Protein AF-0000000069083290 (afdb_homodimer)

Foldseek 3Di:
DPPDPDPPPPDDDDDPPDDVVVVVVVVVVVVVPVPPDVPDDPPPDVPPVVPPVPPPPPPPCPPPPVPLPAAEEEAAPDDPLVCVLVVVDDQCRLCVVFPGGHHYYPDNVCVVVHQEYEDEQQPDAQDDDDDADPRHAYEYEYEDAPCCCCPVVNGRCLDQVNLLVCFQPHQFYEYLDPPGPAHFAQKAKDWDDPVNQPDPPPLDDLAAAEEEEDADPDFQQPVVVQVVQLCVQGPYHYEYNSHDHHFDPQADPDPVVNSCCSQVVDPGCSCVVCQVHHAEYELEDSFQFESDHHCSLAQVHLVHLHAYEYSDRYPVPVGDPPLQHHYCVVDLASVRVSVVSVVCSVDSVSSCSNNVCVSTIHMDGSSVSVSVSVSVVSVCSSVVVVRGGTHNRVSCCRAPVPPHGRIDGDDSRD/DPPDDDPDDPPPDDDPDDDVVVVVVVVVVVVVVVVPDVPDDPPPPVPPVVPDVPPPPPPPCPPCPVPLPAAEEEAAPDDPLRCVLVVVDDQCRLCVVFPGGHHYYPDNVCVVVHQEYEDEQQPDALDDDDDADPRHAYEYEYEDAPCCCCPVVNGRCLDQVNLLVCFQPHWFYEYLDPPGPAHFAQKAKDWDDPVNQPDPPPLDDLAAAEEEEDADDDFQQPVVVQVVQLCVQGPYHYEYNSHDHHQDPQADPDPVVNSCCSQVVDPGCSCVVCQVHHAEYELEDSFQFESDHHCSLAQVHLVHLHAYEYSDRYPVPVGDPPLQHHYCVVDLASVRVSVVSVVCSVDSVSSCSNNVCVSTMDMDGSSVSVSVSVSVVSVCSSVVVVRGGTHNRVSCCRAPVPPHGRIDGDDNRD

InterPro domains:
  IPR001503 Glycosyl transferase family 10 [PTHR48438] (62-400)
  IPR031481 Fucosyltransferase, N-terminal [PF17039] (69-184)
  IPR038577 GT10-like, C-terminal domain superfamily [G3DSA:3.40.50.11660] (149-368)
  IPR055270 Fucosyltransferase, C-terminal [PF00852] (207-397)

Solvent-accessible surface area (backbone atoms only — not comparable to full-atom values): 47234 Å² total; per-residue (Å²): 135,82,83,81,79,83,69,83,72,84,77,77,87,77,71,93,60,67,71,74,50,58,65,52,54,57,62,52,53,63,60,54,58,79,65,64,67,90,70,79,71,94,73,61,78,82,56,62,78,69,51,68,86,60,63,74,72,74,77,67,77,68,68,80,64,74,73,75,74,72,47,32,37,31,36,65,52,63,52,72,59,57,50,51,56,55,67,73,40,52,78,67,64,64,32,67,92,33,101,50,69,59,43,77,42,67,60,66,87,44,58,89,75,28,41,28,38,37,39,36,56,81,71,42,50,71,71,83,75,79,84,81,53,93,80,42,40,30,26,45,30,35,84,65,57,64,56,47,40,55,71,70,67,52,42,57,29,76,33,70,79,57,30,57,77,44,38,62,54,34,37,43,34,33,20,41,34,58,59,35,77,34,55,43,46,36,32,44,47,26,47,51,53,83,84,62,65,71,69,72,77,70,84,68,74,90,43,44,56,34,37,32,83,41,58,85,64,91,41,71,29,39,49,66,60,49,49,56,54,29,47,75,77,37,75,65,48,34,21,32,73,68,38,89,36,72,66,56,86,57,33,65,90,46,69,68,54,40,46,34,26,70,38,57,77,36,87,68,50,48,59,51,58,40,59,75,53,22,32,32,32,57,25,57,50,58,48,28,22,54,45,56,60,50,39,63,69,26,34,72,42,63,77,39,72,43,37,36,32,33,67,35,78,36,57,55,38,61,60,42,66,75,61,47,58,44,53,47,68,81,32,84,31,45,63,55,43,42,54,50,52,54,51,42,57,73,24,70,67,58,49,48,54,43,52,52,50,59,77,45,39,40,68,36,44,24,48,55,37,52,52,48,45,52,42,51,50,42,45,39,66,75,41,42,37,68,62,64,38,29,33,62,52,49,48,44,54,67,53,26,62,74,86,36,57,58,53,48,74,67,84,59,71,132,138,83,88,77,84,86,79,82,72,82,75,77,87,88,70,97,67,66,72,70,54,58,64,53,54,57,58,53,50,62,58,53,58,74,61,60,68,85,66,76,74,90,69,60,77,77,53,64,81,59,56,68,86,56,65,76,70,74,78,67,79,69,67,80,64,74,73,73,74,70,47,31,38,30,36,66,53,64,52,71,59,57,51,50,57,55,67,74,40,51,75,68,65,65,32,66,92,35,100,53,72,60,42,79,42,68,61,65,87,44,58,89,75,28,41,28,38,37,40,36,55,80,72,43,52,72,70,82,76,79,84,83,53,94,82,41,40,31,27,46,29,34,85,66,56,62,57,47,40,55,72,71,68,52,41,57,28,78,32,68,79,58,31,58,76,44,35,61,54,34,36,43,35,33,20,39,34,59,59,34,77,35,55,42,48,36,31,44,46,26,47,52,52,84,84,62,65,72,70,72,77,69,84,68,73,91,41,42,55,33,39,30,81,42,60,85,64,90,42,69,30,39,49,66,60,49,49,56,53,29,48,74,78,39,74,64,50,35,22,32,73,68,38,89,36,72,66,56,86,58,32,65,90,46,68,69,56,39,46,34,27,71,39,58,75,35,87,68,50,47,60,52,58,40,59,75,54,21,32,31,34,56,24,58,50,58,48,27,23,54,46,56,61,48,39,63,68,26,34,73,41,64,76,40,71,44,37,36,33,33,66,34,76,36,58,56,38,60,59,41,65,75,58,46,58,45,52,48,67,83,34,86,32,47,64,56,42,43,54,50,52,54,49,41,58,72,24,69,69,56,49,48,54,42,53,53,50,60,76,45,38,41,68,37,44,24,49,55,39,54,51,49,44,50,40,50,50,42,46,39,65,76,40,42,37,68,62,64,40,32,34,60,52,48,46,44,55,66,53,27,61,75,85,36,56,58,52,48,74,66,82,59,73,132

Sequence (828 aa):
MPWSTCTTNFEVPGKISRYVFVALVVGIFLQLILYYQDIEVTHFFIDKKKELIRLFPNVSNKSLVNRHETKTILLYNAKHWEKAIWGSFTNNTFWNNCPYTCQISTDKQLYNTSDAVIFVVDLLGGGALPKKLPNQVWIFAQYESTNYLLKETGSKFLTKNNMRKYNNKVNWTISYRRDSDFPFVHGVYKVKKKRDVEEKVKNSNFKRGIAWFVSHCSTTSKREKYVRSLQKSISVDIYGSCGKLKPPKSCPKTRDVAIRECWGLVKSRCYDILDEKYLFYLSFENAICKDYVTEKGLHHVTQHNIIPIMRGGANYSLFSPPRSYIDTKDFSSPGKLSSYLKSVENDSGLQKQFVEWKRNYVSSYAAESWRGNMCNICRRLNNREKYVRIYGDIYKWIVTPNNRPDCFPPSDLIMPWSTCTTNFEVPGKISRYVFVALVVGIFLQLILYYQDIEVTHFFIDKKKELIRLFPNVSNKSLVNRHETKTILLYNAKHWEKAIWGSFTNNTFWNNCPYTCQISTDKQLYNTSDAVIFVVDLLGGGALPKKLPNQVWIFAQYESTNYLLKETGSKFLTKNNMRKYNNKVNWTISYRRDSDFPFVHGVYKVKKKRDVEEKVKNSNFKRGIAWFVSHCSTTSKREKYVRSLQKSISVDIYGSCGKLKPPKSCPKTRDVAIRECWGLVKSRCYDILDEKYLFYLSFENAICKDYVTEKGLHHVTQHNIIPIMRGGANYSLFSPPRSYIDTKDFSSPGKLSSYLKSVENDSGLQKQFVEWKRNYVSSYAAESWRGNMCNICRRLNNREKYVRIYGDIYKWIVTPNNRPDCFPPSDLI

Nearest PDB structures (foldseek):
  8d0w-assembly1_A  TM=8.237E-01  e=1.162E-22  Homo sapiens
  7yro-assembly2_D  TM=6.628E-01  e=1.698E-12  Mangifera indica
  7yro-assembly4_G  TM=6.432E-01  e=9.141E-13  Mangifera indica
  7yro-assembly3_F  TM=6.429E-01  e=1.806E-12  Mangifera indica
  7yro-assembly4_H  TM=6.472E-01  e=7.504E-12  Mangifera indica

Radius of gyration: 34.65 Å; Cα contacts (8 Å, |Δi|>4): 1327; chains: 2; bounding box: 78×106×111 Å

Organism: Magallana gigas (NCBI:txid29159)

pLDDT: mean 79.16, std 23.8, range [17.16, 98.44]

Secondary structure (DSSP, 8-state):
-----------------STHHHHHHHHHHHHHHHHHGGG-STTSGGGTTTTGGGSS--------------EEEEETT--HHHHHHHHTS-HHHHTTT-SS-EEEE--GGGGGG-SEEEEEGGG--SSPPPPPPTTPEEEEEE-S-HHIIIIIS--SSSSHHHHGGGTTT--EEEESSTTSSEE--SEEEEEPPGGGTT-----------EEEE----S-TT-HHHHHHHHTTTS-EEEESTTSSBPPPTTS-SSHHHHHHHHTTSS---TTHHHHHH-SEEEE--SSEETT---GGGTHHHHTSS-EEEE-SSS-GGGTS-TTS-EEGGGSSSHHHHHHHHHHHHT-HHHHHHTTGGGGTEEEEEHHHHHHHHHHHHHHHHHTGGG-----S-HHHHHH-TTSS-SEE--SS--/-----------------SHHHHHHHHHHHHHHHHHHGGGSSTTSTTTGGGTGGGSS--------------EEEEETT--HHHHHHHHTS-HHHHTTT-SS-EEEE--GGGGGG-SEEEEEGGG--SSPPPPPPTTPEEEEEE-S-HHIIIIIS--SSSSHHHHGGGTTTEEEEEESSTTSSEE--SEEEEEPPGGGTT-----------EEEE----S-TT-HHHHHHHHTTTS-EEEESTTSSBPPPTTS-SSHHHHHHHHTTSS---TTHHHHHH-SEEEE--SSEETT---GGGTHHHHTSS-EEEE-SSS-GGGTS-TTS-EEGGGSSSHHHHHHHHHHHHT-HHHHHHTTGGGGTEEEEEHHHHHHHHHHHHHHHHHTGGG-----S-HHHHHH-TTSS-SEE--SS--

Structure (mmCIF, N/CA/C/O backbone):
data_AF-0000000069083290-model_v1
#
loop_
_entity.id
_entity.type
_entity.pdbx_description
1 polymer Fucosyltransferase
#
loop_
_atom_site.group_PDB
_atom_site.id
_atom_site.type_symbol
_atom_site.label_atom_id
_atom_site.label_alt_id
_atom_site.label_comp_id
_atom_site.label_asym_id
_atom_site.label_entity_id
_atom_site.label_seq_id
_atom_site.pdbx_PDB_ins_code
_atom_site.Cartn_x
_atom_site.Cartn_y
_atom_site.Cartn_z
_atom_site.occupancy
_atom_site.B_iso_or_equiv
_atom_site.auth_seq_id
_atom_site.auth_comp_id
_atom_site.auth_asym_id
_atom_site.auth_atom_id
_atom_site.pdbx_PDB_model_num
ATOM 1 N N . MET A 1 1 ? -19.875 37.469 45.125 1 19.12 1 MET A N 1
ATOM 2 C CA . MET A 1 1 ? -20.938 38.438 44.906 1 19.12 1 MET A CA 1
ATOM 3 C C . MET A 1 1 ? -21.375 38.469 43.438 1 19.12 1 MET A C 1
ATOM 5 O O . MET A 1 1 ? -20.594 38.156 42.562 1 19.12 1 MET A O 1
ATOM 9 N N . PRO A 1 2 ? -22.75 38.531 43.125 1 21.02 2 PRO A N 1
ATOM 10 C CA . PRO A 1 2 ? -23.719 38.344 42.031 1 21.02 2 PRO A CA 1
ATOM 11 C C . PRO A 1 2 ? -23.578 39.406 40.938 1 21.02 2 PRO A C 1
ATOM 13 O O . PRO A 1 2 ? -23.734 40.594 41.219 1 21.02 2 PRO A O 1
ATOM 16 N N . TRP A 1 3 ? -22.391 39.5 40.344 1 19.7 3 TRP A N 1
ATOM 17 C CA . TRP A 1 3 ? -22.266 40.75 39.594 1 19.7 3 TRP A CA 1
ATOM 18 C C . TRP A 1 3 ? -23.453 40.969 38.656 1 19.7 3 TRP A C 1
ATOM 20 O O . TRP A 1 3 ? -23.984 40 38.094 1 19.7 3 TRP A O 1
ATOM 30 N N . SER A 1 4 ? -24.172 42.031 38.719 1 19.22 4 SER A N 1
ATOM 31 C CA . SER A 1 4 ? -25.297 42.906 38.375 1 19.22 4 SER A CA 1
ATOM 32 C C . SER A 1 4 ? -25.328 43.219 36.906 1 19.22 4 SER A C 1
ATOM 34 O O . SER A 1 4 ? -24.359 43.781 36.375 1 19.22 4 SER A O 1
ATOM 36 N N . THR A 1 5 ? -25.922 42.25 36.031 1 19.33 5 THR A N 1
ATOM 37 C CA . THR A 1 5 ? -26.156 42.125 34.594 1 19.33 5 THR A CA 1
ATOM 38 C C . THR A 1 5 ? -26.828 43.375 34.031 1 19.33 5 THR A C 1
ATOM 40 O O . THR A 1 5 ? -27.781 43.906 34.625 1 19.33 5 THR A O 1
ATOM 43 N N . CYS A 1 6 ? -26.047 44.25 33.312 1 19.73 6 CYS A N 1
ATOM 44 C CA . CYS A 1 6 ? -26.172 45.594 32.75 1 19.73 6 CYS A CA 1
ATOM 45 C C . CYS A 1 6 ? -27.375 45.719 31.812 1 19.73 6 CYS A C 1
ATOM 47 O O . CYS A 1 6 ? -27.453 45 30.812 1 19.73 6 CYS A O 1
ATOM 49 N N . THR A 1 7 ? -28.594 46.062 32.219 1 18.84 7 THR A N 1
ATOM 50 C CA . THR A 1 7 ? -30 46.125 31.859 1 18.84 7 THR A CA 1
ATOM 51 C C . THR A 1 7 ? -30.219 47.156 30.766 1 18.84 7 THR A C 1
ATOM 53 O O . THR A 1 7 ? -31.359 47.438 30.359 1 18.84 7 THR A O 1
ATOM 56 N N . THR A 1 8 ? -29.109 47.656 30 1 20.36 8 THR A N 1
ATOM 57 C CA . THR A 1 8 ? -29.531 49 29.594 1 20.36 8 THR A CA 1
ATOM 58 C C . THR A 1 8 ? -30.688 48.906 28.594 1 20.36 8 THR A C 1
ATOM 60 O O . THR A 1 8 ? -30.719 48 27.75 1 20.36 8 THR A O 1
ATOM 63 N N . ASN A 1 9 ? -31.812 49.594 28.703 1 19.38 9 ASN A N 1
ATOM 64 C CA . ASN A 1 9 ? -33.219 49.781 28.344 1 19.38 9 ASN A CA 1
ATOM 65 C C . ASN A 1 9 ? -33.375 50.469 26.984 1 19.38 9 ASN A C 1
ATOM 67 O O . ASN A 1 9 ? -34.219 51.344 26.828 1 19.38 9 ASN A O 1
ATOM 71 N N . PHE A 1 10 ? -32.438 50.281 25.984 1 21.5 10 PHE A N 1
ATOM 72 C CA . PHE A 1 10 ? -32.562 51.344 25 1 21.5 10 PHE A CA 1
ATOM 73 C C . PHE A 1 10 ? -33.906 51.281 24.328 1 21.5 10 PHE A C 1
ATOM 75 O O . PHE A 1 10 ? -34.438 50.219 24.062 1 21.5 10 PHE A O 1
ATOM 82 N N . GLU A 1 11 ? -34.656 52.375 24.406 1 20.3 11 GLU A N 1
ATOM 83 C CA . GLU A 1 11 ? -36 52.812 24.078 1 20.3 11 GLU A CA 1
ATOM 84 C C . GLU A 1 11 ? -36.25 52.75 22.562 1 20.3 11 GLU A C 1
ATOM 86 O O . GLU A 1 11 ? -35.375 53.094 21.781 1 20.3 11 GLU A O 1
ATOM 91 N N . VAL A 1 12 ? -37.281 51.969 22.016 1 22.58 12 VAL A N 1
ATOM 92 C CA . VAL A 1 12 ? -37.812 51.344 20.812 1 22.58 12 VAL A CA 1
ATOM 93 C C . VAL A 1 12 ? -38.469 52.406 19.938 1 22.58 12 VAL A C 1
ATOM 95 O O . VAL A 1 12 ? -39.562 52.875 20.25 1 22.58 12 VAL A O 1
ATOM 98 N N . PRO A 1 13 ? -37.719 53.562 19.5 1 25.02 13 PRO A N 1
ATOM 99 C CA . PRO A 1 13 ? -38.688 54.562 19.062 1 25.02 13 PRO A CA 1
ATOM 100 C C . PRO A 1 13 ? -39.594 54.094 17.938 1 25.02 13 PRO A C 1
ATOM 102 O O . PRO A 1 13 ? -39.219 53.188 17.156 1 25.02 13 PRO A O 1
ATOM 105 N N . GLY A 1 14 ? -41 54.312 17.922 1 22.25 14 GLY A N 1
ATOM 106 C CA . GLY A 1 14 ? -42.25 53.812 17.391 1 22.25 14 GLY A CA 1
ATOM 107 C C . GLY A 1 14 ? -42.438 54.125 15.914 1 22.25 14 GLY A C 1
ATOM 108 O O . GLY A 1 14 ? -42.875 53.281 15.148 1 22.25 14 GLY A O 1
ATOM 109 N N . LYS A 1 15 ? -42.375 55.438 15.477 1 23.84 15 LYS A N 1
ATOM 110 C CA . LYS A 1 15 ? -43.438 56 14.656 1 23.84 15 LYS A CA 1
ATOM 111 C C . LYS A 1 15 ? -43.281 55.625 13.195 1 23.84 15 LYS A C 1
ATOM 113 O O . LYS A 1 15 ? -44.219 55.688 12.414 1 23.84 15 LYS A O 1
ATOM 118 N N . ILE A 1 16 ? -42.062 55.625 12.672 1 28.39 16 ILE A N 1
ATOM 119 C CA . ILE A 1 16 ? -42.031 56.062 11.281 1 28.39 16 ILE A CA 1
ATOM 120 C C . ILE A 1 16 ? -42.625 55 10.375 1 28.39 16 ILE A C 1
ATOM 122 O O . ILE A 1 16 ? -42 54 10.086 1 28.39 16 ILE A O 1
ATOM 126 N N . SER A 1 17 ? -43.906 54.469 10.695 1 24.31 17 SER A N 1
ATOM 127 C CA . SER A 1 17 ? -44.625 53.312 10.188 1 24.31 17 SER A CA 1
ATOM 128 C C . SER A 1 17 ? -44.938 53.438 8.703 1 24.31 17 SER A C 1
ATOM 130 O O . SER A 1 17 ? -44.688 52.5 7.93 1 24.31 17 SER A O 1
ATOM 132 N N . ARG A 1 18 ? -45.781 54.531 8.398 1 28.11 18 ARG A N 1
ATOM 133 C CA . ARG A 1 18 ? -46.875 54.312 7.453 1 28.11 18 ARG A CA 1
ATOM 134 C C . ARG A 1 18 ? -46.375 54.375 6.016 1 28.11 18 ARG A C 1
ATOM 136 O O . ARG A 1 18 ? -46.812 53.594 5.172 1 28.11 18 ARG A O 1
ATOM 143 N N . TYR A 1 19 ? -45.688 55.562 5.863 1 30.22 19 TYR A N 1
ATOM 144 C CA . TYR A 1 19 ? -45.594 56.031 4.488 1 30.22 19 TYR A CA 1
ATOM 145 C C . TYR A 1 19 ? -44.719 55.125 3.654 1 30.22 19 TYR A C 1
ATOM 147 O O . TYR A 1 19 ? -44.812 55.094 2.424 1 30.22 19 TYR A O 1
ATOM 155 N N . VAL A 1 20 ? -43.688 54.5 4.461 1 33.81 20 VAL A N 1
ATOM 156 C CA . VAL A 1 20 ? -42.719 53.75 3.658 1 33.81 20 VAL A CA 1
ATOM 157 C C . VAL A 1 20 ? -43.406 52.531 3.053 1 33.81 20 VAL A C 1
ATOM 159 O O . VAL A 1 20 ? -42.812 51.781 2.27 1 33.81 20 VAL A O 1
ATOM 162 N N . PHE A 1 21 ? -44.719 52.312 3.531 1 34 21 PHE A N 1
ATOM 163 C CA . PHE A 1 21 ? -45.5 51.156 3.057 1 34 21 PHE A CA 1
ATOM 164 C C . PHE A 1 21 ? -45.875 51.344 1.587 1 34 21 PHE A C 1
ATOM 166 O O . PHE A 1 21 ? -45.75 50.375 0.806 1 34 21 PHE A O 1
ATOM 173 N N . VAL A 1 22 ? -46.406 52.625 1.3 1 39.72 22 VAL A N 1
ATOM 174 C CA . VAL A 1 22 ? -47.062 52.812 0.014 1 39.72 22 VAL A CA 1
ATOM 175 C C . VAL A 1 22 ? -46.062 52.625 -1.119 1 39.72 22 VAL A C 1
ATOM 177 O O . VAL A 1 22 ? -46.344 51.969 -2.127 1 39.72 22 VAL A O 1
ATOM 180 N N . ALA A 1 23 ? -44.812 53.219 -0.929 1 39.59 23 ALA A N 1
ATOM 181 C CA . ALA A 1 23 ? -43.875 53.188 -2.029 1 39.59 23 ALA A CA 1
ATOM 182 C C . ALA A 1 23 ? -43.438 51.781 -2.363 1 39.59 23 ALA A C 1
ATOM 184 O O . ALA A 1 23 ? -42.969 51.5 -3.48 1 39.59 23 ALA A O 1
ATOM 185 N N . LEU A 1 24 ? -43.594 50.844 -1.326 1 36.22 24 LEU A N 1
ATOM 186 C CA . LEU A 1 24 ? -43.219 49.469 -1.553 1 36.22 24 LEU A CA 1
ATOM 187 C C . LEU A 1 24 ? -44.188 48.781 -2.494 1 36.22 24 LEU A C 1
ATOM 189 O O . LEU A 1 24 ? -43.781 47.938 -3.309 1 36.22 24 LEU A O 1
ATOM 193 N N . VAL A 1 25 ? -45.5 49.219 -2.328 1 42.19 25 VAL A N 1
ATOM 194 C CA . VAL A 1 25 ? -46.5 48.469 -3.094 1 42.19 25 VAL A CA 1
ATOM 195 C C . VAL A 1 25 ? -46.344 48.812 -4.582 1 42.19 25 VAL A C 1
ATOM 197 O O . VAL A 1 25 ? -46.438 47.906 -5.426 1 42.19 25 VAL A O 1
ATOM 200 N N . VAL A 1 26 ? -46.094 50.156 -4.871 1 44.41 26 VAL A N 1
ATOM 201 C CA . VAL A 1 26 ? -46.094 50.531 -6.277 1 44.41 26 VAL A CA 1
ATOM 202 C C . VAL A 1 26 ? -44.938 49.812 -7.008 1 44.41 26 VAL A C 1
ATOM 204 O O . VAL A 1 26 ? -45.094 49.438 -8.172 1 44.41 26 VAL A O 1
ATOM 207 N N . GLY A 1 27 ? -43.75 49.656 -6.273 1 37 27 GLY A N 1
ATOM 208 C CA . GLY A 1 27 ? -42.625 49 -6.938 1 37 27 GLY A CA 1
ATOM 209 C C . GLY A 1 27 ? -42.938 47.562 -7.312 1 37 27 GLY A C 1
ATOM 210 O O . GLY A 1 27 ? -42.188 46.969 -8.094 1 37 27 GLY A O 1
ATOM 211 N N . ILE A 1 28 ? -43.906 46.906 -6.527 1 44.47 28 ILE A N 1
ATOM 212 C CA . ILE A 1 28 ? -44.312 45.562 -6.828 1 44.47 28 ILE A CA 1
ATOM 213 C C . ILE A 1 28 ? -45 45.5 -8.195 1 44.47 28 ILE A C 1
ATOM 215 O O . ILE A 1 28 ? -44.781 44.594 -8.984 1 44.47 28 ILE A O 1
ATOM 219 N N . PHE A 1 29 ? -45.875 46.562 -8.383 1 42.97 29 PHE A N 1
ATOM 220 C CA . PHE A 1 29 ? -46.75 46.469 -9.539 1 42.97 29 PHE A CA 1
ATOM 221 C C . PHE A 1 29 ? -45.969 46.562 -10.836 1 42.97 29 PHE A C 1
ATOM 223 O O . PHE A 1 29 ? -46.25 45.875 -11.805 1 42.97 29 PHE A O 1
ATOM 230 N N . LEU A 1 30 ? -44.969 47.531 -10.859 1 40.88 30 LEU A N 1
ATOM 231 C CA . LEU A 1 30 ? -44.25 47.719 -12.117 1 40.88 30 LEU A CA 1
ATOM 232 C C . LEU A 1 30 ? -43.469 46.438 -12.477 1 40.88 30 LEU A C 1
ATOM 234 O O . LEU A 1 30 ? -43.188 46.219 -13.648 1 40.88 30 LEU A O 1
ATOM 238 N N . GLN A 1 31 ? -43.094 45.562 -11.492 1 35.66 31 GLN A N 1
ATOM 239 C CA . GLN A 1 31 ? -42.438 44.281 -11.781 1 35.66 31 GLN A CA 1
ATOM 240 C C . GLN A 1 31 ? -43.375 43.312 -12.484 1 35.66 31 GLN A C 1
ATOM 242 O O . GLN A 1 31 ? -42.938 42.406 -13.195 1 35.66 31 GLN A O 1
ATOM 247 N N . LEU A 1 32 ? -44.656 43.438 -12.219 1 37.75 32 LEU A N 1
ATOM 248 C CA . LEU A 1 32 ? -45.594 42.5 -12.812 1 37.75 32 LEU A CA 1
ATOM 249 C C . LEU A 1 32 ? -45.719 42.719 -14.312 1 37.75 32 LEU A C 1
ATOM 251 O O . LEU A 1 32 ? -45.812 41.781 -15.094 1 37.75 32 LEU A O 1
ATOM 255 N N . ILE A 1 33 ? -45.875 44 -14.742 1 38.53 33 ILE A N 1
ATOM 256 C CA . ILE A 1 33 ? -46.219 44.281 -16.125 1 38.53 33 ILE A CA 1
ATOM 257 C C . ILE A 1 33 ? -45.094 43.781 -17.047 1 38.53 33 ILE A C 1
ATOM 259 O O . ILE A 1 33 ? -45.375 43.188 -18.109 1 38.53 33 ILE A O 1
ATOM 263 N N . LEU A 1 34 ? -43.781 44.094 -16.719 1 35.12 34 LEU A N 1
ATOM 264 C CA . LEU A 1 34 ? -42.719 43.781 -17.672 1 35.12 34 LEU A CA 1
ATOM 265 C C . LEU A 1 34 ? -42.625 42.281 -17.891 1 35.12 34 LEU A C 1
ATOM 267 O O . LEU A 1 34 ? -41.938 41.812 -18.812 1 35.12 34 LEU A O 1
ATOM 271 N N . TYR A 1 35 ? -43.281 41.344 -17.078 1 33.44 35 TYR A N 1
ATOM 272 C CA . TYR A 1 35 ? -43.406 39.906 -17.266 1 33.44 35 TYR A CA 1
ATOM 273 C C . TYR A 1 35 ? -44.281 39.562 -18.484 1 33.44 35 TYR A C 1
ATOM 275 O O . TYR A 1 35 ? -43.969 38.656 -19.25 1 33.44 35 TYR A O 1
ATOM 283 N N . TYR A 1 36 ? -45.438 40.156 -18.781 1 33.72 36 TYR A N 1
ATOM 284 C CA . TYR A 1 36 ? -46.438 39.594 -19.688 1 33.72 36 TYR A CA 1
ATOM 285 C C . TYR A 1 36 ? -46.062 39.875 -21.141 1 33.72 36 TYR A C 1
ATOM 287 O O . TYR A 1 36 ? -46.688 39.312 -22.062 1 33.72 36 TYR A O 1
ATOM 295 N N . GLN A 1 37 ? -45.438 40.969 -21.547 1 28.7 37 GLN A N 1
ATOM 296 C CA . GLN A 1 37 ? -45.469 41.281 -22.969 1 28.7 37 GLN A CA 1
ATOM 297 C C . GLN A 1 37 ? -44.781 40.188 -23.797 1 28.7 37 GLN A C 1
ATOM 299 O O . GLN A 1 37 ? -45.031 40.094 -25 1 28.7 37 GLN A O 1
ATOM 304 N N . ASP A 1 38 ? -43.594 39.625 -23.562 1 28.95 38 ASP A N 1
ATOM 305 C CA . ASP A 1 38 ? -42.781 38.906 -24.547 1 28.95 38 ASP A CA 1
ATOM 306 C C . ASP A 1 38 ? -43.438 37.562 -24.875 1 28.95 38 ASP A C 1
ATOM 308 O O . ASP A 1 38 ? -42.75 36.625 -25.312 1 28.95 38 ASP A O 1
ATOM 312 N N . ILE A 1 39 ? -44.781 37.312 -24.844 1 28.69 39 ILE A N 1
ATOM 313 C CA . ILE A 1 39 ? -45.562 36.094 -25.109 1 28.69 39 ILE A CA 1
ATOM 314 C C . ILE A 1 39 ? -45.75 35.906 -26.609 1 28.69 39 ILE A C 1
ATOM 316 O O . ILE A 1 39 ? -46.156 34.844 -27.078 1 28.69 39 ILE A O 1
ATOM 320 N N . GLU A 1 40 ? -45.719 36.938 -27.562 1 23.56 40 GLU A N 1
ATOM 321 C CA . GLU A 1 40 ? -46.656 36.875 -28.703 1 23.56 40 GLU A CA 1
ATOM 322 C C . GLU A 1 40 ? -46.312 35.688 -29.609 1 23.56 40 GLU A C 1
ATOM 324 O O . GLU A 1 40 ? -47.188 34.906 -29.938 1 23.56 40 GLU A O 1
ATOM 329 N N . VAL A 1 41 ? -46.031 36 -31.062 1 26.02 41 VAL A N 1
ATOM 330 C CA . VAL A 1 41 ? -46.5 35.719 -32.406 1 26.02 41 VAL A CA 1
ATOM 331 C C . VAL A 1 41 ? -45.844 34.438 -32.938 1 26.02 41 VAL A C 1
ATOM 333 O O . VAL A 1 41 ? -46.5 33.656 -33.625 1 26.02 41 VAL A O 1
ATOM 336 N N . THR A 1 42 ? -44.5 34.344 -33 1 25.64 42 THR A N 1
ATOM 337 C CA . THR A 1 42 ? -43.719 33.5 -33.906 1 25.64 42 THR A CA 1
ATOM 338 C C . THR A 1 42 ? -43.969 32.031 -33.625 1 25.64 42 THR A C 1
ATOM 340 O O . THR A 1 42 ? -43.25 31.156 -34.125 1 25.64 42 THR A O 1
ATOM 343 N N . HIS A 1 43 ? -45.188 31.641 -33.125 1 26.56 43 HIS A N 1
ATOM 344 C CA . HIS A 1 43 ? -45.562 30.266 -32.844 1 26.56 43 HIS A CA 1
ATOM 345 C C . HIS A 1 43 ? -46 29.547 -34.094 1 26.56 43 HIS A C 1
ATOM 347 O O . HIS A 1 43 ? -46.125 28.312 -34.125 1 26.56 43 HIS A O 1
ATOM 353 N N . PHE A 1 44 ? -46.688 30.25 -35.062 1 26.72 44 PHE A N 1
ATOM 354 C CA . PHE A 1 44 ? -47.656 29.578 -35.906 1 26.72 44 PHE A CA 1
ATOM 355 C C . PHE A 1 44 ? -46.969 28.719 -36.969 1 26.72 44 PHE A C 1
ATOM 357 O O . PHE A 1 44 ? -47.406 27.594 -37.219 1 26.72 44 PHE A O 1
ATOM 364 N N . PHE A 1 45 ? -46.375 29.359 -38 1 28.03 45 PHE A N 1
ATOM 365 C CA . PHE A 1 45 ? -46.156 28.797 -39.344 1 28.03 45 PHE A CA 1
ATOM 366 C C . PHE A 1 45 ? -45.219 27.594 -39.281 1 28.03 45 PHE A C 1
ATOM 368 O O . PHE A 1 45 ? -45.062 26.875 -40.25 1 28.03 45 PHE A O 1
ATOM 375 N N . ILE A 1 46 ? -44.281 27.594 -38.375 1 25.94 46 ILE A N 1
ATOM 376 C CA . ILE A 1 46 ? -43.281 26.547 -38.406 1 25.94 46 ILE A CA 1
ATOM 377 C C . ILE A 1 46 ? -43.906 25.188 -38.094 1 25.94 46 ILE A C 1
ATOM 379 O O . ILE A 1 46 ? -43.219 24.188 -37.969 1 25.94 46 ILE A O 1
ATOM 383 N N . ASP A 1 47 ? -45.281 25.062 -38.188 1 27.88 47 ASP A N 1
ATOM 384 C CA . ASP A 1 47 ? -46.062 23.844 -37.938 1 27.88 47 ASP A CA 1
ATOM 385 C C . ASP A 1 47 ? -46.031 22.922 -39.156 1 27.88 47 ASP A C 1
ATOM 387 O O . ASP A 1 47 ? -46.094 21.703 -39.031 1 27.88 47 ASP A O 1
ATOM 391 N N . LYS A 1 48 ? -46.469 23.438 -40.375 1 28.06 48 LYS A N 1
ATOM 392 C CA . LYS A 1 48 ? -46.875 22.594 -41.5 1 28.06 48 LYS A CA 1
ATOM 393 C C . LYS A 1 48 ? -45.688 21.781 -42.031 1 28.06 48 LYS A C 1
ATOM 395 O O . LYS A 1 48 ? -45.844 20.656 -42.5 1 28.06 48 LYS A O 1
ATOM 400 N N . LYS A 1 49 ? -44.688 22.469 -42.562 1 27 49 LYS A N 1
ATOM 401 C CA . LYS A 1 49 ? -43.656 21.797 -43.375 1 27 49 LYS A CA 1
ATOM 402 C C . LYS A 1 49 ? -42.969 20.688 -42.562 1 27 49 LYS A C 1
ATOM 404 O O . LYS A 1 49 ? -42.188 19.906 -43.094 1 27 49 LYS A O 1
ATOM 409 N N . LYS A 1 50 ? -43 20.75 -41.25 1 27.28 50 LYS A N 1
ATOM 410 C CA . LYS A 1 50 ? -42.438 19.625 -40.5 1 27.28 50 LYS A CA 1
ATOM 411 C C . LYS A 1 50 ? -43.375 18.422 -40.562 1 27.28 50 LYS A C 1
ATOM 413 O O . LYS A 1 50 ? -43.125 17.391 -39.938 1 27.28 50 LYS A O 1
ATOM 418 N N . GLU A 1 51 ? -44.438 18.469 -41.188 1 27.94 51 GLU A N 1
ATOM 419 C CA . GLU A 1 51 ? -45.344 17.344 -41.375 1 27.94 51 GLU A CA 1
ATOM 420 C C . GLU A 1 51 ? -44.719 16.266 -42.25 1 27.94 51 GLU A C 1
ATOM 422 O O . GLU A 1 51 ? -44.906 15.07 -42 1 27.94 51 GLU A O 1
ATOM 427 N N . LEU A 1 52 ? -44.375 16.594 -43.531 1 26.59 52 LEU A N 1
ATOM 428 C CA . LEU A 1 52 ? -44.188 15.609 -44.594 1 26.59 52 LEU A CA 1
ATOM 429 C C . LEU A 1 52 ? -43 14.695 -44.25 1 26.59 52 LEU A C 1
ATOM 431 O O . LEU A 1 52 ? -43.031 13.5 -44.531 1 26.59 52 LEU A O 1
ATOM 435 N N . ILE A 1 53 ? -41.781 15.266 -44.094 1 27 53 ILE A N 1
ATOM 436 C CA . ILE A 1 53 ? -40.594 14.461 -43.969 1 27 53 ILE A CA 1
ATOM 437 C C . ILE A 1 53 ? -40.719 13.516 -42.781 1 27 53 ILE A C 1
ATOM 439 O O . ILE A 1 53 ? -39.719 13.039 -42.219 1 27 53 ILE A O 1
ATOM 443 N N . ARG A 1 54 ? -41.781 13.266 -42.125 1 27.92 54 ARG A N 1
ATOM 444 C CA . ARG A 1 54 ? -42.344 12.391 -41.094 1 27.92 54 ARG A CA 1
ATOM 445 C C . ARG A 1 54 ? -42.344 10.938 -41.562 1 27.92 54 ARG A C 1
ATOM 447 O O . ARG A 1 54 ? -42.594 10.023 -40.781 1 27.92 54 ARG A O 1
ATOM 454 N N . LEU A 1 55 ? -42.625 10.672 -42.75 1 27.55 55 LEU A N 1
ATOM 455 C CA . LEU A 1 55 ? -43.062 9.312 -43.031 1 27.55 55 LEU A CA 1
ATOM 456 C C . LEU A 1 55 ? -41.875 8.344 -42.938 1 27.55 55 LEU A C 1
ATOM 458 O O . LEU A 1 55 ? -42.062 7.164 -42.625 1 27.55 55 LEU A O 1
ATOM 462 N N . PHE A 1 56 ? -40.875 8.562 -43.844 1 28.86 56 PHE A N 1
ATOM 463 C CA . PHE A 1 56 ? -39.969 7.43 -43.969 1 28.86 56 PHE A CA 1
ATOM 464 C C . PHE A 1 56 ? -39.156 7.227 -42.688 1 28.86 56 PHE A C 1
ATOM 466 O O . PHE A 1 56 ? -38.375 8.109 -42.281 1 28.86 56 PHE A O 1
ATOM 473 N N . PRO A 1 57 ? -39.625 6.336 -41.812 1 28.83 57 PRO A N 1
ATOM 474 C CA . PRO A 1 57 ? -39 6.25 -40.5 1 28.83 57 PRO A CA 1
ATOM 475 C C . PRO A 1 57 ? -37.469 6.02 -40.594 1 28.83 57 PRO A C 1
ATOM 477 O O . PRO A 1 57 ? -37.031 5.059 -41.219 1 28.83 57 PRO A O 1
ATOM 480 N N . ASN A 1 58 ? -36.719 7.016 -41 1 31.06 58 ASN A N 1
ATOM 481 C CA . ASN A 1 58 ? -35.312 6.648 -41.094 1 31.06 58 ASN A CA 1
ATOM 482 C C . ASN A 1 58 ? -34.875 5.863 -39.844 1 31.06 58 ASN A C 1
ATOM 484 O O . ASN A 1 58 ? -34.906 6.375 -38.719 1 31.06 58 ASN A O 1
ATOM 488 N N . VAL A 1 59 ? -34.875 4.516 -39.906 1 31.14 59 VAL A N 1
ATOM 489 C CA . VAL A 1 59 ? -34.312 3.561 -38.969 1 31.14 59 VAL A CA 1
ATOM 490 C C . VAL A 1 59 ? -32.906 3.996 -38.531 1 31.14 59 VAL A C 1
ATOM 492 O O . VAL A 1 59 ? -31.969 3.855 -39.312 1 31.14 59 VAL A O 1
ATOM 495 N N . SER A 1 60 ? -32.688 5.199 -38.25 1 30.39 60 SER A N 1
ATOM 496 C CA . SER A 1 60 ? -31.344 5.492 -37.75 1 30.39 60 SER A CA 1
ATOM 497 C C . SER A 1 60 ? -30.906 4.461 -36.719 1 30.39 60 SER A C 1
ATOM 499 O O . SER A 1 60 ? -31.609 4.215 -35.75 1 30.39 60 SER A O 1
ATOM 501 N N . ASN A 1 61 ? -30.281 3.445 -37.125 1 26.62 61 ASN A N 1
ATOM 502 C CA . ASN A 1 61 ? -29.562 2.467 -36.312 1 26.62 61 ASN A CA 1
ATOM 503 C C . ASN A 1 61 ? -28.828 3.131 -35.156 1 26.62 61 ASN A C 1
ATOM 505 O O . ASN A 1 61 ? -27.703 3.631 -35.344 1 26.62 61 ASN A O 1
ATOM 509 N N . LYS A 1 62 ? -29.469 3.957 -34.406 1 31.95 62 LYS A N 1
ATOM 510 C CA . LYS A 1 62 ? -28.922 4.262 -33.094 1 31.95 62 LYS A CA 1
ATOM 511 C C . LYS A 1 62 ? -28.219 3.045 -32.469 1 31.95 62 LYS A C 1
ATOM 513 O O . LYS A 1 62 ? -28.859 2.041 -32.156 1 31.95 62 LYS A O 1
ATOM 518 N N . SER A 1 63 ? -27.109 2.832 -32.906 1 31.09 63 SER A N 1
ATOM 519 C CA . SER A 1 63 ? -26.234 1.833 -32.312 1 31.09 63 SER A CA 1
ATOM 520 C C . SER A 1 63 ? -26.516 1.664 -30.828 1 31.09 63 SER A C 1
ATOM 522 O O . SER A 1 63 ? -26.75 2.646 -30.109 1 31.09 63 SER A O 1
ATOM 524 N N . LEU A 1 64 ? -27.172 0.652 -30.375 1 32.25 64 LEU A N 1
ATOM 525 C CA . LEU A 1 64 ? -27.156 0.129 -29.016 1 32.25 64 LEU A CA 1
ATOM 526 C C . LEU A 1 64 ? -25.875 0.539 -28.281 1 32.25 64 LEU A C 1
ATOM 528 O O . LEU A 1 64 ? -24.859 -0.149 -28.375 1 32.25 64 LEU A O 1
ATOM 532 N N . VAL A 1 65 ? -25.438 1.746 -28.391 1 34.5 65 VAL A N 1
ATOM 533 C CA . VAL A 1 65 ? -24.453 2.125 -27.375 1 34.5 65 VAL A CA 1
ATOM 534 C C . VAL A 1 65 ? -24.859 1.548 -26.031 1 34.5 65 VAL A C 1
ATOM 536 O O . VAL A 1 65 ? -25.953 1.817 -25.531 1 34.5 65 VAL A O 1
ATOM 539 N N . ASN A 1 66 ? -24.578 0.431 -25.641 1 35.72 66 ASN A N 1
ATOM 540 C CA . ASN A 1 66 ? -24.688 -0.115 -24.297 1 35.72 66 ASN A CA 1
ATOM 541 C C . ASN A 1 66 ? -24.719 0.99 -23.234 1 35.72 66 ASN A C 1
ATOM 543 O O . ASN A 1 66 ? -23.734 1.704 -23.062 1 35.72 66 ASN A O 1
ATOM 547 N N . ARG A 1 67 ? -25.672 1.773 -23.094 1 40.88 67 ARG A N 1
ATOM 548 C CA . ARG A 1 67 ? -25.875 2.662 -21.953 1 40.88 67 ARG A CA 1
ATOM 549 C C . ARG A 1 67 ? -25.203 2.113 -20.703 1 40.88 67 ARG A C 1
ATOM 551 O O . ARG A 1 67 ? -25.719 1.188 -20.062 1 40.88 67 ARG A O 1
ATOM 558 N N . HIS A 1 68 ? -23.969 2.041 -20.578 1 52.16 68 HIS A N 1
ATOM 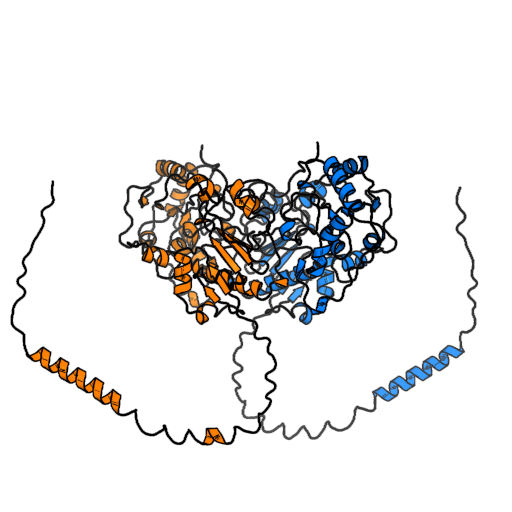559 C CA . HIS A 1 68 ? -23.297 1.692 -19.328 1 52.16 68 HIS A CA 1
ATOM 560 C C . HIS A 1 68 ? -23.984 2.344 -18.125 1 52.16 68 HIS A C 1
ATOM 562 O O . HIS A 1 68 ? -24.141 3.566 -18.078 1 52.16 68 HIS A O 1
ATOM 568 N N . GLU A 1 69 ? -25.047 1.779 -17.438 1 74.44 69 GLU A N 1
ATOM 569 C CA . GLU A 1 69 ? -25.719 2.211 -16.219 1 74.44 69 GLU A CA 1
ATOM 570 C C . GLU A 1 69 ? -24.75 2.859 -15.25 1 74.44 69 GLU A C 1
ATOM 572 O O . GLU A 1 69 ? -23.656 2.332 -15.008 1 74.44 69 GLU A O 1
ATOM 577 N N . THR A 1 70 ? -25.031 4.16 -14.883 1 90.06 70 THR A N 1
ATOM 578 C CA . THR A 1 70 ? -24.188 4.906 -13.953 1 90.06 70 THR A CA 1
ATOM 579 C C . THR A 1 70 ? -24.078 4.164 -12.625 1 90.06 70 THR A C 1
ATOM 581 O O . THR A 1 70 ? -25.078 3.771 -12.031 1 90.06 70 THR A O 1
ATOM 584 N N . LYS A 1 71 ? -22.922 3.873 -12.266 1 95.06 71 LYS A N 1
ATOM 585 C CA . LYS A 1 71 ? -22.656 3.164 -11.016 1 95.06 71 LYS A CA 1
ATOM 586 C C . LYS A 1 71 ? -22.938 4.055 -9.812 1 95.06 71 LYS A C 1
ATOM 588 O O . LYS A 1 71 ? -22.656 5.258 -9.836 1 95.06 71 LYS A O 1
ATOM 593 N N . THR A 1 72 ? -23.484 3.455 -8.758 1 96.56 72 THR A N 1
ATOM 594 C CA . THR A 1 72 ? -23.859 4.203 -7.566 1 96.56 72 THR A CA 1
ATOM 595 C C . THR A 1 72 ? -22.984 3.807 -6.383 1 96.56 72 THR A C 1
ATOM 597 O O . THR A 1 72 ? -22.828 2.619 -6.09 1 96.56 72 THR A O 1
ATOM 600 N N . ILE A 1 73 ? -22.422 4.773 -5.734 1 97.56 73 ILE A N 1
ATOM 601 C CA . ILE A 1 73 ? -21.656 4.621 -4.504 1 97.56 73 ILE A CA 1
ATOM 602 C C . ILE A 1 73 ? -22.453 5.152 -3.32 1 97.56 73 ILE A C 1
ATOM 604 O O . ILE A 1 73 ? -22.781 6.34 -3.271 1 97.56 73 ILE A O 1
ATOM 608 N N . LEU A 1 74 ? -22.75 4.32 -2.373 1 98 74 LEU A N 1
ATOM 609 C CA . LEU A 1 74 ? -23.484 4.719 -1.182 1 98 74 LEU A CA 1
ATOM 610 C C . LEU A 1 74 ? -22.547 4.984 -0.017 1 98 74 LEU A C 1
ATOM 612 O O . LEU A 1 74 ? -21.781 4.102 0.383 1 98 74 LEU A O 1
ATOM 616 N N . LEU A 1 75 ? -22.562 6.191 0.443 1 97.62 75 LEU A N 1
ATOM 617 C CA . LEU A 1 75 ? -21.953 6.484 1.734 1 97.62 75 LEU A CA 1
ATOM 618 C C . LEU A 1 75 ? -22.891 6.117 2.877 1 97.62 75 LEU A C 1
ATOM 620 O O . LEU A 1 75 ? -23.719 6.926 3.281 1 97.62 75 LEU A O 1
ATOM 624 N N . TYR A 1 76 ? -22.719 4.93 3.449 1 97.31 76 TYR A N 1
ATOM 625 C CA . TYR A 1 76 ? -23.703 4.34 4.363 1 97.31 76 TYR A CA 1
ATOM 626 C C . TYR A 1 76 ? -23.781 5.133 5.66 1 97.31 76 TYR A C 1
ATOM 628 O O . TYR A 1 76 ? -24.875 5.359 6.191 1 97.31 76 TYR A O 1
ATOM 636 N N . ASN A 1 77 ? -22.625 5.52 6.25 1 96.19 77 ASN A N 1
ATOM 637 C CA . ASN A 1 77 ? -22.5 6.312 7.469 1 96.19 77 ASN A CA 1
ATOM 638 C C . ASN A 1 77 ? -21.438 7.391 7.336 1 96.19 77 ASN A C 1
ATOM 640 O O . ASN A 1 77 ? -20.5 7.445 8.133 1 96.19 77 ASN A O 1
ATOM 644 N N . ALA A 1 78 ? -21.688 8.297 6.504 1 94 78 ALA A N 1
ATOM 645 C CA . ALA A 1 78 ? -20.703 9.281 6.062 1 94 78 ALA A CA 1
ATOM 646 C C . ALA A 1 78 ? -20.266 10.188 7.215 1 94 78 ALA A C 1
ATOM 648 O O . ALA A 1 78 ? -21.094 10.57 8.047 1 94 78 ALA A O 1
ATOM 649 N N . LYS A 1 79 ? -18.984 10.492 7.199 1 91.19 79 LYS A N 1
ATOM 650 C CA . LYS A 1 79 ? -18.5 11.562 8.055 1 91.19 79 LYS A CA 1
ATOM 651 C C . LYS A 1 79 ? -19.078 12.914 7.633 1 91.19 79 LYS A C 1
ATOM 653 O O . LYS A 1 79 ? -19.406 13.109 6.465 1 91.19 79 LYS A O 1
ATOM 658 N N . HIS A 1 80 ? -19.062 13.828 8.57 1 88.12 80 HIS A N 1
ATOM 659 C CA . HIS A 1 80 ? -19.594 15.156 8.305 1 88.12 80 HIS A CA 1
ATOM 660 C C . HIS A 1 80 ? -18.812 15.844 7.184 1 88.12 80 HIS A C 1
ATOM 662 O O . HIS A 1 80 ? -19.406 16.516 6.34 1 88.12 80 HIS A O 1
ATOM 668 N N . TRP A 1 81 ? -17.547 15.617 7.227 1 87.88 81 TRP A N 1
ATOM 669 C CA . TRP A 1 81 ? -16.75 16.312 6.23 1 87.88 81 TRP A CA 1
ATOM 670 C C . TRP A 1 81 ? -16.906 15.672 4.855 1 87.88 81 TRP A C 1
ATOM 672 O O . TRP A 1 81 ? -16.781 16.344 3.83 1 87.88 81 TRP A O 1
ATOM 682 N N . GLU A 1 82 ? -17.125 14.383 4.746 1 90.25 82 GLU A N 1
ATOM 683 C CA . GLU A 1 82 ? -17.422 13.742 3.467 1 90.25 82 GLU A CA 1
ATOM 684 C C . GLU A 1 82 ? -18.656 14.367 2.82 1 90.25 82 GLU A C 1
ATOM 686 O O . GLU A 1 82 ? -18.656 14.68 1.628 1 90.25 82 GLU A O 1
ATOM 691 N N . LYS A 1 83 ? -19.656 14.508 3.668 1 88 83 LYS A N 1
ATOM 692 C CA . LYS A 1 83 ? -20.891 15.133 3.195 1 88 83 LYS A CA 1
ATOM 693 C C . LYS A 1 83 ? -20.641 16.562 2.73 1 88 83 LYS A C 1
ATOM 695 O O . LYS A 1 83 ? -21.172 16.984 1.699 1 88 83 LYS A O 1
ATOM 700 N N . ALA A 1 84 ? -19.844 17.219 3.525 1 84.94 84 ALA A N 1
ATOM 701 C CA . ALA A 1 84 ? -19.547 18.609 3.197 1 84.94 84 ALA A CA 1
ATOM 702 C C . ALA A 1 84 ? -18.797 18.703 1.864 1 84.94 84 ALA A C 1
ATOM 704 O O . ALA A 1 84 ? -19.109 19.578 1.045 1 84.94 84 ALA A O 1
ATOM 705 N N . ILE A 1 85 ? -17.891 17.859 1.598 1 84.31 85 ILE A N 1
ATOM 706 C CA . ILE A 1 85 ? -17.141 17.859 0.351 1 84.31 85 ILE A CA 1
ATOM 707 C C . ILE A 1 85 ? -18.062 17.516 -0.816 1 84.31 85 ILE A C 1
ATOM 709 O O . ILE A 1 85 ? -18.125 18.266 -1.804 1 84.31 85 ILE A O 1
ATOM 713 N N . TRP A 1 86 ? -18.766 16.5 -0.612 1 86.25 86 TRP A N 1
ATOM 714 C CA . TRP A 1 86 ? -19.672 16.094 -1.675 1 86.25 86 TRP A CA 1
ATOM 715 C C . TRP A 1 86 ? -20.703 17.188 -1.951 1 86.25 86 TRP A C 1
ATOM 717 O O . TRP A 1 86 ? -20.984 17.5 -3.109 1 86.25 86 TRP A O 1
ATOM 727 N N . GLY A 1 87 ? -21.203 17.812 -0.927 1 83.81 87 GLY A N 1
ATOM 728 C CA . GLY A 1 87 ? -22.219 18.844 -1.04 1 83.81 87 GLY A CA 1
ATOM 729 C C . GLY A 1 87 ? -21.703 20.125 -1.66 1 83.81 87 GLY A C 1
ATOM 730 O O . GLY A 1 87 ? -22.484 20.969 -2.08 1 83.81 87 GLY A O 1
ATOM 731 N N . SER A 1 88 ? -20.422 20.219 -1.698 1 83.06 88 SER A N 1
ATOM 732 C CA . SER A 1 88 ? -19.828 21.438 -2.232 1 83.06 88 SER A CA 1
ATOM 733 C C . SER A 1 88 ? -19.703 21.375 -3.752 1 83.06 88 SER A C 1
ATOM 735 O O . SER A 1 88 ? -19.297 22.344 -4.387 1 83.06 88 SER A O 1
ATOM 737 N N . PHE A 1 89 ? -20.125 20.234 -4.332 1 81.88 89 PHE A N 1
ATOM 738 C CA . PHE A 1 89 ? -20.047 20.047 -5.773 1 81.88 89 PHE A CA 1
ATOM 739 C C . PHE A 1 89 ? -21.406 19.625 -6.332 1 81.88 89 PHE A C 1
ATOM 741 O O . PHE A 1 89 ? -22.234 19.078 -5.605 1 81.88 89 PHE A O 1
ATOM 748 N N . THR A 1 90 ? -21.609 20 -7.598 1 80.44 90 THR A N 1
ATOM 749 C CA . THR A 1 90 ? -22.625 19.25 -8.344 1 80.44 90 THR A CA 1
ATOM 750 C C . THR A 1 90 ? -22.078 17.906 -8.789 1 80.44 90 THR A C 1
ATOM 752 O O . THR A 1 90 ? -20.875 17.672 -8.766 1 80.44 90 THR A O 1
ATOM 755 N N . ASN A 1 91 ? -23.047 17.016 -9.109 1 80.38 91 ASN A N 1
ATOM 756 C CA . ASN A 1 91 ? -22.578 15.711 -9.578 1 80.38 91 ASN A CA 1
ATOM 757 C C . ASN A 1 91 ? -21.641 15.859 -10.766 1 80.38 91 ASN A C 1
ATOM 759 O O . ASN A 1 91 ? -20.641 15.133 -10.867 1 80.38 91 ASN A O 1
ATOM 763 N N . ASN A 1 92 ? -21.938 16.766 -11.609 1 80.75 92 ASN A N 1
ATOM 764 C CA . ASN A 1 92 ? -21.125 16.953 -12.805 1 80.75 92 ASN A CA 1
ATOM 765 C C . ASN A 1 92 ? -19.734 17.5 -12.461 1 80.75 92 ASN A C 1
ATOM 767 O O . ASN A 1 92 ? -18.734 16.984 -12.93 1 80.75 92 ASN A O 1
ATOM 771 N N . THR A 1 93 ? -19.734 18.438 -11.625 1 87.25 93 THR A N 1
ATOM 772 C CA . THR A 1 93 ? -18.453 19.094 -11.336 1 87.25 93 THR A CA 1
ATOM 773 C C . THR A 1 93 ? -17.594 18.203 -10.445 1 87.25 93 THR A C 1
ATOM 775 O O . THR A 1 93 ? -16.359 18.312 -10.461 1 87.25 93 THR A O 1
ATOM 778 N N . PHE A 1 94 ? -18.219 17.391 -9.719 1 88.88 94 PHE A N 1
ATOM 779 C CA . PHE A 1 94 ? -17.484 16.5 -8.836 1 88.88 94 PHE A CA 1
ATOM 780 C C . PHE A 1 94 ? -16.578 15.562 -9.633 1 88.88 94 PHE A C 1
ATOM 782 O O . PHE A 1 94 ? -15.461 15.273 -9.219 1 88.88 94 PHE A O 1
ATOM 789 N N . TRP A 1 95 ? -17.047 15.219 -10.82 1 89.81 95 TRP A N 1
ATOM 790 C CA . TRP A 1 95 ? -16.359 14.188 -11.602 1 89.81 95 TRP A CA 1
ATOM 791 C C . TRP A 1 95 ? -15.57 14.812 -12.75 1 89.81 95 TRP A C 1
ATOM 793 O O . TRP A 1 95 ? -15.109 14.102 -13.648 1 89.81 95 TRP A O 1
ATOM 803 N N . ASN A 1 96 ? -15.406 16.062 -12.875 1 85.81 96 ASN A N 1
ATOM 804 C CA . ASN A 1 96 ? -14.758 16.75 -13.992 1 85.81 96 ASN A CA 1
ATOM 805 C C . ASN A 1 96 ? -13.367 16.188 -14.266 1 85.81 96 ASN A C 1
ATOM 807 O O . ASN A 1 96 ? -12.961 16.078 -15.422 1 85.81 96 ASN A O 1
ATOM 811 N N . ASN A 1 97 ? -12.617 15.812 -13.359 1 79.44 97 ASN A N 1
ATOM 812 C CA . ASN A 1 97 ? -11.266 15.32 -13.586 1 79.44 97 ASN A CA 1
ATOM 813 C C . ASN A 1 97 ? -11.188 13.805 -13.453 1 79.44 97 ASN A C 1
ATOM 815 O O . ASN A 1 97 ? -10.109 13.25 -13.234 1 79.44 97 ASN A O 1
ATOM 819 N N . CYS A 1 98 ? -12.281 13.18 -13.688 1 85.94 98 CYS A N 1
ATOM 820 C CA . CYS A 1 98 ? -12.383 11.719 -13.656 1 85.94 98 CYS A CA 1
ATOM 821 C C . CYS A 1 98 ? -12.922 11.18 -14.969 1 85.94 98 CYS A C 1
ATOM 823 O O . CYS A 1 98 ? -13.922 11.672 -15.484 1 85.94 98 CYS A O 1
ATOM 825 N N . PRO A 1 99 ? -12.258 10.211 -15.586 1 83.12 99 PRO A N 1
ATOM 826 C CA . PRO A 1 99 ? -12.719 9.664 -16.859 1 83.12 99 PRO A CA 1
ATOM 827 C C . PRO A 1 99 ? -14.039 8.914 -16.734 1 83.12 99 PRO A C 1
ATOM 829 O O . PRO A 1 99 ? -14.664 8.578 -17.75 1 83.12 99 PRO A O 1
ATOM 832 N N . TYR A 1 100 ? -14.508 8.625 -15.602 1 85.75 100 TYR A N 1
ATOM 833 C CA . TYR A 1 100 ? -15.766 7.93 -15.344 1 85.75 100 TYR A CA 1
ATOM 834 C C . TYR A 1 100 ? -16.719 8.805 -14.539 1 85.75 100 TYR A C 1
ATOM 836 O O . TYR A 1 100 ? -16.297 9.758 -13.875 1 85.75 100 TYR A O 1
ATOM 844 N N . THR A 1 101 ? -17.984 8.555 -14.758 1 89.06 101 THR A N 1
ATOM 845 C CA . THR A 1 101 ? -18.984 9.242 -13.953 1 89.06 101 THR A CA 1
ATOM 846 C C . THR A 1 101 ? -19.781 8.242 -13.109 1 89.06 101 THR A C 1
ATOM 848 O O . THR A 1 101 ? -20.156 7.18 -13.602 1 89.06 101 THR A O 1
ATOM 851 N N . CYS A 1 102 ? -19.891 8.578 -11.922 1 94.25 102 CYS A N 1
ATOM 852 C CA . CYS A 1 102 ? -20.672 7.816 -10.961 1 94.25 102 CYS A CA 1
ATOM 853 C C . CYS A 1 102 ? -21.641 8.727 -10.203 1 94.25 102 CYS A C 1
ATOM 855 O O . CYS A 1 102 ? -21.766 9.906 -10.516 1 94.25 102 CYS A O 1
ATOM 857 N N . GLN A 1 103 ? -22.453 8.102 -9.398 1 93.69 103 GLN A N 1
ATOM 858 C CA . GLN A 1 103 ? -23.312 8.828 -8.461 1 93.69 103 GLN A CA 1
ATOM 859 C C . GLN A 1 103 ? -22.953 8.484 -7.02 1 93.69 103 GLN A C 1
ATOM 861 O O . GLN A 1 103 ? -22.672 7.328 -6.703 1 93.69 103 GLN A O 1
ATOM 866 N N . ILE A 1 104 ? -22.969 9.516 -6.234 1 95.5 104 ILE A N 1
ATOM 867 C CA . ILE A 1 104 ? -22.766 9.32 -4.805 1 95.5 104 ILE A CA 1
ATOM 868 C C . ILE A 1 104 ? -24.047 9.633 -4.039 1 95.5 104 ILE A C 1
ATOM 870 O O . ILE A 1 104 ? -24.734 10.609 -4.348 1 95.5 104 ILE A O 1
ATOM 874 N N . SER A 1 105 ? -24.422 8.805 -3.107 1 95.06 105 SER A N 1
ATOM 875 C CA . SER A 1 105 ? -25.609 9.047 -2.297 1 95.06 105 SER A CA 1
ATOM 876 C C . SER A 1 105 ? -25.344 8.766 -0.822 1 95.06 105 SER A C 1
ATOM 878 O O . SER A 1 105 ? -24.484 7.949 -0.487 1 95.06 105 SER A O 1
ATOM 880 N N . THR A 1 106 ? -26.078 9.438 0.02 1 94.44 106 THR A N 1
ATOM 881 C CA . THR A 1 106 ? -26.062 9.172 1.454 1 94.44 106 THR A CA 1
ATOM 882 C C . THR A 1 106 ? -27.391 8.594 1.914 1 94.44 106 THR A C 1
ATOM 884 O O . THR A 1 106 ? -27.625 8.414 3.113 1 94.44 106 THR A O 1
ATOM 887 N N . ASP A 1 107 ? -28.281 8.336 0.969 1 95 107 ASP A N 1
ATOM 888 C CA . ASP A 1 107 ? -29.609 7.797 1.275 1 95 107 ASP A CA 1
ATOM 889 C C . ASP A 1 107 ? -29.547 6.281 1.462 1 95 107 ASP A C 1
ATOM 891 O O . ASP A 1 107 ? -29.516 5.531 0.485 1 95 107 ASP A O 1
ATOM 895 N N . LYS A 1 108 ? -29.75 5.82 2.631 1 95.5 108 LYS A N 1
ATOM 896 C CA . LYS A 1 108 ? -29.625 4.41 2.98 1 95.5 108 LYS A CA 1
ATOM 897 C C . LYS A 1 108 ? -30.703 3.572 2.287 1 95.5 108 LYS A C 1
ATOM 899 O O . LYS A 1 108 ? -30.562 2.352 2.184 1 95.5 108 LYS A O 1
ATOM 904 N N . GLN A 1 109 ? -31.719 4.188 1.813 1 96.56 109 GLN A N 1
ATOM 905 C CA . GLN A 1 109 ? -32.781 3.475 1.103 1 96.56 109 GLN A CA 1
ATOM 906 C C . GLN A 1 109 ? -32.25 2.906 -0.218 1 96.56 109 GLN A C 1
ATOM 908 O O . GLN A 1 109 ? -32.844 1.984 -0.776 1 96.56 109 GLN A O 1
ATOM 913 N N . LEU A 1 110 ? -31.172 3.447 -0.61 1 96.75 110 LEU A N 1
ATOM 914 C CA . LEU A 1 110 ? -30.609 3.002 -1.881 1 96.75 110 LEU A CA 1
ATOM 915 C C . LEU A 1 110 ? -29.641 1.847 -1.671 1 96.75 110 LEU A C 1
ATOM 917 O O . LEU A 1 110 ? -28.938 1.437 -2.604 1 96.75 110 LEU A O 1
ATOM 921 N N . TYR A 1 111 ? -29.578 1.29 -0.523 1 97.62 111 TYR A N 1
ATOM 922 C CA . TYR A 1 111 ? -28.625 0.235 -0.206 1 97.62 111 TYR A CA 1
ATOM 923 C C . TYR A 1 111 ? -28.719 -0.905 -1.213 1 97.62 111 TYR A C 1
ATOM 925 O O . TYR A 1 111 ? -27.703 -1.333 -1.771 1 97.62 111 TYR A O 1
ATOM 933 N N . ASN A 1 112 ? -29.906 -1.342 -1.57 1 96.56 112 ASN A N 1
ATOM 934 C CA . ASN A 1 112 ? -30.109 -2.545 -2.371 1 96.56 112 ASN A CA 1
ATOM 935 C C . ASN A 1 112 ? -29.812 -2.295 -3.846 1 96.56 112 ASN A C 1
ATOM 937 O O . ASN A 1 112 ? -29.656 -3.24 -4.621 1 96.56 112 ASN A O 1
ATOM 941 N N . THR A 1 113 ? -29.688 -1.084 -4.23 1 95.69 113 THR A N 1
ATOM 942 C CA . THR A 1 113 ? -29.469 -0.783 -5.641 1 95.69 113 THR A CA 1
ATOM 943 C C . THR A 1 113 ? -28.078 -0.174 -5.848 1 95.69 113 THR A C 1
ATOM 945 O O . THR A 1 113 ? -27.734 0.228 -6.961 1 95.69 113 THR A O 1
ATOM 948 N N . SER A 1 114 ? -27.328 -0.032 -4.793 1 97.31 114 SER A N 1
ATOM 949 C CA . SER A 1 114 ? -26 0.564 -4.898 1 97.31 114 SER A CA 1
ATOM 950 C C . SER A 1 114 ? -24.969 -0.465 -5.34 1 97.31 114 SER A C 1
ATOM 952 O O . SER A 1 114 ? -25.016 -1.622 -4.914 1 97.31 114 SER A O 1
ATOM 954 N N . ASP A 1 115 ? -24.031 -0.01 -6.168 1 96.69 115 ASP A N 1
ATOM 955 C CA . ASP A 1 115 ? -22.953 -0.88 -6.656 1 96.69 115 ASP A CA 1
ATOM 956 C C . ASP A 1 115 ? -21.859 -1.048 -5.605 1 96.69 115 ASP A C 1
ATOM 958 O O . ASP A 1 115 ? -21.234 -2.107 -5.516 1 96.69 115 ASP A O 1
ATOM 962 N N . ALA A 1 116 ? -21.609 -0.028 -4.906 1 97.75 116 ALA A N 1
ATOM 963 C CA . ALA A 1 116 ? -20.641 -0.046 -3.812 1 97.75 116 ALA A CA 1
ATOM 964 C C . ALA A 1 116 ? -21.188 0.645 -2.572 1 97.75 116 ALA A C 1
ATOM 966 O O . ALA A 1 116 ? -21.969 1.603 -2.682 1 97.75 116 ALA A O 1
ATOM 967 N N . VAL A 1 117 ? -20.797 0.139 -1.462 1 98.44 117 VAL A N 1
ATOM 968 C CA . VAL A 1 117 ? -21.188 0.729 -0.186 1 98.44 117 VAL A CA 1
ATOM 969 C C . VAL A 1 117 ? -19.938 0.995 0.663 1 98.44 117 VAL A C 1
ATOM 971 O O . VAL A 1 117 ? -19.125 0.092 0.892 1 98.44 117 VAL A O 1
ATOM 974 N N . ILE A 1 118 ? -19.781 2.207 1.092 1 98.44 118 ILE A N 1
ATOM 975 C CA . ILE A 1 118 ? -18.672 2.596 1.958 1 98.44 118 ILE A CA 1
ATOM 976 C C . ILE A 1 118 ? -19.156 2.67 3.406 1 98.44 118 ILE A C 1
ATOM 978 O O . ILE A 1 118 ? -20.094 3.396 3.717 1 98.44 118 ILE A O 1
ATOM 982 N N . PHE A 1 119 ? -18.516 1.877 4.223 1 98.25 119 PHE A N 1
ATOM 983 C CA . PHE A 1 119 ? -18.734 1.905 5.664 1 98.25 119 PHE A CA 1
ATOM 984 C C . PHE A 1 119 ? -17.562 2.562 6.387 1 98.25 119 PHE A C 1
ATOM 986 O O . PHE A 1 119 ? -16.453 2.055 6.352 1 98.25 119 PHE A O 1
ATOM 993 N N . VAL A 1 120 ? -17.844 3.66 7.043 1 97.62 120 VAL A N 1
ATOM 994 C CA . VAL A 1 120 ? -16.812 4.309 7.836 1 97.62 120 VAL A CA 1
ATOM 995 C C . VAL A 1 120 ? -16.688 3.623 9.195 1 97.62 120 VAL A C 1
ATOM 997 O O . VAL A 1 120 ? -17.516 3.842 10.078 1 97.62 120 VAL A O 1
ATOM 1000 N N . VAL A 1 121 ? -15.672 2.904 9.352 1 96.38 121 VAL A N 1
ATOM 1001 C CA . VAL A 1 121 ? -15.422 2.061 10.516 1 96.38 121 VAL A CA 1
ATOM 1002 C C . VAL A 1 121 ? -15.312 2.924 11.766 1 96.38 121 VAL A C 1
ATOM 1004 O O . VAL A 1 121 ? -15.734 2.508 12.852 1 96.38 121 VAL A O 1
ATOM 1007 N N . ASP A 1 122 ? -14.859 4.141 11.617 1 93.62 122 ASP A N 1
ATOM 1008 C CA . ASP A 1 122 ? -14.672 5.074 12.727 1 93.62 122 ASP A CA 1
ATOM 1009 C C . ASP A 1 122 ? -15.992 5.34 13.445 1 93.62 122 ASP A C 1
ATOM 1011 O O . ASP A 1 122 ? -16 5.672 14.633 1 93.62 122 ASP A O 1
ATOM 1015 N N . LEU A 1 123 ? -17.031 5.211 12.719 1 93.38 123 LEU A N 1
ATOM 1016 C CA . LEU A 1 123 ? -18.312 5.703 13.219 1 93.38 123 LEU A CA 1
ATOM 1017 C C . LEU A 1 123 ? -19.219 4.543 13.594 1 93.38 123 LEU A C 1
ATOM 1019 O O . LEU A 1 123 ? -20.328 4.758 14.109 1 93.38 123 LEU A O 1
ATOM 1023 N N . LEU A 1 124 ? -18.734 3.35 13.273 1 93.44 124 LEU A N 1
ATOM 1024 C CA . LEU A 1 124 ? -19.609 2.201 13.484 1 93.44 124 LEU A CA 1
ATOM 1025 C C . LEU A 1 124 ? -19.547 1.738 14.938 1 93.44 124 LEU A C 1
ATOM 1027 O O . LEU A 1 124 ? -18.484 1.736 15.555 1 93.44 124 LEU A O 1
ATOM 1031 N N . GLY A 1 125 ? -20.688 1.472 15.445 1 87.56 125 GLY A N 1
ATOM 1032 C CA . GLY A 1 125 ? -20.797 0.899 16.781 1 87.56 125 GLY A CA 1
ATOM 1033 C C . GLY A 1 125 ? -21.016 -0.602 16.766 1 87.56 125 GLY A C 1
ATOM 1034 O O . GLY A 1 125 ? -20.656 -1.279 15.805 1 87.56 125 GLY A O 1
ATOM 1035 N N . GLY A 1 126 ? -21.484 -1.162 17.781 1 80.06 126 GLY A N 1
ATOM 1036 C CA . GLY A 1 126 ? -21.641 -2.602 17.938 1 80.06 126 GLY A CA 1
ATOM 1037 C C . GLY A 1 126 ? -22.781 -3.17 17.125 1 80.06 126 GLY A C 1
ATOM 1038 O O . GLY A 1 126 ? -23 -4.387 17.094 1 80.06 126 GLY A O 1
ATOM 1039 N N . GLY A 1 127 ? -23.516 -2.361 16.422 1 83.56 127 GLY A N 1
ATOM 1040 C CA . GLY A 1 127 ? -24.656 -2.857 15.641 1 83.56 127 GLY A CA 1
ATOM 1041 C C . GLY A 1 127 ? -24.234 -3.59 14.383 1 83.56 127 GLY A C 1
ATOM 1042 O O . GLY A 1 127 ? -23.078 -3.5 13.961 1 83.56 127 GLY A O 1
ATOM 1043 N N . ALA A 1 128 ? -25.172 -4.402 13.82 1 88.88 128 ALA A N 1
ATOM 1044 C CA . ALA A 1 128 ? -24.875 -5.207 12.641 1 88.88 128 ALA A CA 1
ATOM 1045 C C . ALA A 1 128 ? -25.047 -4.387 11.367 1 88.88 128 ALA A C 1
ATOM 1047 O O . ALA A 1 128 ? -25.922 -3.523 11.289 1 88.88 128 ALA A O 1
ATOM 1048 N N . LEU A 1 129 ? -24.234 -4.625 10.445 1 95.44 129 LEU A N 1
ATOM 1049 C CA . LEU A 1 129 ? -24.391 -4.074 9.102 1 95.44 129 LEU A CA 1
ATOM 1050 C C . LEU A 1 129 ? -25.453 -4.844 8.32 1 95.44 129 LEU A C 1
ATOM 1052 O O . LEU A 1 129 ? -25.828 -5.953 8.711 1 95.44 129 LEU A O 1
ATOM 1056 N N . PRO A 1 130 ? -25.969 -4.219 7.266 1 96.06 130 PRO A N 1
ATOM 1057 C CA . PRO A 1 130 ? -26.938 -4.941 6.438 1 96.06 130 PRO A CA 1
ATOM 1058 C C . PRO A 1 130 ? -26.328 -6.164 5.754 1 96.06 130 PRO A C 1
ATOM 1060 O O . PRO A 1 130 ? -25.109 -6.367 5.805 1 96.06 130 PRO A O 1
ATOM 1063 N N . LYS A 1 131 ? -27.266 -6.957 5.242 1 95.88 131 LYS A N 1
ATOM 1064 C CA . LYS A 1 131 ? -26.797 -8.133 4.508 1 95.88 131 LYS A CA 1
ATOM 1065 C C . LYS A 1 131 ? -26.141 -7.738 3.195 1 95.88 131 LYS A C 1
ATOM 1067 O O . LYS A 1 131 ? -26.672 -6.93 2.436 1 95.88 131 LYS A O 1
ATOM 1072 N N . LYS A 1 132 ? -25 -8.234 2.988 1 96.19 132 LYS A N 1
ATOM 1073 C CA . LYS A 1 132 ? -24.281 -7.93 1.747 1 96.19 132 LYS A CA 1
ATOM 1074 C C . LYS A 1 132 ? -24.969 -8.594 0.552 1 96.19 132 LYS A C 1
ATOM 1076 O O . LYS A 1 132 ? -25.312 -9.773 0.602 1 96.19 132 LYS A O 1
ATOM 1081 N N . LEU A 1 133 ? -25.047 -7.891 -0.481 1 94.25 133 LEU A N 1
ATOM 1082 C CA . LEU A 1 133 ? -25.625 -8.406 -1.716 1 94.25 133 LEU A CA 1
ATOM 1083 C C . LEU A 1 133 ? -24.547 -8.953 -2.637 1 94.25 133 LEU A C 1
ATOM 1085 O O . LEU A 1 133 ? -23.406 -8.477 -2.615 1 94.25 133 LEU A O 1
ATOM 1089 N N . PRO A 1 134 ? -24.703 -9.992 -3.445 1 84.94 134 PRO A N 1
ATOM 1090 C CA . PRO A 1 134 ? -23.703 -10.68 -4.258 1 84.94 134 PRO A CA 1
ATOM 1091 C C . PRO A 1 134 ? -22.922 -9.734 -5.176 1 84.94 134 PRO A C 1
ATOM 1093 O O . PRO A 1 134 ? -21.703 -9.859 -5.32 1 84.94 134 PRO A O 1
ATOM 1096 N N . ASN A 1 135 ? -23.531 -8.719 -5.801 1 85.62 135 ASN A N 1
ATOM 1097 C CA . ASN A 1 135 ? -22.844 -7.867 -6.762 1 85.62 135 ASN A CA 1
ATOM 1098 C C . ASN A 1 135 ? -22.484 -6.512 -6.156 1 85.62 135 ASN A C 1
ATOM 1100 O O . ASN A 1 135 ? -22.016 -5.617 -6.863 1 85.62 135 ASN A O 1
ATOM 1104 N N . GLN A 1 136 ? -22.594 -6.535 -4.941 1 93.94 136 GLN A N 1
ATOM 1105 C CA . GLN A 1 136 ? -22.297 -5.285 -4.242 1 93.94 136 GLN A CA 1
ATOM 1106 C C . GLN A 1 136 ? -20.875 -5.277 -3.688 1 93.94 136 GLN A C 1
ATOM 1108 O O . GLN A 1 136 ? -20.422 -6.281 -3.143 1 93.94 136 GLN A O 1
ATOM 1113 N N . VAL A 1 137 ? -20.156 -4.195 -3.877 1 96.06 137 VAL A N 1
ATOM 1114 C CA . VAL A 1 137 ? -18.812 -4.035 -3.352 1 96.06 137 VAL A CA 1
ATOM 1115 C C . VAL A 1 137 ? -18.859 -3.346 -1.99 1 96.06 137 VAL A C 1
ATOM 1117 O O . VAL A 1 137 ? -19.453 -2.27 -1.855 1 96.06 137 VAL A O 1
ATOM 1120 N N . TRP A 1 138 ? -18.297 -3.984 -0.997 1 97.69 138 TRP A N 1
ATOM 1121 C CA . TRP A 1 138 ? -18.172 -3.367 0.32 1 97.69 138 TRP A CA 1
ATOM 1122 C C . TRP A 1 138 ? -16.797 -2.736 0.508 1 97.69 138 TRP A C 1
ATOM 1124 O O . TRP A 1 138 ? -15.781 -3.355 0.196 1 97.69 138 TRP A O 1
ATOM 1134 N N . ILE A 1 139 ? -16.828 -1.54 0.976 1 98.38 139 ILE A N 1
ATOM 1135 C CA . ILE A 1 139 ? -15.602 -0.799 1.242 1 98.38 139 ILE A CA 1
ATOM 1136 C C . ILE A 1 139 ? -15.578 -0.35 2.701 1 98.38 139 ILE A C 1
ATOM 1138 O O . ILE A 1 139 ? -16.484 0.345 3.16 1 98.38 139 ILE A O 1
ATOM 1142 N N . PHE A 1 140 ? -14.609 -0.779 3.453 1 98.38 140 PHE A N 1
ATOM 1143 C CA . PHE A 1 140 ? -14.383 -0.242 4.789 1 98.38 140 PHE A CA 1
ATOM 1144 C C . PHE A 1 140 ? -13.445 0.956 4.738 1 98.38 140 PHE A C 1
ATOM 1146 O O . PHE A 1 140 ? -12.336 0.859 4.207 1 98.38 140 PHE A O 1
ATOM 1153 N N . ALA A 1 141 ? -13.891 2.041 5.254 1 98.31 141 ALA A N 1
ATOM 1154 C CA . ALA A 1 141 ? -13.102 3.266 5.316 1 98.31 141 ALA A CA 1
ATOM 1155 C C . ALA A 1 141 ? -12.688 3.578 6.754 1 98.31 141 ALA A C 1
ATOM 1157 O O . ALA A 1 141 ? -13.516 3.535 7.668 1 98.31 141 ALA A O 1
ATOM 1158 N N . GLN A 1 142 ? -11.43 3.805 6.953 1 97.25 142 GLN A N 1
ATOM 1159 C CA . GLN A 1 142 ? -10.867 4.164 8.25 1 97.25 142 GLN A CA 1
ATOM 1160 C C . GLN A 1 142 ? -9.945 5.375 8.133 1 97.25 142 GLN A C 1
ATOM 1162 O O . GLN A 1 142 ? -8.883 5.301 7.512 1 97.25 142 GLN A O 1
ATOM 1167 N N . TYR A 1 143 ? -10.312 6.457 8.805 1 94.56 143 TYR A N 1
ATOM 1168 C CA . TYR A 1 143 ? -9.539 7.688 8.672 1 94.56 143 TYR A CA 1
ATOM 1169 C C . TYR A 1 143 ? -8.711 7.941 9.93 1 94.56 143 TYR A C 1
ATOM 1171 O O . TYR A 1 143 ? -7.734 8.688 9.898 1 94.56 143 TYR A O 1
ATOM 1179 N N . GLU A 1 144 ? -9.117 7.352 11.047 1 95.19 144 GLU A N 1
ATOM 1180 C CA . GLU A 1 144 ? -8.406 7.484 12.312 1 95.19 144 GLU A CA 1
ATOM 1181 C C . GLU A 1 144 ? -7.441 6.32 12.531 1 95.19 144 GLU A C 1
ATOM 1183 O O . GLU A 1 144 ? -7.613 5.25 11.945 1 95.19 144 GLU A O 1
ATOM 1188 N N . SER A 1 145 ? -6.457 6.574 13.336 1 95.94 145 SER A N 1
ATOM 1189 C CA . SER A 1 145 ? -5.48 5.523 13.594 1 95.94 145 SER A CA 1
ATOM 1190 C C . SER A 1 145 ? -6.125 4.328 14.289 1 95.94 145 SER A C 1
ATOM 1192 O O . SER A 1 145 ? -7.137 4.48 14.977 1 95.94 145 SER A O 1
ATOM 1194 N N . THR A 1 146 ? -5.543 3.148 14.078 1 95.75 146 THR A N 1
ATOM 1195 C CA . THR A 1 146 ? -6.039 1.937 14.727 1 95.75 146 THR A CA 1
ATOM 1196 C C . THR A 1 146 ? -5.973 2.066 16.25 1 95.75 146 THR A C 1
ATOM 1198 O O . THR A 1 146 ? -6.91 1.681 16.953 1 95.75 146 THR A O 1
ATOM 1201 N N . ASN A 1 147 ? -4.887 2.662 16.75 1 95.06 147 ASN A N 1
ATOM 1202 C CA . ASN A 1 147 ? -4.754 2.857 18.188 1 95.06 147 ASN A CA 1
ATOM 1203 C C . ASN A 1 147 ? -5.828 3.797 18.734 1 95.06 147 ASN A C 1
ATOM 1205 O O . ASN A 1 147 ? -6.336 3.596 19.844 1 95.06 147 ASN A O 1
ATOM 1209 N N . TYR A 1 148 ? -6.156 4.816 18 1 95.62 148 TYR A N 1
ATOM 1210 C CA . TYR A 1 148 ? -7.234 5.707 18.422 1 95.62 148 TYR A CA 1
ATOM 1211 C C . TYR A 1 148 ? -8.539 4.938 18.609 1 95.62 148 TYR A C 1
ATOM 1213 O O . TYR A 1 148 ? -9.211 5.082 19.625 1 95.62 148 TYR A O 1
ATOM 1221 N N . LEU A 1 149 ? -8.844 4.059 17.641 1 94.88 149 LEU A N 1
ATOM 1222 C CA . LEU A 1 149 ? -10.102 3.322 17.672 1 94.88 149 LEU A CA 1
ATOM 1223 C C . LEU A 1 149 ? -10.086 2.254 18.75 1 94.88 149 LEU A C 1
ATOM 1225 O O . LEU A 1 149 ? -11.062 2.098 19.5 1 94.88 149 LEU A O 1
ATOM 1229 N N . LEU A 1 150 ? -8.961 1.566 18.969 1 94.56 150 LEU A N 1
ATOM 1230 C CA . LEU A 1 150 ? -8.891 0.43 19.875 1 94.56 150 LEU A CA 1
ATOM 1231 C C . LEU A 1 150 ? -8.648 0.898 21.312 1 94.56 150 LEU A C 1
ATOM 1233 O O . LEU A 1 150 ? -9.328 0.451 22.234 1 94.56 150 LEU A O 1
ATOM 1237 N N . LYS A 1 151 ? -7.734 1.871 21.469 1 93.81 151 LYS A N 1
ATOM 1238 C CA . LYS A 1 151 ? -7.191 2.135 22.797 1 93.81 151 LYS A CA 1
ATOM 1239 C C . LYS A 1 151 ? -7.73 3.447 23.359 1 93.81 151 LYS A C 1
ATOM 1241 O O . LYS A 1 151 ? -7.793 3.625 24.578 1 93.81 151 LYS A O 1
ATOM 1246 N N . GLU A 1 152 ? -8.055 4.359 22.562 1 93.06 152 GLU A N 1
ATOM 1247 C CA . GLU A 1 152 ? -8.477 5.66 23.062 1 93.06 152 GLU A CA 1
ATOM 1248 C C . GLU A 1 152 ? -10 5.762 23.125 1 93.06 152 GLU A C 1
ATOM 1250 O O . GLU A 1 152 ? -10.555 6.242 24.109 1 93.06 152 GLU A O 1
ATOM 1255 N N . THR A 1 153 ? -10.703 5.281 22.078 1 92.06 153 THR A N 1
ATOM 1256 C CA . THR A 1 153 ? -12.156 5.398 22.062 1 92.06 153 THR A CA 1
ATOM 1257 C C . THR A 1 153 ? -12.805 4.082 22.469 1 92.06 153 THR A C 1
ATOM 1259 O O . THR A 1 153 ? -13.977 4.059 22.859 1 92.06 153 THR A O 1
ATOM 1262 N N . GLY A 1 154 ? -12.086 3.027 22.359 1 92 154 GLY A N 1
ATOM 1263 C CA . GLY A 1 154 ? -12.68 1.738 22.688 1 92 154 GLY A CA 1
ATOM 1264 C C . GLY A 1 154 ? -13.789 1.334 21.734 1 92 154 GLY A C 1
ATOM 1265 O O . GLY A 1 154 ? -14.898 1.027 22.172 1 92 154 GLY A O 1
ATOM 1266 N N . SER A 1 155 ? -13.492 1.264 20.516 1 92.75 155 SER A N 1
ATOM 1267 C CA . SER A 1 155 ? -14.484 0.951 19.484 1 92.75 155 SER A CA 1
ATOM 1268 C C . SER A 1 155 ? -15.133 -0.406 19.734 1 92.75 155 SER A C 1
ATOM 1270 O O . SER A 1 155 ? -14.438 -1.415 19.875 1 92.75 155 SER A O 1
ATOM 1272 N N . LYS A 1 156 ? -16.422 -0.423 19.719 1 93.44 156 LYS A N 1
ATOM 1273 C CA . LYS A 1 156 ? -17.172 -1.667 19.875 1 93.44 156 LYS A CA 1
ATOM 1274 C C . LYS A 1 156 ? -17.266 -2.418 18.547 1 93.44 156 LYS A C 1
ATOM 1276 O O . LYS A 1 156 ? -17.562 -3.615 18.531 1 93.44 156 LYS A O 1
ATOM 1281 N N . PHE A 1 157 ? -17.016 -1.707 17.516 1 95.31 157 PHE A N 1
ATOM 1282 C CA . PHE A 1 157 ? -17.078 -2.326 16.203 1 95.31 157 PHE A CA 1
ATOM 1283 C C . PHE A 1 157 ? -15.797 -3.082 15.898 1 95.31 157 PHE A C 1
ATOM 1285 O O . PHE A 1 157 ? -15.828 -4.203 15.391 1 95.31 157 PHE A O 1
ATOM 1292 N N . LEU A 1 158 ? -14.719 -2.471 16.234 1 94.88 158 LEU A N 1
ATOM 1293 C CA . LEU A 1 158 ? -13.414 -3.012 15.883 1 94.88 158 LEU A CA 1
ATOM 1294 C C . LEU A 1 158 ? -12.93 -4.004 16.938 1 94.88 158 LEU A C 1
ATOM 1296 O O . LEU A 1 158 ? -11.867 -3.816 17.531 1 94.88 158 LEU A O 1
ATOM 1300 N N . THR A 1 159 ? -13.68 -4.992 17.219 1 94.56 159 THR A N 1
ATOM 1301 C CA . THR A 1 159 ? -13.305 -6.129 18.047 1 94.56 159 THR A CA 1
ATOM 1302 C C . THR A 1 159 ? -13.164 -7.395 17.203 1 94.56 159 THR A C 1
ATOM 1304 O O . THR A 1 159 ? -13.828 -7.531 16.172 1 94.56 159 THR A O 1
ATOM 1307 N N . LYS A 1 160 ? -12.328 -8.227 17.672 1 93.5 160 LYS A N 1
ATOM 1308 C CA . LYS A 1 160 ? -12.094 -9.461 16.938 1 93.5 160 LYS A CA 1
ATOM 1309 C C . LYS A 1 160 ? -13.398 -10.219 16.688 1 93.5 160 LYS A C 1
ATOM 1311 O O . LYS A 1 160 ? -13.672 -10.648 15.57 1 93.5 160 LYS A O 1
ATOM 1316 N N . ASN A 1 161 ? -14.195 -10.391 17.672 1 93.75 161 ASN A N 1
ATOM 1317 C CA . ASN A 1 161 ? -15.445 -11.133 17.594 1 93.75 161 ASN A CA 1
ATOM 1318 C C . ASN A 1 161 ? -16.422 -10.492 16.625 1 93.75 161 ASN A C 1
ATOM 1320 O O . ASN A 1 161 ? -17.031 -11.18 15.797 1 93.75 161 ASN A O 1
ATOM 1324 N N . ASN A 1 162 ? -16.562 -9.203 16.688 1 95 162 ASN A N 1
ATOM 1325 C CA . ASN A 1 162 ? -17.5 -8.523 15.797 1 95 162 ASN A CA 1
ATOM 1326 C C . ASN A 1 162 ? -17 -8.531 14.352 1 95 162 ASN A C 1
ATOM 1328 O O . ASN A 1 162 ? -17.781 -8.789 13.43 1 95 162 ASN A O 1
ATOM 1332 N N . MET A 1 163 ? -15.742 -8.289 14.188 1 95.25 163 MET A N 1
ATOM 1333 C CA . MET A 1 163 ? -15.164 -8.125 12.852 1 95.25 163 MET A CA 1
ATOM 1334 C C . MET A 1 163 ? -15.133 -9.453 12.109 1 95.25 163 MET A C 1
ATOM 1336 O O . MET A 1 163 ? -15.102 -9.477 10.875 1 95.25 163 MET A O 1
ATOM 1340 N N . ARG A 1 164 ? -15.125 -10.539 12.812 1 94.12 164 ARG A N 1
ATOM 1341 C CA . ARG A 1 164 ? -15.172 -11.867 12.195 1 94.12 164 ARG A CA 1
ATOM 1342 C C . ARG A 1 164 ? -16.391 -12.008 11.281 1 94.12 164 ARG A C 1
ATOM 1344 O O . ARG A 1 164 ? -16.328 -12.711 10.273 1 94.12 164 ARG A O 1
ATOM 1351 N N . LYS A 1 165 ? -17.438 -11.32 11.586 1 94.75 165 LYS A N 1
ATOM 1352 C CA . LYS A 1 165 ? -18.688 -11.359 10.82 1 94.75 165 LYS A CA 1
ATOM 1353 C C . LYS A 1 165 ? -18.484 -10.82 9.414 1 94.75 165 LYS A C 1
ATOM 1355 O O . LYS A 1 165 ? -19.312 -11.055 8.523 1 94.75 165 LYS A O 1
ATOM 1360 N N . TYR A 1 166 ? -17.422 -10.102 9.203 1 95.56 166 TYR A N 1
ATOM 1361 C CA . TYR A 1 166 ? -17.25 -9.406 7.938 1 95.56 166 TYR A CA 1
ATOM 1362 C C . TYR A 1 166 ? -16.109 -10.008 7.133 1 95.56 166 TYR A C 1
ATOM 1364 O O . TYR A 1 166 ? -15.75 -9.484 6.074 1 95.56 166 TYR A O 1
ATOM 1372 N N . ASN A 1 167 ? -15.516 -11.109 7.652 1 92.94 167 ASN A N 1
ATOM 1373 C CA . ASN A 1 167 ? -14.531 -11.852 6.875 1 92.94 167 ASN A CA 1
ATOM 1374 C C . ASN A 1 167 ? -15.109 -12.312 5.535 1 92.94 167 ASN A C 1
ATOM 1376 O O . ASN A 1 167 ? -16.25 -12.766 5.469 1 92.94 167 ASN A O 1
ATOM 1380 N N . ASN A 1 168 ? -14.328 -12.094 4.465 1 91.06 168 ASN A N 1
ATOM 1381 C CA . ASN A 1 168 ? -14.703 -12.492 3.11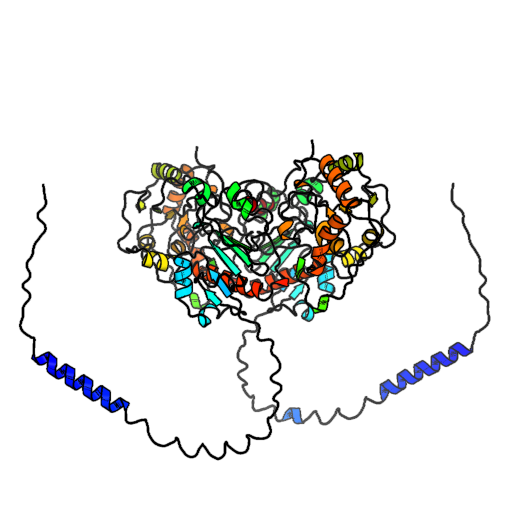1 1 91.06 168 ASN A CA 1
ATOM 1382 C C . ASN A 1 168 ? -15.898 -11.688 2.598 1 91.06 168 ASN A C 1
ATOM 1384 O O . ASN A 1 168 ? -16.641 -12.164 1.743 1 91.06 168 ASN A O 1
ATOM 1388 N N . LYS A 1 169 ? -16.109 -10.531 3.152 1 94.44 169 LYS A N 1
ATOM 1389 C CA . LYS A 1 169 ? -17.203 -9.68 2.67 1 94.44 169 LYS A CA 1
ATOM 1390 C C . LYS A 1 169 ? -16.656 -8.344 2.166 1 94.44 169 LYS A C 1
ATOM 1392 O O . LYS A 1 169 ? -17.188 -7.777 1.211 1 94.44 169 LYS A O 1
ATOM 1397 N N . VAL A 1 170 ? -15.633 -7.848 2.752 1 96.69 170 VAL A N 1
ATOM 1398 C CA . VAL A 1 170 ? -15.062 -6.551 2.4 1 96.69 170 VAL A CA 1
ATOM 1399 C C . VAL A 1 170 ? -14.18 -6.695 1.163 1 96.69 170 VAL A C 1
ATOM 1401 O O . VAL A 1 170 ? -13.234 -7.488 1.156 1 96.69 170 VAL A O 1
ATOM 1404 N N . ASN A 1 171 ? -14.5 -5.887 0.201 1 95.25 171 ASN A N 1
ATOM 1405 C CA . ASN A 1 171 ? -13.781 -5.988 -1.064 1 95.25 171 ASN A CA 1
ATOM 1406 C C . ASN A 1 171 ? -12.594 -5.027 -1.112 1 95.25 171 ASN A C 1
ATOM 1408 O O . ASN A 1 171 ? -11.516 -5.391 -1.584 1 95.25 171 ASN A O 1
ATOM 1412 N N . TRP A 1 172 ? -12.852 -3.807 -0.702 1 97.06 172 TRP A N 1
ATOM 1413 C CA . TRP A 1 172 ? -11.828 -2.77 -0.769 1 97.06 172 TRP A CA 1
ATOM 1414 C C . TRP A 1 172 ? -11.742 -2.002 0.546 1 97.06 172 TRP A C 1
ATOM 1416 O O . TRP A 1 172 ? -12.609 -2.143 1.411 1 97.06 172 TRP A O 1
ATOM 1426 N N . THR A 1 173 ? -10.602 -1.293 0.656 1 97.88 173 THR A N 1
ATOM 1427 C CA . THR A 1 173 ? -10.375 -0.515 1.869 1 97.88 173 THR A CA 1
ATOM 1428 C C . THR A 1 173 ? -9.914 0.9 1.527 1 97.88 173 THR A C 1
ATOM 1430 O O . THR A 1 173 ? -9.188 1.104 0.552 1 97.88 173 THR A O 1
ATOM 1433 N N . ILE A 1 174 ? -10.383 1.865 2.289 1 98 174 ILE A N 1
ATOM 1434 C CA . ILE A 1 174 ? -9.875 3.23 2.35 1 98 174 ILE A CA 1
ATOM 1435 C C . ILE A 1 174 ? -9.25 3.486 3.721 1 98 174 ILE A C 1
ATOM 1437 O O . ILE A 1 174 ? -9.898 3.277 4.75 1 98 174 ILE A O 1
ATOM 1441 N N . SER A 1 175 ? -7.996 3.908 3.717 1 97.25 175 SER A N 1
ATOM 1442 C CA . SER A 1 175 ? -7.402 4.273 5 1 97.25 175 SER A CA 1
ATOM 1443 C C . SER A 1 175 ? -6.152 5.125 4.809 1 97.25 175 SER A C 1
ATOM 1445 O O . SER A 1 175 ? -5.773 5.434 3.678 1 97.25 175 SER A O 1
ATOM 1447 N N . TYR A 1 176 ? -5.535 5.5 5.941 1 94.94 176 TYR A N 1
ATOM 1448 C CA . TYR A 1 176 ? -4.312 6.297 5.922 1 94.94 176 TYR A CA 1
ATOM 1449 C C . TYR A 1 176 ? -3.121 5.453 5.488 1 94.94 176 TYR A C 1
ATOM 1451 O O . TYR A 1 176 ? -2.051 5.988 5.188 1 94.94 176 TYR A O 1
ATOM 1459 N N . ARG A 1 177 ? -3.303 4.137 5.434 1 95.12 177 ARG A N 1
ATOM 1460 C CA . ARG A 1 177 ? -2.205 3.225 5.121 1 95.12 177 ARG A CA 1
ATOM 1461 C C . ARG A 1 177 ? -1.958 3.158 3.619 1 95.12 177 ARG A C 1
ATOM 1463 O O . ARG A 1 177 ? -2.904 3.117 2.83 1 95.12 177 ARG A O 1
ATOM 1470 N N . ARG A 1 178 ? -0.726 3.076 3.258 1 93.81 178 ARG A N 1
ATOM 1471 C CA . ARG A 1 178 ? -0.349 3.031 1.85 1 93.81 178 ARG A CA 1
ATOM 1472 C C . ARG A 1 178 ? -0.646 1.663 1.246 1 93.81 178 ARG A C 1
ATOM 1474 O O . ARG A 1 178 ? -0.657 1.507 0.023 1 93.81 178 ARG A O 1
ATOM 1481 N N . ASP A 1 179 ? -0.837 0.622 2.059 1 93.44 179 ASP A N 1
ATOM 1482 C CA . ASP A 1 179 ? -1.172 -0.695 1.524 1 93.44 179 ASP A CA 1
ATOM 1483 C C . ASP A 1 179 ? -2.686 -0.874 1.415 1 93.44 179 ASP A C 1
ATOM 1485 O O . ASP A 1 179 ? -3.166 -1.975 1.14 1 93.44 179 ASP A O 1
ATOM 1489 N N . SER A 1 180 ? -3.502 0.157 1.637 1 96.25 180 SER A N 1
ATOM 1490 C CA . SER A 1 180 ? -4.938 0.132 1.367 1 96.25 180 SER A CA 1
ATOM 1491 C C . SER A 1 180 ? -5.219 0.138 -0.132 1 96.25 180 SER A C 1
ATOM 1493 O O . SER A 1 180 ? -4.355 0.512 -0.929 1 96.25 180 SER A O 1
ATOM 1495 N N . ASP A 1 181 ? -6.43 -0.281 -0.489 1 95.56 181 ASP A N 1
ATOM 1496 C CA . ASP A 1 181 ? -6.82 -0.208 -1.894 1 95.56 181 ASP A CA 1
ATOM 1497 C C . ASP A 1 181 ? -6.875 1.24 -2.373 1 95.56 181 ASP A C 1
ATOM 1499 O O . ASP A 1 181 ? -6.516 1.535 -3.516 1 95.56 181 ASP A O 1
ATOM 1503 N N . PHE A 1 182 ? -7.324 2.082 -1.455 1 96.69 182 PHE A N 1
ATOM 1504 C CA . PHE A 1 182 ? -7.383 3.516 -1.715 1 96.69 182 PHE A CA 1
ATOM 1505 C C . PHE A 1 182 ? -6.773 4.301 -0.559 1 96.69 182 PHE A C 1
ATOM 1507 O O . PHE A 1 182 ? -7.484 4.719 0.357 1 96.69 182 PHE A O 1
ATOM 1514 N N . PRO A 1 183 ? -5.48 4.535 -0.679 1 95.5 183 PRO A N 1
ATOM 1515 C CA . PRO A 1 183 ? -4.855 5.32 0.387 1 95.5 183 PRO A CA 1
ATOM 1516 C C . PRO A 1 183 ? -5.402 6.742 0.469 1 95.5 183 PRO A C 1
ATOM 1518 O O . PRO A 1 183 ? -5.531 7.418 -0.554 1 95.5 183 PRO A O 1
ATOM 1521 N N . PHE A 1 184 ? -5.77 7.082 1.685 1 95 184 PHE A N 1
ATOM 1522 C CA . PHE A 1 184 ? -6.246 8.438 1.956 1 95 184 PHE A CA 1
ATOM 1523 C C . PHE A 1 184 ? -5.168 9.258 2.652 1 95 184 PHE A C 1
ATOM 1525 O O . PHE A 1 184 ? -4.629 8.844 3.678 1 95 184 PHE A O 1
ATOM 1532 N N . VAL A 1 185 ? -4.867 10.414 2.072 1 89 185 VAL A N 1
ATOM 1533 C CA . VAL A 1 185 ? -3.869 11.305 2.652 1 89 185 VAL A CA 1
ATOM 1534 C C . VAL A 1 185 ? -4.527 12.625 3.055 1 89 185 VAL A C 1
ATOM 1536 O O . VAL A 1 185 ? -5.398 13.133 2.344 1 89 185 VAL A O 1
ATOM 1539 N N . HIS A 1 186 ? -4.102 13.141 4.148 1 86.75 186 HIS A N 1
ATOM 1540 C CA . HIS A 1 186 ? -4.707 14.359 4.668 1 86.75 186 HIS A CA 1
ATOM 1541 C C . HIS A 1 186 ? -4.125 15.594 3.994 1 86.75 186 HIS A C 1
ATOM 1543 O O . HIS A 1 186 ? -4.527 16.719 4.297 1 86.75 186 HIS A O 1
ATOM 1549 N N . GLY A 1 187 ? -3.232 15.469 3.145 1 81.88 187 GLY A N 1
ATOM 1550 C CA . GLY A 1 187 ? -2.604 16.531 2.389 1 81.88 187 GLY A CA 1
ATOM 1551 C C . GLY A 1 187 ? -1.521 16.047 1.446 1 81.88 187 GLY A C 1
ATOM 1552 O O . GLY A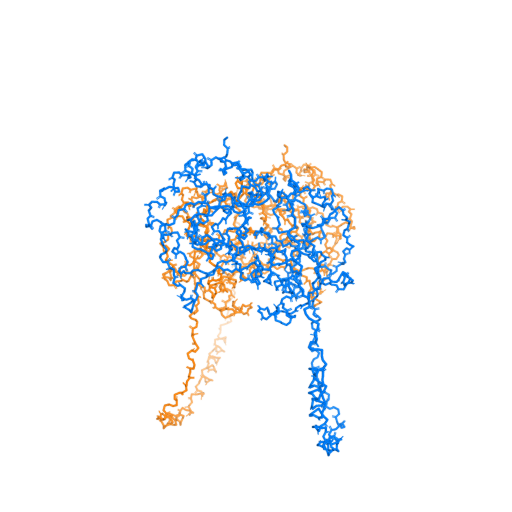 1 187 ? -0.915 15 1.68 1 81.88 187 GLY A O 1
ATOM 1553 N N . VAL A 1 188 ? -1.387 16.781 0.349 1 79.88 188 VAL A N 1
ATOM 1554 C CA . VAL A 1 188 ? -0.35 16.406 -0.612 1 79.88 188 VAL A CA 1
ATOM 1555 C C . VAL A 1 188 ? 0.422 17.656 -1.035 1 79.88 188 VAL A C 1
ATOM 1557 O O . VAL A 1 188 ? -0.127 18.766 -1.046 1 79.88 188 VAL A O 1
ATOM 1560 N N . TYR A 1 189 ? 1.711 17.469 -1.232 1 79.56 189 TYR A N 1
ATOM 1561 C CA . TYR A 1 189 ? 2.537 18.531 -1.807 1 79.56 189 TYR A CA 1
ATOM 1562 C C . TYR A 1 189 ? 2.756 18.297 -3.297 1 79.56 189 TYR A C 1
ATOM 1564 O O . TYR A 1 189 ? 2.953 17.156 -3.734 1 79.56 189 TYR A O 1
ATOM 1572 N N . LYS A 1 190 ? 2.604 19.406 -3.984 1 76.44 190 LYS A N 1
ATOM 1573 C CA . LYS A 1 190 ? 2.838 19.391 -5.426 1 76.44 190 LYS A CA 1
ATOM 1574 C C . LYS A 1 190 ? 3.896 20.422 -5.816 1 76.44 190 LYS A C 1
ATOM 1576 O O . LYS A 1 190 ? 4.078 21.422 -5.129 1 76.44 190 LYS A O 1
ATOM 1581 N N . VAL A 1 191 ? 4.609 20.156 -6.867 1 74.44 191 VAL A N 1
ATOM 1582 C CA . VAL A 1 191 ? 5.586 21.125 -7.371 1 74.44 191 VAL A CA 1
ATOM 1583 C C . VAL A 1 191 ? 4.863 22.328 -7.977 1 74.44 191 VAL A C 1
ATOM 1585 O O . VAL A 1 191 ? 3.865 22.156 -8.68 1 74.44 191 VAL A O 1
ATOM 1588 N N . LYS A 1 192 ? 5.402 23.484 -7.52 1 74.25 192 LYS A N 1
ATOM 1589 C CA . LYS A 1 192 ? 4.82 24.719 -8.023 1 74.25 192 LYS A CA 1
ATOM 1590 C C . LYS A 1 192 ? 4.977 24.828 -9.539 1 74.25 192 LYS A C 1
ATOM 1592 O O . LYS A 1 192 ? 6.02 24.469 -10.086 1 74.25 192 LYS A O 1
ATOM 1597 N N . LYS A 1 193 ? 3.859 25.172 -10.141 1 63.75 193 LYS A N 1
ATOM 1598 C CA . LYS A 1 193 ? 3.947 25.547 -11.555 1 63.75 193 LYS A CA 1
ATOM 1599 C C . LYS A 1 193 ? 4.383 27 -11.703 1 63.75 193 LYS A C 1
ATOM 1601 O O . LYS A 1 193 ? 4.254 27.797 -10.773 1 63.75 193 LYS A O 1
ATOM 1606 N N . LYS A 1 194 ? 5.191 27.344 -12.734 1 59.25 194 LYS A N 1
ATOM 1607 C CA . LYS A 1 194 ? 5.695 28.688 -13 1 59.25 194 LYS A CA 1
ATOM 1608 C C . LYS A 1 194 ? 4.691 29.75 -12.562 1 59.25 194 LYS A C 1
ATOM 1610 O O . LYS A 1 194 ? 5.074 30.797 -12.031 1 59.25 194 LYS A O 1
ATOM 1615 N N . ARG A 1 195 ? 3.498 29.578 -12.812 1 52.62 195 ARG A N 1
ATOM 1616 C CA . ARG A 1 195 ? 2.467 30.578 -12.555 1 52.62 195 ARG A CA 1
ATOM 1617 C C . ARG A 1 195 ? 2.252 30.766 -11.055 1 52.62 195 ARG A C 1
ATOM 1619 O O . ARG A 1 195 ? 1.671 31.766 -10.625 1 52.62 195 ARG A O 1
ATOM 1626 N N . ASP A 1 196 ? 2.582 29.766 -10.281 1 56.06 196 ASP A N 1
ATOM 1627 C CA . ASP A 1 196 ? 2.307 29.797 -8.844 1 56.06 196 ASP A CA 1
ATOM 1628 C C . ASP A 1 196 ? 3.295 30.688 -8.109 1 56.06 196 ASP A C 1
ATOM 1630 O O . ASP A 1 196 ? 3.207 30.859 -6.891 1 56.06 196 ASP A O 1
ATOM 1634 N N . VAL A 1 197 ? 4.34 31.344 -8.758 1 53.62 197 VAL A N 1
ATOM 1635 C CA . VAL A 1 197 ? 5.555 31.938 -8.211 1 53.62 197 VAL A CA 1
ATOM 1636 C C . VAL A 1 197 ? 5.203 33.219 -7.461 1 53.62 197 VAL A C 1
ATOM 1638 O O . VAL A 1 197 ? 6.078 33.875 -6.879 1 53.62 197 VAL A O 1
ATOM 1641 N N . GLU A 1 198 ? 3.986 33.594 -7.402 1 48.94 198 GLU A N 1
ATOM 1642 C CA . GLU A 1 198 ? 3.879 34.938 -6.879 1 48.94 198 GLU A CA 1
ATOM 1643 C C . GLU A 1 198 ? 4.164 35 -5.379 1 48.94 198 GLU A C 1
ATOM 1645 O O . GLU A 1 198 ? 4.191 36.062 -4.773 1 48.94 198 GLU A O 1
ATOM 1650 N N . GLU A 1 199 ? 4.164 33.906 -4.715 1 51.84 199 GLU A N 1
ATOM 1651 C CA . GLU A 1 199 ? 4.02 34.25 -3.309 1 51.84 199 GLU A CA 1
ATOM 1652 C C . GLU A 1 199 ? 5.371 34.562 -2.678 1 51.84 199 GLU A C 1
ATOM 1654 O O . GLU A 1 199 ? 6.301 33.75 -2.756 1 51.84 199 GLU A O 1
ATOM 1659 N N . LYS A 1 200 ? 5.629 35.844 -2.42 1 48.25 200 LYS A N 1
ATOM 1660 C CA . LYS A 1 200 ? 6.754 36.406 -1.693 1 48.25 200 LYS A CA 1
ATOM 1661 C C . LYS A 1 200 ? 6.91 35.781 -0.316 1 48.25 200 LYS A C 1
ATOM 1663 O O . LYS A 1 200 ? 5.984 35.812 0.5 1 48.25 200 LYS A O 1
ATOM 1668 N N . VAL A 1 201 ? 7.773 34.781 -0.249 1 53.75 201 VAL A N 1
ATOM 1669 C CA . VAL A 1 201 ? 8.211 34.406 1.093 1 53.75 201 VAL A CA 1
ATOM 1670 C C . VAL A 1 201 ? 8.648 35.656 1.855 1 53.75 201 VAL A C 1
ATOM 1672 O O . VAL A 1 201 ? 9.578 36.344 1.443 1 53.75 201 VAL A O 1
ATOM 1675 N N . LYS A 1 202 ? 7.77 36.344 2.465 1 50.06 202 LYS A N 1
ATOM 1676 C CA . LYS A 1 202 ? 8.172 37.469 3.293 1 50.06 202 LYS A CA 1
ATOM 1677 C C . LYS A 1 202 ? 9.258 37.062 4.289 1 50.06 202 LYS A C 1
ATOM 1679 O O . LYS A 1 202 ? 9.125 36.062 4.988 1 50.06 202 LYS A O 1
ATOM 1684 N N . ASN A 1 203 ? 10.477 37.344 3.938 1 50.41 203 ASN A N 1
ATOM 1685 C CA . ASN A 1 203 ? 11.594 37.281 4.863 1 50.41 203 ASN A CA 1
ATOM 1686 C C . ASN A 1 203 ? 11.211 37.781 6.25 1 50.41 203 ASN A C 1
ATOM 1688 O O . ASN A 1 203 ? 11.023 39 6.445 1 50.41 203 ASN A O 1
ATOM 1692 N N . SER A 1 204 ? 10.328 37.062 6.902 1 52.81 204 SER A N 1
ATOM 1693 C CA . SER A 1 204 ? 9.891 37.562 8.195 1 52.81 204 SER A CA 1
ATOM 1694 C C . SER A 1 204 ? 11.047 37.656 9.18 1 52.81 204 SER A C 1
ATOM 1696 O O . SER A 1 204 ? 12.078 37 8.992 1 52.81 204 SER A O 1
ATOM 1698 N N . ASN A 1 205 ? 10.883 38.531 10.188 1 60.44 205 ASN A N 1
ATOM 1699 C CA . ASN A 1 205 ? 11.57 38.75 11.453 1 60.44 205 ASN A CA 1
ATOM 1700 C C . ASN A 1 205 ? 11.859 37.438 12.164 1 60.44 205 ASN A C 1
ATOM 1702 O O . ASN A 1 205 ? 11.18 36.438 11.914 1 60.44 205 ASN A O 1
ATOM 1706 N N . PHE A 1 206 ? 13.062 37.344 12.797 1 68 206 PHE A N 1
ATOM 1707 C CA . PHE A 1 206 ? 13.5 36.25 13.648 1 68 206 PHE A CA 1
ATOM 1708 C C . PHE A 1 206 ? 12.359 35.781 14.539 1 68 206 PHE A C 1
ATOM 1710 O O . PHE A 1 206 ? 11.883 36.531 15.398 1 68 206 PHE A O 1
ATOM 1717 N N . LYS A 1 207 ? 11.703 34.75 14.062 1 80 207 LYS A N 1
ATOM 1718 C CA . LYS A 1 207 ? 10.656 34.156 14.883 1 80 207 LYS A CA 1
ATOM 1719 C C . LYS A 1 207 ? 11.242 33.188 15.898 1 80 207 LYS A C 1
ATOM 1721 O O . LYS A 1 207 ? 12.359 32.719 15.727 1 80 207 LYS A O 1
ATOM 1726 N N . ARG A 1 208 ? 10.539 33.188 17.031 1 87.06 208 ARG A N 1
ATOM 1727 C CA . ARG A 1 208 ? 10.898 32.281 18.078 1 87.06 208 ARG A CA 1
ATOM 1728 C C . ARG A 1 208 ? 9.664 31.609 18.672 1 87.06 208 ARG A C 1
ATOM 1730 O O . ARG A 1 208 ? 8.531 31.969 18.344 1 87.06 208 ARG A O 1
ATOM 1737 N N . GLY A 1 209 ? 9.938 30.516 19.359 1 93.25 209 GLY A N 1
ATOM 1738 C CA . GLY A 1 209 ? 8.891 29.922 20.172 1 93.25 209 GLY A CA 1
ATOM 1739 C C . GLY A 1 209 ? 8.227 28.734 19.484 1 93.25 209 GLY A C 1
ATOM 1740 O O . GLY A 1 209 ? 8.43 28.5 18.297 1 93.25 209 GLY A O 1
ATOM 1741 N N . ILE A 1 210 ? 7.484 28 20.297 1 97.38 210 ILE A N 1
ATOM 1742 C CA . ILE A 1 210 ? 6.797 26.781 19.875 1 97.38 210 ILE A CA 1
ATOM 1743 C C . ILE A 1 210 ? 5.312 26.875 20.219 1 97.38 210 ILE A C 1
ATOM 1745 O O . ILE A 1 210 ? 4.953 27.234 21.344 1 97.38 210 ILE A O 1
ATOM 1749 N N . ALA A 1 211 ? 4.48 26.656 19.25 1 96.56 211 ALA A N 1
ATOM 1750 C CA . ALA A 1 211 ? 3.041 26.578 19.484 1 96.56 211 ALA A CA 1
ATOM 1751 C C . ALA A 1 211 ? 2.535 25.156 19.328 1 96.56 211 ALA A C 1
ATOM 1753 O O . ALA A 1 211 ? 3.098 24.375 18.562 1 96.56 211 ALA A O 1
ATOM 1754 N N . TRP A 1 212 ? 1.529 24.812 20.062 1 96.94 212 TRP A N 1
ATOM 1755 C CA . TRP A 1 212 ? 0.823 23.531 19.953 1 96.94 212 TRP A CA 1
ATOM 1756 C C . TRP A 1 212 ? -0.678 23.734 20.156 1 96.94 212 TRP A C 1
ATOM 1758 O O . TRP A 1 212 ? -1.119 24.219 21.188 1 96.94 212 TRP A O 1
ATOM 1768 N N . PHE A 1 213 ? -1.484 23.453 19.094 1 93.75 213 PHE A N 1
ATOM 1769 C CA . PHE A 1 213 ? -2.939 23.438 19.203 1 93.75 213 PHE A CA 1
ATOM 1770 C C . PHE A 1 213 ? -3.455 22.031 19.438 1 93.75 213 PHE A C 1
ATOM 1772 O O . PHE A 1 213 ? -3.348 21.172 18.547 1 93.75 213 PHE A O 1
ATOM 1779 N N . VAL A 1 214 ? -4.016 21.734 20.641 1 95 214 VAL A N 1
ATOM 1780 C CA . VAL A 1 214 ? -4.375 20.359 20.969 1 95 214 VAL A CA 1
ATOM 1781 C C . VAL A 1 214 ? -5.508 20.344 21.984 1 95 214 VAL A C 1
ATOM 1783 O O . VAL A 1 214 ? -5.508 21.141 22.938 1 95 214 VAL A O 1
ATOM 1786 N N . SER A 1 215 ? -6.48 19.516 21.719 1 92.94 215 SER A N 1
ATOM 1787 C CA . SER A 1 215 ? -7.582 19.406 22.672 1 92.94 215 SER A CA 1
ATOM 1788 C C . SER A 1 215 ? -7.836 17.969 23.062 1 92.94 215 SER A C 1
ATOM 1790 O O . SER A 1 215 ? -8.531 17.688 24.047 1 92.94 215 SER A O 1
ATOM 1792 N N . HIS A 1 216 ? -7.395 16.984 22.281 1 93.38 216 HIS A N 1
ATOM 1793 C CA . HIS A 1 216 ? -7.457 15.57 22.641 1 93.38 216 HIS A CA 1
ATOM 1794 C C . HIS A 1 216 ? -6.242 15.156 23.453 1 93.38 216 HIS A C 1
ATOM 1796 O O . HIS A 1 216 ? -5.148 15 22.922 1 93.38 216 HIS A O 1
ATOM 1802 N N . CYS A 1 217 ? -6.539 14.977 24.766 1 94.31 217 CYS A N 1
ATOM 1803 C CA . CYS A 1 217 ? -5.438 14.758 25.703 1 94.31 217 CYS A CA 1
ATOM 1804 C C . CYS A 1 217 ? -5.293 13.273 26.031 1 94.31 217 CYS A C 1
ATOM 1806 O O . CYS A 1 217 ? -6.18 12.477 25.734 1 94.31 217 CYS A O 1
ATOM 1808 N N . SER A 1 218 ? -4.137 12.859 26.547 1 92.62 218 SER A N 1
ATOM 1809 C CA . SER A 1 218 ? -3.859 11.508 27.016 1 92.62 218 SER A CA 1
ATOM 1810 C C . SER A 1 218 ? -3.936 10.5 25.859 1 92.62 218 SER A C 1
ATOM 1812 O O . SER A 1 218 ? -4.801 9.625 25.859 1 92.62 218 SER A O 1
ATOM 1814 N N . THR A 1 219 ? -2.945 10.609 25.062 1 96.31 219 THR A N 1
ATOM 1815 C CA . THR A 1 219 ? -2.969 9.852 23.812 1 96.31 219 THR A CA 1
ATOM 1816 C C . THR A 1 219 ? -1.963 8.703 23.844 1 96.31 219 THR A C 1
ATOM 1818 O O . THR A 1 219 ? -1.125 8.641 24.75 1 96.31 219 THR A O 1
ATOM 1821 N N . THR A 1 220 ? -2.025 7.789 22.953 1 95.25 220 THR A N 1
ATOM 1822 C CA . THR A 1 220 ? -1.167 6.609 22.906 1 95.25 220 THR A CA 1
ATOM 1823 C C . THR A 1 220 ? 0.24 6.984 22.453 1 95.25 220 THR A C 1
ATOM 1825 O O . THR A 1 220 ? 1.204 6.273 22.75 1 95.25 220 THR A O 1
ATOM 1828 N N . SER A 1 221 ? 0.376 8.094 21.781 1 95.81 221 SER A N 1
ATOM 1829 C CA . SER A 1 221 ? 1.694 8.555 21.359 1 95.81 221 SER A CA 1
ATOM 1830 C C . SER A 1 221 ? 2.469 9.156 22.531 1 95.81 221 SER A C 1
ATOM 1832 O O . SER A 1 221 ? 3.67 9.414 22.422 1 95.81 221 SER A O 1
ATOM 1834 N N . LYS A 1 222 ? 1.758 9.422 23.625 1 96.12 222 LYS A N 1
ATOM 1835 C CA . LYS A 1 222 ? 2.324 10.078 24.797 1 96.12 222 LYS A CA 1
ATOM 1836 C C . LYS A 1 222 ? 2.926 11.43 24.438 1 96.12 222 LYS A C 1
ATOM 1838 O O . LYS A 1 222 ? 3.957 11.828 24.984 1 96.12 222 LYS A O 1
ATOM 1843 N N . ARG A 1 223 ? 2.346 12.039 23.5 1 96.69 223 ARG A N 1
ATOM 1844 C CA . ARG A 1 223 ? 2.824 13.344 23.047 1 96.69 223 ARG A CA 1
ATOM 1845 C C . ARG A 1 223 ? 2.795 14.359 24.188 1 96.69 223 ARG A C 1
ATOM 1847 O O . ARG A 1 223 ? 3.668 15.227 24.281 1 96.69 223 ARG A O 1
ATOM 1854 N N . GLU A 1 224 ? 1.87 14.242 25.141 1 96.62 224 GLU A N 1
ATOM 1855 C CA . GLU A 1 224 ? 1.786 15.156 26.281 1 96.62 224 GLU A CA 1
ATOM 1856 C C . GLU A 1 224 ? 3.002 15.016 27.188 1 96.62 224 GLU A C 1
ATOM 1858 O O . GLU A 1 224 ? 3.549 16.016 27.656 1 96.62 224 GLU A O 1
ATOM 1863 N N . LYS A 1 225 ? 3.342 13.812 27.359 1 96.19 225 LYS A N 1
ATOM 1864 C CA . LYS A 1 225 ? 4.523 13.562 28.188 1 96.19 225 LYS A CA 1
ATOM 1865 C C . LYS A 1 225 ? 5.781 14.102 27.516 1 96.19 225 LYS A C 1
ATOM 1867 O O . LYS A 1 225 ? 6.648 14.68 28.172 1 96.19 225 LYS A O 1
ATOM 1872 N N . TYR A 1 226 ? 5.867 13.906 26.234 1 96.88 226 TYR A N 1
ATOM 1873 C CA . TYR A 1 226 ? 7.004 14.414 25.469 1 96.88 226 TYR A CA 1
ATOM 1874 C C . TYR A 1 226 ? 7.102 15.93 25.594 1 96.88 226 TYR A C 1
ATOM 1876 O O . TYR A 1 226 ? 8.18 16.469 25.828 1 96.88 226 TYR A O 1
ATOM 1884 N N . VAL A 1 227 ? 6 16.641 25.453 1 97.31 227 VAL A N 1
ATOM 1885 C CA . VAL A 1 227 ? 5.957 18.094 25.484 1 97.31 227 VAL A CA 1
ATOM 1886 C C . VAL A 1 227 ? 6.305 18.594 26.875 1 97.31 227 VAL A C 1
ATOM 1888 O O . VAL A 1 227 ? 7.012 19.594 27.031 1 97.31 227 VAL A O 1
ATOM 1891 N N . ARG A 1 228 ? 5.879 17.891 27.891 1 95.94 228 ARG A N 1
ATOM 1892 C CA . ARG A 1 228 ? 6.246 18.25 29.25 1 95.94 228 ARG A CA 1
ATOM 1893 C C . ARG A 1 228 ? 7.758 18.203 29.438 1 95.94 228 ARG A C 1
ATOM 1895 O O . ARG A 1 228 ? 8.336 19.062 30.094 1 95.94 228 ARG A O 1
ATOM 1902 N N . SER A 1 229 ? 8.305 17.156 28.859 1 95.81 229 SER A N 1
ATOM 1903 C CA . SER A 1 229 ? 9.758 17.031 28.938 1 95.81 229 SER A CA 1
ATOM 1904 C C . SER A 1 229 ? 10.445 18.156 28.172 1 95.81 229 SER A C 1
ATOM 1906 O O . SER A 1 229 ? 11.469 18.672 28.625 1 95.81 229 SER A O 1
ATOM 1908 N N . LEU A 1 230 ? 9.922 18.547 27.062 1 96 230 LEU A N 1
ATOM 1909 C CA . LEU A 1 230 ? 10.453 19.641 26.266 1 96 230 LEU A CA 1
ATOM 1910 C C . LEU A 1 230 ? 10.359 20.953 27.016 1 96 230 LEU A C 1
ATOM 1912 O O . LEU A 1 230 ? 11.273 21.781 26.953 1 96 230 LEU A O 1
ATOM 1916 N N . GLN A 1 231 ? 9.328 21.141 27.75 1 95.38 231 GLN A N 1
ATOM 1917 C CA . GLN A 1 231 ? 9.031 22.391 28.438 1 95.38 231 GLN A CA 1
ATOM 1918 C C . GLN A 1 231 ? 10.008 22.641 29.578 1 95.38 231 GLN A C 1
ATOM 1920 O O . GLN A 1 231 ? 10.094 23.75 30.109 1 95.38 231 GLN A O 1
ATOM 1925 N N . LYS A 1 232 ? 10.734 21.656 29.922 1 93.69 232 LYS A N 1
ATOM 1926 C CA . LYS A 1 232 ? 11.742 21.828 30.969 1 93.69 232 LYS A CA 1
ATOM 1927 C C . LYS A 1 232 ? 12.859 22.75 30.484 1 93.69 232 LYS A C 1
ATOM 1929 O O . LYS A 1 232 ? 13.531 23.406 31.281 1 93.69 232 LYS A O 1
ATOM 1934 N N . SER A 1 233 ? 13.016 22.812 29.156 1 92.62 233 SER A N 1
ATOM 1935 C CA . SER A 1 233 ? 14.172 23.562 28.656 1 92.62 233 SER A CA 1
ATOM 1936 C C . SER A 1 233 ? 13.75 24.625 27.641 1 92.62 233 SER A C 1
ATOM 1938 O O . SER A 1 233 ? 14.531 25.516 27.312 1 92.62 233 SER A O 1
ATOM 1940 N N . ILE A 1 234 ? 12.594 24.5 27.141 1 93.81 234 ILE A N 1
ATOM 1941 C CA . ILE A 1 234 ? 12.133 25.453 26.141 1 93.81 234 ILE A CA 1
ATOM 1942 C C . ILE A 1 234 ? 10.648 25.75 26.344 1 93.81 234 ILE A C 1
ATOM 1944 O O . ILE A 1 234 ? 9.883 24.875 26.75 1 93.81 234 ILE A O 1
ATOM 1948 N N . SER A 1 235 ? 10.258 26.969 26.141 1 93 235 SER A N 1
ATOM 1949 C CA . SER A 1 235 ? 8.859 27.359 26.328 1 93 235 SER A CA 1
ATOM 1950 C C . SER A 1 235 ? 8 26.844 25.172 1 93 235 SER A C 1
ATOM 1952 O O . SER A 1 235 ? 8.398 26.922 24.016 1 93 235 SER A O 1
ATOM 1954 N N . VAL A 1 236 ? 6.852 26.281 25.5 1 97.38 236 VAL A N 1
ATOM 1955 C CA . VAL A 1 236 ? 5.855 25.844 24.531 1 97.38 236 VAL A CA 1
ATOM 1956 C C . VAL A 1 236 ? 4.496 26.438 24.875 1 97.38 236 VAL A C 1
ATOM 1958 O O . VAL A 1 236 ? 3.986 26.25 25.984 1 97.38 236 VAL A O 1
ATOM 1961 N N . ASP A 1 237 ? 3.932 27.219 23.953 1 97.19 237 ASP A N 1
ATOM 1962 C CA . ASP A 1 237 ? 2.572 27.719 24.109 1 97.19 237 ASP A CA 1
ATOM 1963 C C . ASP A 1 237 ? 1.542 26.688 23.672 1 97.19 237 ASP A C 1
ATOM 1965 O O . ASP A 1 237 ? 1.468 26.344 22.484 1 97.19 237 ASP A O 1
ATOM 1969 N N . ILE A 1 238 ? 0.745 26.25 24.609 1 97.69 238 ILE A N 1
ATOM 1970 C CA . ILE A 1 238 ? -0.228 25.203 24.328 1 97.69 238 ILE A CA 1
ATOM 1971 C C . ILE A 1 238 ? -1.636 25.781 24.312 1 97.69 238 ILE A C 1
ATOM 1973 O O . ILE A 1 238 ? -2.148 26.219 25.359 1 97.69 238 ILE A O 1
ATOM 1977 N N . TYR A 1 239 ? -2.199 25.797 23.125 1 95.75 239 TYR A N 1
ATOM 1978 C CA . TYR A 1 239 ? -3.572 26.25 22.953 1 95.75 239 TYR A CA 1
ATOM 1979 C C . TYR A 1 239 ? -4.543 25.078 22.969 1 95.75 239 TYR A C 1
ATOM 1981 O O . TYR A 1 239 ? -4.23 24 22.469 1 95.75 239 TYR A O 1
ATOM 1989 N N . GLY A 1 240 ? -5.734 25.266 23.547 1 94.06 240 GLY A N 1
ATOM 1990 C CA . GLY A 1 240 ? -6.75 24.234 23.562 1 94.06 240 GLY A CA 1
ATOM 1991 C C . GLY A 1 240 ? -6.934 23.594 24.922 1 94.06 240 GLY A C 1
ATOM 1992 O O . GLY A 1 240 ? -6.355 24.062 25.922 1 94.06 240 GLY A O 1
ATOM 1993 N N . SER A 1 241 ? -7.621 22.484 25.016 1 94.12 241 SER A N 1
ATOM 1994 C CA . SER A 1 241 ? -8.078 21.906 26.281 1 94.12 241 SER A CA 1
ATOM 1995 C C . SER A 1 241 ? -6.926 21.234 27.031 1 94.12 241 SER A C 1
ATOM 1997 O O . SER A 1 241 ? -7.008 21.016 28.234 1 94.12 241 SER A O 1
ATOM 1999 N N . CYS A 1 242 ? -5.852 20.922 26.312 1 95.38 242 CYS A N 1
ATOM 2000 C CA . CYS A 1 242 ? -4.727 20.25 26.969 1 95.38 242 CYS A CA 1
ATOM 2001 C C . CYS A 1 242 ? -3.744 21.266 27.531 1 95.38 242 CYS A C 1
ATOM 2003 O O . CYS A 1 242 ? -2.758 20.891 28.172 1 95.38 242 CYS A O 1
ATOM 2005 N N . GLY A 1 243 ? -4.031 22.547 27.219 1 95.25 243 GLY A N 1
ATOM 2006 C CA . GLY A 1 243 ? -3.148 23.609 27.688 1 95.25 243 GLY A CA 1
ATOM 2007 C C . GLY A 1 243 ? -3.875 24.703 28.453 1 95.25 243 GLY A C 1
ATOM 2008 O O . GLY A 1 243 ? -5.023 24.516 28.859 1 95.25 243 GLY A O 1
ATOM 2009 N N . LYS A 1 244 ? -3.127 25.766 28.672 1 94.38 244 LYS A N 1
ATOM 2010 C CA . LYS A 1 244 ? -3.654 26.859 29.5 1 94.38 244 LYS A CA 1
ATOM 2011 C C . LYS A 1 244 ? -4.145 28.016 28.625 1 94.38 244 LYS A C 1
ATOM 2013 O O . LYS A 1 244 ? -4.852 28.891 29.109 1 94.38 244 LYS A O 1
ATOM 2018 N N . LEU A 1 245 ? -3.775 27.953 27.328 1 96.12 245 LEU A N 1
ATOM 2019 C CA . LEU A 1 245 ? -4.109 29.078 26.469 1 96.12 245 LEU A CA 1
ATOM 2020 C C . LEU A 1 245 ? -5.387 28.797 25.688 1 96.12 245 LEU A C 1
ATOM 2022 O O . LEU A 1 245 ? -5.625 27.656 25.266 1 96.12 245 LEU A O 1
ATOM 2026 N N . LYS A 1 246 ? -6.125 29.828 25.453 1 94.12 246 LYS A N 1
ATOM 2027 C CA . LYS A 1 246 ? -7.316 29.75 24.609 1 94.12 246 LYS A CA 1
ATOM 2028 C C . LYS A 1 246 ? -6.953 29.875 23.125 1 94.12 246 LYS A C 1
ATOM 2030 O O . LYS A 1 246 ? -6 30.578 22.766 1 94.12 246 LYS A O 1
ATOM 2035 N N . PRO A 1 247 ? -7.766 29.188 22.359 1 91.69 247 PRO A N 1
ATOM 2036 C CA . PRO A 1 247 ? -7.527 29.359 20.938 1 91.69 247 PRO A CA 1
ATOM 2037 C C . PRO A 1 247 ? -7.652 30.812 20.484 1 91.69 247 PRO A C 1
ATOM 2039 O O . PRO A 1 247 ? -8.414 31.578 21.078 1 91.69 247 PRO A O 1
ATOM 2042 N N . PRO A 1 248 ? -6.922 31.109 19.484 1 91.75 248 PRO A N 1
ATOM 2043 C CA . PRO A 1 248 ? -7.055 32.469 18.938 1 91.75 248 PRO A CA 1
ATOM 2044 C C . PRO A 1 248 ? -8.484 32.812 18.531 1 91.75 248 PRO A C 1
ATOM 2046 O O . PRO A 1 248 ? -9.25 31.906 18.156 1 91.75 248 PRO A O 1
ATOM 2049 N N . LYS A 1 249 ? -8.781 34.094 18.484 1 90.19 249 LYS A N 1
ATOM 2050 C CA . LYS A 1 249 ? -10.117 34.562 18.141 1 90.19 249 LYS A CA 1
ATOM 2051 C C . LYS A 1 249 ? -10.461 34.219 16.703 1 90.19 249 LYS A C 1
ATOM 2053 O O . LYS A 1 249 ? -11.641 34.062 16.359 1 90.19 249 LYS A O 1
ATOM 2058 N N . SER A 1 250 ? -9.453 34.031 15.914 1 89.19 250 SER A N 1
ATOM 2059 C CA . SER A 1 250 ? -9.641 33.781 14.492 1 89.19 250 SER A CA 1
ATOM 2060 C C . SER A 1 250 ? -10.039 32.312 14.25 1 89.19 250 SER A C 1
ATOM 2062 O O . SER A 1 250 ? -10.406 31.938 13.133 1 89.19 250 SER A O 1
ATOM 2064 N N . CYS A 1 251 ? -10.008 31.531 15.281 1 90.38 251 CYS A N 1
ATOM 2065 C CA . CYS A 1 251 ? -10.383 30.125 15.125 1 90.38 251 CYS A CA 1
ATOM 2066 C C . CYS A 1 251 ? -11.891 29.969 15 1 90.38 251 CYS A C 1
ATOM 2068 O O . CYS A 1 251 ? -12.648 30.797 15.531 1 90.38 251 CYS A O 1
ATOM 2070 N N . PRO A 1 252 ? -12.219 28.969 14.281 1 88.19 252 PRO A N 1
ATOM 2071 C CA . PRO A 1 252 ? -13.656 28.766 14.102 1 88.19 252 PRO A CA 1
ATOM 2072 C C . PRO A 1 252 ? -14.398 28.594 15.43 1 88.19 252 PRO A C 1
ATOM 2074 O O . PRO A 1 252 ? -13.883 27.969 16.359 1 88.19 252 PRO A O 1
ATOM 2077 N N . LYS A 1 253 ? -15.594 29.156 15.422 1 84 253 LYS A N 1
ATOM 2078 C CA . LYS A 1 253 ? -16.391 29.109 16.641 1 84 253 LYS A CA 1
ATOM 2079 C C . LYS A 1 253 ? -17.438 28 16.562 1 84 253 LYS A C 1
ATOM 2081 O O . LYS A 1 253 ? -18.016 27.609 17.578 1 84 253 LYS A O 1
ATOM 2086 N N . THR A 1 254 ? -17.672 27.547 15.328 1 85.75 254 THR A N 1
ATOM 2087 C CA . THR A 1 254 ? -18.641 26.469 15.141 1 85.75 254 THR A CA 1
ATOM 2088 C C . THR A 1 254 ? -17.984 25.266 14.484 1 85.75 254 THR A C 1
ATOM 2090 O O . THR A 1 254 ? -16.984 25.406 13.773 1 85.75 254 THR A O 1
ATOM 2093 N N . ARG A 1 255 ? -18.578 24.172 14.68 1 81.62 255 ARG A N 1
ATOM 2094 C CA . ARG A 1 255 ? -18.078 22.906 14.125 1 81.62 255 ARG A CA 1
ATOM 2095 C C . ARG A 1 255 ? -18.141 22.922 12.602 1 81.62 255 ARG A C 1
ATOM 2097 O O . ARG A 1 255 ? -17.234 22.438 11.93 1 81.62 255 ARG A O 1
ATOM 2104 N N . ASP A 1 256 ? -19.141 23.438 12.109 1 83.06 256 ASP A N 1
ATOM 2105 C CA . ASP A 1 256 ? -19.328 23.484 10.664 1 83.06 256 ASP A CA 1
ATOM 2106 C C . ASP A 1 256 ? -18.203 24.266 9.977 1 83.06 256 ASP A C 1
ATOM 2108 O O . ASP A 1 256 ? -17.625 23.797 8.984 1 83.06 256 ASP A O 1
ATOM 2112 N N . VAL A 1 257 ? -17.922 25.391 10.516 1 84.5 257 VAL A N 1
ATOM 2113 C CA . VAL A 1 257 ? -16.859 26.219 9.945 1 84.5 257 VAL A CA 1
ATOM 2114 C C . VAL A 1 257 ? -15.516 25.5 10.117 1 84.5 257 VAL A C 1
ATOM 2116 O O . VAL A 1 257 ? -14.672 25.516 9.211 1 84.5 257 VAL A O 1
ATOM 2119 N N . ALA A 1 258 ? -15.359 24.875 11.219 1 83.12 258 ALA A N 1
ATOM 2120 C CA . ALA A 1 258 ? -14.125 24.156 11.5 1 83.12 258 ALA A CA 1
ATOM 2121 C C . ALA A 1 258 ? -13.891 23.047 10.477 1 83.12 258 ALA A C 1
ATOM 2123 O O . ALA A 1 258 ? -12.773 22.891 9.961 1 83.12 258 ALA A O 1
ATOM 2124 N N . ILE A 1 259 ? -14.906 22.375 10.188 1 80.75 259 ILE A N 1
ATOM 2125 C CA . ILE A 1 259 ? -14.836 21.281 9.219 1 80.75 259 ILE A CA 1
ATOM 2126 C C . ILE A 1 259 ? -14.484 21.844 7.84 1 80.75 259 ILE A C 1
ATOM 2128 O O . ILE A 1 259 ? -13.594 21.312 7.16 1 80.75 259 ILE A O 1
ATOM 2132 N N . ARG A 1 260 ? -15.117 22.859 7.488 1 82 260 ARG A N 1
ATOM 2133 C CA . ARG A 1 260 ? -14.891 23.453 6.168 1 82 260 ARG A CA 1
ATOM 2134 C C . ARG A 1 260 ? -13.469 23.984 6.039 1 82 260 ARG A C 1
ATOM 2136 O O . ARG A 1 260 ? -12.836 23.828 4.988 1 82 260 ARG A O 1
ATOM 2143 N N . GLU A 1 261 ? -12.984 24.547 7.113 1 80.38 261 GLU A N 1
ATOM 2144 C CA . GLU A 1 261 ? -11.609 25.031 7.113 1 80.38 261 GLU A CA 1
ATOM 2145 C C . GLU A 1 261 ? -10.617 23.859 7.031 1 80.38 261 GLU A C 1
ATOM 2147 O O . GLU A 1 261 ? -9.672 23.906 6.246 1 80.38 261 GLU A O 1
ATOM 2152 N N . CYS A 1 262 ? -10.914 22.891 7.734 1 76.31 262 CYS A N 1
ATOM 2153 C CA . CYS A 1 262 ? -10.008 21.75 7.852 1 76.31 262 CYS A CA 1
ATOM 2154 C C . CYS A 1 262 ? -9.852 21.047 6.512 1 76.31 262 CYS A C 1
ATOM 2156 O O . CYS A 1 262 ? -8.773 20.547 6.188 1 76.31 262 CYS A O 1
ATOM 2158 N N . TRP A 1 263 ? -10.891 21.109 5.758 1 79 263 TRP A N 1
ATOM 2159 C CA . TRP A 1 263 ? -10.867 20.312 4.539 1 79 263 TRP A CA 1
ATOM 2160 C C . TRP A 1 263 ? -10.695 21.188 3.309 1 79 263 TRP A C 1
ATOM 2162 O O . TRP A 1 263 ? -10.875 20.734 2.178 1 79 263 TRP A O 1
ATOM 2172 N N . GLY A 1 264 ? -10.375 22.469 3.498 1 76.25 264 GLY A N 1
ATOM 2173 C CA . GLY A 1 264 ? -9.969 23.391 2.445 1 76.25 264 GLY A CA 1
ATOM 2174 C C . GLY A 1 264 ? -11.133 23.984 1.682 1 76.25 264 GLY A C 1
ATOM 2175 O O . GLY A 1 264 ? -10.969 24.453 0.56 1 76.25 264 GLY A O 1
ATOM 2176 N N . LEU A 1 265 ? -12.289 23.828 2.213 1 77.62 265 LEU A N 1
ATOM 2177 C CA . LEU A 1 265 ? -13.461 24.391 1.557 1 77.62 265 LEU A CA 1
ATOM 2178 C C . LEU A 1 265 ? -13.539 25.906 1.801 1 77.62 265 LEU A C 1
ATOM 2180 O O . LEU A 1 265 ? -14.164 26.625 1.021 1 77.62 265 LEU A O 1
ATOM 2184 N N . VAL A 1 266 ? -12.906 26.281 2.953 1 78.25 266 VAL A N 1
ATOM 2185 C CA . VAL A 1 266 ? -12.727 27.703 3.264 1 78.25 266 VAL A CA 1
ATOM 2186 C C . VAL A 1 266 ? -11.328 27.938 3.838 1 78.25 266 VAL A C 1
ATOM 2188 O O . VAL A 1 266 ? -10.734 27.031 4.43 1 78.25 266 VAL A O 1
ATOM 2191 N N . LYS A 1 267 ? -10.867 29.062 3.619 1 78.88 267 LYS A N 1
ATOM 2192 C CA . LYS A 1 267 ? -9.547 29.406 4.141 1 78.88 267 LYS A CA 1
ATOM 2193 C C . LYS A 1 267 ? -9.555 29.469 5.664 1 78.88 267 LYS A C 1
ATOM 2195 O O . LYS A 1 267 ? -10.453 30.062 6.262 1 78.88 267 LYS A O 1
ATOM 2200 N N . SER A 1 268 ? -8.617 28.797 6.262 1 79.69 268 SER A N 1
ATOM 2201 C CA . SER A 1 268 ? -8.516 28.828 7.715 1 79.69 268 SER A CA 1
ATOM 2202 C C . SER A 1 268 ? -7.715 30.047 8.18 1 79.69 268 SER A C 1
ATOM 2204 O O . SER A 1 268 ? -6.707 30.406 7.562 1 79.69 268 SER A O 1
ATOM 2206 N N . ARG A 1 269 ? -8.172 30.75 9.234 1 85.06 269 ARG A N 1
ATOM 2207 C CA . ARG A 1 269 ? -7.441 31.859 9.828 1 85.06 269 ARG A CA 1
ATOM 2208 C C . ARG A 1 269 ? -6.957 31.516 11.234 1 85.06 269 ARG A C 1
ATOM 2210 O O . ARG A 1 269 ? -6.262 32.312 11.867 1 85.06 269 ARG A O 1
ATOM 2217 N N . CYS A 1 270 ? -7.336 30.328 11.617 1 87 270 CYS A N 1
ATOM 2218 C CA . CYS A 1 270 ? -7.02 29.922 12.984 1 87 270 CYS A CA 1
ATOM 2219 C C . CYS A 1 270 ? -5.512 29.844 13.195 1 87 270 CYS A C 1
ATOM 2221 O O . CYS A 1 270 ? -5.012 30.156 14.273 1 87 270 CYS A O 1
ATOM 2223 N N . TYR A 1 271 ? -4.805 29.531 12.164 1 88.75 271 TYR A N 1
ATOM 2224 C CA . TYR A 1 271 ? -3.373 29.281 12.281 1 88.75 271 TYR A CA 1
ATOM 2225 C C . TYR A 1 271 ? -2.57 30.5 11.867 1 88.75 271 TYR A C 1
ATOM 2227 O O . TYR A 1 271 ? -1.339 30.453 11.812 1 88.75 271 TYR A O 1
ATOM 2235 N N . ASP A 1 272 ? -3.188 31.641 11.672 1 89.31 272 ASP A N 1
ATOM 2236 C CA . ASP A 1 272 ? -2.494 32.844 11.258 1 89.31 272 ASP A CA 1
ATOM 2237 C C . ASP A 1 272 ? -1.488 33.312 12.32 1 89.31 272 ASP A C 1
ATOM 2239 O O . ASP A 1 272 ? -0.45 33.875 11.992 1 89.31 272 ASP A O 1
ATOM 2243 N N . ILE A 1 273 ? -1.801 33.031 13.516 1 90.62 273 ILE A N 1
ATOM 2244 C CA . ILE A 1 273 ? -0.944 33.406 14.625 1 90.62 273 ILE A CA 1
ATOM 2245 C C . ILE A 1 273 ? 0.429 32.75 14.477 1 90.62 273 ILE A C 1
ATOM 2247 O O . ILE A 1 273 ? 1.422 33.25 15.008 1 90.62 273 ILE A O 1
ATOM 2251 N N . LEU A 1 274 ? 0.478 31.656 13.742 1 91.12 274 LEU A N 1
ATOM 2252 C CA . LEU A 1 274 ? 1.738 30.953 13.539 1 91.12 274 LEU A CA 1
ATOM 2253 C C . LEU A 1 274 ? 2.709 31.797 12.719 1 91.12 274 LEU A C 1
ATOM 2255 O O . LEU A 1 274 ? 3.924 31.719 12.922 1 91.12 274 LEU A O 1
ATOM 2259 N N . ASP A 1 275 ? 2.199 32.5 11.812 1 88.69 275 ASP A N 1
ATOM 2260 C CA . ASP A 1 275 ? 3.033 33.375 10.984 1 88.69 275 ASP A CA 1
ATOM 2261 C C . ASP A 1 275 ? 3.555 34.562 11.789 1 88.69 275 ASP A C 1
ATOM 2263 O O . ASP A 1 275 ? 4.621 35.094 11.484 1 88.69 275 ASP A O 1
ATOM 2267 N N . GLU A 1 276 ? 2.889 34.906 12.828 1 86.94 276 GLU A N 1
ATOM 2268 C CA . GLU A 1 276 ? 3.172 36.125 13.562 1 86.94 276 GLU A CA 1
ATOM 2269 C C . GLU A 1 276 ? 4.125 35.875 14.727 1 86.94 276 GLU A C 1
ATOM 2271 O O . GLU A 1 276 ? 5.016 36.688 14.992 1 86.94 276 GLU A O 1
ATOM 2276 N N . LYS A 1 277 ? 3.957 34.75 15.305 1 89.81 277 LYS A N 1
ATOM 2277 C CA . LYS A 1 277 ? 4.539 34.656 16.641 1 89.81 277 LYS A CA 1
ATOM 2278 C C . LYS A 1 277 ? 5.539 33.531 16.734 1 89.81 277 LYS A C 1
ATOM 2280 O O . LYS A 1 277 ? 6.438 33.531 17.578 1 89.81 277 LYS A O 1
ATOM 2285 N N . TYR A 1 278 ? 5.398 32.562 15.914 1 94.19 278 TYR A N 1
ATOM 2286 C CA . TYR A 1 278 ? 6.109 31.328 16.266 1 94.19 278 TYR A CA 1
ATOM 2287 C C . TYR A 1 278 ? 7.02 30.891 15.125 1 94.19 278 TYR A C 1
ATOM 2289 O O . TYR A 1 278 ? 6.746 31.172 13.961 1 94.19 278 TYR A O 1
ATOM 2297 N N . LEU A 1 279 ? 8.023 30.188 15.539 1 94.5 279 LEU A N 1
ATOM 2298 C CA . LEU A 1 279 ? 8.938 29.578 14.57 1 94.5 279 LEU A CA 1
ATOM 2299 C C . LEU A 1 279 ? 8.609 28.094 14.367 1 94.5 279 LEU A C 1
ATOM 2301 O O . LEU A 1 279 ? 8.789 27.562 13.266 1 94.5 279 LEU A O 1
ATOM 2305 N N . PHE A 1 280 ? 8.164 27.438 15.477 1 96.44 280 PHE A N 1
ATOM 2306 C CA . PHE A 1 280 ? 7.914 26 15.438 1 96.44 280 PHE A CA 1
ATOM 2307 C C . PHE A 1 280 ? 6.461 25.688 15.773 1 96.44 280 PHE A C 1
ATOM 2309 O O . PHE A 1 280 ? 5.82 26.438 16.516 1 96.44 280 PHE A O 1
ATOM 2316 N N . TYR A 1 281 ? 5.969 24.594 15.195 1 96.44 281 TYR A N 1
ATOM 2317 C CA . TYR A 1 281 ? 4.66 24.047 15.523 1 96.44 281 TYR A CA 1
ATOM 2318 C C . TYR A 1 281 ? 4.754 22.547 15.82 1 96.44 281 TYR A C 1
ATOM 2320 O O . TYR A 1 281 ? 5.375 21.797 15.062 1 96.44 281 TYR A O 1
ATOM 2328 N N . LEU A 1 282 ? 4.164 22.156 16.938 1 97.44 282 LEU A N 1
ATOM 2329 C CA . LEU A 1 282 ? 4.145 20.734 17.266 1 97.44 282 LEU A CA 1
ATOM 2330 C C . LEU A 1 282 ? 3.047 20.016 16.484 1 97.44 282 LEU A C 1
ATOM 2332 O O . LEU A 1 282 ? 1.875 20.062 16.859 1 97.44 282 LEU A O 1
ATOM 2336 N N . SER A 1 283 ? 3.445 19.312 15.43 1 96.31 283 SER A N 1
ATOM 2337 C CA . SER A 1 283 ? 2.553 18.469 14.641 1 96.31 283 SER A CA 1
ATOM 2338 C C . SER A 1 283 ? 2.529 17.031 15.172 1 96.31 283 SER A C 1
ATOM 2340 O O . SER A 1 283 ? 2.742 16.078 14.422 1 96.31 283 SER A O 1
ATOM 2342 N N . PHE A 1 284 ? 2.17 16.938 16.453 1 96.62 284 PHE A N 1
ATOM 2343 C CA . PHE A 1 284 ? 2.234 15.656 17.125 1 96.62 284 PHE A CA 1
ATOM 2344 C C . PHE A 1 284 ? 0.918 14.898 16.984 1 96.62 284 PHE A C 1
ATOM 2346 O O . PHE A 1 284 ? -0.126 15.375 17.438 1 96.62 284 PHE A O 1
ATOM 2353 N N . GLU A 1 285 ? 1.012 13.703 16.375 1 96 285 GLU A N 1
ATOM 2354 C CA . GLU A 1 285 ? -0.159 12.844 16.234 1 96 285 GLU A CA 1
ATOM 2355 C C . GLU A 1 285 ? -0.501 12.164 17.562 1 96 285 GLU A C 1
ATOM 2357 O O . GLU A 1 285 ? 0.362 12.008 18.422 1 96 285 GLU A O 1
ATOM 2362 N N . ASN A 1 286 ? -1.788 11.797 17.719 1 95.94 286 ASN A N 1
ATOM 2363 C CA . ASN A 1 286 ? -2.236 11.109 18.938 1 95.94 286 ASN A CA 1
ATOM 2364 C C . ASN A 1 286 ? -1.728 9.672 18.984 1 95.94 286 ASN A C 1
ATOM 2366 O O . ASN A 1 286 ? -1.746 9.047 20.047 1 95.94 286 ASN A O 1
ATOM 2370 N N . ALA A 1 287 ? -1.312 9.188 17.828 1 96.12 287 ALA A N 1
ATOM 2371 C CA . ALA A 1 287 ? -0.761 7.84 17.734 1 96.12 287 ALA A CA 1
ATOM 2372 C C . ALA A 1 287 ? 0.448 7.812 16.797 1 96.12 287 ALA A C 1
ATOM 2374 O O . ALA A 1 287 ? 0.571 8.648 15.898 1 96.12 287 ALA A O 1
ATOM 2375 N N . ILE A 1 288 ? 1.306 6.91 17.141 1 94.44 288 ILE A N 1
ATOM 2376 C CA . ILE A 1 288 ? 2.455 6.688 16.266 1 94.44 288 ILE A CA 1
ATOM 2377 C C . ILE A 1 288 ? 2.223 5.441 15.414 1 94.44 288 ILE A C 1
ATOM 2379 O O . ILE A 1 288 ? 2.432 4.316 15.875 1 94.44 288 ILE A O 1
ATOM 2383 N N . CYS A 1 289 ? 1.706 5.625 14.227 1 93.44 289 CYS A N 1
ATOM 2384 C CA . CYS A 1 289 ? 1.422 4.535 13.297 1 93.44 289 CYS A CA 1
ATOM 2385 C C . CYS A 1 289 ? 2.133 4.746 11.969 1 93.44 289 CYS A C 1
ATOM 2387 O O . CYS A 1 289 ? 2.348 5.887 11.555 1 93.44 289 CYS A O 1
ATOM 2389 N N . LYS A 1 290 ? 2.277 3.525 11.391 1 88.81 290 LYS A N 1
ATOM 2390 C CA . LYS A 1 290 ? 2.891 3.572 10.07 1 88.81 290 LYS A CA 1
ATOM 2391 C C . LYS A 1 290 ? 2.051 4.41 9.109 1 88.81 290 LYS A C 1
ATOM 2393 O O . LYS A 1 290 ? 0.832 4.242 9.031 1 88.81 290 LYS A O 1
ATOM 2398 N N . ASP A 1 291 ? 2.475 5.352 8.414 1 92.62 291 ASP A N 1
ATOM 2399 C CA . ASP A 1 291 ? 1.883 6.148 7.348 1 92.62 291 ASP A CA 1
ATOM 2400 C C . ASP A 1 291 ? 0.872 7.148 7.902 1 92.62 291 ASP A C 1
ATOM 2402 O O . ASP A 1 291 ? 0.161 7.809 7.141 1 92.62 291 ASP A O 1
ATOM 2406 N N . TYR A 1 292 ? 0.644 7.188 9.266 1 95.12 292 TYR A N 1
ATOM 2407 C CA . TYR A 1 292 ? -0.352 8.078 9.852 1 95.12 292 TYR A CA 1
ATOM 2408 C C . TYR A 1 292 ? 0.19 9.492 9.969 1 95.12 292 TYR A C 1
ATOM 2410 O O . TYR A 1 292 ? 0.811 9.844 10.977 1 95.12 292 TYR A O 1
ATOM 2418 N N . VAL A 1 293 ? -0.093 10.273 8.984 1 93.25 293 VAL A N 1
ATOM 2419 C CA . VAL A 1 293 ? 0.253 11.688 8.891 1 93.25 293 VAL A CA 1
ATOM 2420 C C . VAL A 1 293 ? -0.991 12.5 8.547 1 93.25 293 VAL A C 1
ATOM 2422 O O . VAL A 1 293 ? -1.556 12.359 7.461 1 93.25 293 VAL A O 1
ATOM 2425 N N . THR A 1 294 ? -1.435 13.312 9.422 1 91.75 294 THR A N 1
ATOM 2426 C CA . THR A 1 294 ? -2.703 14.016 9.258 1 91.75 294 THR A CA 1
ATOM 2427 C C . THR A 1 294 ? -2.469 15.477 8.914 1 91.75 294 THR A C 1
ATOM 2429 O O . THR A 1 294 ? -1.344 15.875 8.602 1 91.75 294 THR A O 1
ATOM 2432 N N . GLU A 1 295 ? -3.527 16.234 8.938 1 86.62 295 GLU A N 1
ATOM 2433 C CA . GLU A 1 295 ? -3.5 17.625 8.516 1 86.62 295 GLU A CA 1
ATOM 2434 C C . 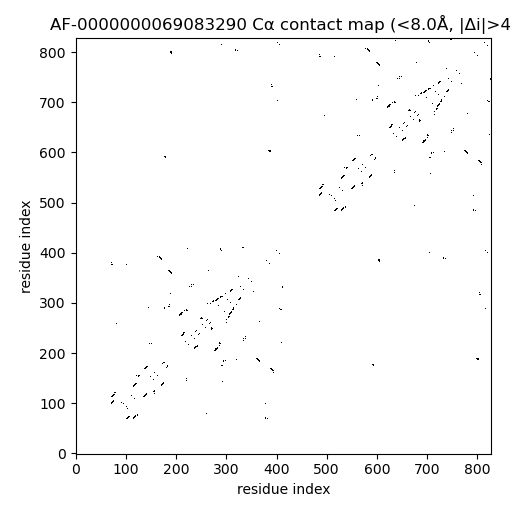GLU A 1 295 ? -2.605 18.453 9.422 1 86.62 295 GLU A C 1
ATOM 2436 O O . GLU A 1 295 ? -2.09 19.5 9.008 1 86.62 295 GLU A O 1
ATOM 2441 N N . LYS A 1 296 ? -2.336 17.984 10.617 1 85.56 296 LYS A N 1
ATOM 2442 C CA . LYS A 1 296 ? -1.529 18.719 11.578 1 85.56 296 LYS A CA 1
ATOM 2443 C C . LYS A 1 296 ? -0.099 18.906 11.078 1 85.56 296 LYS A C 1
ATOM 2445 O O . LYS A 1 296 ? 0.589 19.844 11.477 1 85.56 296 LYS A O 1
ATOM 2450 N N . GLY A 1 297 ? 0.356 17.984 10.305 1 86.5 297 GLY A N 1
ATOM 2451 C CA . GLY A 1 297 ? 1.705 18.062 9.766 1 86.5 297 GLY A CA 1
ATOM 2452 C C . GLY A 1 297 ? 1.74 18.359 8.281 1 86.5 297 GLY A C 1
ATOM 2453 O O . GLY A 1 297 ? 2.809 18.359 7.664 1 86.5 297 GLY A O 1
ATOM 2454 N N . LEU A 1 298 ? 0.624 18.562 7.805 1 86.31 298 LEU A N 1
ATOM 2455 C CA . LEU A 1 298 ? 0.51 18.781 6.367 1 86.31 298 LEU A CA 1
ATOM 2456 C C . LEU A 1 298 ? -0.136 20.125 6.074 1 86.31 298 LEU A C 1
ATOM 2458 O O . LEU A 1 298 ? 0.271 21.156 6.633 1 86.31 298 LEU A O 1
ATOM 2462 N N . HIS A 1 299 ? -1.056 20.344 5.234 1 75.44 299 HIS A N 1
ATOM 2463 C CA . HIS A 1 299 ? -1.522 21.562 4.59 1 75.44 299 HIS A CA 1
ATOM 2464 C C . HIS A 1 299 ? -1.845 22.641 5.617 1 75.44 299 HIS A C 1
ATOM 2466 O O . HIS A 1 299 ? -1.456 23.797 5.449 1 75.44 299 HIS A O 1
ATOM 2472 N N . HIS A 1 300 ? -2.412 22.312 6.789 1 73.31 300 HIS A N 1
ATOM 2473 C CA . HIS A 1 300 ? -2.838 23.328 7.746 1 73.31 300 HIS A CA 1
ATOM 2474 C C . HIS A 1 300 ? -1.647 24.125 8.273 1 73.31 300 HIS A C 1
ATOM 2476 O O . HIS A 1 300 ? -1.752 25.328 8.5 1 73.31 300 HIS A O 1
ATOM 2482 N N . VAL A 1 301 ? -0.612 23.438 8.336 1 77.56 301 VAL A N 1
ATOM 2483 C CA . VAL A 1 301 ? 0.558 24.031 8.969 1 77.56 301 VAL A CA 1
ATOM 2484 C C . VAL A 1 301 ? 1.534 24.516 7.898 1 77.56 301 VAL A C 1
ATOM 2486 O O . VAL A 1 301 ? 2.125 25.594 8.023 1 77.56 301 VAL A O 1
ATOM 2489 N N . THR A 1 302 ? 1.525 23.859 6.816 1 78.31 302 THR A N 1
ATOM 2490 C CA . THR A 1 302 ? 2.602 24.109 5.863 1 78.31 302 THR A CA 1
ATOM 2491 C C . THR A 1 302 ? 2.266 25.297 4.969 1 78.31 302 THR A C 1
ATOM 2493 O O . THR A 1 302 ? 3.121 25.781 4.223 1 78.31 302 THR A O 1
ATOM 2496 N N . GLN A 1 303 ? 1.106 25.766 5.09 1 80.19 303 GLN A N 1
ATOM 2497 C CA . GLN A 1 303 ? 0.772 27 4.375 1 80.19 303 GLN A CA 1
ATOM 2498 C C . GLN A 1 303 ? 1.328 28.219 5.098 1 80.19 303 GLN A C 1
ATOM 2500 O O . GLN A 1 303 ? 1.356 29.312 4.535 1 80.19 303 GLN A O 1
ATOM 2505 N N . HIS A 1 304 ? 1.761 28.047 6.246 1 85.38 304 HIS A N 1
ATOM 2506 C CA . HIS A 1 304 ? 2.336 29.109 7.059 1 85.38 304 HIS A CA 1
ATOM 2507 C C . HIS A 1 304 ? 3.857 29.016 7.098 1 85.38 304 HIS A C 1
ATOM 2509 O O . HIS A 1 304 ? 4.43 27.984 6.734 1 85.38 304 HIS A O 1
ATOM 2515 N N . ASN A 1 305 ? 4.414 30.156 7.453 1 86.75 305 ASN A N 1
ATOM 2516 C CA . ASN A 1 305 ? 5.867 30.156 7.602 1 86.75 305 ASN A CA 1
ATOM 2517 C C . ASN A 1 305 ? 6.293 29.609 8.961 1 86.75 305 ASN A C 1
ATOM 2519 O O . ASN A 1 305 ? 6.715 30.359 9.836 1 86.75 305 ASN A O 1
ATOM 2523 N N . ILE A 1 306 ? 6.199 28.406 9.062 1 91.31 306 ILE A N 1
ATOM 2524 C CA . ILE A 1 306 ? 6.434 27.688 10.312 1 91.31 306 ILE A CA 1
ATOM 2525 C C . ILE A 1 306 ? 7.184 26.391 10.031 1 91.31 306 ILE A C 1
ATOM 2527 O O . ILE A 1 306 ? 7.172 25.891 8.906 1 91.31 306 ILE A O 1
ATOM 2531 N N . ILE A 1 307 ? 7.922 25.906 11.023 1 93.62 307 ILE A N 1
ATOM 2532 C CA . ILE A 1 307 ? 8.617 24.625 10.922 1 93.62 307 ILE A CA 1
ATOM 2533 C C . ILE A 1 307 ? 7.895 23.578 11.75 1 93.62 307 ILE A C 1
ATOM 2535 O O . ILE A 1 307 ? 7.934 23.609 12.984 1 93.62 307 ILE A O 1
ATOM 2539 N N . PRO A 1 308 ? 7.289 22.625 11.109 1 95.62 308 PRO A N 1
ATOM 2540 C CA . PRO A 1 308 ? 6.617 21.562 11.883 1 95.62 308 PRO A CA 1
ATOM 2541 C C . PRO A 1 308 ? 7.602 20.609 12.547 1 95.62 308 PRO A C 1
ATOM 2543 O O . PRO A 1 308 ? 8.641 20.281 11.977 1 95.62 308 PRO A O 1
ATOM 2546 N N . ILE A 1 309 ? 7.281 20.266 13.758 1 96.94 309 ILE A N 1
ATOM 2547 C CA . ILE A 1 309 ? 7.973 19.188 14.477 1 96.94 309 ILE A CA 1
ATOM 2548 C C . ILE A 1 309 ? 7.062 17.969 14.578 1 96.94 309 ILE A C 1
ATOM 2550 O O . ILE A 1 309 ? 5.984 18.047 15.172 1 96.94 309 ILE A O 1
ATOM 2554 N N . MET A 1 310 ? 7.516 16.891 13.984 1 96.06 310 MET A N 1
ATOM 2555 C CA . MET A 1 310 ? 6.719 15.664 13.938 1 96.06 310 MET A CA 1
ATOM 2556 C C . MET A 1 310 ? 7.105 14.727 15.07 1 96.06 310 MET A C 1
ATOM 2558 O O . MET A 1 310 ? 8.258 14.719 15.516 1 96.06 310 MET A O 1
ATOM 2562 N N . ARG A 1 311 ? 6.199 13.891 15.555 1 93.94 311 ARG A N 1
ATOM 2563 C CA . ARG A 1 311 ? 6.355 13.102 16.766 1 93.94 311 ARG A CA 1
ATOM 2564 C C . ARG A 1 311 ? 7.203 11.859 16.5 1 93.94 311 ARG A C 1
ATOM 2566 O O . ARG A 1 311 ? 7.578 11.148 17.438 1 93.94 311 ARG A O 1
ATOM 2573 N N . GLY A 1 312 ? 7.578 11.609 15.266 1 86.5 312 GLY A N 1
ATOM 2574 C CA . GLY A 1 312 ? 8.406 10.461 14.953 1 86.5 312 GLY A CA 1
ATOM 2575 C C . GLY A 1 312 ? 7.609 9.219 14.633 1 86.5 312 GLY A C 1
ATOM 2576 O O . GLY A 1 312 ? 6.438 9.109 15 1 86.5 312 GLY A O 1
ATOM 2577 N N . GLY A 1 313 ? 8.242 8.32 13.922 1 83.75 313 GLY A N 1
ATOM 2578 C CA . GLY A 1 313 ? 7.719 6.969 13.781 1 83.75 313 GLY A CA 1
ATOM 2579 C C . GLY A 1 313 ? 6.992 6.738 12.477 1 83.75 313 GLY A C 1
ATOM 2580 O O . GLY A 1 313 ? 6.957 5.617 11.961 1 83.75 313 GLY A O 1
ATOM 2581 N N . ALA A 1 314 ? 6.328 7.738 11.938 1 89.31 314 ALA A N 1
ATOM 2582 C CA . ALA A 1 314 ? 5.629 7.559 10.672 1 89.31 314 ALA A CA 1
ATOM 2583 C C . ALA A 1 314 ? 6.57 7.789 9.484 1 89.31 314 ALA A C 1
ATOM 2585 O O . ALA A 1 314 ? 7.691 8.266 9.664 1 89.31 314 ALA A O 1
ATOM 2586 N N . ASN A 1 315 ? 6.164 7.398 8.32 1 89.31 315 ASN A N 1
ATOM 2587 C CA . ASN A 1 315 ? 6.938 7.609 7.102 1 89.31 315 ASN A CA 1
ATOM 2588 C C . ASN A 1 315 ? 6.773 9.031 6.574 1 89.31 315 ASN A C 1
ATOM 2590 O O . ASN A 1 315 ? 6.348 9.227 5.434 1 89.31 315 ASN A O 1
ATOM 2594 N N . TYR A 1 316 ? 7.277 10.016 7.34 1 90.19 316 TYR A N 1
ATOM 2595 C CA . TYR A 1 316 ? 7.012 11.422 7.043 1 90.19 316 TYR A CA 1
ATOM 2596 C C . TYR A 1 316 ? 7.605 11.812 5.695 1 90.19 316 TYR A C 1
ATOM 2598 O O . TYR A 1 316 ? 7.031 12.633 4.973 1 90.19 316 TYR A O 1
ATOM 2606 N N . SER A 1 317 ? 8.734 11.242 5.332 1 87.94 317 SER A N 1
ATOM 2607 C CA . SER A 1 317 ? 9.438 11.625 4.109 1 87.94 317 SER A CA 1
ATOM 2608 C C . SER A 1 317 ? 8.617 11.297 2.871 1 87.94 317 SER A C 1
ATOM 2610 O O . SER A 1 317 ? 8.852 11.852 1.796 1 87.94 317 SER A O 1
ATOM 2612 N N . LEU A 1 318 ? 7.648 10.43 3.01 1 88.94 318 LEU A N 1
ATOM 2613 C CA . LEU A 1 318 ? 6.816 10.039 1.88 1 88.94 318 LEU A CA 1
ATOM 2614 C C . LEU A 1 318 ? 5.668 11.023 1.683 1 88.94 318 LEU A C 1
ATOM 2616 O O . LEU A 1 318 ? 4.996 11 0.648 1 88.94 318 LEU A O 1
ATOM 2620 N N . PHE A 1 319 ? 5.5 11.914 2.648 1 89.06 319 PHE A N 1
ATOM 2621 C CA . PHE A 1 319 ? 4.34 12.789 2.613 1 89.06 319 PHE A CA 1
ATOM 2622 C C . PHE A 1 319 ? 4.766 14.258 2.607 1 89.06 319 PHE A C 1
ATOM 2624 O O . PHE A 1 319 ? 3.932 15.148 2.465 1 89.06 319 PHE A O 1
ATOM 2631 N N . SER A 1 320 ? 6.039 14.477 2.834 1 88.56 320 SER A N 1
ATOM 2632 C CA . SER A 1 320 ? 6.531 15.844 2.996 1 88.56 320 SER A CA 1
ATOM 2633 C C . SER A 1 320 ? 7.758 16.094 2.123 1 88.56 320 SER A C 1
ATOM 2635 O O . SER A 1 320 ? 8.547 15.18 1.873 1 88.56 320 SER A O 1
ATOM 2637 N N . PRO A 1 321 ? 7.902 17.375 1.719 1 83.75 321 PRO A N 1
ATOM 2638 C CA . PRO A 1 321 ? 9.141 17.703 1.003 1 83.75 321 PRO A CA 1
ATOM 2639 C C . PRO A 1 321 ? 10.383 17.531 1.869 1 83.75 321 PRO A C 1
ATOM 2641 O O . PRO A 1 321 ? 10.289 17.547 3.1 1 83.75 321 PRO A O 1
ATOM 2644 N N . PRO A 1 322 ? 11.508 17.391 1.16 1 80.25 322 PRO A N 1
ATOM 2645 C CA . PRO A 1 322 ? 12.742 17.312 1.937 1 80.25 322 PRO A CA 1
ATOM 2646 C C . PRO A 1 322 ? 13 18.562 2.777 1 80.25 322 PRO A C 1
ATOM 2648 O O . PRO A 1 322 ? 12.719 19.672 2.334 1 80.25 322 PRO A O 1
ATOM 2651 N N . ARG A 1 323 ? 13.453 18.375 3.982 1 85.06 323 ARG A N 1
ATOM 2652 C CA . ARG A 1 323 ? 13.852 19.438 4.906 1 85.06 323 ARG A CA 1
ATOM 2653 C C . ARG A 1 323 ? 12.68 20.359 5.23 1 85.06 323 ARG A C 1
ATOM 2655 O O . ARG A 1 323 ? 12.844 21.578 5.309 1 85.06 323 ARG A O 1
ATOM 2662 N N . SER A 1 324 ? 11.516 19.828 5.277 1 90.06 324 SER A N 1
ATOM 2663 C CA . SER A 1 324 ? 10.336 20.641 5.547 1 90.06 324 SER A CA 1
ATOM 2664 C C . SER A 1 324 ? 9.828 20.422 6.969 1 90.06 324 SER A C 1
ATOM 2666 O O . SER A 1 324 ? 8.844 21.047 7.383 1 90.06 324 SER A O 1
ATOM 2668 N N . TYR A 1 325 ? 10.5 19.594 7.727 1 93.44 325 TYR A N 1
ATOM 2669 C CA . TYR A 1 325 ? 10.062 19.297 9.086 1 93.44 325 TYR A CA 1
ATOM 2670 C C . TYR A 1 325 ? 11.234 18.812 9.938 1 93.44 325 TYR A C 1
ATOM 2672 O O . TYR A 1 325 ? 12.305 18.5 9.414 1 93.44 325 TYR A O 1
ATOM 2680 N N . ILE A 1 326 ? 10.992 18.891 11.211 1 95.69 326 ILE A N 1
ATOM 2681 C CA . ILE A 1 326 ? 11.891 18.297 12.195 1 95.69 326 ILE A CA 1
ATOM 2682 C C . ILE A 1 326 ? 11.25 17.047 12.797 1 95.69 326 ILE A C 1
ATOM 2684 O O . ILE A 1 326 ? 10.062 17.062 13.141 1 95.69 326 ILE A O 1
ATOM 2688 N N . ASP A 1 327 ? 11.992 15.945 12.836 1 94.94 327 ASP A N 1
ATOM 2689 C CA . ASP A 1 327 ? 11.492 14.664 13.328 1 94.94 327 ASP A CA 1
ATOM 2690 C C . ASP A 1 327 ? 12.078 14.344 14.703 1 94.94 327 ASP A C 1
ATOM 2692 O O . ASP A 1 327 ? 13.297 14.273 14.867 1 94.94 327 ASP A O 1
ATOM 2696 N N . THR A 1 328 ? 11.203 14.086 15.672 1 96.12 328 THR A N 1
ATOM 2697 C CA . THR A 1 328 ? 11.688 13.789 17.016 1 96.12 328 THR A CA 1
ATOM 2698 C C . THR A 1 328 ? 12.547 12.523 17.016 1 96.12 328 THR A C 1
ATOM 2700 O O . THR A 1 328 ? 13.438 12.375 17.844 1 96.12 328 THR A O 1
ATOM 2703 N N . LYS A 1 329 ? 12.336 11.656 16.062 1 91.12 329 LYS A N 1
ATOM 2704 C CA . LYS A 1 329 ? 13.062 10.398 16 1 91.12 329 LYS A CA 1
ATOM 2705 C C . LYS A 1 329 ? 14.555 10.633 15.766 1 91.12 329 LYS A C 1
ATOM 2707 O O . LYS A 1 329 ? 15.375 9.758 16.031 1 91.12 329 LYS A O 1
ATOM 2712 N N . ASP A 1 330 ? 14.906 11.781 15.242 1 92.19 330 ASP A N 1
ATOM 2713 C CA . ASP A 1 330 ? 16.297 12.086 14.922 1 92.19 330 ASP A CA 1
ATOM 2714 C C . ASP A 1 330 ? 17.078 12.5 16.172 1 92.19 330 ASP A C 1
ATOM 2716 O O . ASP A 1 330 ? 18.281 12.719 16.109 1 92.19 330 ASP A O 1
ATOM 2720 N N . PHE A 1 331 ? 16.375 12.555 17.312 1 94.44 331 PHE A N 1
ATOM 2721 C CA . PHE A 1 331 ? 17 12.969 18.562 1 94.44 331 PHE A CA 1
ATOM 2722 C C . PHE A 1 331 ? 16.812 11.891 19.625 1 94.44 331 PHE A C 1
ATOM 2724 O O . PHE A 1 331 ? 15.75 11.289 19.75 1 94.44 331 PHE A O 1
ATOM 2731 N N . SER A 1 332 ? 17.781 11.656 20.438 1 92.19 332 SER A N 1
ATOM 2732 C CA . SER A 1 332 ? 17.766 10.578 21.422 1 92.19 332 SER A CA 1
ATOM 2733 C C . SER A 1 332 ? 16.891 10.93 22.609 1 92.19 332 SER A C 1
ATOM 2735 O O . SER A 1 332 ? 16.531 10.055 23.406 1 92.19 332 SER A O 1
ATOM 2737 N N . SER A 1 333 ? 16.609 12.281 22.781 1 93.25 333 SER A N 1
ATOM 2738 C CA . SER A 1 333 ? 15.781 12.727 23.891 1 93.25 333 SER A CA 1
ATOM 2739 C C . SER A 1 333 ? 15.148 14.086 23.594 1 93.25 333 SER A C 1
ATOM 2741 O O . SER A 1 333 ? 15.609 14.82 22.719 1 93.25 333 SER A O 1
ATOM 2743 N N . PRO A 1 334 ? 14.086 14.422 24.391 1 95.38 334 PRO A N 1
ATOM 2744 C CA . PRO A 1 334 ? 13.516 15.766 24.266 1 95.38 334 PRO A CA 1
ATOM 2745 C C . PRO A 1 334 ? 14.523 16.875 24.562 1 95.38 334 PRO A C 1
ATOM 2747 O O . PRO A 1 334 ? 14.469 17.938 23.953 1 95.38 334 PRO A O 1
ATOM 2750 N N . GLY A 1 335 ? 15.438 16.547 25.484 1 94.62 335 GLY A N 1
ATOM 2751 C CA . GLY A 1 335 ? 16.469 17.516 25.797 1 94.62 335 GLY A CA 1
ATOM 2752 C C . GLY A 1 335 ? 17.375 17.828 24.609 1 94.62 335 GLY A C 1
ATOM 2753 O O . GLY A 1 335 ? 17.688 19 24.359 1 94.62 335 GLY A O 1
ATOM 2754 N N . LYS A 1 336 ? 17.719 16.797 23.906 1 95.88 336 LYS A N 1
ATOM 2755 C CA . LYS A 1 336 ? 18.562 16.984 22.719 1 95.88 336 LYS A CA 1
ATOM 2756 C C . LYS A 1 336 ? 17.812 17.75 21.641 1 95.88 336 LYS A C 1
ATOM 2758 O O . LYS A 1 336 ? 18.391 18.578 20.938 1 95.88 336 LYS A O 1
ATOM 2763 N N . LEU A 1 337 ? 16.531 17.469 21.516 1 97.19 337 LEU A N 1
ATOM 2764 C CA . LEU A 1 337 ? 15.719 18.219 20.578 1 97.19 337 LEU A CA 1
ATOM 2765 C C . LEU A 1 337 ? 15.664 19.688 20.969 1 97.19 337 LEU A C 1
ATOM 2767 O O . LEU A 1 337 ? 15.836 20.578 20.125 1 97.19 337 LEU A O 1
ATOM 2771 N N . SER A 1 338 ? 15.484 19.953 22.234 1 96.5 338 SER A N 1
ATOM 2772 C CA . SER A 1 338 ? 15.398 21.328 22.734 1 96.5 338 SER A CA 1
ATOM 2773 C C . SER A 1 338 ? 16.672 22.109 22.406 1 96.5 338 SER A C 1
ATOM 2775 O O . SER A 1 338 ? 16.609 23.266 21.984 1 96.5 338 SER A O 1
ATOM 2777 N N . SER A 1 339 ? 17.797 21.469 22.609 1 96.56 339 SER A N 1
ATOM 2778 C CA . SER A 1 339 ? 19.062 22.109 22.297 1 96.56 339 SER A CA 1
ATOM 2779 C C . SER A 1 339 ? 19.156 22.438 20.797 1 96.56 339 SER A C 1
ATOM 2781 O O . SER A 1 339 ? 19.625 23.516 20.438 1 96.56 339 SER A O 1
ATOM 2783 N N . TYR A 1 340 ? 18.781 21.562 20 1 97.12 340 TYR A N 1
ATOM 2784 C CA . TYR A 1 340 ? 18.812 21.781 18.562 1 97.12 340 TYR A CA 1
ATOM 2785 C C . TYR A 1 340 ? 17.875 22.922 18.172 1 97.12 340 TYR A C 1
ATOM 2787 O O . TYR A 1 340 ? 18.234 23.781 17.359 1 97.12 340 TYR A O 1
ATOM 2795 N N . LEU A 1 341 ? 16.641 22.953 18.75 1 97.56 341 LEU A N 1
ATOM 2796 C CA . LEU A 1 341 ? 15.664 23.984 18.438 1 97.56 341 LEU A CA 1
ATOM 2797 C C . LEU A 1 341 ? 16.203 25.359 18.797 1 97.56 341 LEU A C 1
ATOM 2799 O O . LEU A 1 341 ? 16 26.328 18.062 1 97.56 341 LEU A O 1
ATOM 2803 N N . LYS A 1 342 ? 16.875 25.484 19.906 1 95.44 342 LYS A N 1
ATOM 2804 C CA . LYS A 1 342 ? 17.5 26.734 20.312 1 95.44 342 LYS A CA 1
ATOM 2805 C C . LYS A 1 342 ? 18.547 27.188 19.312 1 95.44 342 LYS A C 1
ATOM 2807 O O . LYS A 1 342 ? 18.656 28.375 19 1 95.44 342 LYS A O 1
ATOM 2812 N N . SER A 1 343 ? 19.25 26.156 18.828 1 95.38 343 SER A N 1
ATOM 2813 C CA . SER A 1 343 ? 20.25 26.484 17.812 1 95.38 343 SER A CA 1
ATOM 2814 C C . SER A 1 343 ? 19.594 27 16.531 1 95.38 343 SER A C 1
ATOM 2816 O O . SER A 1 343 ? 20.109 27.906 15.883 1 95.38 343 SER A O 1
ATOM 2818 N N . VAL A 1 344 ? 18.516 26.453 16.125 1 95.19 344 VAL A N 1
ATOM 2819 C CA . VAL A 1 344 ? 17.781 26.891 14.938 1 95.19 344 VAL A CA 1
ATOM 2820 C C . VAL A 1 344 ? 17.234 28.297 15.156 1 95.19 344 VAL A C 1
ATOM 2822 O O . VAL A 1 344 ? 17.312 29.141 14.258 1 95.19 344 VAL A O 1
ATOM 2825 N N . GLU A 1 345 ? 16.75 28.594 16.375 1 93.5 345 GLU A N 1
ATOM 2826 C CA . GLU A 1 345 ? 16.219 29.906 16.703 1 93.5 345 GLU A CA 1
ATOM 2827 C C . GLU A 1 345 ? 17.281 31 16.547 1 93.5 345 GLU A C 1
ATOM 2829 O O . GLU A 1 345 ? 16.969 32.125 16.188 1 93.5 345 GLU A O 1
ATOM 2834 N N . ASN A 1 346 ? 18.484 30.594 16.719 1 92.25 346 ASN A N 1
ATOM 2835 C CA . ASN A 1 346 ? 19.562 31.578 16.734 1 92.25 346 ASN A CA 1
ATOM 2836 C C . ASN A 1 346 ? 20.344 31.594 15.422 1 92.25 346 ASN A C 1
ATOM 2838 O O . ASN A 1 346 ? 21.375 32.25 15.312 1 92.25 346 ASN A O 1
ATOM 2842 N N . ASP A 1 347 ? 19.844 30.875 14.484 1 92.31 347 ASP A N 1
ATOM 2843 C CA . ASP A 1 347 ? 20.547 30.781 13.195 1 92.31 347 ASP A CA 1
ATOM 2844 C C . ASP A 1 347 ? 19.594 31.094 12.039 1 92.31 347 ASP A C 1
ATOM 2846 O O . ASP A 1 347 ? 18.906 30.203 11.523 1 92.31 347 ASP A O 1
ATOM 2850 N N . SER A 1 348 ? 19.766 32.25 11.578 1 88.62 348 SER A N 1
ATOM 2851 C CA . SER A 1 348 ? 18.875 32.719 10.516 1 88.62 348 SER A CA 1
ATOM 2852 C C . SER A 1 348 ? 19.062 31.906 9.242 1 88.62 348 SER A C 1
ATOM 2854 O O . SER A 1 348 ? 18.109 31.672 8.492 1 88.62 348 SER A O 1
ATOM 2856 N N . GLY A 1 349 ? 20.266 31.516 8.992 1 87.62 349 GLY A N 1
ATOM 2857 C CA . GLY A 1 349 ? 20.531 30.672 7.848 1 87.62 349 GLY A CA 1
ATOM 2858 C C . GLY A 1 349 ? 19.844 29.328 7.926 1 87.62 349 GLY A C 1
ATOM 2859 O O . GLY A 1 349 ? 19.266 28.859 6.938 1 87.62 349 GLY A O 1
ATOM 2860 N N . LEU A 1 350 ? 19.875 28.797 9.062 1 88.81 350 LEU A N 1
ATOM 2861 C CA . LEU A 1 350 ? 19.234 27.516 9.273 1 88.81 350 LEU A CA 1
ATOM 2862 C C . LEU A 1 350 ? 17.719 27.641 9.172 1 88.81 350 LEU A C 1
ATOM 2864 O O . LEU A 1 350 ? 17.047 26.766 8.617 1 88.81 350 LEU A O 1
ATOM 2868 N N . GLN A 1 351 ? 17.172 28.734 9.672 1 90.19 351 GLN A N 1
ATOM 2869 C CA . GLN A 1 351 ? 15.742 28.984 9.562 1 90.19 351 GLN A CA 1
ATOM 2870 C C . GLN A 1 351 ? 15.312 29.062 8.102 1 90.19 351 GLN A C 1
ATOM 2872 O O . GLN A 1 351 ? 14.289 28.484 7.715 1 90.19 351 GLN A O 1
ATOM 2877 N N . LYS A 1 352 ? 16.094 29.625 7.344 1 87.12 352 LYS A N 1
ATOM 2878 C CA . LYS A 1 352 ? 15.789 29.812 5.926 1 87.12 352 LYS A CA 1
ATOM 2879 C C . LYS A 1 352 ? 15.789 28.469 5.191 1 87.12 352 LYS A C 1
ATOM 2881 O O . LYS A 1 352 ? 14.992 28.266 4.273 1 87.12 352 LYS A O 1
ATOM 2886 N N . GLN A 1 353 ? 16.625 27.594 5.648 1 87.06 353 GLN A N 1
ATOM 2887 C CA . GLN A 1 353 ? 16.703 26.297 5.012 1 87.06 353 GLN A CA 1
ATOM 2888 C C . GLN A 1 353 ? 15.406 25.5 5.191 1 87.06 353 GLN A C 1
ATOM 2890 O O . GLN A 1 353 ? 15.023 24.734 4.316 1 87.06 353 GLN A O 1
ATOM 2895 N N . PHE A 1 354 ? 14.719 25.75 6.23 1 88.56 354 PHE A N 1
ATOM 2896 C CA . PHE A 1 354 ? 13.5 25 6.527 1 88.56 354 PHE A CA 1
ATOM 2897 C C . PHE A 1 354 ? 12.32 25.547 5.742 1 88.56 354 PHE A C 1
ATOM 2899 O O . PHE A 1 354 ? 11.25 24.938 5.699 1 88.56 354 PHE A O 1
ATOM 2906 N N . VAL A 1 355 ? 12.484 26.656 5.059 1 84.38 355 VAL A N 1
ATOM 2907 C CA . VAL A 1 355 ? 11.359 27.219 4.324 1 84.38 355 VAL A CA 1
ATOM 2908 C C . VAL A 1 355 ? 11.672 27.25 2.83 1 84.38 355 VAL A C 1
ATOM 2910 O O . VAL A 1 355 ? 10.828 27.641 2.018 1 84.38 355 VAL A O 1
ATOM 2913 N N . GLU A 1 356 ? 12.836 26.75 2.484 1 83.5 356 GLU A N 1
ATOM 2914 C CA . GLU A 1 356 ? 13.266 26.766 1.089 1 83.5 356 GLU A CA 1
ATOM 2915 C C . GLU A 1 356 ? 12.344 25.938 0.212 1 83.5 356 GLU A C 1
ATOM 2917 O O . GLU A 1 356 ? 12.102 26.266 -0.949 1 83.5 356 GLU A O 1
ATOM 2922 N N . TRP A 1 357 ? 11.805 24.859 0.801 1 84.31 357 TRP A N 1
ATOM 2923 C CA . TRP A 1 357 ? 10.945 23.953 0.035 1 84.31 357 TRP A CA 1
ATOM 2924 C C . TRP A 1 357 ? 9.719 24.703 -0.489 1 84.31 357 TRP A C 1
ATOM 2926 O O . TRP A 1 357 ? 9.156 24.328 -1.525 1 84.31 357 TRP A O 1
ATOM 2936 N N . LYS A 1 358 ? 9.344 25.734 0.103 1 83.75 358 LYS A N 1
ATOM 2937 C CA . LYS A 1 358 ? 8.133 26.469 -0.241 1 83.75 358 LYS A CA 1
ATOM 2938 C C . LYS A 1 358 ? 8.289 27.188 -1.578 1 83.75 358 LYS A C 1
ATOM 2940 O O . LYS A 1 358 ? 7.301 27.641 -2.168 1 83.75 358 LYS A O 1
ATOM 2945 N N . ARG A 1 359 ? 9.469 27.297 -2 1 80.06 359 ARG A N 1
ATOM 2946 C CA . ARG A 1 359 ? 9.727 27.906 -3.305 1 80.06 359 ARG A CA 1
ATOM 2947 C C . ARG A 1 359 ? 9.281 26.969 -4.434 1 80.06 359 ARG A C 1
ATOM 2949 O O . ARG A 1 359 ? 8.922 27.438 -5.52 1 80.06 359 ARG A O 1
ATOM 2956 N N . ASN A 1 360 ? 9.242 25.75 -4.074 1 78.69 360 ASN A N 1
ATOM 2957 C CA . ASN A 1 360 ? 9.078 24.781 -5.156 1 78.69 360 ASN A CA 1
ATOM 2958 C C . ASN A 1 360 ? 7.805 23.969 -4.984 1 78.69 360 ASN A C 1
ATOM 2960 O O . ASN A 1 360 ? 7.355 23.297 -5.922 1 78.69 360 ASN A O 1
ATOM 2964 N N . TYR A 1 361 ? 7.238 24.047 -3.824 1 81 361 TYR A N 1
ATOM 2965 C CA . TYR A 1 361 ? 6.109 23.156 -3.547 1 81 361 TYR A CA 1
ATOM 2966 C C . TYR A 1 361 ? 4.914 23.953 -3.035 1 81 361 TYR A C 1
ATOM 2968 O O . TYR A 1 361 ? 5.078 25.016 -2.438 1 81 361 TYR A O 1
ATOM 2976 N N . VAL A 1 362 ? 3.768 23.406 -3.4 1 79 362 VAL A N 1
ATOM 2977 C CA . VAL A 1 362 ? 2.516 23.891 -2.828 1 79 362 VAL A CA 1
ATOM 2978 C C . VAL A 1 362 ? 1.746 22.734 -2.203 1 79 362 VAL A C 1
ATOM 2980 O O . VAL A 1 362 ? 1.848 21.594 -2.662 1 79 362 VAL A O 1
ATOM 2983 N N . SER A 1 363 ? 1.102 23.031 -1.124 1 77.25 363 SER A N 1
ATOM 2984 C CA . SER A 1 363 ? 0.341 21.984 -0.444 1 77.25 363 SER A CA 1
ATOM 2985 C C . SER A 1 363 ? -1.118 21.984 -0.887 1 77.25 363 SER A C 1
ATOM 2987 O O . SER A 1 363 ? -1.656 23.031 -1.268 1 77.25 363 SER A O 1
ATOM 2989 N N . SER A 1 364 ? -1.708 20.766 -0.98 1 76.69 364 SER A N 1
ATOM 2990 C CA . SER A 1 364 ? -3.129 20.641 -1.288 1 76.69 364 SER A CA 1
ATOM 2991 C C . SER A 1 364 ? -3.9 20.062 -0.102 1 76.69 364 SER A C 1
ATOM 2993 O O . SER A 1 364 ? -3.311 19.484 0.809 1 76.69 364 SER A O 1
ATOM 2995 N N . TYR A 1 365 ? -5.238 20.297 -0.149 1 77.75 365 TYR A N 1
ATOM 2996 C CA . TYR A 1 365 ? -6.105 19.891 0.949 1 77.75 365 TYR A CA 1
ATOM 2997 C C . TYR A 1 365 ? -6.539 18.438 0.793 1 77.75 365 TYR A C 1
ATOM 2999 O O . TYR A 1 365 ? -6.434 17.859 -0.295 1 77.75 365 TYR A O 1
ATOM 3007 N N . ALA A 1 366 ? -7.074 17.891 1.892 1 81 366 ALA A N 1
ATOM 3008 C CA . ALA A 1 366 ? -7.527 16.5 1.982 1 81 366 ALA A CA 1
ATOM 3009 C C . ALA A 1 366 ? -8.711 16.25 1.058 1 81 366 ALA A C 1
ATOM 3011 O O . ALA A 1 366 ? -8.914 15.125 0.588 1 81 366 ALA A O 1
ATOM 3012 N N . ALA A 1 367 ? -9.422 17.281 0.753 1 84.56 367 ALA A N 1
ATOM 3013 C CA . ALA A 1 367 ? -10.594 17.141 -0.103 1 84.56 367 ALA A CA 1
ATOM 3014 C C . ALA A 1 367 ? -10.219 16.547 -1.459 1 84.56 367 ALA A C 1
ATOM 3016 O O . ALA A 1 367 ? -10.961 15.742 -2.025 1 84.56 367 ALA A O 1
ATOM 3017 N N . GLU A 1 368 ? -9.086 16.891 -1.904 1 83.31 368 GLU A N 1
ATOM 3018 C CA . GLU A 1 368 ? -8.633 16.391 -3.201 1 83.31 368 GLU A CA 1
ATOM 3019 C C . GLU A 1 368 ? -8.328 14.898 -3.143 1 83.31 368 GLU A C 1
ATOM 3021 O O . GLU A 1 368 ? -8.586 14.172 -4.102 1 83.31 368 GLU A O 1
ATOM 3026 N N . SER A 1 369 ? -7.742 14.531 -2.084 1 87.25 369 SER A N 1
ATOM 3027 C CA . SER A 1 369 ? -7.453 13.109 -1.892 1 87.25 369 SER A CA 1
ATOM 3028 C C . SER A 1 369 ? -8.734 12.289 -1.87 1 87.25 369 SER A C 1
ATOM 3030 O O . SER A 1 369 ? -8.812 11.234 -2.512 1 87.25 369 SER A O 1
ATOM 3032 N N . TRP A 1 370 ? -9.727 12.773 -1.139 1 92.12 370 TRP A N 1
ATOM 3033 C CA . TRP A 1 370 ? -10.984 12.047 -1.039 1 92.12 370 TRP A CA 1
ATOM 3034 C C . TRP A 1 370 ? -11.688 11.984 -2.393 1 92.12 370 TRP A C 1
ATOM 3036 O O . TRP A 1 370 ? -12.172 10.922 -2.799 1 92.12 370 TRP A O 1
ATOM 3046 N N . ARG A 1 371 ? -11.719 13.07 -3.09 1 90.75 371 ARG A N 1
ATOM 3047 C CA . ARG A 1 371 ? -12.312 13.109 -4.422 1 90.75 371 ARG A CA 1
ATOM 3048 C C . ARG A 1 371 ? -11.594 12.156 -5.371 1 90.75 371 ARG A C 1
ATOM 3050 O O . ARG A 1 371 ? -12.227 11.461 -6.164 1 90.75 371 ARG A O 1
ATOM 3057 N N . GLY A 1 372 ? -10.32 12.203 -5.266 1 90.81 372 GLY A N 1
ATOM 3058 C CA . GLY A 1 372 ? -9.539 11.266 -6.059 1 90.81 372 GLY A CA 1
ATOM 3059 C C . GLY A 1 372 ? -9.883 9.82 -5.773 1 90.81 372 GLY A C 1
ATOM 3060 O O . GLY A 1 372 ? -9.961 9 -6.695 1 90.81 372 GLY A O 1
ATOM 3061 N N . ASN A 1 373 ? -10.047 9.477 -4.516 1 94.69 373 ASN A N 1
ATOM 3062 C CA . ASN A 1 373 ? -10.414 8.117 -4.141 1 94.69 373 ASN A CA 1
ATOM 3063 C C . ASN A 1 373 ? -11.797 7.746 -4.684 1 94.69 373 ASN A C 1
ATOM 3065 O O . ASN A 1 373 ? -12.008 6.613 -5.125 1 94.69 373 ASN A O 1
ATOM 3069 N N . MET A 1 374 ? -12.711 8.719 -4.66 1 95.81 374 MET A N 1
ATOM 3070 C CA . MET A 1 374 ? -14.023 8.461 -5.242 1 95.81 374 MET A CA 1
ATOM 3071 C C . MET A 1 374 ? -13.906 8.195 -6.738 1 95.81 374 MET A C 1
ATOM 3073 O O . MET A 1 374 ? -14.57 7.293 -7.262 1 95.81 374 MET A O 1
ATOM 3077 N N . CYS A 1 375 ? -13.117 8.93 -7.375 1 93.56 375 CYS A N 1
ATOM 3078 C CA . CYS A 1 375 ? -12.883 8.703 -8.797 1 93.56 375 CYS A CA 1
ATOM 3079 C C . CYS A 1 375 ? -12.297 7.32 -9.047 1 93.56 375 CYS A C 1
ATOM 3081 O O . CYS A 1 375 ? -12.734 6.613 -9.953 1 93.56 375 CYS A O 1
ATOM 3083 N N . ASN A 1 376 ? -11.344 6.973 -8.258 1 93.69 376 ASN A N 1
ATOM 3084 C CA . ASN A 1 376 ? -10.719 5.664 -8.398 1 93.69 376 ASN A CA 1
ATOM 3085 C C . ASN A 1 376 ? -11.719 4.535 -8.156 1 93.69 376 ASN A C 1
ATOM 3087 O O . ASN A 1 376 ? -11.703 3.521 -8.852 1 93.69 376 ASN A O 1
ATOM 3091 N N . ILE A 1 377 ? -12.516 4.684 -7.168 1 96.38 377 ILE A N 1
ATOM 3092 C CA . ILE A 1 377 ? -13.562 3.709 -6.891 1 96.38 377 ILE A CA 1
ATOM 3093 C C . ILE A 1 377 ? -14.5 3.6 -8.094 1 96.38 377 ILE A C 1
ATOM 3095 O O . ILE A 1 377 ? -14.828 2.494 -8.531 1 96.38 377 ILE A O 1
ATOM 3099 N N . CYS A 1 378 ? -14.859 4.715 -8.633 1 94.5 378 CYS A N 1
ATOM 3100 C CA . CYS A 1 378 ? -15.727 4.746 -9.805 1 94.5 378 CYS A CA 1
ATOM 3101 C C . CYS A 1 378 ? -15.086 4.02 -10.977 1 94.5 378 CYS A C 1
ATOM 3103 O O . CYS A 1 378 ? -15.734 3.223 -11.656 1 94.5 378 CYS A O 1
ATOM 3105 N N . ARG A 1 379 ? -13.883 4.305 -11.156 1 90 379 ARG A N 1
ATOM 3106 C CA . ARG A 1 379 ? -13.133 3.641 -12.219 1 90 379 ARG A CA 1
ATOM 3107 C C . ARG A 1 379 ? -13.156 2.125 -12.039 1 90 379 ARG A C 1
ATOM 3109 O O . ARG A 1 379 ? -13.43 1.386 -12.984 1 90 379 ARG A O 1
ATOM 3116 N N . ARG A 1 380 ? -12.898 1.662 -10.844 1 91.12 380 ARG A N 1
ATOM 3117 C CA . ARG A 1 380 ? -12.852 0.23 -10.57 1 91.12 380 ARG A CA 1
ATOM 3118 C C . ARG A 1 380 ? -14.227 -0.409 -10.727 1 91.12 380 ARG A C 1
ATOM 3120 O O . ARG A 1 380 ? -14.336 -1.547 -11.188 1 91.12 380 ARG A O 1
ATOM 3127 N N . LEU A 1 381 ? -15.242 0.308 -10.328 1 92.75 381 LEU A N 1
ATOM 3128 C CA . LEU A 1 381 ? -16.594 -0.204 -10.461 1 92.75 381 LEU A CA 1
ATOM 3129 C C . LEU A 1 381 ? -16.969 -0.398 -11.93 1 92.75 381 LEU A C 1
ATOM 3131 O O . LEU A 1 381 ? -17.734 -1.303 -12.273 1 92.75 381 LEU A O 1
ATOM 3135 N N . ASN A 1 382 ? -16.406 0.44 -12.758 1 87.94 382 ASN A N 1
ATOM 3136 C CA . ASN A 1 382 ? -16.688 0.351 -14.18 1 87.94 382 ASN A CA 1
ATOM 3137 C C . ASN A 1 382 ? -15.828 -0.706 -14.867 1 87.94 382 ASN A C 1
ATOM 3139 O O . ASN A 1 382 ? -16.047 -1.034 -16.031 1 87.94 382 ASN A O 1
ATOM 3143 N N . ASN A 1 383 ? -14.867 -1.129 -14.164 1 80.56 383 ASN A N 1
ATOM 3144 C CA . ASN A 1 383 ? -14.008 -2.225 -14.602 1 80.56 383 ASN A CA 1
ATOM 3145 C C . ASN A 1 383 ? -13.867 -3.295 -13.523 1 80.56 383 ASN A C 1
ATOM 3147 O O . ASN A 1 383 ? -12.758 -3.711 -13.195 1 80.56 383 ASN A O 1
ATOM 3151 N N . ARG A 1 384 ? -14.93 -3.709 -13.016 1 74.88 384 ARG A N 1
ATOM 3152 C CA . ARG A 1 384 ? -14.945 -4.543 -11.82 1 74.88 384 ARG A CA 1
ATOM 3153 C C . ARG A 1 384 ? -14.203 -5.852 -12.055 1 74.88 384 ARG A C 1
ATOM 3155 O O . ARG A 1 384 ? -13.594 -6.398 -11.133 1 74.88 384 ARG A O 1
ATOM 3162 N N . GLU A 1 385 ? -14.25 -6.293 -13.188 1 69.12 385 GLU A N 1
ATOM 3163 C CA . GLU A 1 385 ? -13.648 -7.586 -13.508 1 69.12 385 GLU A CA 1
ATOM 3164 C C . GLU A 1 385 ? -12.148 -7.578 -13.242 1 69.12 385 GLU A C 1
ATOM 3166 O O . GLU A 1 385 ? -11.555 -8.625 -12.961 1 69.12 385 GLU A O 1
ATOM 3171 N N . LYS A 1 386 ? -11.633 -6.422 -13.195 1 65.75 386 LYS A N 1
ATOM 3172 C CA . LYS A 1 386 ? -10.18 -6.293 -13.055 1 65.75 386 LYS A CA 1
ATOM 3173 C C . LYS A 1 386 ? -9.781 -6.141 -11.586 1 65.75 386 LYS A C 1
ATOM 3175 O O . LYS A 1 386 ? -8.609 -6.293 -11.234 1 65.75 386 LYS A O 1
ATOM 3180 N N . TYR A 1 387 ? -10.836 -5.965 -10.781 1 69.06 387 TYR A N 1
ATOM 3181 C CA . TYR A 1 387 ? -10.477 -5.594 -9.422 1 69.06 387 TYR A CA 1
ATOM 3182 C C . TYR A 1 387 ? -11.219 -6.453 -8.406 1 69.06 387 TYR A C 1
ATOM 3184 O O . TYR A 1 387 ? -11.742 -5.941 -7.414 1 69.06 387 TYR A O 1
ATOM 3192 N N . VAL A 1 388 ? -11.156 -7.672 -8.688 1 76.44 388 VAL A N 1
ATOM 3193 C CA . VAL A 1 388 ? -11.812 -8.586 -7.762 1 76.44 388 VAL A CA 1
ATOM 3194 C C . VAL A 1 388 ? -10.883 -8.883 -6.582 1 76.44 388 VAL A C 1
ATOM 3196 O O . VAL A 1 388 ? -9.734 -9.289 -6.773 1 76.44 388 VAL A O 1
ATOM 3199 N N . ARG A 1 389 ? -11.344 -8.484 -5.445 1 84.69 389 ARG A N 1
ATOM 3200 C CA . ARG A 1 389 ? -10.617 -8.703 -4.195 1 84.69 389 ARG A CA 1
ATOM 3201 C C . ARG A 1 389 ? -11.586 -8.891 -3.029 1 84.69 389 ARG A C 1
ATOM 3203 O O . ARG A 1 389 ? -12.711 -8.398 -3.066 1 84.69 389 ARG A O 1
ATOM 3210 N N . ILE A 1 390 ? -11.094 -9.703 -2.137 1 89.88 390 ILE A N 1
ATOM 3211 C CA . ILE A 1 390 ? -11.859 -9.875 -0.906 1 89.88 390 ILE A CA 1
ATOM 3212 C C . ILE A 1 390 ? -10.906 -10.07 0.271 1 89.88 390 ILE A C 1
ATOM 3214 O O . ILE A 1 390 ? -9.898 -10.758 0.15 1 89.88 390 ILE A O 1
ATOM 3218 N N . TYR A 1 391 ? -11.195 -9.43 1.367 1 93.44 391 TYR A N 1
ATOM 3219 C CA . TYR A 1 391 ? -10.391 -9.594 2.572 1 93.44 391 TYR A CA 1
ATOM 3220 C C . TYR A 1 391 ? -10.852 -10.797 3.381 1 93.44 391 TYR A C 1
ATOM 3222 O O . TYR A 1 391 ? -11.953 -10.797 3.939 1 93.44 391 TYR A O 1
ATOM 3230 N N . GLY A 1 392 ? -9.961 -11.875 3.459 1 91.06 392 GLY A N 1
ATOM 3231 C CA . GLY A 1 392 ? -10.312 -13.086 4.188 1 91.06 392 GLY A CA 1
ATOM 3232 C C . GLY A 1 392 ? -10.406 -12.875 5.688 1 91.06 392 GLY A C 1
ATOM 3233 O O . GLY A 1 392 ? -11.188 -13.539 6.363 1 91.06 392 GLY A O 1
ATOM 3234 N N . ASP A 1 393 ? -9.555 -12.039 6.223 1 92.56 393 ASP A N 1
ATOM 3235 C CA . ASP A 1 393 ? -9.516 -11.656 7.633 1 92.56 393 ASP A CA 1
ATOM 3236 C C . ASP A 1 393 ? -9.32 -10.148 7.789 1 92.56 393 ASP A C 1
ATOM 3238 O O . ASP A 1 393 ? -8.188 -9.68 7.941 1 92.56 393 ASP A O 1
ATOM 3242 N N . ILE A 1 394 ? -10.398 -9.422 7.816 1 95.38 394 ILE A N 1
ATOM 3243 C CA . ILE A 1 394 ? -10.352 -7.961 7.762 1 95.38 394 ILE A CA 1
ATOM 3244 C C . ILE A 1 394 ? -9.867 -7.414 9.102 1 95.38 394 ILE A C 1
ATOM 3246 O O . ILE A 1 394 ? -9.188 -6.383 9.148 1 95.38 394 ILE A O 1
ATOM 3250 N N . TYR A 1 395 ? -10.141 -8.102 10.227 1 95.38 395 TYR A N 1
ATOM 3251 C CA . TYR A 1 395 ? -9.633 -7.676 11.531 1 95.38 395 TYR A CA 1
ATOM 3252 C C . TYR A 1 395 ? -8.109 -7.727 11.562 1 95.38 395 TYR A C 1
ATOM 3254 O O . TYR A 1 395 ? -7.461 -6.773 12 1 95.38 395 TYR A O 1
ATOM 3262 N N . LYS A 1 396 ? -7.598 -8.797 11.109 1 92.44 396 LYS A N 1
ATOM 3263 C CA . LYS A 1 396 ? -6.148 -8.953 11.078 1 92.44 396 LYS A CA 1
ATOM 3264 C C . LYS A 1 396 ? -5.5 -7.891 10.195 1 92.44 396 LYS A C 1
ATOM 3266 O O . LYS A 1 396 ? -4.469 -7.32 10.562 1 92.44 396 LYS A O 1
ATOM 3271 N N . TRP A 1 397 ? -6.051 -7.652 9.109 1 93.38 397 TRP A N 1
ATOM 3272 C CA . TRP A 1 397 ? -5.492 -6.656 8.195 1 93.38 397 TRP A CA 1
ATOM 3273 C C . TRP A 1 397 ? -5.441 -5.281 8.852 1 93.38 397 TRP A C 1
ATOM 3275 O O . TRP A 1 397 ? -4.465 -4.547 8.695 1 93.38 397 TRP A O 1
ATOM 3285 N N . ILE A 1 398 ? -6.465 -4.965 9.625 1 94.94 398 ILE A N 1
ATOM 3286 C CA . ILE A 1 398 ? -6.574 -3.635 10.219 1 94.94 398 ILE A CA 1
ATOM 3287 C C . ILE A 1 398 ? -5.691 -3.551 11.461 1 94.94 398 ILE A C 1
ATOM 3289 O O . ILE A 1 398 ? -4.953 -2.58 11.641 1 94.94 398 ILE A O 1
ATOM 3293 N N . VAL A 1 399 ? -5.699 -4.559 12.258 1 93.94 399 VAL A N 1
ATOM 3294 C CA . VAL A 1 399 ? -5.184 -4.438 13.617 1 93.94 399 VAL A CA 1
ATOM 3295 C C . VAL A 1 399 ? -3.762 -4.996 13.688 1 93.94 399 VAL A C 1
ATOM 3297 O O . VAL A 1 399 ? -2.9 -4.434 14.359 1 93.94 399 VAL A O 1
ATOM 3300 N N . THR A 1 400 ? -3.533 -6.152 12.914 1 89.25 400 THR A N 1
ATOM 3301 C CA . THR A 1 400 ? -2.223 -6.789 12.969 1 89.25 400 THR A CA 1
ATOM 3302 C C . THR A 1 400 ? -1.762 -7.207 11.578 1 89.25 400 THR A C 1
ATOM 3304 O O . THR A 1 400 ? -1.474 -8.383 11.336 1 89.25 400 THR A O 1
ATOM 3307 N N . PRO A 1 401 ? -1.581 -6.285 10.609 1 80.75 401 PRO A N 1
ATOM 3308 C CA . PRO A 1 401 ? -1.289 -6.609 9.211 1 80.75 401 PRO A CA 1
ATOM 3309 C C . PRO A 1 401 ? 0.017 -7.383 9.039 1 80.75 401 PRO A C 1
ATOM 3311 O O . PRO A 1 401 ? 0.185 -8.117 8.062 1 80.75 401 PRO A O 1
ATOM 3314 N N . ASN A 1 402 ? 0.977 -7.328 9.828 1 75.69 402 ASN A N 1
ATOM 3315 C CA . ASN A 1 402 ? 2.211 -8.109 9.828 1 75.69 402 ASN A CA 1
ATOM 3316 C C . ASN A 1 402 ? 2.371 -8.906 11.117 1 75.69 402 ASN A C 1
ATOM 3318 O O . ASN A 1 402 ? 3.463 -8.961 11.688 1 75.69 402 ASN A O 1
ATOM 3322 N N . ASN A 1 403 ? 1.208 -9.492 11.484 1 76.38 403 ASN A N 1
ATOM 3323 C CA . ASN A 1 403 ? 1.135 -10.227 12.75 1 76.38 403 ASN A CA 1
ATOM 3324 C C . ASN A 1 403 ? 1.542 -9.344 13.93 1 76.38 403 ASN A C 1
ATOM 3326 O O . ASN A 1 403 ? 1.878 -9.859 15 1 76.38 403 ASN A O 1
ATOM 3330 N N . ARG A 1 404 ? 1.634 -8.07 13.617 1 83.69 404 ARG A N 1
ATOM 3331 C CA . ARG A 1 404 ? 1.877 -7.066 14.656 1 83.69 404 ARG A CA 1
ATOM 3332 C C . ARG A 1 404 ? 1.112 -5.781 14.359 1 83.69 404 ARG A C 1
ATOM 3334 O O . ARG A 1 404 ? 0.754 -5.512 13.211 1 83.69 404 ARG A O 1
ATOM 3341 N N . PRO A 1 405 ? 0.924 -5.027 15.422 1 87.44 405 PRO A N 1
ATOM 3342 C CA . PRO A 1 405 ? 0.259 -3.746 15.18 1 87.44 405 PRO A CA 1
ATOM 3343 C C . PRO A 1 405 ? 1.1 -2.799 14.32 1 87.44 405 PRO A C 1
ATOM 3345 O O . PRO A 1 405 ? 2.332 -2.842 14.375 1 87.44 405 PRO A O 1
ATOM 3348 N N . ASP A 1 406 ? 0.447 -2.035 13.531 1 87.94 406 ASP A N 1
ATOM 3349 C CA . ASP A 1 406 ? 1.152 -1.075 12.688 1 87.94 406 ASP A CA 1
ATOM 3350 C C . ASP A 1 406 ? 1.377 0.243 13.43 1 87.94 406 ASP A C 1
ATOM 3352 O O . ASP A 1 406 ? 2.021 1.152 12.898 1 87.94 406 ASP A O 1
ATOM 3356 N N . CYS A 1 407 ? 0.818 0.396 14.609 1 92.5 407 CYS A N 1
ATOM 3357 C CA . CYS A 1 407 ? 1.121 1.481 15.539 1 92.5 407 CYS A CA 1
ATOM 3358 C C . CYS A 1 407 ? 2.137 1.038 16.578 1 92.5 407 CYS A C 1
ATOM 3360 O O . CYS A 1 407 ? 2.148 -0.125 16.984 1 92.5 407 CYS A O 1
ATOM 3362 N N . PHE A 1 408 ? 2.951 2.045 17.016 1 87.88 408 PHE A N 1
ATOM 3363 C CA . PHE A 1 408 ? 4.078 1.749 17.891 1 87.88 408 PHE A CA 1
ATOM 3364 C C . PHE A 1 408 ? 4 2.572 19.172 1 87.88 408 PHE A C 1
ATOM 3366 O O . PHE A 1 408 ? 3.535 3.713 19.156 1 87.88 408 PHE A O 1
ATOM 3373 N N . PRO A 1 409 ? 4.461 1.857 20.234 1 89.12 409 PRO A N 1
ATOM 3374 C CA . PRO A 1 409 ? 4.672 2.705 21.406 1 89.12 409 PRO A CA 1
ATOM 3375 C C . PRO A 1 409 ? 5.867 3.643 21.25 1 89.12 409 PRO A C 1
ATOM 3377 O O . PRO A 1 409 ? 6.781 3.361 20.469 1 89.12 409 PRO A O 1
ATOM 3380 N N . PRO A 1 410 ? 5.809 4.777 21.922 1 90.56 410 PRO A N 1
ATOM 3381 C CA . PRO A 1 410 ? 6.98 5.652 21.844 1 90.56 410 PRO A CA 1
ATOM 3382 C C . PRO A 1 410 ? 8.219 5.023 22.469 1 90.56 410 PRO A C 1
ATOM 3384 O O . PRO A 1 410 ? 8.117 4.328 23.484 1 90.56 410 PRO A O 1
ATOM 3387 N N . SER A 1 411 ? 9.359 5.211 21.844 1 85.5 411 SER A N 1
ATOM 3388 C CA . SER A 1 411 ? 10.617 4.66 22.359 1 85.5 411 SER A CA 1
ATOM 3389 C C . SER A 1 411 ? 11.523 5.758 22.891 1 85.5 411 SER A C 1
ATOM 3391 O O . SER A 1 411 ? 12.609 5.477 23.406 1 85.5 411 SER A O 1
ATOM 3393 N N . ASP A 1 412 ? 11.172 6.934 22.859 1 88.19 412 ASP A N 1
ATOM 3394 C CA . ASP A 1 412 ? 12.039 8.062 23.156 1 88.19 412 ASP A CA 1
ATOM 3395 C C . ASP A 1 412 ? 11.68 8.688 24.516 1 88.19 412 ASP A C 1
ATOM 3397 O O . ASP A 1 412 ? 12.148 9.781 24.844 1 88.19 412 ASP A O 1
ATOM 3401 N N . LEU A 1 413 ? 10.758 7.984 25.219 1 85.81 413 LEU A N 1
ATOM 3402 C CA . LEU A 1 413 ? 10.359 8.5 26.516 1 85.81 413 LEU A CA 1
ATOM 3403 C C . LEU A 1 413 ? 10.906 7.633 27.656 1 85.81 413 LEU A C 1
ATOM 3405 O O . LEU A 1 413 ? 10.883 6.402 27.547 1 85.81 413 LEU A O 1
ATOM 3409 N N . ILE A 1 414 ? 12.047 7.941 28.375 1 63.91 414 ILE A N 1
ATOM 3410 C CA . ILE A 1 414 ? 12.586 7.285 29.547 1 63.91 414 ILE A CA 1
ATOM 3411 C C . ILE A 1 414 ? 11.711 7.598 30.766 1 63.91 414 ILE A C 1
ATOM 3413 O O . ILE A 1 414 ? 11.297 8.742 30.953 1 63.91 414 ILE A O 1
ATOM 3417 N N . MET B 1 1 ? 29.672 -49.719 -17.234 1 18.83 1 MET B N 1
ATOM 3418 C CA . MET B 1 1 ? 30.047 -50.031 -18.609 1 18.83 1 MET B CA 1
ATOM 3419 C C . MET B 1 1 ? 29.516 -49 -19.594 1 18.83 1 MET B C 1
ATOM 3421 O O . MET B 1 1 ? 28.516 -48.344 -19.312 1 18.83 1 MET B O 1
ATOM 3425 N N . PRO B 1 2 ? 30.297 -48.531 -20.734 1 20.7 2 PRO B N 1
ATOM 3426 C CA . PRO B 1 2 ? 30.453 -47.625 -21.875 1 20.7 2 PRO B CA 1
ATOM 3427 C C . PRO B 1 2 ? 29.375 -47.844 -22.953 1 20.7 2 PRO B C 1
ATOM 3429 O O . PRO B 1 2 ? 29.266 -48.906 -23.516 1 20.7 2 PRO B O 1
ATOM 3432 N N . TRP B 1 3 ? 28.172 -47.5 -22.75 1 17.55 3 TRP B N 1
ATOM 3433 C CA . TRP B 1 3 ? 27.172 -48.031 -23.672 1 17.55 3 TRP B CA 1
ATOM 3434 C C . TRP B 1 3 ? 27.453 -47.562 -25.094 1 17.55 3 TRP B C 1
ATOM 3436 O O . TRP B 1 3 ? 27.656 -46.344 -25.328 1 17.55 3 TRP B O 1
ATOM 3446 N N . SER B 1 4 ? 27.922 -48.281 -26.203 1 17.27 4 SER B N 1
ATOM 3447 C CA . SER B 1 4 ? 28.484 -48.531 -27.531 1 17.27 4 SER B CA 1
ATOM 3448 C C . SER B 1 4 ? 27.484 -48.156 -28.625 1 17.27 4 SER B C 1
ATOM 3450 O O . SER B 1 4 ? 27.797 -48.25 -29.812 1 17.27 4 SER B O 1
ATOM 3452 N N . THR B 1 5 ? 26.25 -47.719 -28.375 1 17.16 5 THR B N 1
ATOM 3453 C CA . THR B 1 5 ? 25.391 -48.281 -29.406 1 17.16 5 THR B CA 1
ATOM 3454 C C . THR B 1 5 ? 25.734 -47.719 -30.781 1 17.16 5 THR B C 1
ATOM 3456 O O . THR B 1 5 ? 26.391 -46.688 -30.891 1 17.16 5 THR B O 1
ATOM 3459 N N . CYS B 1 6 ? 24.75 -47.594 -31.906 1 17.91 6 CYS B N 1
ATOM 3460 C CA . CYS B 1 6 ? 24.359 -48.25 -33.156 1 17.91 6 CYS B CA 1
ATOM 3461 C C . CYS B 1 6 ? 24.578 -47.344 -34.344 1 17.91 6 CYS B C 1
ATOM 3463 O O . CYS B 1 6 ? 24.016 -46.25 -34.406 1 17.91 6 CYS B O 1
ATOM 3465 N N . THR B 1 7 ? 25.625 -47.344 -35.188 1 18.95 7 THR B N 1
ATOM 3466 C CA . THR B 1 7 ? 26.375 -46.688 -36.281 1 18.95 7 THR B CA 1
ATOM 3467 C C . THR B 1 7 ? 25.594 -46.75 -37.594 1 18.95 7 THR B C 1
ATOM 3469 O O . THR B 1 7 ? 26.094 -46.344 -38.625 1 18.95 7 THR B O 1
ATOM 3472 N N . THR B 1 8 ? 24.234 -46.969 -37.625 1 19.25 8 THR B N 1
ATOM 3473 C CA . THR B 1 8 ? 23.906 -47.656 -38.875 1 19.25 8 THR B CA 1
ATOM 3474 C C . THR B 1 8 ? 24.109 -46.719 -40.062 1 19.25 8 THR B C 1
ATOM 3476 O O . THR B 1 8 ? 23.812 -45.531 -39.969 1 19.25 8 THR B O 1
ATOM 3479 N N . ASN B 1 9 ? 24.734 -47.062 -41.188 1 19.64 9 ASN B N 1
ATOM 3480 C CA . ASN B 1 9 ? 25.453 -46.688 -42.406 1 19.64 9 ASN B CA 1
ATOM 3481 C C . ASN B 1 9 ? 24.484 -46.344 -43.562 1 19.64 9 ASN B C 1
ATOM 3483 O O . ASN B 1 9 ? 24.891 -46.281 -44.719 1 19.64 9 ASN B O 1
ATOM 3487 N N . PHE B 1 10 ? 23.234 -45.875 -43.344 1 19.58 10 PHE B N 1
ATOM 3488 C CA . PHE B 1 10 ? 22.359 -46.156 -44.469 1 19.58 10 PHE B CA 1
ATOM 3489 C C . PHE B 1 10 ? 22.812 -45.375 -45.688 1 19.58 10 PHE B C 1
ATOM 3491 O O . PHE B 1 10 ? 23.109 -44.188 -45.625 1 19.58 10 PHE B O 1
ATOM 3498 N N . GLU B 1 11 ? 23.109 -46 -46.75 1 21.03 11 GLU B N 1
ATOM 3499 C CA . GLU B 1 11 ? 23.703 -45.812 -48.062 1 21.03 11 GLU B CA 1
ATOM 3500 C C . GLU B 1 11 ? 22.766 -45.062 -49 1 21.03 11 GLU B C 1
ATOM 3502 O O . GLU B 1 11 ? 21.75 -45.594 -49.438 1 21.03 11 GLU B O 1
ATOM 3507 N N . VAL B 1 12 ? 22.25 -43.906 -48.656 1 20.77 12 VAL B N 1
ATOM 3508 C CA . VAL B 1 12 ? 21.141 -43.406 -49.438 1 20.77 12 VAL B CA 1
ATOM 3509 C C . VAL B 1 12 ? 21.594 -43.156 -50.875 1 20.77 12 VAL B C 1
ATOM 3511 O O . VAL B 1 12 ? 22.656 -42.562 -51.125 1 20.77 12 VAL B O 1
ATOM 3514 N N . PRO B 1 13 ? 20.875 -43.719 -51.875 1 23.73 13 PRO B N 1
ATOM 3515 C CA . PRO B 1 13 ? 21.188 -43.969 -53.312 1 23.73 13 PRO B CA 1
ATOM 3516 C C . PRO B 1 13 ? 21.312 -42.656 -54.094 1 23.73 13 PRO B C 1
ATOM 3518 O O . PRO B 1 13 ? 20.828 -41.625 -53.656 1 23.73 13 PRO B O 1
ATOM 3521 N N . GLY B 1 14 ? 21.859 -42.656 -55.406 1 22.3 14 GLY B N 1
ATOM 3522 C CA . GLY B 1 14 ? 22.672 -41.969 -56.406 1 22.3 14 GLY B CA 1
ATOM 3523 C C . GLY B 1 14 ? 21.906 -40.906 -57.156 1 22.3 14 GLY B C 1
ATOM 3524 O O . GLY B 1 14 ? 22.375 -39.75 -57.281 1 22.3 14 GLY B O 1
ATOM 3525 N N . LYS B 1 15 ? 20.891 -41.281 -58.031 1 23.39 15 LYS B N 1
ATOM 3526 C CA . LYS B 1 15 ? 20.859 -40.844 -59.406 1 23.39 15 LYS B CA 1
ATOM 3527 C C . LYS B 1 15 ? 20.172 -39.5 -59.562 1 23.39 15 LYS B C 1
ATOM 3529 O O . LYS B 1 15 ? 20.422 -38.75 -60.531 1 23.39 15 LYS B O 1
ATOM 3534 N N . ILE B 1 16 ? 19.016 -39.281 -58.969 1 28.16 16 ILE B N 1
ATOM 3535 C CA . ILE B 1 16 ? 18.031 -38.562 -59.719 1 28.16 16 ILE B CA 1
ATOM 3536 C C . ILE B 1 16 ? 18.453 -37.094 -59.844 1 28.16 16 ILE B C 1
ATOM 3538 O O . ILE B 1 16 ? 18.484 -36.375 -58.875 1 28.16 16 ILE B O 1
ATOM 3542 N N . SER B 1 17 ? 19.469 -36.688 -60.688 1 23.98 17 SER B N 1
ATOM 3543 C CA . SER B 1 17 ? 20.375 -35.594 -60.969 1 23.98 17 SER B CA 1
ATOM 3544 C C . SER B 1 17 ? 19.609 -34.344 -61.406 1 23.98 17 SER B C 1
ATOM 3546 O O . SER B 1 17 ? 19.781 -33.25 -60.844 1 23.98 17 SER B O 1
ATOM 3548 N N . ARG B 1 18 ? 19.328 -34.25 -62.781 1 27.56 18 ARG B N 1
ATOM 3549 C CA . ARG B 1 18 ? 19.547 -33.125 -63.688 1 27.56 18 ARG B CA 1
ATOM 3550 C C . ARG B 1 18 ? 18.375 -32.156 -63.656 1 27.56 18 ARG B C 1
ATOM 3552 O O . ARG B 1 18 ? 18.562 -30.938 -63.719 1 27.56 18 ARG B O 1
ATOM 3559 N N . TYR B 1 19 ? 17.203 -32.844 -63.719 1 30.02 19 TYR B N 1
ATOM 3560 C CA . TYR B 1 19 ? 16.047 -32.094 -64.188 1 30.02 19 TYR B CA 1
ATOM 3561 C C . TYR B 1 19 ? 15.648 -31.047 -63.125 1 30.02 19 TYR B C 1
ATOM 3563 O O . TYR B 1 19 ? 14.867 -30.141 -63.406 1 30.02 19 TYR B O 1
ATOM 3571 N N . VAL B 1 20 ? 16 -31.391 -61.844 1 33.53 20 VAL B N 1
ATOM 3572 C CA . VAL B 1 20 ? 15.531 -30.484 -60.781 1 33.53 20 VAL B CA 1
ATOM 3573 C C . VAL B 1 20 ? 16.234 -29.141 -60.906 1 33.53 20 VAL B C 1
ATOM 3575 O O . VAL B 1 20 ? 15.836 -28.156 -60.312 1 33.53 20 VAL B O 1
ATOM 3578 N N . PHE B 1 21 ? 17.391 -29.188 -61.625 1 33.88 21 PHE B N 1
ATOM 3579 C CA . PHE B 1 21 ? 18.141 -27.938 -61.688 1 33.88 21 PHE B CA 1
ATOM 3580 C C . PHE B 1 21 ? 17.422 -26.906 -62.531 1 33.88 21 PHE B C 1
ATOM 3582 O O . PHE B 1 21 ? 17.375 -25.734 -62.188 1 33.88 21 PHE B O 1
ATOM 3589 N N . VAL B 1 22 ? 16.844 -27.422 -63.719 1 39.06 22 VAL B N 1
ATOM 3590 C CA . VAL B 1 22 ? 16.359 -26.469 -64.688 1 39.06 22 VAL B CA 1
ATOM 3591 C C . VAL B 1 22 ? 15.18 -25.688 -64.125 1 39.06 22 VAL B C 1
ATOM 3593 O O . VAL B 1 22 ? 15.07 -24.484 -64.312 1 39.06 22 VAL B O 1
ATOM 3596 N N . ALA B 1 23 ? 14.289 -26.375 -63.375 1 38.53 23 ALA B N 1
ATOM 3597 C CA . ALA B 1 23 ? 13.094 -25.703 -62.875 1 38.53 23 ALA B CA 1
ATOM 3598 C C . ALA B 1 23 ? 13.461 -24.594 -61.906 1 38.53 23 ALA B C 1
ATOM 3600 O O . ALA B 1 23 ? 12.664 -23.672 -61.656 1 38.53 23 ALA B O 1
ATOM 3601 N N . LEU B 1 24 ? 14.656 -24.656 -61.281 1 37.78 24 LEU B N 1
ATOM 3602 C CA . LEU B 1 24 ? 15.094 -23.609 -60.375 1 37.78 24 LEU B CA 1
ATOM 3603 C C . LEU B 1 24 ? 15.383 -22.312 -61.125 1 37.78 24 LEU B C 1
ATOM 3605 O O . LEU B 1 24 ? 15.094 -21.219 -60.656 1 37.78 24 LEU B O 1
ATOM 3609 N N . VAL B 1 25 ? 15.969 -22.547 -62.375 1 42.81 25 VAL B N 1
ATOM 3610 C CA . VAL B 1 25 ? 16.438 -21.344 -63.031 1 42.81 25 VAL B CA 1
ATOM 3611 C C . VAL B 1 25 ? 15.234 -20.516 -63.5 1 42.81 25 VAL B C 1
ATOM 3613 O O . VAL B 1 25 ? 15.234 -19.281 -63.375 1 42.81 25 VAL B O 1
ATOM 3616 N N . VAL B 1 26 ? 14.195 -21.281 -64 1 44.28 26 VAL B N 1
ATOM 3617 C CA . VAL B 1 26 ? 13.102 -20.5 -64.625 1 44.28 26 VAL B CA 1
ATOM 3618 C C . VAL B 1 26 ? 12.406 -19.688 -63.5 1 44.28 26 VAL B C 1
ATOM 3620 O O . VAL B 1 26 ? 11.906 -18.594 -63.781 1 44.28 26 VAL B O 1
ATOM 3623 N N . GLY B 1 27 ? 12.32 -20.266 -62.25 1 36.62 27 GLY B N 1
ATOM 3624 C CA . GLY B 1 27 ? 11.656 -19.516 -61.219 1 36.62 27 GLY B CA 1
ATOM 3625 C C . GLY B 1 27 ? 12.359 -18.219 -60.844 1 36.62 27 GLY B C 1
ATOM 3626 O O . GLY B 1 27 ? 11.75 -17.297 -60.312 1 36.62 27 GLY B O 1
ATOM 3627 N N . ILE B 1 28 ? 13.719 -18.25 -60.969 1 45.78 28 ILE B N 1
ATOM 3628 C CA . ILE B 1 28 ? 14.453 -17.031 -60.688 1 45.78 28 ILE B CA 1
ATOM 3629 C C . ILE B 1 28 ? 14.109 -15.953 -61.719 1 45.78 28 ILE B C 1
ATOM 3631 O O . ILE B 1 28 ? 13.953 -14.773 -61.375 1 45.78 28 ILE B O 1
ATOM 3635 N N . PHE B 1 29 ? 13.914 -16.469 -63 1 43.03 29 PHE B N 1
ATOM 3636 C CA . PHE B 1 29 ? 13.758 -15.453 -64 1 43.03 29 PHE B CA 1
ATOM 3637 C C . PHE B 1 29 ? 12.445 -14.695 -63.844 1 43.03 29 PHE B C 1
ATOM 3639 O O . PHE B 1 29 ? 12.383 -13.484 -64.062 1 43.03 29 PHE B O 1
ATOM 3646 N N . LEU B 1 30 ? 11.359 -15.477 -63.562 1 41.06 30 LEU B N 1
ATOM 3647 C CA . LEU B 1 30 ? 10.086 -14.781 -63.469 1 41.06 30 LEU B CA 1
ATOM 3648 C C . LEU B 1 30 ? 10.086 -13.781 -62.312 1 41.06 30 LEU B C 1
ATOM 3650 O O . LEU B 1 30 ? 9.336 -12.805 -62.344 1 41.06 30 LEU B O 1
ATOM 3654 N N . GLN B 1 31 ? 10.938 -13.906 -61.25 1 36.47 31 GLN B N 1
ATOM 3655 C CA . GLN B 1 31 ? 11.047 -12.914 -60.188 1 36.47 31 GLN B CA 1
ATOM 3656 C C . GLN B 1 31 ? 11.703 -11.633 -60.719 1 36.47 31 GLN B C 1
ATOM 3658 O O . GLN B 1 31 ? 11.445 -10.547 -60.188 1 36.47 31 GLN B O 1
ATOM 3663 N N . LEU B 1 32 ? 12.609 -11.773 -61.656 1 38.38 32 LEU B N 1
ATOM 3664 C CA . LEU B 1 32 ? 13.312 -10.562 -62.062 1 38.38 32 LEU B CA 1
ATOM 3665 C C . LEU B 1 32 ? 12.391 -9.656 -62.875 1 38.38 32 LEU B C 1
ATOM 3667 O O . LEU B 1 32 ? 12.445 -8.438 -62.75 1 38.38 32 LEU B O 1
ATOM 3671 N N . ILE B 1 33 ? 11.57 -10.266 -63.812 1 38.62 33 ILE B N 1
ATOM 3672 C CA . ILE B 1 33 ? 10.82 -9.414 -64.75 1 38.62 33 ILE B CA 1
ATOM 3673 C C . ILE B 1 33 ? 9.836 -8.555 -63.938 1 38.62 33 ILE B C 1
ATOM 3675 O O . ILE B 1 33 ? 9.648 -7.375 -64.25 1 38.62 33 ILE B O 1
ATOM 3679 N N . LEU B 1 34 ? 9.055 -9.109 -62.875 1 35.12 34 LEU B N 1
ATOM 3680 C CA . LEU B 1 34 ? 8.062 -8.297 -62.188 1 35.12 34 LEU B CA 1
ATOM 3681 C C . LEU B 1 34 ? 8.719 -7.133 -61.469 1 35.12 34 LEU B C 1
ATOM 3683 O O . LEU B 1 34 ? 8.039 -6.195 -61.031 1 35.12 34 LEU B O 1
ATOM 3687 N N . TYR B 1 35 ? 10.078 -7.109 -61.25 1 35.41 35 TYR B N 1
ATOM 3688 C CA . TYR B 1 35 ? 10.836 -6 -60.688 1 35.41 35 TYR B CA 1
ATOM 3689 C C . TYR B 1 35 ? 10.828 -4.801 -61.625 1 35.41 35 TYR B C 1
ATOM 3691 O O . TYR B 1 35 ? 10.703 -3.656 -61.188 1 35.41 35 TYR B O 1
ATOM 3699 N N . TYR B 1 36 ? 11.039 -4.945 -62.969 1 34.19 36 TYR B N 1
ATOM 3700 C CA . TYR B 1 36 ? 11.438 -3.811 -63.781 1 34.19 36 TYR B CA 1
ATOM 3701 C C . TYR B 1 36 ? 10.227 -2.943 -64.125 1 34.19 36 TYR B C 1
ATOM 3703 O O . TYR B 1 36 ? 10.383 -1.831 -64.625 1 34.19 36 TYR B O 1
ATOM 3711 N N . GLN B 1 37 ? 9.031 -3.539 -64.375 1 29.88 37 GLN B N 1
ATOM 3712 C CA . GLN B 1 37 ? 8.07 -2.664 -65.062 1 29.88 37 GLN B CA 1
ATOM 3713 C C . GLN B 1 37 ? 7.758 -1.44 -64.188 1 29.88 37 GLN B C 1
ATOM 3715 O O . GLN B 1 37 ? 7.332 -0.407 -64.75 1 29.88 37 GLN B O 1
ATOM 3720 N N . ASP B 1 38 ? 7.445 -1.5 -62.906 1 29.59 38 ASP B N 1
ATOM 3721 C CA . ASP B 1 38 ? 6.789 -0.361 -62.25 1 29.59 38 ASP B CA 1
ATOM 3722 C C . ASP B 1 38 ? 7.766 0.8 -62.062 1 29.59 38 ASP B C 1
ATOM 3724 O O . ASP B 1 38 ? 7.516 1.705 -61.281 1 29.59 38 ASP B O 1
ATOM 3728 N N . ILE B 1 39 ? 8.844 0.896 -62.812 1 28.98 39 ILE B N 1
ATOM 3729 C CA . ILE B 1 39 ? 9.828 1.951 -62.594 1 28.98 39 ILE B CA 1
ATOM 3730 C C . ILE B 1 39 ? 9.289 3.275 -63.125 1 28.98 39 ILE B C 1
ATOM 3732 O O . ILE B 1 39 ? 9.695 4.348 -62.656 1 28.98 39 ILE B O 1
ATOM 3736 N N . GLU B 1 40 ? 8.609 3.348 -64.312 1 24.12 40 GLU B N 1
ATOM 3737 C CA . GLU B 1 40 ? 8.906 4.484 -65.188 1 24.12 40 GLU B CA 1
ATOM 3738 C C . GLU B 1 40 ? 8.422 5.793 -64.562 1 24.12 40 GLU B C 1
ATOM 3740 O O . GLU B 1 40 ? 9.172 6.77 -64.5 1 24.12 40 GLU B O 1
ATOM 3745 N N . VAL B 1 41 ? 7.191 6.355 -65.125 1 26.23 41 VAL B N 1
ATOM 3746 C CA . VAL B 1 41 ? 6.793 7.621 -65.75 1 26.23 41 VAL B CA 1
ATOM 3747 C C . VAL B 1 41 ? 6.543 8.656 -64.688 1 26.23 41 VAL B C 1
ATOM 3749 O O . VAL B 1 41 ? 6.828 9.844 -64.875 1 26.23 41 VAL B O 1
ATOM 3752 N N . THR B 1 42 ? 5.688 8.391 -63.688 1 25.81 42 THR B N 1
ATOM 3753 C CA . THR B 1 42 ? 4.957 9.406 -62.938 1 25.81 42 THR B CA 1
ATOM 3754 C C . THR B 1 42 ? 5.902 10.227 -62.062 1 25.81 42 THR B C 1
ATOM 3756 O O . THR B 1 42 ? 5.461 11 -61.219 1 25.81 42 THR B O 1
ATOM 3759 N N . HIS B 1 43 ? 7.168 10.305 -62.406 1 27.03 43 HIS B N 1
ATOM 3760 C CA . HIS B 1 43 ? 8.109 11.062 -61.594 1 27.03 43 HIS B CA 1
ATOM 3761 C C . HIS B 1 43 ? 8 12.555 -61.875 1 27.03 43 HIS B C 1
ATOM 3763 O O . HIS B 1 43 ? 8.516 13.375 -61.094 1 27.03 43 HIS B O 1
ATOM 3769 N N . PHE B 1 44 ? 7.762 12.922 -63.188 1 26.84 44 PHE B N 1
ATOM 3770 C CA . PHE B 1 44 ? 8.211 14.227 -63.656 1 26.84 44 PHE B CA 1
ATOM 3771 C C . PHE B 1 44 ? 7.367 15.336 -63.062 1 26.84 44 PHE B C 1
ATOM 3773 O O . PHE B 1 44 ? 7.895 16.375 -62.656 1 26.84 44 PHE B O 1
ATOM 3780 N N . PHE B 1 45 ? 6.066 15.406 -63.5 1 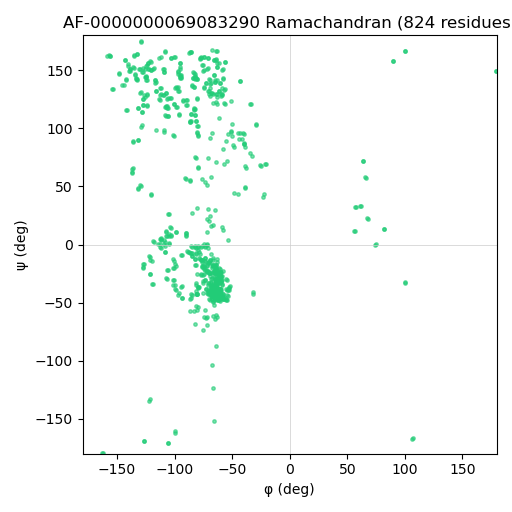27.94 45 PHE B N 1
ATOM 3781 C CA . PHE B 1 45 ? 5.277 16.625 -63.375 1 27.94 45 PHE B CA 1
ATOM 3782 C C . PHE B 1 45 ? 5.137 17.062 -61.938 1 27.94 45 PHE B C 1
ATOM 3784 O O . PHE B 1 45 ? 4.613 18.141 -61.656 1 27.94 45 PHE B O 1
ATOM 3791 N N . ILE B 1 46 ? 5.203 16.125 -61.062 1 26.42 46 ILE B N 1
ATOM 3792 C CA . ILE B 1 46 ? 4.848 16.531 -59.719 1 26.42 46 ILE B CA 1
ATOM 3793 C C . ILE B 1 46 ? 5.949 17.422 -59.125 1 26.42 46 ILE B C 1
ATOM 3795 O O . ILE B 1 46 ? 5.867 17.875 -58 1 26.42 46 ILE B O 1
ATOM 3799 N N . ASP B 1 47 ? 6.914 17.859 -59.969 1 25.89 47 ASP B N 1
ATOM 3800 C CA . ASP B 1 47 ? 8.023 18.625 -59.438 1 25.89 47 ASP B CA 1
ATOM 3801 C C . ASP B 1 47 ? 7.656 20.109 -59.281 1 25.89 47 AS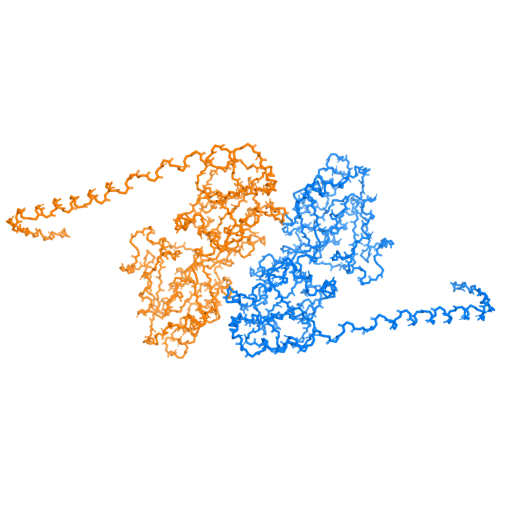P B C 1
ATOM 3803 O O . ASP B 1 47 ? 8.062 20.766 -58.312 1 25.89 47 ASP B O 1
ATOM 3807 N N . LYS B 1 48 ? 7.207 20.828 -60.469 1 29.11 48 LYS B N 1
ATOM 3808 C CA . LYS B 1 48 ? 7.168 22.281 -60.562 1 29.11 48 LYS B CA 1
ATOM 3809 C C . LYS B 1 48 ? 6.133 22.875 -59.594 1 29.11 48 LYS B C 1
ATOM 3811 O O . LYS B 1 48 ? 6.07 24.094 -59.406 1 29.11 48 LYS B O 1
ATOM 3816 N N . LYS B 1 49 ? 4.914 22.344 -59.562 1 27.27 49 LYS B N 1
ATOM 3817 C CA . LYS B 1 49 ? 3.918 22.922 -58.688 1 27.27 49 LYS B CA 1
ATOM 3818 C C . LYS B 1 49 ? 4.445 23 -57.25 1 27.27 49 LYS B C 1
ATOM 3820 O O . LYS B 1 49 ? 3.713 23.359 -56.312 1 27.27 49 LYS B O 1
ATOM 3825 N N . LYS B 1 50 ? 5.672 22.625 -57.062 1 28.56 50 LYS B N 1
ATOM 3826 C CA . LYS B 1 50 ? 6.453 22.891 -55.875 1 28.56 50 LYS B CA 1
ATOM 3827 C C . LYS B 1 50 ? 6.836 24.359 -55.781 1 28.56 50 LYS B C 1
ATOM 3829 O O . LYS B 1 50 ? 7.148 24.875 -54.688 1 28.56 50 LYS B O 1
ATOM 3834 N N . GLU B 1 51 ? 7.039 24.953 -56.906 1 28.03 51 GLU B N 1
ATOM 3835 C CA . GLU B 1 51 ? 7.742 26.219 -56.844 1 28.03 51 GLU B CA 1
ATOM 3836 C C . GLU B 1 51 ? 6.828 27.328 -56.312 1 28.03 51 GLU B C 1
ATOM 3838 O O . GLU B 1 51 ? 7.262 28.203 -55.562 1 28.03 51 GLU B O 1
ATOM 3843 N N . LEU B 1 52 ? 5.734 27.625 -57.062 1 27.02 52 LEU B N 1
ATOM 3844 C CA . LEU B 1 52 ? 5.082 28.922 -56.844 1 27.02 52 LEU B CA 1
ATOM 3845 C C . LEU B 1 52 ? 4.465 29.016 -55.469 1 27.02 52 LEU B C 1
ATOM 3847 O O . LEU B 1 52 ? 4.398 30.094 -54.875 1 27.02 52 LEU B O 1
ATOM 3851 N N . ILE B 1 53 ? 3.635 28.062 -55.062 1 26.69 53 ILE B N 1
ATOM 3852 C CA . ILE B 1 53 ? 2.914 28.156 -53.781 1 26.69 53 ILE B CA 1
ATOM 3853 C C . ILE B 1 53 ? 3.906 28.281 -52.656 1 26.69 53 ILE B C 1
ATOM 3855 O O . ILE B 1 53 ? 3.568 28.016 -51.5 1 26.69 53 ILE B O 1
ATOM 3859 N N . ARG B 1 54 ? 5.164 28.578 -52.75 1 27.77 54 ARG B N 1
ATOM 3860 C CA . ARG B 1 54 ? 6.324 28.906 -51.938 1 27.77 54 ARG B CA 1
ATOM 3861 C C . ARG B 1 54 ? 6.145 30.266 -51.25 1 27.77 54 ARG B C 1
ATOM 3863 O O . ARG B 1 54 ? 6.809 30.562 -50.281 1 27.77 54 ARG B O 1
ATOM 3870 N N . LEU B 1 55 ? 5.719 31.281 -51.938 1 27.86 55 LEU B N 1
ATOM 3871 C CA . LEU B 1 55 ? 6.035 32.625 -51.438 1 27.86 55 LEU B CA 1
ATOM 3872 C C . LEU B 1 55 ? 5.211 32.938 -50.188 1 27.86 55 LEU B C 1
ATOM 3874 O O . LEU B 1 55 ? 5.625 33.75 -49.375 1 27.86 55 LEU B O 1
ATOM 3878 N N . PHE B 1 56 ? 3.859 32.969 -50.312 1 28.88 56 PHE B N 1
ATOM 3879 C CA . PHE B 1 56 ? 3.182 33.625 -49.219 1 28.88 56 PHE B CA 1
ATOM 3880 C C . PHE B 1 56 ? 3.293 32.781 -47.938 1 28.88 56 PHE B C 1
ATOM 3882 O O . PHE B 1 56 ? 2.764 31.656 -47.875 1 28.88 56 PHE B O 1
ATOM 3889 N N . PRO B 1 57 ? 4.328 33.031 -47.125 1 28.89 57 PRO B N 1
ATOM 3890 C CA . PRO B 1 57 ? 4.582 32.125 -46 1 28.89 57 PRO B CA 1
ATOM 3891 C C . PRO B 1 57 ? 3.377 31.984 -45.062 1 28.89 57 PRO B C 1
ATOM 3893 O O . PRO B 1 57 ? 2.875 32.969 -44.531 1 28.89 57 PRO B O 1
ATOM 3896 N N . ASN B 1 58 ? 2.322 31.359 -45.5 1 31.11 58 ASN B N 1
ATOM 3897 C CA . ASN B 1 58 ? 1.21 31.328 -44.562 1 31.11 58 ASN B CA 1
ATOM 3898 C C . ASN B 1 58 ? 1.686 31.016 -43.125 1 31.11 58 ASN B C 1
ATOM 3900 O O . ASN B 1 58 ? 2.268 29.953 -42.906 1 31.11 58 ASN B O 1
ATOM 3904 N N . VAL B 1 59 ? 1.892 32.062 -42.312 1 30.72 59 VAL B N 1
ATOM 3905 C CA . VAL B 1 59 ? 2.189 31.984 -40.875 1 30.72 59 VAL B CA 1
ATOM 3906 C C . VAL B 1 59 ? 1.208 31.047 -40.188 1 30.72 59 VAL B C 1
ATOM 3908 O O . VAL B 1 59 ? 0.042 31.391 -39.969 1 30.72 59 VAL B O 1
ATOM 3911 N N . SER B 1 60 ? 0.89 29.938 -40.688 1 30.42 60 SER B N 1
ATOM 3912 C CA . SER B 1 60 ? 0.07 29.031 -39.906 1 30.42 60 SER B CA 1
ATOM 3913 C C . SER B 1 60 ? 0.528 29.016 -38.438 1 30.42 60 SER B C 1
ATOM 3915 O O . SER B 1 60 ? 1.7 28.75 -38.156 1 30.42 60 SER B O 1
ATOM 3917 N N . ASN B 1 61 ? 0 29.828 -37.656 1 27.08 61 ASN B N 1
ATOM 3918 C CA . ASN B 1 61 ? 0.095 29.844 -36.188 1 27.08 61 ASN B CA 1
ATOM 3919 C C . ASN B 1 61 ? 0.055 28.422 -35.625 1 27.08 61 ASN B C 1
ATOM 3921 O O . ASN B 1 61 ? -1.022 27.859 -35.438 1 27.08 61 ASN B O 1
ATOM 3925 N N . LYS B 1 62 ? 0.829 27.531 -36.156 1 31.78 62 LYS B N 1
ATOM 3926 C CA . LYS B 1 62 ? 1.166 26.328 -35.375 1 31.78 62 LYS B CA 1
ATOM 3927 C C . LYS B 1 62 ? 1.24 26.625 -33.906 1 31.78 62 LYS B C 1
ATOM 3929 O O . LYS B 1 62 ? 2.143 27.328 -33.438 1 31.78 62 LYS B O 1
ATOM 3934 N N . SER B 1 63 ? 0.163 26.75 -33.375 1 31.2 63 SER B N 1
ATOM 3935 C CA . SER B 1 63 ? 0.069 26.828 -31.906 1 31.2 63 SER B CA 1
ATOM 3936 C C . SER B 1 63 ? 1.206 26.062 -31.234 1 31.2 63 SER B C 1
ATOM 3938 O O . SER B 1 63 ? 1.566 24.969 -31.688 1 31.2 63 SER B O 1
ATOM 3940 N N . LEU B 1 64 ? 2.213 26.672 -30.734 1 32.06 64 LEU B N 1
ATOM 3941 C CA . LEU B 1 64 ? 3.145 26.156 -29.75 1 32.06 64 LEU B CA 1
ATOM 3942 C C . LEU B 1 64 ? 2.5 25.031 -28.938 1 32.06 64 LEU B C 1
ATOM 3944 O O . LEU B 1 64 ? 1.855 25.297 -27.922 1 32.06 64 LEU B O 1
ATOM 3948 N N . VAL B 1 65 ? 1.766 24.156 -29.531 1 34.53 65 VAL B N 1
ATOM 3949 C CA . VAL B 1 65 ? 1.554 22.953 -28.734 1 34.53 65 VAL B CA 1
ATOM 3950 C C . VAL B 1 65 ? 2.842 22.594 -28 1 34.53 65 VAL B C 1
ATOM 3952 O O . VAL B 1 65 ? 3.885 22.391 -28.625 1 34.53 65 VAL B O 1
ATOM 3955 N N . ASN B 1 66 ? 3.17 23.078 -26.953 1 35.84 66 ASN B N 1
ATOM 3956 C CA . ASN B 1 66 ? 4.242 22.609 -26.078 1 35.84 66 ASN B CA 1
ATOM 3957 C C . ASN B 1 66 ? 4.594 21.156 -26.344 1 35.84 66 ASN B C 1
ATOM 3959 O O . ASN B 1 66 ? 3.771 20.266 -26.125 1 35.84 66 ASN B O 1
ATOM 3963 N N . ARG B 1 67 ? 5.164 20.781 -27.406 1 40.91 67 ARG B N 1
ATOM 3964 C CA . ARG B 1 67 ? 5.777 19.469 -27.609 1 40.91 67 ARG B CA 1
ATOM 3965 C C . ARG B 1 67 ? 6.188 18.844 -26.281 1 40.91 67 ARG B C 1
ATOM 3967 O O . ARG B 1 67 ? 7.211 19.219 -25.703 1 40.91 67 ARG B O 1
ATOM 3974 N N . HIS B 1 68 ? 5.359 18.484 -25.438 1 51.94 68 HIS B N 1
ATOM 3975 C CA . HIS B 1 68 ? 5.723 17.719 -24.25 1 51.94 68 HIS B CA 1
ATOM 3976 C C . HIS B 1 68 ? 6.773 16.672 -24.562 1 51.94 68 HIS B C 1
ATOM 3978 O O . HIS B 1 68 ? 6.566 15.82 -25.438 1 51.94 68 HIS B O 1
ATOM 3984 N N . GLU B 1 69 ? 8.117 16.906 -24.562 1 74.06 69 GLU B N 1
ATOM 3985 C CA . GLU B 1 69 ? 9.242 15.984 -24.719 1 74.06 69 GLU B CA 1
ATOM 3986 C C . GLU B 1 69 ? 8.922 14.625 -24.109 1 74.06 69 GLU B C 1
ATOM 3988 O O . GLU B 1 69 ? 8.398 14.539 -23 1 74.06 69 GLU B O 1
ATOM 3993 N N . THR B 1 70 ? 8.984 13.547 -25 1 90.06 70 THR B N 1
ATOM 3994 C CA . THR B 1 70 ? 8.727 12.188 -24.547 1 90.06 70 THR B CA 1
ATOM 3995 C C . THR B 1 70 ? 9.648 11.805 -23.406 1 90.06 70 THR B C 1
ATOM 3997 O O . THR B 1 70 ? 10.867 11.969 -23.5 1 90.06 70 THR B O 1
ATOM 4000 N N . LYS B 1 71 ? 9.094 11.477 -22.344 1 95 71 LYS B N 1
ATOM 4001 C CA . LYS B 1 71 ? 9.859 11.086 -21.172 1 95 71 LYS B CA 1
ATOM 4002 C C . LYS B 1 71 ? 10.555 9.742 -21.375 1 95 71 LYS B C 1
ATOM 4004 O O . LYS B 1 71 ? 9.992 8.836 -22 1 95 71 LYS B O 1
ATOM 4009 N N . THR B 1 72 ? 11.766 9.641 -20.859 1 96.56 72 THR B N 1
ATOM 4010 C CA . THR B 1 72 ? 12.562 8.43 -21.047 1 96.56 72 THR B CA 1
ATOM 4011 C C . THR B 1 72 ? 12.734 7.695 -19.719 1 96.56 72 THR B C 1
ATOM 4013 O O . THR B 1 72 ? 13.125 8.297 -18.719 1 96.56 72 THR B O 1
ATOM 4016 N N . ILE B 1 73 ? 12.445 6.438 -19.719 1 97.62 73 ILE B N 1
ATOM 4017 C CA . ILE B 1 73 ? 12.656 5.531 -18.594 1 97.62 73 ILE B CA 1
ATOM 4018 C C . ILE B 1 73 ? 13.828 4.598 -18.906 1 97.62 73 ILE B C 1
ATOM 4020 O O . ILE B 1 73 ? 13.773 3.818 -19.859 1 97.62 73 ILE B O 1
ATOM 4024 N N . LEU B 1 74 ? 14.859 4.645 -18.109 1 98 74 LEU B N 1
ATOM 4025 C CA . LEU B 1 74 ? 16.031 3.781 -18.297 1 98 74 LEU B CA 1
ATOM 4026 C C . LEU B 1 74 ? 15.953 2.572 -17.359 1 98 74 LEU B C 1
ATOM 4028 O O . LEU B 1 74 ? 15.875 2.727 -16.141 1 98 74 LEU B O 1
ATOM 4032 N N . LEU B 1 75 ? 15.906 1.43 -17.953 1 97.62 75 LEU B N 1
ATOM 4033 C CA . LEU B 1 75 ? 16.156 0.209 -17.188 1 97.62 75 LEU B CA 1
ATOM 4034 C C . LEU B 1 75 ? 17.656 -0.023 -17.016 1 97.62 75 LEU B C 1
ATOM 4036 O O . LEU B 1 75 ? 18.297 -0.629 -17.875 1 97.62 75 LEU B O 1
ATOM 4040 N N . TYR B 1 76 ? 18.219 0.396 -15.875 1 97.25 76 TYR B N 1
ATOM 4041 C CA . TYR B 1 76 ? 19.656 0.484 -15.68 1 97.25 76 TYR B CA 1
ATOM 4042 C C . TYR B 1 76 ? 20.297 -0.901 -15.664 1 97.25 76 TYR B C 1
ATOM 4044 O O . TYR B 1 76 ? 21.359 -1.106 -16.25 1 97.25 76 TYR B O 1
ATOM 4052 N N . ASN B 1 77 ? 19.688 -1.876 -14.953 1 96.12 77 ASN B N 1
ATOM 4053 C CA . ASN B 1 77 ? 20.125 -3.264 -14.859 1 96.12 77 ASN B CA 1
ATOM 4054 C C . ASN B 1 77 ? 18.953 -4.234 -14.977 1 96.12 77 ASN B C 1
ATOM 4056 O O . ASN B 1 77 ? 18.734 -5.066 -14.094 1 96.12 77 ASN B O 1
ATOM 4060 N N . ALA B 1 78 ? 18.359 -4.25 -16.078 1 93.75 78 ALA B N 1
ATOM 4061 C CA . ALA B 1 78 ? 17.094 -4.926 -16.328 1 93.75 78 ALA B CA 1
ATOM 4062 C C . ALA B 1 78 ? 17.234 -6.434 -16.141 1 93.75 78 ALA B C 1
ATOM 4064 O O . ALA B 1 78 ? 18.234 -7.023 -16.531 1 93.75 78 ALA B O 1
ATOM 4065 N N . LYS B 1 79 ? 16.188 -6.988 -15.57 1 90.94 79 LYS B N 1
ATOM 4066 C CA . LYS B 1 79 ? 16.047 -8.445 -15.594 1 90.94 79 LYS B CA 1
ATOM 4067 C C . LYS B 1 79 ? 15.836 -8.953 -17.016 1 90.94 79 LYS B C 1
ATOM 4069 O O . LYS B 1 79 ? 15.328 -8.234 -17.875 1 90.94 79 LYS B O 1
ATOM 4074 N N . HIS B 1 80 ? 16.141 -10.227 -17.188 1 87.94 80 HIS B N 1
ATOM 4075 C CA . HIS B 1 80 ? 16 -10.836 -18.5 1 87.94 80 HIS B CA 1
ATOM 4076 C C . HIS B 1 80 ? 14.555 -10.805 -18.969 1 87.94 80 HIS B C 1
ATOM 4078 O O . HIS B 1 80 ? 14.281 -10.578 -20.156 1 87.94 80 HIS B O 1
ATOM 4084 N N . TRP B 1 81 ? 13.703 -11.023 -18.031 1 87.81 81 TRP B N 1
ATOM 4085 C CA . TRP B 1 81 ? 12.305 -11.086 -18.438 1 87.81 81 TRP B CA 1
ATOM 4086 C C . TRP B 1 81 ? 11.766 -9.688 -18.734 1 87.81 81 TRP B C 1
ATOM 4088 O O . TRP B 1 81 ? 10.859 -9.531 -19.562 1 87.81 81 TRP B O 1
ATOM 4098 N N . GLU B 1 82 ? 12.203 -8.648 -18.047 1 90.19 82 GLU B N 1
ATOM 4099 C CA . GLU B 1 82 ? 11.828 -7.281 -18.391 1 90.19 82 GLU B CA 1
ATOM 4100 C C . GLU B 1 82 ? 12.18 -6.961 -19.844 1 90.19 82 GLU B C 1
ATOM 4102 O O . GLU B 1 82 ? 11.359 -6.406 -20.578 1 90.19 82 GLU B O 1
ATOM 4107 N N . LYS B 1 83 ? 13.406 -7.332 -20.172 1 87.94 83 LYS B N 1
ATOM 4108 C CA . LYS B 1 83 ? 13.859 -7.125 -21.547 1 87.94 83 LYS B CA 1
ATOM 4109 C C . LYS B 1 83 ? 13 -7.902 -22.531 1 87.94 83 LYS B C 1
ATOM 4111 O O . LYS B 1 83 ? 12.641 -7.383 -23.594 1 87.94 83 LYS B O 1
ATOM 4116 N N . ALA B 1 84 ? 12.703 -9.102 -22.125 1 85.06 84 ALA B N 1
ATOM 4117 C CA . ALA B 1 84 ? 11.891 -9.953 -23 1 85.06 84 ALA B CA 1
ATOM 4118 C C . ALA B 1 84 ? 10.5 -9.352 -23.203 1 85.06 84 ALA B C 1
ATOM 4120 O O . ALA B 1 84 ? 9.984 -9.344 -24.328 1 85.06 84 ALA B O 1
ATOM 4121 N N . ILE B 1 85 ? 9.906 -8.828 -22.203 1 84.38 85 ILE B N 1
ATOM 4122 C CA . ILE B 1 85 ? 8.586 -8.227 -22.312 1 84.38 85 ILE B CA 1
ATOM 4123 C C . ILE B 1 85 ? 8.656 -6.977 -23.188 1 84.38 85 ILE B C 1
ATOM 4125 O O . ILE B 1 85 ? 7.887 -6.832 -24.141 1 84.38 85 ILE B O 1
ATOM 4129 N N . TRP B 1 86 ? 9.586 -6.195 -22.844 1 86.44 86 TRP B N 1
ATOM 4130 C CA . TRP B 1 86 ? 9.734 -4.969 -23.625 1 86.44 86 TRP B CA 1
ATOM 4131 C C . TRP B 1 86 ? 10.016 -5.281 -25.094 1 86.44 86 TRP B C 1
ATOM 4133 O O . TRP B 1 86 ? 9.43 -4.668 -25.984 1 86.44 86 TRP B O 1
ATOM 4143 N N . GLY B 1 87 ? 10.828 -6.246 -25.344 1 84 87 GLY B N 1
ATOM 4144 C CA . GLY B 1 87 ? 11.219 -6.625 -26.688 1 84 87 GLY B CA 1
ATOM 4145 C C . GLY B 1 87 ? 10.102 -7.262 -27.484 1 84 87 GLY B C 1
ATOM 4146 O O . GLY B 1 87 ? 10.188 -7.379 -28.703 1 84 87 GLY B O 1
ATOM 4147 N N . SER B 1 88 ? 9.094 -7.656 -26.781 1 83.38 88 SER B N 1
ATOM 4148 C CA . SER B 1 88 ? 7.984 -8.328 -27.453 1 83.38 88 SER B CA 1
ATOM 4149 C C . SER B 1 88 ? 6.984 -7.32 -28.016 1 83.38 88 SER B C 1
ATOM 4151 O O . SER B 1 88 ? 6.012 -7.699 -28.656 1 83.38 88 SER B O 1
ATOM 4153 N N . PHE B 1 89 ? 7.266 -6.035 -27.766 1 82.25 89 PHE B N 1
ATOM 4154 C CA . PHE B 1 89 ? 6.391 -4.965 -28.234 1 82.25 89 PHE B CA 1
ATOM 4155 C C . PHE B 1 89 ? 7.172 -3.939 -29.047 1 82.25 89 PHE B C 1
ATOM 4157 O O . PHE B 1 89 ? 8.391 -3.807 -28.891 1 82.25 89 PHE B O 1
ATOM 4164 N N . THR B 1 90 ? 6.441 -3.322 -29.969 1 81 90 THR B N 1
ATOM 4165 C CA . THR B 1 90 ? 6.941 -2.037 -30.453 1 81 90 THR B CA 1
ATOM 4166 C C . THR B 1 90 ? 6.648 -0.933 -29.438 1 81 90 THR B C 1
ATOM 4168 O O . THR B 1 90 ? 5.824 -1.11 -28.547 1 81 90 THR B O 1
ATOM 4171 N N . ASN B 1 91 ? 7.426 0.152 -29.594 1 81.31 91 ASN B N 1
ATOM 4172 C CA . ASN B 1 91 ? 7.152 1.253 -28.672 1 81.31 91 ASN B CA 1
ATOM 4173 C C . ASN B 1 91 ? 5.688 1.674 -28.719 1 81.31 91 ASN B C 1
ATOM 4175 O O . ASN B 1 91 ? 5.09 1.97 -27.688 1 81.31 91 ASN B O 1
ATOM 4179 N N . ASN B 1 92 ? 5.148 1.677 -29.875 1 81 92 ASN B N 1
ATOM 4180 C CA . ASN B 1 92 ? 3.76 2.1 -30.047 1 81 92 ASN B CA 1
ATOM 4181 C C . ASN B 1 92 ? 2.793 1.11 -29.391 1 81 92 ASN B C 1
ATOM 4183 O O . ASN B 1 92 ? 1.896 1.509 -28.656 1 81 92 ASN B O 1
ATOM 4187 N N . THR B 1 93 ? 3.023 -0.089 -29.641 1 87.62 93 THR B N 1
ATOM 4188 C CA . THR B 1 93 ? 2.074 -1.084 -29.141 1 87.62 93 THR B CA 1
ATOM 4189 C C . THR B 1 93 ? 2.229 -1.288 -27.641 1 87.62 93 THR B C 1
ATOM 4191 O O . THR B 1 93 ? 1.276 -1.679 -26.969 1 87.62 93 THR B O 1
ATOM 4194 N N . PHE B 1 94 ? 3.357 -1.021 -27.156 1 89.06 94 PHE B N 1
ATOM 4195 C CA . PHE B 1 94 ? 3.605 -1.175 -25.734 1 89.06 94 PHE B CA 1
ATOM 4196 C C . PHE B 1 94 ? 2.723 -0.229 -24.922 1 89.06 94 PHE B C 1
ATOM 4198 O O . PHE B 1 94 ? 2.223 -0.595 -23.859 1 89.06 94 PHE B O 1
ATOM 4205 N N . TRP B 1 95 ? 2.438 0.908 -25.531 1 89.94 95 TRP B N 1
ATOM 4206 C CA . TRP B 1 95 ? 1.749 1.963 -24.781 1 89.94 95 TRP B CA 1
ATOM 4207 C C . TRP B 1 95 ? 0.286 2.055 -25.203 1 89.94 95 TRP B C 1
ATOM 4209 O O . TRP B 1 95 ? -0.405 3.018 -24.859 1 89.94 95 TRP B O 1
ATOM 4219 N N . ASN B 1 96 ? -0.268 1.227 -25.984 1 85.69 96 ASN B N 1
ATOM 4220 C CA . ASN B 1 96 ? -1.616 1.292 -26.531 1 85.69 96 ASN B CA 1
ATOM 4221 C C . ASN B 1 96 ? -2.662 1.491 -25.438 1 85.69 96 ASN B C 1
ATOM 4223 O O . ASN B 1 96 ? -3.631 2.23 -25.625 1 85.69 96 ASN B O 1
ATOM 4227 N N . ASN B 1 97 ? -2.568 0.976 -24.312 1 79.25 97 ASN B N 1
ATOM 4228 C CA . ASN B 1 97 ? -3.576 1.11 -23.266 1 79.25 97 ASN B CA 1
ATOM 4229 C C . ASN B 1 97 ? -3.121 2.07 -22.172 1 79.25 97 ASN B C 1
ATOM 4231 O O . ASN B 1 97 ? -3.629 2.023 -21.047 1 79.25 97 ASN B O 1
ATOM 4235 N N . CYS B 1 98 ? -2.281 2.953 -22.562 1 85.88 98 CYS B N 1
ATOM 4236 C CA . CYS B 1 98 ? -1.775 3.979 -21.656 1 85.88 98 CYS B CA 1
ATOM 4237 C C . CYS B 1 98 ? -2.027 5.375 -22.219 1 85.88 98 CYS B C 1
ATOM 4239 O O . CYS B 1 98 ? -1.748 5.637 -23.391 1 85.88 98 CYS B O 1
ATOM 4241 N N . PRO B 1 99 ? -2.607 6.277 -21.453 1 82.94 99 PRO B N 1
ATOM 4242 C CA . PRO B 1 99 ? -2.895 7.629 -21.938 1 82.94 99 PRO B CA 1
ATOM 4243 C C . PRO B 1 99 ? -1.628 8.438 -22.219 1 82.94 99 PRO B C 1
ATOM 4245 O O . PRO B 1 99 ? -1.694 9.5 -22.844 1 82.94 99 PRO B O 1
ATOM 4248 N N . TYR B 1 100 ? -0.505 8.031 -21.797 1 85.69 100 TYR B N 1
ATOM 4249 C CA . TYR B 1 100 ? 0.776 8.688 -22.016 1 85.69 100 TYR B CA 1
ATOM 4250 C C . TYR B 1 100 ? 1.725 7.797 -22.812 1 85.69 100 TYR B C 1
ATOM 4252 O O . TYR B 1 100 ? 1.55 6.574 -22.844 1 85.69 100 TYR B O 1
ATOM 4260 N N . THR B 1 101 ? 2.596 8.453 -23.531 1 89.12 101 THR B N 1
ATOM 4261 C CA . THR B 1 101 ? 3.639 7.703 -24.219 1 89.12 101 THR B CA 1
ATOM 4262 C C . THR B 1 101 ? 5.02 8.078 -23.688 1 89.12 101 THR B C 1
ATOM 4264 O O . THR B 1 101 ? 5.305 9.258 -23.469 1 89.12 101 THR B O 1
ATOM 4267 N N . CYS B 1 102 ? 5.738 7.098 -23.422 1 94.25 102 CYS B N 1
ATOM 4268 C CA . CYS B 1 102 ? 7.121 7.23 -22.969 1 94.25 102 CYS B CA 1
ATOM 4269 C C . CYS B 1 102 ? 8.047 6.355 -23.812 1 94.25 102 CYS B C 1
ATOM 4271 O O . CYS B 1 102 ? 7.613 5.75 -24.797 1 94.25 102 CYS B O 1
ATOM 4273 N N . GLN B 1 103 ? 9.312 6.496 -23.562 1 93.75 103 GLN B N 1
ATOM 4274 C CA . GLN B 1 103 ? 10.312 5.605 -24.141 1 93.75 103 GLN B CA 1
ATOM 4275 C C . GLN B 1 103 ? 11.023 4.801 -23.047 1 93.75 103 GLN B C 1
ATOM 4277 O O . GLN B 1 103 ? 11.328 5.332 -21.984 1 93.75 103 GLN B O 1
ATOM 4282 N N . ILE B 1 104 ? 11.234 3.561 -23.375 1 95.56 104 ILE B N 1
ATOM 4283 C CA . ILE B 1 104 ? 12 2.709 -22.469 1 95.56 104 ILE B CA 1
ATOM 4284 C C . ILE B 1 104 ? 13.328 2.336 -23.125 1 95.56 104 ILE B C 1
ATOM 4286 O O . ILE B 1 104 ? 13.383 2.035 -24.312 1 95.56 104 ILE B O 1
ATOM 4290 N N . SER B 1 105 ? 14.414 2.424 -22.391 1 95.12 105 SER B N 1
ATOM 4291 C CA . SER B 1 105 ? 15.719 2.051 -22.906 1 95.12 105 SER B CA 1
ATOM 4292 C C . SER B 1 105 ? 16.5 1.204 -21.906 1 95.12 105 SER B C 1
ATOM 4294 O O . SER B 1 105 ? 16.281 1.322 -20.703 1 95.12 105 SER B O 1
ATOM 4296 N N . THR B 1 106 ? 17.359 0.379 -22.422 1 94.5 106 THR B N 1
ATOM 4297 C CA . THR B 1 106 ? 18.297 -0.379 -21.594 1 94.5 106 THR B CA 1
ATOM 4298 C C . THR B 1 106 ? 19.734 0.091 -21.828 1 94.5 106 THR B C 1
ATOM 4300 O O . THR B 1 106 ? 20.672 -0.509 -21.312 1 94.5 106 THR B O 1
ATOM 4303 N N . ASP B 1 107 ? 19.891 1.142 -22.625 1 94.94 107 ASP B N 1
ATOM 4304 C CA . ASP B 1 107 ? 21.203 1.683 -22.938 1 94.94 107 ASP B CA 1
ATOM 4305 C C . ASP B 1 107 ? 21.703 2.613 -21.828 1 94.94 107 ASP B C 1
ATOM 4307 O O . ASP B 1 107 ? 21.281 3.771 -21.75 1 94.94 107 ASP B O 1
ATOM 4311 N N . LYS B 1 108 ? 22.688 2.227 -21.125 1 95.44 108 LYS B N 1
ATOM 4312 C CA . LYS B 1 108 ? 23.203 2.959 -19.969 1 95.44 108 LYS B CA 1
ATOM 4313 C C . LYS B 1 108 ? 23.812 4.293 -20.391 1 95.44 108 LYS B C 1
ATOM 4315 O O . LYS B 1 108 ? 23.984 5.188 -19.562 1 95.44 108 LYS B O 1
ATOM 4320 N N . GLN B 1 109 ? 24.109 4.457 -21.609 1 96.5 109 GLN B N 1
ATOM 4321 C CA . GLN B 1 109 ? 24.672 5.711 -22.109 1 96.5 109 GLN B CA 1
ATOM 4322 C C . GLN B 1 109 ? 23.641 6.836 -22.016 1 96.5 109 GLN B C 1
ATOM 4324 O O . GLN B 1 109 ? 24 8.016 -22.031 1 96.5 109 GLN B O 1
ATOM 4329 N N . LEU B 1 110 ? 22.438 6.41 -21.891 1 96.69 110 LEU B N 1
ATOM 4330 C CA . LEU B 1 110 ? 21.375 7.402 -21.828 1 96.69 110 LEU B CA 1
ATOM 4331 C C . LEU B 1 110 ? 21.094 7.816 -20.391 1 96.69 110 LEU B C 1
ATOM 4333 O O . LEU B 1 110 ? 20.125 8.523 -20.109 1 96.69 110 LEU B O 1
ATOM 4337 N N . TYR B 1 111 ? 21.906 7.434 -19.469 1 97.56 111 TYR B N 1
ATOM 4338 C CA . TYR B 1 111 ? 21.672 7.707 -18.047 1 97.56 111 TYR B CA 1
ATOM 4339 C C . TYR B 1 111 ? 21.453 9.195 -17.812 1 97.56 111 TYR B C 1
ATOM 4341 O O . TYR B 1 111 ? 20.469 9.586 -17.172 1 97.56 111 TYR B O 1
ATOM 4349 N N . ASN B 1 112 ? 22.25 10.07 -18.422 1 96.56 112 ASN B N 1
ATOM 4350 C CA . ASN B 1 112 ? 22.25 11.492 -18.125 1 96.56 112 ASN B CA 1
ATOM 4351 C C . ASN B 1 112 ? 21.047 12.203 -18.75 1 96.56 112 ASN B C 1
ATOM 4353 O O . ASN B 1 112 ? 20.734 13.336 -18.391 1 96.56 112 ASN B O 1
ATOM 4357 N N . THR B 1 113 ? 20.391 11.57 -19.656 1 95.69 113 THR B N 1
ATOM 4358 C CA . THR B 1 113 ? 19.281 12.219 -20.344 1 95.69 113 THR B CA 1
ATOM 4359 C C . THR B 1 113 ? 17.953 11.547 -19.984 1 95.69 113 THR B C 1
ATOM 4361 O O . THR B 1 113 ? 16.906 11.906 -20.531 1 95.69 113 THR B O 1
ATOM 4364 N N . SER B 1 114 ? 18 10.555 -19.156 1 97.25 114 SER B N 1
ATOM 4365 C CA . SER B 1 114 ? 16.797 9.844 -18.781 1 97.25 114 SER B CA 1
ATOM 4366 C C . SER B 1 114 ? 16.031 10.578 -17.672 1 97.25 114 SER B C 1
ATOM 4368 O O . SER B 1 114 ? 16.656 11.125 -16.766 1 97.25 114 SER B O 1
ATOM 4370 N N . ASP B 1 115 ? 14.703 10.531 -17.766 1 96.62 115 ASP B N 1
ATOM 4371 C CA . ASP B 1 115 ? 13.859 11.172 -16.766 1 96.62 115 ASP B CA 1
ATOM 4372 C C . ASP B 1 115 ? 13.727 10.305 -15.516 1 96.62 115 ASP B C 1
ATOM 4374 O O . ASP B 1 115 ? 13.602 10.828 -14.398 1 96.62 115 ASP B O 1
ATOM 4378 N N . ALA B 1 116 ? 13.68 9.062 -15.711 1 97.75 116 ALA B N 1
ATOM 4379 C CA . ALA B 1 116 ? 13.625 8.094 -14.617 1 97.75 116 ALA B CA 1
ATOM 4380 C C . ALA B 1 116 ? 14.609 6.949 -14.852 1 97.75 116 ALA B C 1
ATOM 4382 O O . ALA B 1 116 ? 14.852 6.559 -16 1 97.75 116 ALA B O 1
ATOM 4383 N N . VAL B 1 117 ? 15.125 6.461 -13.781 1 98.38 117 VAL B N 1
ATOM 4384 C CA . VAL B 1 117 ? 16.031 5.32 -13.836 1 98.38 117 VAL B CA 1
ATOM 4385 C C . VAL B 1 117 ? 15.547 4.234 -12.875 1 98.38 117 VAL B C 1
ATOM 4387 O O . VAL B 1 117 ? 15.336 4.5 -11.688 1 98.38 117 VAL B O 1
ATOM 4390 N N . ILE B 1 118 ? 15.352 3.053 -13.375 1 98.44 118 ILE B N 1
ATOM 4391 C CA . ILE B 1 118 ? 14.945 1.91 -12.562 1 98.44 118 ILE B CA 1
ATOM 4392 C C . ILE B 1 118 ? 16.172 1.039 -12.258 1 98.44 118 ILE B C 1
ATOM 4394 O O . ILE B 1 118 ? 16.859 0.581 -13.172 1 98.44 118 ILE B O 1
ATOM 4398 N N . PHE B 1 119 ? 16.406 0.895 -10.977 1 98.25 119 PHE B N 1
ATOM 4399 C CA . PHE B 1 119 ? 17.453 -0.005 -10.492 1 98.25 119 PHE B CA 1
ATOM 4400 C C . PHE B 1 119 ? 16.828 -1.262 -9.883 1 98.25 119 PHE B C 1
ATOM 4402 O O . PHE B 1 119 ? 16.125 -1.188 -8.883 1 98.25 119 PHE B O 1
ATOM 4409 N N . VAL B 1 120 ? 17.125 -2.396 -10.484 1 97.62 120 VAL B N 1
ATOM 4410 C CA . VAL B 1 120 ? 16.656 -3.656 -9.922 1 97.62 120 VAL B CA 1
ATOM 4411 C C . VAL B 1 120 ? 17.578 -4.094 -8.789 1 97.62 120 VAL B C 1
ATOM 4413 O O . VAL B 1 120 ? 18.688 -4.602 -9.039 1 97.62 120 VAL B O 1
ATOM 4416 N N . VAL B 1 121 ? 17.125 -3.963 -7.629 1 96.38 121 VAL B N 1
ATOM 4417 C CA . VAL B 1 121 ? 17.891 -4.195 -6.402 1 96.38 121 VAL B CA 1
ATOM 4418 C C . VAL B 1 121 ? 18.344 -5.656 -6.344 1 96.38 121 VAL B C 1
ATOM 4420 O O . VAL B 1 121 ? 19.422 -5.957 -5.844 1 96.38 121 VAL B O 1
ATOM 4423 N N . ASP B 1 122 ? 17.562 -6.535 -6.922 1 93.62 122 ASP B N 1
ATOM 4424 C CA . ASP B 1 122 ? 17.844 -7.969 -6.922 1 93.62 122 ASP B CA 1
ATOM 4425 C C . ASP B 1 122 ? 19.188 -8.266 -7.582 1 93.62 122 ASP B C 1
ATOM 4427 O O . ASP B 1 122 ? 19.828 -9.273 -7.273 1 93.62 122 ASP B O 1
ATOM 4431 N N . LEU B 1 123 ? 19.562 -7.418 -8.453 1 93.44 123 LEU B N 1
ATOM 4432 C CA . LEU B 1 123 ? 20.672 -7.734 -9.336 1 93.44 123 LEU B CA 1
ATOM 4433 C C . LEU B 1 123 ? 21.906 -6.914 -8.969 1 93.44 123 LEU B C 1
ATOM 4435 O O . LEU B 1 123 ? 22.969 -7.102 -9.547 1 93.44 123 LEU B O 1
ATOM 4439 N N . LEU B 1 124 ? 21.688 -5.992 -8.031 1 93.5 124 LEU B N 1
ATOM 4440 C CA . LEU B 1 124 ? 22.781 -5.082 -7.723 1 93.5 124 LEU B CA 1
ATOM 4441 C C . LEU B 1 124 ? 23.75 -5.723 -6.738 1 93.5 124 LEU B C 1
ATOM 4443 O O . LEU B 1 124 ? 23.328 -6.414 -5.809 1 93.5 124 LEU B O 1
ATOM 4447 N N . GLY B 1 125 ? 24.969 -5.555 -7.035 1 87.75 125 GLY B N 1
ATOM 4448 C CA . GLY B 1 125 ? 26.016 -5.992 -6.137 1 87.75 125 GLY B CA 1
ATOM 4449 C C . GLY B 1 125 ? 26.594 -4.871 -5.289 1 87.75 125 GLY B C 1
ATOM 4450 O O . GLY B 1 125 ? 25.922 -3.861 -5.059 1 87.75 125 GLY B O 1
ATOM 4451 N N . GLY B 1 126 ? 27.703 -5.012 -4.73 1 80.25 126 GLY B N 1
ATOM 4452 C CA . GLY B 1 126 ? 28.297 -4.059 -3.811 1 80.25 126 GLY B CA 1
ATOM 4453 C C . GLY B 1 126 ? 28.828 -2.812 -4.5 1 80.25 126 GLY B C 1
ATOM 4454 O O . GLY B 1 126 ? 29.281 -1.88 -3.84 1 80.25 126 GLY B O 1
ATOM 4455 N N . GLY B 1 127 ? 28.734 -2.711 -5.801 1 84.06 127 GLY B N 1
ATOM 4456 C CA . GLY B 1 127 ? 29.234 -1.546 -6.508 1 84.06 127 GLY B CA 1
ATOM 4457 C C . GLY B 1 127 ? 28.359 -0.321 -6.344 1 84.06 127 GLY B C 1
ATOM 4458 O O . GLY B 1 127 ? 27.219 -0.428 -5.898 1 84.06 127 GLY B O 1
ATOM 4459 N N . ALA B 1 128 ? 28.938 0.863 -6.637 1 89 128 ALA B N 1
ATOM 4460 C CA . ALA B 1 128 ? 28.219 2.125 -6.465 1 89 128 ALA B CA 1
ATOM 4461 C C . ALA B 1 128 ? 27.344 2.43 -7.676 1 89 128 ALA B C 1
ATOM 4463 O O . ALA B 1 128 ? 27.719 2.113 -8.812 1 89 128 ALA B O 1
ATOM 4464 N N . LEU B 1 129 ? 26.25 2.965 -7.438 1 95.44 129 LEU B N 1
ATOM 4465 C CA . LEU B 1 129 ? 25.391 3.502 -8.492 1 95.44 129 LEU B CA 1
ATOM 4466 C C . LEU B 1 129 ? 25.922 4.848 -8.984 1 95.44 129 LEU B C 1
ATOM 4468 O O . LEU B 1 129 ? 26.734 5.48 -8.312 1 95.44 129 LEU B O 1
ATOM 4472 N N . PRO B 1 130 ? 25.5 5.25 -10.18 1 96 130 PRO B N 1
ATOM 4473 C CA . PRO B 1 130 ? 25.906 6.566 -10.672 1 96 130 PRO B CA 1
ATOM 4474 C C . PRO B 1 130 ? 25.375 7.711 -9.805 1 96 130 PRO B C 1
ATOM 4476 O O . PRO B 1 130 ? 24.562 7.488 -8.906 1 96 130 PRO B O 1
ATOM 4479 N N . LYS B 1 131 ? 25.984 8.852 -10.094 1 95.81 131 LYS B N 1
ATOM 4480 C CA . LYS B 1 131 ? 25.516 10.031 -9.375 1 95.81 131 LYS B CA 1
ATOM 4481 C C . LYS B 1 131 ? 24.125 10.438 -9.812 1 95.81 131 LYS B C 1
ATOM 4483 O O . LYS B 1 131 ? 23.844 10.516 -11.008 1 95.81 131 LYS B O 1
ATOM 4488 N N . LYS B 1 132 ? 23.266 10.602 -8.883 1 96.12 132 LYS B N 1
ATOM 4489 C CA . LYS B 1 132 ? 21.906 11.008 -9.203 1 96.12 132 LYS B CA 1
ATOM 4490 C C . LYS B 1 132 ? 21.875 12.438 -9.734 1 96.12 132 LYS B C 1
ATOM 4492 O O . LYS B 1 132 ? 22.484 13.336 -9.148 1 96.12 132 LYS B O 1
ATOM 4497 N N . LEU B 1 133 ? 21.109 12.656 -10.703 1 94.12 133 LEU B N 1
ATOM 4498 C CA . LEU B 1 133 ? 20.938 13.984 -11.273 1 94.12 133 LEU B CA 1
ATOM 4499 C C . LEU B 1 133 ? 19.719 14.68 -10.672 1 94.12 133 LEU B C 1
ATOM 4501 O O . LEU B 1 133 ? 18.75 14.016 -10.281 1 94.12 133 LEU B O 1
ATOM 4505 N N . PRO B 1 134 ? 19.609 15.977 -10.43 1 84.31 134 PRO B N 1
ATOM 4506 C CA . PRO B 1 134 ? 18.562 16.719 -9.734 1 84.31 134 PRO B CA 1
ATOM 4507 C C . PRO B 1 134 ? 17.172 16.438 -10.305 1 84.31 134 PRO B C 1
ATOM 4509 O O . PRO B 1 134 ? 16.203 16.297 -9.547 1 84.31 134 PRO B O 1
ATOM 4512 N N . ASN B 1 135 ? 16.969 16.281 -11.633 1 85.56 135 ASN B N 1
ATOM 4513 C CA . ASN B 1 135 ? 15.641 16.125 -12.203 1 85.56 135 ASN B CA 1
ATOM 4514 C C . ASN B 1 135 ? 15.367 14.672 -12.594 1 85.56 135 ASN B C 1
ATOM 4516 O O . ASN B 1 135 ? 14.352 14.375 -13.227 1 85.56 135 ASN B O 1
ATOM 4520 N N . GLN B 1 136 ? 16.188 13.93 -12.07 1 93.88 136 GLN B N 1
ATOM 4521 C CA . GLN B 1 136 ? 16.047 12.516 -12.398 1 93.88 136 GLN B CA 1
ATOM 4522 C C . GLN B 1 136 ? 15.328 11.758 -11.289 1 93.88 136 GLN B C 1
ATOM 4524 O O . GLN B 1 136 ? 15.586 11.984 -10.102 1 93.88 136 GLN B O 1
ATOM 4529 N N . VAL B 1 137 ? 14.375 10.922 -11.641 1 96 137 VAL B N 1
ATOM 4530 C CA . VAL B 1 137 ? 13.648 10.094 -10.68 1 96 137 VAL B CA 1
ATOM 4531 C C . VAL B 1 137 ? 14.328 8.727 -10.555 1 96 137 VAL B C 1
ATOM 4533 O O . VAL B 1 137 ? 14.547 8.047 -11.562 1 96 137 VAL B O 1
ATOM 4536 N N . TRP B 1 138 ? 14.688 8.375 -9.352 1 97.62 138 TRP B N 1
ATOM 4537 C CA . TRP B 1 138 ? 15.234 7.051 -9.094 1 97.62 138 TRP B CA 1
ATOM 4538 C C . TRP B 1 138 ? 14.148 6.105 -8.578 1 97.62 138 TRP B C 1
ATOM 4540 O O . TRP B 1 138 ? 13.375 6.465 -7.691 1 97.62 138 TRP B O 1
ATOM 4550 N N . ILE B 1 139 ? 14.125 4.961 -9.172 1 98.38 139 ILE B N 1
ATOM 4551 C CA . ILE B 1 139 ? 13.164 3.93 -8.781 1 98.38 139 ILE B CA 1
ATOM 4552 C C . ILE B 1 139 ? 13.914 2.652 -8.406 1 98.38 139 ILE B C 1
ATOM 4554 O O . ILE B 1 139 ? 14.68 2.113 -9.211 1 98.38 139 ILE B O 1
ATOM 4558 N N . PHE B 1 140 ? 13.773 2.195 -7.203 1 98.38 140 PHE B N 1
ATOM 4559 C CA . PHE B 1 140 ? 14.273 0.881 -6.816 1 98.38 140 PHE B CA 1
ATOM 4560 C C . PHE B 1 140 ? 13.211 -0.189 -7.047 1 98.38 140 PHE B C 1
ATOM 4562 O O . PHE B 1 140 ? 12.094 -0.079 -6.543 1 98.38 140 PHE B O 1
ATOM 4569 N N . ALA B 1 141 ? 13.562 -1.168 -7.793 1 98.31 141 ALA B N 1
ATOM 4570 C CA . ALA B 1 141 ? 12.672 -2.291 -8.086 1 98.31 141 ALA B CA 1
ATOM 4571 C C . ALA B 1 141 ? 13.156 -3.564 -7.391 1 98.31 141 ALA B C 1
ATOM 4573 O O . ALA B 1 141 ? 14.336 -3.906 -7.461 1 98.31 141 ALA B O 1
ATOM 4574 N N . GLN B 1 142 ? 12.281 -4.199 -6.688 1 97.25 142 GLN B N 1
ATOM 4575 C CA . GLN B 1 142 ? 12.562 -5.457 -6 1 97.25 142 GLN B CA 1
ATOM 4576 C C . GLN B 1 142 ? 11.469 -6.488 -6.277 1 97.25 142 GLN B C 1
ATOM 4578 O O . GLN B 1 142 ? 10.328 -6.32 -5.848 1 97.25 142 GLN B O 1
ATOM 4583 N N . TYR B 1 143 ? 11.844 -7.586 -6.918 1 94.62 143 TYR B N 1
ATOM 4584 C CA . TYR B 1 143 ? 10.852 -8.578 -7.301 1 94.62 143 TYR B CA 1
ATOM 4585 C C . TYR B 1 143 ? 10.938 -9.805 -6.398 1 94.62 143 TYR B C 1
ATOM 4587 O O . TYR B 1 143 ? 9.977 -10.586 -6.309 1 94.62 143 TYR B O 1
ATOM 4595 N N . GLU B 1 144 ? 12.078 -10 -5.77 1 95.25 144 GLU B N 1
ATOM 4596 C CA . GLU B 1 144 ? 12.297 -11.117 -4.855 1 95.25 144 GLU B CA 1
ATOM 4597 C C . GLU B 1 144 ? 12.039 -10.703 -3.408 1 95.25 144 GLU B C 1
ATOM 4599 O O . GLU B 1 144 ? 12.117 -9.523 -3.07 1 95.25 144 GLU B O 1
ATOM 4604 N N . SER B 1 145 ? 11.727 -11.688 -2.611 1 95.94 145 SER B N 1
ATOM 4605 C CA . SER B 1 145 ? 11.453 -11.383 -1.211 1 95.94 145 SER B CA 1
ATOM 4606 C C . SER B 1 145 ? 12.695 -10.82 -0.518 1 95.94 145 SER B C 1
ATOM 4608 O O . SER B 1 145 ? 13.82 -11.102 -0.925 1 95.94 145 SER B O 1
ATOM 4610 N N . THR B 1 146 ? 12.461 -10.008 0.51 1 95.69 146 THR B N 1
ATOM 4611 C CA . THR B 1 146 ? 13.555 -9.438 1.285 1 95.69 146 THR B CA 1
ATOM 4612 C C . THR B 1 146 ? 14.398 -10.539 1.92 1 95.69 146 THR B C 1
ATOM 4614 O O . THR B 1 146 ? 15.633 -10.469 1.913 1 95.69 146 THR B O 1
ATOM 4617 N N . ASN B 1 147 ? 13.742 -11.586 2.422 1 95 147 ASN B N 1
ATOM 4618 C CA . ASN B 1 147 ? 14.469 -12.703 3.023 1 95 147 ASN B CA 1
ATOM 4619 C C . ASN B 1 147 ? 15.336 -13.43 1.998 1 95 147 ASN B C 1
ATOM 4621 O O . ASN B 1 147 ? 16.453 -13.859 2.312 1 95 147 ASN B O 1
ATOM 4625 N N . TYR B 1 148 ? 14.844 -13.586 0.813 1 95.56 148 TYR B N 1
ATOM 4626 C CA . TYR B 1 148 ? 15.648 -14.188 -0.24 1 95.56 148 TYR B CA 1
ATOM 4627 C C . TYR B 1 148 ? 16.938 -13.414 -0.454 1 95.56 148 TYR B C 1
ATOM 4629 O O . TYR B 1 148 ? 18.031 -13.992 -0.498 1 95.56 148 TYR B O 1
ATOM 4637 N N . LEU B 1 149 ? 16.828 -12.078 -0.501 1 94.75 149 LEU B N 1
ATOM 4638 C CA . LEU B 1 149 ? 17.984 -11.234 -0.784 1 94.75 149 LEU B CA 1
ATOM 4639 C C . LEU B 1 149 ? 18.922 -11.188 0.409 1 94.75 149 LEU B C 1
ATOM 4641 O O . LEU B 1 149 ? 20.141 -11.289 0.243 1 94.75 149 LEU B O 1
ATOM 4645 N N . LEU B 1 150 ? 18.406 -11.148 1.628 1 94.5 150 LEU B N 1
ATOM 4646 C CA . LEU B 1 150 ? 19.234 -10.969 2.82 1 94.5 150 LEU B CA 1
ATOM 4647 C C . LEU B 1 150 ? 19.797 -12.297 3.305 1 94.5 150 LEU B C 1
ATOM 4649 O O . LEU B 1 150 ? 20.984 -12.398 3.596 1 94.5 150 LEU B O 1
ATOM 4653 N N . LYS B 1 151 ? 18.953 -13.344 3.312 1 93.69 151 LYS B N 1
ATOM 4654 C CA . LYS B 1 151 ? 19.281 -14.547 4.062 1 93.69 151 LYS B CA 1
ATOM 4655 C C . LYS B 1 151 ? 19.672 -15.688 3.129 1 93.69 151 LYS B C 1
ATOM 4657 O O . LYS B 1 151 ? 20.422 -16.594 3.514 1 93.69 151 LYS B O 1
ATOM 4662 N N . GLU B 1 152 ? 19.156 -15.719 1.973 1 93 152 GLU B N 1
ATOM 4663 C CA . GLU B 1 152 ? 19.422 -16.844 1.088 1 93 152 GLU B CA 1
ATOM 4664 C C . GLU B 1 152 ? 20.547 -16.547 0.113 1 93 152 GLU B C 1
ATOM 4666 O O . GLU B 1 152 ? 21.422 -17.375 -0.113 1 93 152 GLU B O 1
ATOM 4671 N N . THR B 1 153 ? 20.578 -15.328 -0.456 1 92.06 153 THR B N 1
ATOM 4672 C CA . THR B 1 153 ? 21.609 -15 -1.43 1 92.06 153 THR B CA 1
ATOM 4673 C C . THR B 1 153 ? 22.703 -14.156 -0.788 1 92.06 153 THR B C 1
ATOM 4675 O O . THR B 1 153 ? 23.812 -14.07 -1.313 1 92.06 153 THR B O 1
ATOM 4678 N N . GLY B 1 154 ? 22.406 -13.539 0.301 1 92 154 GLY B N 1
ATOM 4679 C CA . GLY B 1 154 ? 23.391 -12.672 0.926 1 92 154 GLY B CA 1
ATOM 4680 C C . GLY B 1 154 ? 23.734 -11.461 0.086 1 92 154 GLY B C 1
ATOM 4681 O O . GLY B 1 154 ? 24.922 -11.219 -0.201 1 92 154 GLY B O 1
ATOM 4682 N N . SER B 1 155 ? 22.797 -10.703 -0.233 1 92.81 155 SER B N 1
ATOM 4683 C CA . SER B 1 155 ? 22.984 -9.539 -1.092 1 92.81 155 SER B CA 1
ATOM 4684 C C . SER B 1 155 ? 24 -8.562 -0.49 1 92.81 155 SER B C 1
ATOM 4686 O O . SER B 1 155 ? 23.844 -8.133 0.653 1 92.81 155 SER B O 1
ATOM 4688 N N . LYS B 1 156 ? 24.953 -8.188 -1.271 1 93.5 156 LYS B N 1
ATOM 4689 C CA . LYS B 1 156 ? 25.938 -7.203 -0.846 1 93.5 156 LYS B CA 1
ATOM 4690 C C . LYS B 1 156 ? 25.406 -5.781 -1.005 1 93.5 156 LYS B C 1
ATOM 4692 O O . LYS B 1 156 ? 25.938 -4.844 -0.41 1 93.5 156 LYS B O 1
ATOM 4697 N N . PHE B 1 157 ? 24.391 -5.684 -1.78 1 95.25 157 PHE B N 1
ATOM 4698 C CA . PHE B 1 157 ? 23.797 -4.371 -2.004 1 95.25 157 PHE B CA 1
ATOM 4699 C C . PHE B 1 157 ? 22.875 -3.992 -0.859 1 95.25 157 PHE B C 1
ATOM 4701 O O . PHE B 1 157 ? 22.891 -2.857 -0.381 1 95.25 157 PHE B O 1
ATOM 4708 N N . LEU B 1 158 ? 22.125 -4.941 -0.45 1 94.88 158 LEU B N 1
ATOM 4709 C CA . LEU B 1 158 ? 21.078 -4.688 0.542 1 94.88 158 LEU B CA 1
ATOM 4710 C C . LEU B 1 158 ? 21.641 -4.801 1.956 1 94.88 158 LEU B C 1
ATOM 4712 O O . LEU B 1 158 ? 21.156 -5.605 2.756 1 94.88 158 LEU B O 1
ATOM 4716 N N . THR B 1 159 ? 22.656 -4.098 2.262 1 94.5 159 THR B N 1
ATOM 4717 C CA . THR B 1 159 ? 23.203 -3.943 3.607 1 94.5 159 THR B CA 1
ATOM 4718 C C . THR B 1 159 ? 22.938 -2.537 4.141 1 94.5 159 THR B C 1
ATOM 4720 O O . THR B 1 159 ? 22.828 -1.585 3.363 1 94.5 159 THR B O 1
ATOM 4723 N N . LYS B 1 160 ? 22.828 -2.482 5.398 1 93.44 160 LYS B N 1
ATOM 4724 C CA . LYS B 1 160 ? 22.531 -1.191 6.02 1 93.44 160 LYS B CA 1
ATOM 4725 C C . LYS B 1 160 ? 23.562 -0.144 5.609 1 93.44 160 LYS B C 1
ATOM 4727 O O . LYS B 1 160 ? 23.203 0.968 5.215 1 93.44 160 LYS B O 1
ATOM 4732 N N . ASN B 1 161 ? 24.812 -0.446 5.68 1 93.69 161 ASN B N 1
ATOM 4733 C CA . ASN B 1 161 ? 25.891 0.477 5.371 1 93.69 161 ASN B CA 1
ATOM 4734 C C . ASN B 1 161 ? 25.844 0.931 3.916 1 93.69 161 ASN B C 1
ATOM 4736 O O . ASN B 1 161 ? 25.984 2.121 3.627 1 93.69 161 ASN B O 1
ATOM 4740 N N . ASN B 1 162 ? 25.625 0.015 3.027 1 94.94 162 ASN B N 1
ATOM 4741 C CA . ASN B 1 162 ? 25.594 0.375 1.613 1 94.94 162 ASN B CA 1
ATOM 4742 C C . ASN B 1 162 ? 24.344 1.188 1.27 1 94.94 162 ASN B C 1
ATOM 4744 O O . ASN B 1 162 ? 24.438 2.18 0.544 1 94.94 162 ASN B O 1
ATOM 4748 N N . MET B 1 163 ? 23.234 0.783 1.803 1 95.25 163 MET B N 1
ATOM 4749 C CA . MET B 1 163 ? 21.953 1.382 1.452 1 95.25 163 MET B CA 1
ATOM 4750 C C . MET B 1 163 ? 21.844 2.799 2.006 1 95.25 163 MET B C 1
ATOM 4752 O O . MET B 1 163 ? 21.078 3.613 1.492 1 95.25 163 MET B O 1
ATOM 4756 N N . ARG B 1 164 ? 22.562 3.105 3.047 1 94.12 164 ARG B N 1
ATOM 4757 C CA . ARG B 1 164 ? 22.594 4.453 3.609 1 94.12 164 ARG B CA 1
ATOM 4758 C C . ARG B 1 164 ? 22.969 5.48 2.553 1 94.12 164 ARG B C 1
ATOM 4760 O O . ARG B 1 164 ? 22.516 6.625 2.594 1 94.12 164 ARG B O 1
ATOM 4767 N N . LYS B 1 165 ? 23.75 5.086 1.589 1 94.69 165 LYS B N 1
ATOM 4768 C CA . LYS B 1 165 ? 24.219 5.957 0.516 1 94.69 165 LYS B CA 1
ATOM 4769 C C . LYS B 1 165 ? 23.062 6.441 -0.349 1 94.69 165 LYS B C 1
ATOM 4771 O O . LYS B 1 165 ? 23.203 7.418 -1.09 1 94.69 165 LYS B O 1
ATOM 4776 N N . TYR B 1 166 ? 21.953 5.773 -0.255 1 95.5 166 TYR B N 1
ATOM 4777 C CA . TYR B 1 166 ? 20.859 6.059 -1.175 1 95.5 166 TYR B CA 1
ATOM 4778 C C . TYR B 1 166 ? 19.688 6.688 -0.441 1 95.5 166 TYR B C 1
ATOM 4780 O O . TYR B 1 166 ? 18.625 6.914 -1.031 1 95.5 166 TYR B O 1
ATOM 4788 N N . ASN B 1 167 ? 19.875 6.965 0.871 1 92.88 167 ASN B N 1
ATOM 4789 C CA . ASN B 1 167 ? 18.875 7.727 1.611 1 92.88 167 ASN B CA 1
ATOM 4790 C C . ASN B 1 167 ? 18.609 9.086 0.967 1 92.88 167 ASN B C 1
ATOM 4792 O O . ASN B 1 167 ? 19.547 9.766 0.538 1 92.88 167 ASN B O 1
ATOM 4796 N N . ASN B 1 168 ? 17.312 9.422 0.81 1 90.94 168 ASN B N 1
ATOM 4797 C CA . ASN B 1 168 ? 16.875 10.695 0.243 1 90.94 168 ASN B CA 1
ATOM 4798 C C . ASN B 1 168 ? 17.219 10.797 -1.24 1 90.94 168 ASN B C 1
ATOM 4800 O O . ASN B 1 168 ? 17.391 11.898 -1.771 1 90.94 168 ASN B O 1
ATOM 4804 N N . LYS B 1 169 ? 17.406 9.688 -1.88 1 94.38 169 LYS B N 1
ATOM 4805 C CA . LYS B 1 169 ? 17.688 9.695 -3.314 1 94.38 169 LYS B CA 1
ATOM 4806 C C . LYS B 1 169 ? 16.609 8.938 -4.086 1 94.38 169 LYS B C 1
ATOM 4808 O O . LYS B 1 169 ? 16.25 9.312 -5.207 1 94.38 169 LYS B O 1
ATOM 4813 N N . VAL B 1 170 ? 16.062 7.914 -3.52 1 96.62 170 VAL B N 1
ATOM 4814 C CA . VAL B 1 170 ? 15.07 7.078 -4.172 1 96.62 170 VAL B CA 1
ATOM 4815 C C . VAL B 1 170 ? 13.703 7.746 -4.094 1 96.62 170 VAL B C 1
ATOM 4817 O O . VAL B 1 170 ? 13.219 8.07 -3.004 1 96.62 170 VAL B O 1
ATOM 4820 N N . ASN B 1 171 ? 13.125 7.887 -5.25 1 95.19 171 ASN B N 1
ATOM 4821 C CA . ASN B 1 171 ? 11.844 8.594 -5.316 1 95.19 171 ASN B CA 1
ATOM 4822 C C . ASN B 1 171 ? 10.672 7.621 -5.242 1 95.19 171 ASN B C 1
ATOM 4824 O O . ASN B 1 171 ? 9.68 7.895 -4.559 1 95.19 171 ASN B O 1
ATOM 4828 N N . TRP B 1 172 ? 10.766 6.559 -6.008 1 97 172 TRP B N 1
ATOM 4829 C CA . TRP B 1 172 ? 9.68 5.59 -6.09 1 97 172 TRP B CA 1
ATOM 4830 C C . TRP B 1 172 ? 10.203 4.168 -5.949 1 97 172 TRP B C 1
ATOM 4832 O O . TRP B 1 172 ? 11.414 3.938 -6.004 1 97 172 TRP B O 1
ATOM 4842 N N . THR B 1 173 ? 9.234 3.285 -5.668 1 97.88 173 THR B N 1
ATOM 4843 C CA . THR B 1 173 ? 9.594 1.881 -5.492 1 97.88 173 THR B CA 1
ATOM 4844 C C . THR B 1 173 ? 8.656 0.98 -6.289 1 97.88 173 THR B C 1
ATOM 4846 O O . THR B 1 173 ? 7.465 1.271 -6.41 1 97.88 173 THR B O 1
ATOM 4849 N N . ILE B 1 174 ? 9.203 -0.07 -6.859 1 98 174 ILE B N 1
ATOM 4850 C CA . ILE B 1 174 ? 8.484 -1.213 -7.41 1 98 174 ILE B CA 1
ATOM 4851 C C . ILE B 1 174 ? 8.789 -2.461 -6.582 1 98 174 ILE B C 1
ATOM 4853 O O . ILE B 1 174 ? 9.953 -2.805 -6.375 1 98 174 ILE B O 1
ATOM 4857 N N . SER B 1 175 ? 7.738 -3.102 -6.105 1 97.25 175 SER B N 1
ATOM 4858 C CA . SER B 1 175 ? 7.98 -4.359 -5.41 1 97.25 175 SER B CA 1
ATOM 4859 C C . SER B 1 175 ? 6.703 -5.184 -5.293 1 97.25 175 SER B C 1
ATOM 4861 O O . SER B 1 175 ? 5.645 -4.766 -5.766 1 97.25 175 SER B O 1
ATOM 4863 N N . TYR B 1 176 ? 6.832 -6.355 -4.648 1 95 176 TYR B N 1
ATOM 4864 C CA . TYR B 1 176 ? 5.695 -7.238 -4.43 1 95 176 TYR B CA 1
ATOM 4865 C C . TYR B 1 176 ? 4.777 -6.688 -3.346 1 95 176 TYR B C 1
ATOM 4867 O O . TYR B 1 176 ? 3.65 -7.164 -3.178 1 95 176 TYR B O 1
ATOM 4875 N N . ARG B 1 177 ? 5.246 -5.676 -2.623 1 95.19 177 ARG B N 1
ATOM 4876 C CA . ARG B 1 177 ? 4.492 -5.133 -1.496 1 95.19 177 ARG B CA 1
ATOM 4877 C C . ARG B 1 177 ? 3.406 -4.176 -1.974 1 95.19 177 ARG B C 1
ATOM 4879 O O . ARG B 1 177 ? 3.639 -3.367 -2.877 1 95.19 177 ARG B O 1
ATOM 4886 N N . ARG B 1 178 ? 2.297 -4.223 -1.332 1 93.88 178 ARG B N 1
ATOM 4887 C CA . ARG B 1 178 ? 1.167 -3.377 -1.7 1 93.88 178 ARG B CA 1
ATOM 4888 C C . ARG B 1 178 ? 1.398 -1.935 -1.261 1 93.88 178 ARG B C 1
ATOM 4890 O O . ARG B 1 178 ? 0.706 -1.022 -1.717 1 93.88 178 ARG B O 1
ATOM 4897 N N . ASP B 1 179 ? 2.32 -1.677 -0.334 1 93.44 179 ASP B N 1
ATOM 4898 C CA . ASP B 1 179 ? 2.604 -0.308 0.087 1 93.44 179 ASP B CA 1
ATOM 4899 C C . ASP B 1 179 ? 3.705 0.313 -0.768 1 93.44 179 ASP B C 1
ATOM 4901 O O . ASP B 1 179 ? 4.191 1.406 -0.468 1 93.44 179 ASP B O 1
ATOM 4905 N N . SER B 1 180 ? 4.168 -0.339 -1.843 1 96.31 180 SER B N 1
ATOM 4906 C CA . SER B 1 180 ? 5.074 0.251 -2.822 1 96.31 180 SER B CA 1
ATOM 4907 C C . SER B 1 180 ? 4.363 1.304 -3.668 1 96.31 180 SER B C 1
ATOM 4909 O O . SER B 1 180 ? 3.135 1.319 -3.746 1 96.31 180 SER B O 1
ATOM 4911 N N . ASP B 1 181 ? 5.164 2.174 -4.285 1 95.5 181 ASP B N 1
ATOM 4912 C CA . ASP B 1 181 ? 4.578 3.146 -5.203 1 95.5 181 ASP B CA 1
ATOM 4913 C C . ASP B 1 181 ? 3.926 2.453 -6.395 1 95.5 181 ASP B C 1
ATOM 4915 O O . ASP B 1 181 ? 2.881 2.891 -6.883 1 95.5 181 ASP B O 1
ATOM 4919 N N . PHE B 1 182 ? 4.586 1.383 -6.809 1 96.69 182 PHE B N 1
ATOM 4920 C CA . PHE B 1 182 ? 4.078 0.56 -7.902 1 96.69 182 PHE B CA 1
ATOM 4921 C C . PHE B 1 182 ? 4.113 -0.917 -7.527 1 96.69 182 PHE B C 1
ATOM 4923 O O . PHE B 1 182 ? 5.082 -1.617 -7.832 1 96.69 182 PHE B O 1
ATOM 4930 N N . PRO B 1 183 ? 3.023 -1.362 -6.941 1 95.5 183 PRO B N 1
ATOM 4931 C CA . PRO B 1 183 ? 2.992 -2.785 -6.602 1 95.5 183 PRO B CA 1
ATOM 4932 C C . PRO B 1 183 ? 3.055 -3.691 -7.828 1 95.5 183 PRO B C 1
ATOM 4934 O O . PRO B 1 183 ? 2.346 -3.455 -8.812 1 95.5 183 PRO B O 1
ATOM 4937 N N . PHE B 1 184 ? 3.971 -4.621 -7.73 1 95.06 184 PHE B N 1
ATOM 4938 C CA . PHE B 1 184 ? 4.113 -5.621 -8.781 1 95.06 184 PHE B CA 1
ATOM 4939 C C . PHE B 1 184 ? 3.516 -6.953 -8.344 1 95.06 184 PHE B C 1
ATOM 4941 O O . PHE B 1 184 ? 3.871 -7.484 -7.293 1 95.06 184 PHE B O 1
ATOM 4948 N N . VAL B 1 185 ? 2.609 -7.473 -9.172 1 89.12 185 VAL B N 1
ATOM 4949 C CA . VAL B 1 185 ? 1.98 -8.758 -8.883 1 89.12 185 VAL B CA 1
ATOM 4950 C C . VAL B 1 185 ? 2.346 -9.766 -9.969 1 89.12 185 VAL B C 1
ATOM 4952 O O . VAL B 1 185 ? 2.412 -9.422 -11.156 1 89.12 185 VAL B O 1
ATOM 4955 N N . HIS B 1 186 ? 2.555 -10.961 -9.555 1 86.88 186 HIS B N 1
ATOM 4956 C CA . HIS B 1 186 ? 2.984 -11.992 -10.492 1 86.88 186 HIS B CA 1
ATOM 4957 C C . HIS B 1 186 ? 1.797 -12.586 -11.242 1 86.88 186 HIS B C 1
ATOM 4959 O O . HIS B 1 186 ? 1.97 -13.453 -12.102 1 86.88 186 HIS B O 1
ATOM 4965 N N . GLY B 1 187 ? 0.642 -12.195 -10.984 1 82.38 187 GLY B N 1
ATOM 4966 C CA . GLY B 1 187 ? -0.585 -12.625 -11.633 1 82.38 187 GLY B CA 1
ATOM 4967 C C . GLY B 1 187 ? -1.826 -11.969 -11.062 1 82.38 187 GLY B C 1
ATOM 4968 O O . GLY B 1 187 ? -1.839 -11.562 -9.898 1 82.38 187 GLY B O 1
ATOM 4969 N N . VAL B 1 188 ? -2.799 -11.797 -11.945 1 80.12 188 VAL B N 1
ATOM 4970 C CA . VAL B 1 188 ? -4.051 -11.203 -11.492 1 80.12 188 VAL B CA 1
ATOM 4971 C C . VAL B 1 188 ? -5.23 -12.008 -12.031 1 80.12 188 VAL B C 1
ATOM 4973 O O . VAL B 1 188 ? -5.152 -12.594 -13.109 1 80.12 188 VAL B O 1
ATOM 4976 N N . TYR B 1 189 ? -6.23 -12.125 -11.203 1 80.81 189 TYR B N 1
ATOM 4977 C CA . TYR B 1 189 ? -7.488 -12.719 -11.641 1 80.81 189 TYR B CA 1
ATOM 4978 C C . TYR B 1 189 ? -8.5 -11.641 -12.023 1 80.81 189 TYR B C 1
ATOM 4980 O O . TYR B 1 189 ? -8.586 -10.602 -11.367 1 80.81 189 TYR B O 1
ATOM 4988 N N . LYS B 1 190 ? -9.117 -11.93 -13.148 1 76.69 190 LYS B N 1
ATOM 4989 C CA . LYS B 1 190 ? -10.172 -11.055 -13.641 1 76.69 190 LYS B CA 1
ATOM 4990 C C . LYS B 1 190 ? -11.484 -11.812 -13.82 1 76.69 190 LYS B C 1
ATOM 4992 O O . LYS B 1 190 ? -11.477 -13.023 -14.062 1 76.69 190 LYS B O 1
ATOM 4997 N N . VAL B 1 191 ? -12.586 -11.141 -13.68 1 75.25 191 VAL B N 1
ATOM 4998 C CA . VAL B 1 191 ? -13.883 -11.758 -13.922 1 75.25 191 VAL B CA 1
ATOM 4999 C C . VAL B 1 191 ? -14.07 -12.008 -15.422 1 75.25 191 VAL B C 1
ATOM 5001 O O . VAL B 1 191 ? -13.734 -11.156 -16.25 1 75.25 191 VAL B O 1
ATOM 5004 N N . LYS B 1 192 ? -14.508 -13.281 -15.664 1 74.81 192 LYS B N 1
ATOM 5005 C CA . LYS B 1 192 ? -14.742 -13.664 -17.047 1 74.81 192 LYS B CA 1
ATOM 5006 C C . LYS B 1 192 ? -15.828 -12.797 -17.688 1 74.81 192 LYS B C 1
ATOM 5008 O O . LYS B 1 192 ? -16.828 -12.492 -17.047 1 74.81 192 LYS B O 1
ATOM 5013 N N . LYS B 1 193 ? -15.469 -12.336 -18.859 1 64.56 193 LYS B N 1
ATOM 5014 C CA . LYS B 1 193 ? -16.516 -11.719 -19.672 1 64.56 193 LYS B CA 1
ATOM 5015 C C . LYS B 1 193 ? -17.328 -12.773 -20.406 1 64.56 193 LYS B C 1
ATOM 5017 O O . LYS B 1 193 ? -16.875 -13.906 -20.594 1 64.56 193 LYS B O 1
ATOM 5022 N N . LYS B 1 194 ? -18.688 -12.578 -20.578 1 59.81 194 LYS B N 1
ATOM 5023 C CA . LYS B 1 194 ? -19.594 -13.508 -21.25 1 59.81 194 LYS B CA 1
ATOM 5024 C C . LYS B 1 194 ? -18.891 -14.266 -22.375 1 59.81 194 LYS B C 1
ATOM 5026 O O . LYS B 1 194 ? -19.125 -15.453 -22.578 1 59.81 194 LYS B O 1
ATOM 5031 N N . ARG B 1 195 ? -18.094 -13.656 -23.109 1 53.31 195 ARG B N 1
ATOM 5032 C CA . ARG B 1 195 ? -17.469 -14.242 -24.281 1 53.31 195 ARG B CA 1
ATOM 5033 C C . ARG B 1 195 ? -16.422 -15.289 -23.875 1 53.31 195 ARG B C 1
ATOM 5035 O O . ARG B 1 195 ? -16.016 -16.109 -24.703 1 53.31 195 ARG B O 1
ATOM 5042 N N . ASP B 1 196 ? -15.906 -15.195 -22.672 1 56.12 196 ASP B N 1
ATOM 5043 C CA . ASP B 1 196 ? -14.82 -16.062 -22.234 1 56.12 196 ASP B CA 1
ATOM 5044 C C . ASP B 1 196 ? -15.344 -17.453 -21.891 1 56.12 196 ASP B C 1
ATOM 5046 O O . ASP B 1 196 ? -14.562 -18.344 -21.531 1 56.12 196 ASP B O 1
ATOM 5050 N N . VAL B 1 197 ? -16.688 -17.781 -21.953 1 53.97 197 VAL B N 1
ATOM 5051 C CA . VAL B 1 197 ? -17.391 -18.906 -21.344 1 53.97 197 VAL B CA 1
ATOM 5052 C C . VAL B 1 197 ? -17.031 -20.203 -22.062 1 53.97 197 VAL B C 1
ATOM 5054 O O . VAL B 1 197 ? -17.484 -21.281 -21.672 1 53.97 197 VAL B O 1
ATOM 5057 N N . GLU B 1 198 ? -16.203 -20.156 -23.031 1 49.22 198 GLU B N 1
ATOM 5058 C CA . GLU B 1 198 ? -16.172 -21.422 -23.75 1 49.22 198 GLU B CA 1
ATOM 5059 C C . GLU B 1 198 ? -15.453 -22.5 -22.953 1 49.22 198 GLU B C 1
ATOM 5061 O O . GLU B 1 198 ? -15.383 -23.656 -23.375 1 49.22 198 GLU B O 1
ATOM 5066 N N . GLU B 1 199 ? -14.727 -22.172 -21.922 1 51.91 199 GLU B N 1
ATOM 5067 C CA . GLU B 1 199 ? -13.844 -23.297 -21.625 1 51.91 199 GLU B CA 1
ATOM 5068 C C . GLU B 1 199 ? -14.531 -24.312 -20.719 1 51.91 199 GLU B C 1
ATOM 5070 O O . GLU B 1 199 ? -15.047 -23.953 -19.656 1 51.91 199 GLU B O 1
ATOM 5075 N N . LYS B 1 200 ? -14.914 -25.406 -21.281 1 48.38 200 LYS B N 1
ATOM 5076 C CA . LYS B 1 200 ? -15.445 -26.625 -20.656 1 48.38 200 LYS B CA 1
ATOM 5077 C C . LYS B 1 200 ? -14.555 -27.094 -19.516 1 48.38 200 LYS B C 1
ATOM 5079 O O . LYS B 1 200 ? -13.367 -27.344 -19.703 1 48.38 200 LYS B O 1
ATOM 5084 N N . VAL B 1 201 ? -14.891 -26.672 -18.328 1 53.94 201 VAL B N 1
ATOM 5085 C CA . VAL B 1 201 ? -14.312 -27.406 -17.203 1 53.94 201 VAL B CA 1
ATOM 5086 C C . VAL B 1 201 ? -14.508 -28.906 -17.422 1 53.94 201 VAL B C 1
ATOM 5088 O O . VAL B 1 201 ? -15.641 -29.391 -17.469 1 53.94 201 VAL B O 1
ATOM 5091 N N . LYS B 1 202 ? -13.672 -29.531 -18.141 1 50.34 202 LYS B N 1
ATOM 5092 C CA . LYS B 1 202 ? -13.773 -30.984 -18.266 1 50.34 202 LYS B CA 1
ATOM 5093 C C . LYS B 1 202 ? -13.852 -31.656 -16.906 1 50.34 202 LYS B C 1
ATOM 5095 O O . LYS B 1 202 ? -13.055 -31.359 -16.016 1 50.34 202 LYS B O 1
ATOM 5100 N N . ASN B 1 203 ? -15.039 -31.953 -16.484 1 50.25 203 ASN B N 1
ATOM 5101 C CA . ASN B 1 203 ? -15.273 -32.812 -15.336 1 50.25 203 ASN B CA 1
ATOM 5102 C C . ASN B 1 203 ? -14.281 -33.969 -15.297 1 50.25 203 ASN B C 1
ATOM 5104 O O . ASN B 1 203 ? -14.344 -34.906 -16.109 1 50.25 203 ASN B O 1
ATOM 5108 N N . SER B 1 204 ? -13.023 -33.656 -15.062 1 52.62 204 SER B N 1
ATOM 5109 C CA . SER B 1 204 ? -12.047 -34.75 -15.086 1 52.62 204 SER B CA 1
ATOM 5110 C C . SER B 1 204 ? -12.336 -35.781 -13.992 1 52.62 204 SER B C 1
ATOM 5112 O O . SER B 1 204 ? -13.031 -35.469 -13.016 1 52.62 204 SER B O 1
ATOM 5114 N N . ASN B 1 205 ? -11.844 -37 -14.234 1 60.19 205 ASN B N 1
ATOM 5115 C CA . ASN B 1 205 ? -11.633 -38.156 -13.383 1 60.19 205 ASN B CA 1
ATOM 5116 C C . ASN B 1 205 ? -11.047 -37.781 -12.031 1 60.19 205 ASN B C 1
ATOM 5118 O O . ASN B 1 205 ? -10.43 -36.719 -11.898 1 60.19 205 ASN B O 1
ATOM 5122 N N . PHE B 1 206 ? -11.531 -38.469 -10.977 1 67.5 206 PHE B N 1
ATOM 5123 C CA . PHE B 1 206 ? -11.023 -38.375 -9.609 1 67.5 206 PHE B CA 1
ATOM 5124 C C . PHE B 1 206 ? -9.508 -38.281 -9.602 1 67.5 206 PHE B C 1
ATOM 5126 O O . PHE B 1 206 ? -8.828 -39.25 -9.992 1 67.5 206 PHE B O 1
ATOM 5133 N N . LYS B 1 207 ? -9.047 -37.094 -9.555 1 79.31 207 LYS B N 1
ATOM 5134 C CA . LYS B 1 207 ? -7.602 -36.906 -9.438 1 79.31 207 LYS B CA 1
ATOM 5135 C C . LYS B 1 207 ? -7.145 -37.031 -7.988 1 79.31 207 LYS B C 1
ATOM 5137 O O . LYS B 1 207 ? -7.945 -36.906 -7.066 1 79.31 207 LYS B O 1
ATOM 5142 N N . ARG B 1 208 ? -5.941 -37.594 -7.926 1 86.75 208 ARG B N 1
ATOM 5143 C CA . ARG B 1 208 ? -5.301 -37.719 -6.621 1 86.75 208 ARG B CA 1
ATOM 5144 C C . ARG B 1 208 ? -3.84 -37.312 -6.68 1 86.75 208 ARG B C 1
ATOM 5146 O O . ARG B 1 208 ? -3.307 -37.031 -7.762 1 86.75 208 ARG B O 1
ATOM 5153 N N . GLY B 1 209 ? -3.318 -37.062 -5.496 1 93.19 209 GLY B N 1
ATOM 5154 C CA . GLY B 1 209 ? -1.882 -36.875 -5.383 1 93.19 209 GLY B CA 1
ATOM 5155 C C . GLY B 1 209 ? -1.479 -35.406 -5.32 1 93.19 209 GLY B C 1
ATOM 5156 O O . GLY B 1 209 ? -2.295 -34.531 -5.578 1 93.19 209 GLY B O 1
ATOM 5157 N N . ILE B 1 210 ? -0.238 -35.219 -4.934 1 97.38 210 ILE B N 1
ATOM 5158 C CA . ILE B 1 210 ? 0.345 -33.875 -4.746 1 97.38 210 ILE B CA 1
ATOM 5159 C C . ILE B 1 210 ? 1.631 -33.781 -5.562 1 97.38 210 ILE B C 1
ATOM 5161 O O . ILE B 1 210 ? 2.488 -34.656 -5.508 1 97.38 210 ILE B O 1
ATOM 5165 N N . ALA B 1 211 ? 1.72 -32.75 -6.359 1 96.62 211 ALA B N 1
ATOM 5166 C CA . ALA B 1 211 ? 2.953 -32.438 -7.082 1 96.62 211 ALA B CA 1
ATOM 5167 C C . ALA B 1 211 ? 3.625 -31.188 -6.531 1 96.62 211 ALA B C 1
ATOM 5169 O O . ALA B 1 211 ? 2.951 -30.297 -6.02 1 96.62 211 ALA B O 1
ATOM 5170 N N . TRP B 1 212 ? 4.91 -31.156 -6.594 1 97 212 TRP B N 1
ATOM 5171 C CA . TRP B 1 212 ? 5.719 -29.984 -6.246 1 97 212 TRP B CA 1
ATOM 5172 C C . TRP B 1 212 ? 6.895 -29.828 -7.203 1 97 212 TRP B C 1
ATOM 5174 O O . TRP B 1 212 ? 7.719 -30.734 -7.336 1 97 212 TRP B O 1
ATOM 5184 N N . PHE B 1 213 ? 6.93 -28.719 -7.992 1 93.88 213 PHE B N 1
ATOM 5185 C CA . PHE B 1 213 ? 8.07 -28.375 -8.828 1 93.88 213 PHE B CA 1
ATOM 5186 C C . PHE B 1 213 ? 8.984 -27.391 -8.125 1 93.88 213 PHE B C 1
ATOM 5188 O O . PHE B 1 213 ? 8.602 -26.234 -7.895 1 93.88 213 PHE B O 1
ATOM 5195 N N . VAL B 1 214 ? 10.219 -27.797 -7.738 1 95.06 214 VAL B N 1
ATOM 5196 C CA . VAL B 1 214 ? 11.062 -26.938 -6.914 1 95.06 214 VAL B CA 1
ATOM 5197 C C . VAL B 1 214 ? 12.531 -27.297 -7.137 1 95.06 214 VAL B C 1
ATOM 5199 O O . VAL B 1 214 ? 12.891 -28.469 -7.227 1 95.06 214 VAL B O 1
ATOM 5202 N N . SER B 1 215 ? 13.32 -26.266 -7.328 1 93 215 SER B N 1
ATOM 5203 C CA . SER B 1 215 ? 14.75 -26.516 -7.504 1 93 215 SER B CA 1
ATOM 5204 C C . SER B 1 215 ? 15.578 -25.672 -6.535 1 93 215 SER B C 1
ATOM 5206 O O . SER B 1 215 ? 16.766 -25.938 -6.344 1 93 215 SER B O 1
ATOM 5208 N N . HIS B 1 216 ? 15.047 -24.594 -5.973 1 93.38 216 HIS B N 1
ATOM 5209 C CA . HIS B 1 216 ? 15.703 -23.812 -4.934 1 93.38 216 HIS B CA 1
ATOM 5210 C C . HIS B 1 216 ? 15.414 -24.391 -3.549 1 93.38 216 HIS B C 1
ATOM 5212 O O . HIS B 1 216 ? 14.312 -24.234 -3.025 1 93.38 216 HIS B O 1
ATOM 5218 N N . CYS B 1 217 ? 16.484 -25.047 -3.025 1 94.31 217 CYS B N 1
ATOM 5219 C CA . CYS B 1 217 ? 16.297 -25.797 -1.793 1 94.31 217 CYS B CA 1
ATOM 5220 C C . CYS B 1 217 ? 16.797 -25.016 -0.588 1 94.31 217 CYS B C 1
ATOM 5222 O O . CYS B 1 217 ? 17.5 -24.016 -0.745 1 94.31 217 CYS B O 1
ATOM 5224 N N . SER B 1 218 ? 16.375 -25.375 0.623 1 92.69 218 SER B N 1
ATOM 5225 C CA . SER B 1 218 ? 16.828 -24.812 1.885 1 92.69 218 SER B CA 1
ATOM 5226 C C . SER B 1 218 ? 16.453 -23.328 1.984 1 92.69 218 SER B C 1
ATOM 5228 O O . SER B 1 218 ? 17.344 -22.469 2.031 1 92.69 218 SER B O 1
ATOM 5230 N N . THR B 1 219 ? 15.188 -23.141 2.158 1 96.38 219 THR B N 1
ATOM 5231 C CA . THR B 1 219 ? 14.648 -21.797 2.076 1 96.38 219 THR B CA 1
ATOM 5232 C C . THR B 1 219 ? 14.242 -21.297 3.459 1 96.38 219 THR B C 1
ATOM 5234 O O . THR B 1 219 ? 14.195 -22.062 4.418 1 96.38 219 THR B O 1
ATOM 5237 N N . THR B 1 220 ? 14.008 -20.031 3.627 1 95.25 220 THR B N 1
ATOM 5238 C CA . THR B 1 220 ? 13.664 -19.422 4.902 1 95.25 220 THR B CA 1
ATOM 5239 C C . THR B 1 220 ? 12.234 -19.766 5.312 1 95.25 220 THR B C 1
ATOM 5241 O O . THR B 1 220 ? 11.898 -19.734 6.496 1 95.25 220 THR B O 1
ATOM 5244 N N . SER B 1 221 ? 11.422 -20.156 4.359 1 95.94 221 SER B N 1
ATOM 5245 C CA . SER B 1 221 ? 10.055 -20.578 4.68 1 95.94 221 SER B CA 1
ATOM 5246 C C . SER B 1 221 ? 10.031 -21.969 5.273 1 95.94 221 SER B C 1
ATOM 5248 O O . SER B 1 221 ? 9 -22.422 5.797 1 95.94 221 SER B O 1
ATOM 5250 N N . LYS B 1 222 ? 11.164 -22.672 5.152 1 96.25 222 LYS B N 1
ATOM 5251 C CA . LYS B 1 222 ? 11.289 -24.062 5.594 1 96.25 222 LYS B CA 1
ATOM 5252 C C . LYS B 1 222 ? 10.25 -24.953 4.914 1 96.25 222 LYS B C 1
ATOM 5254 O O . LYS B 1 222 ? 9.711 -25.875 5.535 1 96.25 222 LYS B O 1
ATOM 5259 N N . ARG B 1 223 ? 9.93 -24.609 3.742 1 96.75 223 ARG B N 1
ATOM 5260 C CA . ARG B 1 223 ? 8.938 -25.359 2.984 1 96.75 223 ARG B CA 1
ATOM 5261 C C . ARG B 1 223 ? 9.375 -26.812 2.812 1 96.75 223 ARG B C 1
ATOM 5263 O O . ARG B 1 223 ? 8.547 -27.719 2.822 1 96.75 223 ARG B O 1
ATOM 5270 N N . GLU B 1 224 ? 10.688 -27.094 2.754 1 96.69 224 GLU B N 1
ATOM 5271 C CA . GLU B 1 224 ? 11.195 -28.453 2.617 1 96.69 224 GLU B CA 1
ATOM 5272 C C . GLU B 1 224 ? 10.891 -29.297 3.861 1 96.69 224 GLU B C 1
ATOM 5274 O O . GLU B 1 224 ? 10.492 -30.453 3.756 1 96.69 224 GLU B O 1
ATOM 5279 N N . LYS B 1 225 ? 11.078 -28.641 4.934 1 96.19 225 LYS B N 1
ATOM 5280 C CA . LYS B 1 225 ? 10.773 -29.328 6.188 1 96.19 225 LYS B CA 1
ATOM 5281 C C . LYS B 1 225 ? 9.273 -29.625 6.305 1 96.19 225 LYS B C 1
ATOM 5283 O O . LYS B 1 225 ? 8.883 -30.703 6.758 1 96.19 225 LYS B O 1
ATOM 5288 N N . TYR B 1 226 ? 8.484 -28.656 5.918 1 96.94 226 TYR B N 1
ATOM 5289 C CA . TYR B 1 226 ? 7.039 -28.844 5.945 1 96.94 226 TYR B CA 1
ATOM 5290 C C . TYR B 1 226 ? 6.617 -30.016 5.066 1 96.94 226 TYR B C 1
ATOM 5292 O O . TYR B 1 226 ? 5.812 -30.844 5.477 1 96.94 226 TYR B O 1
ATOM 5300 N N . VAL B 1 227 ? 7.16 -30.141 3.869 1 97.38 227 VAL B N 1
ATOM 5301 C CA . VAL B 1 227 ? 6.805 -31.172 2.906 1 97.38 227 VAL B CA 1
ATOM 5302 C C . VAL B 1 227 ? 7.266 -32.531 3.416 1 97.38 227 VAL B C 1
ATOM 5304 O O . VAL B 1 227 ? 6.555 -33.531 3.268 1 97.38 227 VAL B O 1
ATOM 5307 N N . ARG B 1 228 ? 8.406 -32.562 4.066 1 96 228 ARG B N 1
ATOM 5308 C CA . ARG B 1 228 ? 8.867 -33.812 4.66 1 96 228 ARG B CA 1
ATOM 5309 C C . ARG B 1 228 ? 7.883 -34.312 5.711 1 96 228 ARG B C 1
ATOM 5311 O O . ARG B 1 228 ? 7.605 -35.5 5.789 1 96 228 ARG B O 1
ATOM 5318 N N . SER B 1 229 ? 7.395 -33.344 6.469 1 95.88 229 SER B N 1
ATOM 5319 C CA . SER B 1 229 ? 6.402 -33.719 7.473 1 95.88 229 SER B CA 1
ATOM 5320 C C . SER B 1 229 ? 5.113 -34.188 6.824 1 95.88 229 SER B C 1
ATOM 5322 O O . SER B 1 229 ? 4.484 -35.156 7.309 1 95.88 229 SER B O 1
ATOM 5324 N N . LEU B 1 230 ? 4.715 -33.594 5.754 1 96.06 230 LEU B N 1
ATOM 5325 C CA . LEU B 1 230 ? 3.527 -34 5.004 1 96.06 230 LEU B CA 1
ATOM 5326 C C . LEU B 1 230 ? 3.693 -35.406 4.426 1 96.06 230 LEU B C 1
ATOM 5328 O O . LEU B 1 230 ? 2.748 -36.188 4.422 1 96.06 230 LEU B O 1
ATOM 5332 N N . GLN B 1 231 ? 4.855 -35.719 4 1 95.31 231 GLN B N 1
ATOM 5333 C CA . GLN B 1 231 ? 5.16 -36.969 3.312 1 95.31 231 GLN B CA 1
ATOM 5334 C C . GLN B 1 231 ? 5.066 -38.156 4.266 1 95.31 231 GLN B C 1
ATOM 5336 O O . GLN B 1 231 ? 5.023 -39.312 3.824 1 95.31 231 GLN B O 1
ATOM 5341 N N . LYS B 1 232 ? 5.016 -37.875 5.504 1 93.75 232 LYS B N 1
ATOM 5342 C CA . LYS B 1 232 ? 4.848 -38.969 6.469 1 93.75 232 LYS B CA 1
ATOM 5343 C C . LYS B 1 232 ? 3.475 -39.625 6.336 1 93.75 232 LYS B C 1
ATOM 5345 O O . LYS B 1 232 ? 3.295 -40.781 6.691 1 93.75 232 LYS B O 1
ATOM 5350 N N . SER B 1 233 ? 2.529 -38.875 5.793 1 92.62 233 SER B N 1
ATOM 5351 C CA . SER B 1 233 ? 1.166 -39.375 5.793 1 92.62 233 SER B CA 1
ATOM 5352 C C . SER B 1 233 ? 0.564 -39.344 4.391 1 92.62 233 SER B C 1
ATOM 5354 O O . SER B 1 233 ? -0.469 -39.969 4.141 1 92.62 233 SER B O 1
ATOM 5356 N N . ILE B 1 234 ? 1.136 -38.625 3.535 1 93.75 234 ILE B N 1
ATOM 5357 C CA . ILE B 1 234 ? 0.595 -38.5 2.186 1 93.75 234 ILE B CA 1
ATOM 5358 C C . ILE B 1 234 ? 1.739 -38.438 1.176 1 93.75 234 ILE B C 1
ATOM 5360 O O . ILE B 1 234 ? 2.795 -37.875 1.463 1 93.75 234 ILE B O 1
ATOM 5364 N N . SER B 1 235 ? 1.575 -39.062 0.043 1 93.06 235 SER B N 1
ATOM 5365 C CA . SER B 1 235 ? 2.617 -39.062 -0.98 1 93.06 235 SER B CA 1
ATOM 5366 C C . SER B 1 235 ? 2.688 -37.719 -1.694 1 93.06 235 SER B C 1
ATOM 5368 O O . SER B 1 235 ? 1.655 -37.125 -2.014 1 93.06 235 SER B O 1
ATOM 5370 N N . VAL B 1 236 ? 3.887 -37.219 -1.884 1 97.44 236 VAL B N 1
ATOM 5371 C CA . VAL B 1 236 ? 4.156 -36 -2.631 1 97.44 236 VAL B CA 1
ATOM 5372 C C . VAL B 1 236 ? 5.207 -36.25 -3.705 1 97.44 236 VAL B C 1
ATOM 5374 O O . VAL B 1 236 ? 6.312 -36.719 -3.4 1 97.44 236 VAL B O 1
ATOM 5377 N N . ASP B 1 237 ? 4.855 -36.031 -4.969 1 97.19 237 ASP B N 1
ATOM 5378 C CA . ASP B 1 237 ? 5.82 -36.125 -6.059 1 97.19 237 ASP B CA 1
ATOM 5379 C C . ASP B 1 237 ? 6.598 -34.844 -6.211 1 97.19 237 ASP B C 1
ATOM 5381 O O . ASP B 1 237 ? 6.023 -33.781 -6.562 1 97.19 237 ASP B O 1
ATOM 5385 N N . ILE B 1 238 ? 7.875 -34.906 -5.988 1 97.69 238 ILE B N 1
ATOM 5386 C CA . ILE B 1 238 ? 8.711 -33.719 -6.027 1 97.69 238 ILE B CA 1
ATOM 5387 C C . ILE B 1 238 ? 9.586 -33.719 -7.277 1 97.69 238 ILE B C 1
ATOM 5389 O O . ILE B 1 238 ? 10.484 -34.562 -7.406 1 97.69 238 ILE B O 1
ATOM 5393 N N . TYR B 1 239 ? 9.273 -32.812 -8.164 1 95.88 239 TYR B N 1
ATOM 5394 C CA . TYR B 1 239 ? 10.055 -32.656 -9.383 1 95.88 239 TYR B CA 1
ATOM 5395 C C . TYR B 1 239 ? 11.109 -31.562 -9.203 1 95.88 239 TYR B C 1
ATOM 5397 O O . TYR B 1 239 ? 10.875 -30.562 -8.523 1 95.88 239 TYR B O 1
ATOM 5405 N N . GLY B 1 240 ? 12.289 -31.734 -9.805 1 94.12 240 GLY B N 1
ATOM 5406 C CA . GLY B 1 240 ? 13.344 -30.734 -9.734 1 94.12 240 GLY B CA 1
ATOM 5407 C C . GLY B 1 240 ? 14.492 -31.125 -8.82 1 94.12 240 GLY B C 1
ATOM 5408 O O . GLY B 1 240 ? 14.531 -32.25 -8.328 1 94.12 240 GLY B O 1
ATOM 5409 N N . SER B 1 241 ? 15.367 -30.219 -8.477 1 94.19 241 SER B N 1
ATOM 5410 C CA . SER B 1 241 ? 16.641 -30.5 -7.812 1 94.19 241 SER B CA 1
ATOM 5411 C C . SER B 1 241 ? 16.422 -30.844 -6.34 1 94.19 241 SER B C 1
ATOM 5413 O O . SER B 1 241 ? 17.281 -31.453 -5.703 1 94.19 241 SER B O 1
ATOM 5415 N N . CYS B 1 242 ? 15.281 -30.438 -5.797 1 95.5 242 CYS B N 1
ATOM 5416 C CA . CYS B 1 242 ? 15.031 -30.703 -4.383 1 95.5 242 CYS B CA 1
ATOM 5417 C C . CYS B 1 242 ? 14.375 -32.062 -4.184 1 95.5 242 CYS B C 1
ATOM 5419 O O . CYS B 1 242 ? 14.141 -32.469 -3.047 1 95.5 242 CYS B O 1
ATOM 5421 N N . GLY B 1 243 ? 14.031 -32.688 -5.34 1 95.25 243 GLY B N 1
ATOM 5422 C CA . GLY B 1 243 ? 13.375 -34 -5.273 1 95.25 243 GLY B CA 1
ATOM 5423 C C . GLY B 1 243 ? 14.07 -35.062 -6.102 1 95.25 243 GLY B C 1
ATOM 5424 O O . GLY B 1 243 ? 15.219 -34.875 -6.512 1 95.25 243 GLY B O 1
ATOM 5425 N N . LYS B 1 244 ? 13.367 -36.156 -6.234 1 94.38 244 LYS B N 1
ATOM 5426 C CA . LYS B 1 244 ? 13.961 -37.312 -6.906 1 94.38 244 LYS B CA 1
ATOM 5427 C C . LYS B 1 244 ? 13.469 -37.406 -8.344 1 94.38 244 LYS B C 1
ATOM 5429 O O . LYS B 1 244 ? 14.039 -38.156 -9.148 1 94.38 244 LYS B O 1
ATOM 5434 N N . LEU B 1 245 ? 12.414 -36.656 -8.664 1 96.12 245 LEU B N 1
ATOM 5435 C CA . LEU B 1 245 ? 11.812 -36.781 -9.992 1 96.12 245 LEU B CA 1
ATOM 5436 C C . LEU B 1 245 ? 12.359 -35.719 -10.938 1 96.12 245 LEU B C 1
ATOM 5438 O O . LEU B 1 245 ? 12.586 -34.562 -10.531 1 96.12 245 LEU B O 1
ATOM 5442 N N . LYS B 1 246 ? 12.484 -36.094 -12.172 1 94.12 246 LYS B N 1
ATOM 5443 C CA . LYS B 1 246 ? 12.867 -35.156 -13.219 1 94.12 246 LYS B CA 1
ATOM 5444 C C . LYS B 1 246 ? 11.656 -34.375 -13.734 1 94.12 246 LYS B C 1
ATOM 5446 O O . LYS B 1 246 ? 10.547 -34.906 -13.773 1 94.12 246 LYS B O 1
ATOM 5451 N N . PRO B 1 247 ? 11.977 -33.156 -14.117 1 91.75 247 PRO B N 1
ATOM 5452 C CA . PRO B 1 247 ? 10.867 -32.406 -14.727 1 91.75 247 PRO B CA 1
ATOM 5453 C C . PRO B 1 247 ? 10.289 -33.125 -15.953 1 91.75 247 PRO B C 1
ATOM 5455 O O . PRO B 1 247 ? 11.008 -33.844 -16.656 1 91.75 247 PRO B O 1
ATOM 5458 N N . PRO B 1 248 ? 9.055 -32.875 -16.156 1 91.88 248 PRO B N 1
ATOM 5459 C CA . PRO B 1 248 ? 8.453 -33.438 -17.359 1 91.88 248 PRO B CA 1
ATOM 5460 C C . PRO B 1 248 ? 9.172 -33.031 -18.641 1 91.88 248 PRO B C 1
ATOM 5462 O O . PRO B 1 248 ? 9.75 -31.938 -18.688 1 91.88 248 PRO B O 1
ATOM 5465 N N . LYS B 1 249 ? 9.008 -33.812 -19.672 1 90.31 249 LYS B N 1
ATOM 5466 C CA . LYS B 1 249 ? 9.656 -33.562 -20.953 1 90.31 249 LYS B CA 1
ATOM 5467 C C . LYS B 1 249 ? 9.125 -32.281 -21.578 1 90.31 249 LYS B C 1
ATOM 5469 O O . LYS B 1 249 ? 9.82 -31.625 -22.359 1 90.31 249 LYS B O 1
ATOM 5474 N N . SER B 1 250 ? 7.934 -31.906 -21.203 1 89.31 250 SER B N 1
ATOM 5475 C CA . SER B 1 250 ? 7.281 -30.75 -21.781 1 89.31 250 SER B CA 1
ATOM 5476 C C . SER B 1 250 ? 7.828 -29.453 -21.188 1 89.31 250 SER B C 1
ATOM 5478 O O . SER B 1 250 ? 7.52 -28.359 -21.672 1 89.31 250 SER B O 1
ATOM 5480 N N . CYS B 1 251 ? 8.648 -29.578 -20.172 1 90.5 251 CYS B N 1
ATOM 5481 C CA . CYS B 1 251 ? 9.219 -28.375 -19.562 1 90.5 251 CYS B CA 1
ATOM 5482 C C . CYS B 1 251 ? 10.305 -27.781 -20.453 1 90.5 251 CYS B C 1
ATOM 5484 O O . CYS B 1 251 ? 10.969 -28.5 -21.203 1 90.5 251 CYS B O 1
ATOM 5486 N N . PRO B 1 252 ? 10.383 -26.5 -20.312 1 88.12 252 PRO B N 1
ATOM 5487 C CA . PRO B 1 252 ? 11.398 -25.844 -21.141 1 88.12 252 PRO B CA 1
ATOM 5488 C C . PRO B 1 252 ? 12.805 -26.375 -20.891 1 88.12 252 PRO B C 1
ATOM 5490 O O . PRO B 1 252 ? 13.156 -26.672 -19.75 1 88.12 252 PRO B O 1
ATOM 5493 N N . LYS B 1 253 ? 13.539 -26.453 -21.984 1 84.06 253 LYS B N 1
ATOM 5494 C CA . LYS B 1 253 ? 14.891 -26.984 -21.891 1 84.06 253 LYS B CA 1
ATOM 5495 C C . LYS B 1 253 ? 15.922 -25.859 -21.828 1 84.06 253 LYS B C 1
ATOM 5497 O O . LYS B 1 253 ? 17.078 -26.094 -21.469 1 84.06 253 LYS B O 1
ATOM 5502 N N . THR B 1 254 ? 15.469 -24.672 -22.25 1 85.75 254 THR B N 1
ATOM 5503 C CA . THR B 1 254 ? 16.359 -23.531 -22.234 1 85.75 254 THR B CA 1
ATOM 5504 C C . THR B 1 254 ? 15.797 -22.422 -21.344 1 85.75 254 THR B C 1
ATOM 5506 O O . THR B 1 254 ? 14.586 -22.328 -21.141 1 85.75 254 THR B O 1
ATOM 5509 N N . ARG B 1 255 ? 16.672 -21.609 -20.906 1 81.69 255 ARG B N 1
ATOM 5510 C CA . ARG B 1 255 ? 16.297 -20.5 -20.031 1 81.69 255 ARG B CA 1
ATOM 5511 C C . ARG B 1 255 ? 15.406 -19.5 -20.766 1 81.69 255 ARG B C 1
ATOM 5513 O O . ARG B 1 255 ? 14.461 -18.969 -20.188 1 81.69 255 ARG B O 1
ATOM 5520 N N . ASP B 1 256 ? 15.703 -19.266 -21.938 1 83 256 ASP B N 1
ATOM 5521 C CA . ASP B 1 256 ? 14.945 -18.297 -22.734 1 83 256 ASP B CA 1
ATOM 5522 C C . ASP B 1 256 ? 13.484 -18.719 -22.844 1 83 256 ASP B C 1
ATOM 5524 O O . ASP B 1 256 ? 12.578 -17.906 -22.656 1 83 256 ASP B O 1
ATOM 5528 N N . VAL B 1 257 ? 13.281 -19.953 -23.188 1 84.44 257 VAL B N 1
ATOM 5529 C CA . VAL B 1 257 ? 11.922 -20.453 -23.312 1 84.44 257 VAL B CA 1
ATOM 5530 C C . VAL B 1 257 ? 11.227 -20.438 -21.953 1 84.44 257 VAL B C 1
ATOM 5532 O O . VAL B 1 257 ? 10.047 -20.094 -21.859 1 84.44 257 VAL B O 1
ATOM 5535 N N . ALA B 1 258 ? 11.961 -20.75 -20.953 1 83.12 258 ALA B N 1
ATOM 5536 C CA . ALA B 1 258 ? 11.414 -20.766 -19.594 1 83.12 258 ALA B CA 1
ATOM 5537 C C . ALA B 1 258 ? 10.922 -19.391 -19.188 1 83.12 258 ALA B C 1
ATOM 5539 O O . ALA B 1 258 ? 9.82 -19.25 -18.641 1 83.12 258 ALA B O 1
ATOM 5540 N N . ILE B 1 259 ? 11.68 -18.453 -19.5 1 80.69 259 ILE B N 1
ATOM 5541 C CA . ILE B 1 259 ? 11.336 -17.062 -19.188 1 80.69 259 ILE B CA 1
ATOM 5542 C C . ILE B 1 259 ? 10.07 -16.656 -19.938 1 80.69 259 ILE B C 1
ATOM 5544 O O . ILE B 1 259 ? 9.148 -16.094 -19.359 1 80.69 259 ILE B O 1
ATOM 5548 N N . ARG B 1 260 ? 10.039 -16.984 -21.156 1 81.81 260 ARG B N 1
ATOM 5549 C CA . ARG B 1 260 ? 8.906 -16.594 -22 1 81.81 260 ARG B CA 1
ATOM 5550 C C . ARG B 1 260 ? 7.625 -17.281 -21.516 1 81.81 260 ARG B C 1
ATOM 5552 O O . ARG B 1 260 ? 6.559 -16.656 -21.5 1 81.81 260 ARG B O 1
ATOM 5559 N N . GLU B 1 261 ? 7.773 -18.5 -21.109 1 80.31 261 GLU B N 1
ATOM 5560 C CA . GLU B 1 261 ? 6.621 -19.219 -20.578 1 80.31 261 GLU B CA 1
ATOM 5561 C C . GLU B 1 261 ? 6.16 -18.625 -19.266 1 80.31 261 GLU B C 1
ATOM 5563 O O . GLU B 1 261 ? 4.965 -18.391 -19.062 1 80.31 261 GLU B O 1
ATOM 5568 N N . CYS B 1 262 ? 7.074 -18.312 -18.484 1 76.19 262 CYS B N 1
ATOM 5569 C CA . CYS B 1 262 ? 6.789 -17.828 -17.141 1 76.19 262 CYS B CA 1
ATOM 5570 C C . CYS B 1 262 ? 6.051 -16.5 -17.172 1 76.19 262 CYS B C 1
ATOM 5572 O O . CYS B 1 262 ? 5.191 -16.234 -16.328 1 76.19 262 CYS B O 1
ATOM 5574 N N . TRP B 1 263 ? 6.34 -15.766 -18.188 1 78.94 263 TRP B N 1
ATOM 5575 C CA . TRP B 1 263 ? 5.797 -14.406 -18.188 1 78.94 263 TRP B CA 1
ATOM 5576 C C . TRP B 1 263 ? 4.668 -14.273 -19.219 1 78.94 263 TRP B C 1
ATOM 5578 O O . TRP B 1 263 ? 4.23 -13.164 -19.516 1 78.94 263 TRP B O 1
ATOM 5588 N N . GLY B 1 264 ? 4.195 -15.398 -19.766 1 76 264 GLY B N 1
ATOM 5589 C CA . GLY B 1 264 ? 2.992 -15.469 -20.578 1 76 264 GLY B CA 1
ATOM 5590 C C . GLY B 1 264 ? 3.225 -15.07 -22.031 1 76 264 GLY B C 1
ATOM 5591 O O . GLY B 1 264 ? 2.281 -14.727 -22.734 1 76 264 GLY B O 1
ATOM 5592 N N . LEU B 1 265 ? 4.449 -14.992 -22.391 1 77.25 265 LEU B N 1
ATOM 5593 C CA . LEU B 1 265 ? 4.754 -14.648 -23.781 1 77.25 265 LEU B CA 1
ATOM 5594 C C . LEU B 1 265 ? 4.543 -15.852 -24.703 1 77.25 265 LEU B C 1
ATOM 5596 O O . LEU B 1 265 ? 4.316 -15.688 -25.906 1 77.25 265 LEU B O 1
ATOM 5600 N N . VAL B 1 266 ? 4.668 -17.047 -24.047 1 78.25 266 VAL B N 1
ATOM 5601 C CA . VAL B 1 266 ? 4.336 -18.297 -24.719 1 78.25 266 VAL B CA 1
ATOM 5602 C C . VAL B 1 266 ? 3.588 -19.219 -23.75 1 78.25 266 VAL B C 1
ATOM 5604 O O . VAL B 1 266 ? 3.77 -19.141 -22.547 1 78.25 266 VAL B O 1
ATOM 5607 N N . LYS B 1 267 ? 2.789 -20 -24.297 1 78.69 267 LYS B N 1
ATOM 5608 C CA . LYS B 1 267 ? 2.041 -20.938 -23.469 1 78.69 267 LYS B CA 1
ATOM 5609 C C . LYS B 1 267 ? 2.969 -21.984 -22.844 1 78.69 267 LYS B C 1
ATOM 5611 O O . LYS B 1 267 ? 3.822 -22.547 -23.531 1 78.69 267 LYS B O 1
ATOM 5616 N N . SER B 1 268 ? 2.838 -22.156 -21.578 1 79.81 268 SER B N 1
ATOM 5617 C CA . SER B 1 268 ? 3.646 -23.172 -20.891 1 79.81 268 SER B CA 1
ATOM 5618 C C . SER B 1 268 ? 3 -24.547 -20.984 1 79.81 268 SER B C 1
ATOM 5620 O O . SER B 1 268 ? 1.78 -24.672 -20.859 1 79.81 268 SER B O 1
ATOM 5622 N N . ARG B 1 269 ? 3.791 -25.594 -21.25 1 85.06 269 ARG B N 1
ATOM 5623 C CA . ARG B 1 269 ? 3.309 -26.984 -21.266 1 85.06 269 ARG B CA 1
ATOM 5624 C C . ARG B 1 269 ? 3.908 -27.781 -20.109 1 85.06 269 ARG B C 1
ATOM 5626 O O . ARG B 1 269 ? 3.568 -28.953 -19.922 1 85.06 269 ARG B O 1
ATOM 5633 N N . CYS B 1 270 ? 4.754 -27.109 -19.406 1 87.06 270 CYS B N 1
ATOM 5634 C CA . CYS B 1 270 ? 5.473 -27.781 -18.344 1 87.06 270 CYS B CA 1
ATOM 5635 C C . CYS B 1 270 ? 4.512 -28.281 -17.266 1 87.06 270 CYS B C 1
ATOM 5637 O O . CYS B 1 270 ? 4.711 -29.344 -16.688 1 87.06 270 CYS B O 1
ATOM 5639 N N . TYR B 1 271 ? 3.439 -27.578 -17.078 1 88.75 271 TYR B N 1
ATOM 5640 C CA . TYR B 1 271 ? 2.521 -27.891 -15.992 1 88.75 271 TYR B CA 1
ATOM 5641 C C . TYR B 1 271 ? 1.333 -28.703 -16.484 1 88.75 271 TYR B C 1
ATOM 5643 O O . TYR B 1 271 ? 0.401 -28.969 -15.727 1 88.75 271 TYR B O 1
ATOM 5651 N N . ASP B 1 272 ? 1.358 -29.203 -17.688 1 89.31 272 ASP B N 1
ATOM 5652 C CA . ASP B 1 272 ? 0.255 -29.984 -18.234 1 89.31 272 ASP B CA 1
ATOM 5653 C C . ASP B 1 272 ? 0.036 -31.266 -17.438 1 89.31 272 ASP B C 1
ATOM 5655 O O . ASP B 1 272 ? -1.094 -31.734 -17.328 1 89.31 272 ASP B O 1
ATOM 5659 N N . ILE B 1 273 ? 1.077 -31.766 -16.922 1 90.56 273 ILE B N 1
ATOM 5660 C CA . ILE B 1 273 ? 1.016 -33 -16.156 1 90.56 273 ILE B CA 1
ATOM 5661 C C . ILE B 1 273 ? 0.086 -32.812 -14.961 1 90.56 273 ILE B C 1
ATOM 5663 O O . ILE B 1 273 ? -0.458 -33.781 -14.438 1 90.56 273 ILE B O 1
ATOM 5667 N N . LEU B 1 274 ? -0.096 -31.578 -14.531 1 91.12 274 LEU B N 1
ATOM 5668 C CA . LEU B 1 274 ? -0.957 -31.297 -13.383 1 91.12 274 LEU B CA 1
ATOM 5669 C C . LEU B 1 274 ? -2.412 -31.609 -13.711 1 91.12 274 LEU B C 1
ATOM 5671 O O . LEU B 1 274 ? -3.168 -32.031 -12.828 1 91.12 274 LEU B O 1
ATOM 5675 N N . ASP B 1 275 ? -2.781 -31.391 -14.891 1 88.62 275 ASP B N 1
ATOM 5676 C CA . ASP B 1 275 ? -4.145 -31.688 -15.312 1 88.62 275 ASP B CA 1
ATOM 5677 C C . ASP B 1 275 ? -4.371 -33.188 -15.414 1 88.62 275 ASP B C 1
ATOM 5679 O O . ASP B 1 275 ? -5.496 -33.656 -15.242 1 88.62 275 ASP B O 1
ATOM 5683 N N . GLU B 1 276 ? -3.334 -33.938 -15.578 1 86.81 276 GLU B N 1
ATOM 5684 C CA . GLU B 1 276 ? -3.436 -35.375 -15.883 1 86.81 276 GLU B CA 1
ATOM 5685 C C . GLU B 1 276 ? -3.352 -36.188 -14.609 1 86.81 276 GLU B C 1
ATOM 5687 O O . GLU B 1 276 ? -4.07 -37.188 -14.469 1 86.81 276 GLU B O 1
ATOM 5692 N N . LYS B 1 277 ? -2.562 -35.75 -13.734 1 89.81 277 LYS B N 1
ATOM 5693 C CA . LYS B 1 277 ? -2.148 -36.719 -12.727 1 89.81 277 LYS B CA 1
ATOM 5694 C C . LYS B 1 277 ? -2.512 -36.25 -11.32 1 89.81 277 LYS B C 1
ATOM 5696 O O . LYS B 1 277 ? -2.668 -37.062 -10.406 1 89.81 277 LYS B O 1
ATOM 5701 N N . TYR B 1 278 ? -2.639 -34.969 -11.133 1 94.19 278 TYR B N 1
ATOM 5702 C CA . TYR B 1 278 ? -2.611 -34.531 -9.742 1 94.19 278 TYR B CA 1
ATOM 5703 C C . TYR B 1 278 ? -3.859 -33.75 -9.406 1 94.19 278 TYR B C 1
ATOM 5705 O O . TYR B 1 278 ? -4.445 -33.094 -10.273 1 94.19 278 TYR B O 1
ATOM 5713 N N . LEU B 1 279 ? -4.148 -33.781 -8.148 1 94.5 279 LEU B N 1
ATOM 5714 C CA . LEU B 1 279 ? -5.246 -32.969 -7.621 1 94.5 279 LEU B CA 1
ATOM 5715 C C . LEU B 1 279 ? -4.723 -31.719 -6.945 1 94.5 279 LEU B C 1
ATOM 5717 O O . LEU B 1 279 ? -5.379 -30.672 -6.984 1 94.5 279 LEU B O 1
ATOM 5721 N N . PHE B 1 280 ? -3.533 -31.844 -6.285 1 96.38 280 PHE B N 1
ATOM 5722 C CA . PHE B 1 280 ? -2.979 -30.734 -5.523 1 96.38 280 PHE B CA 1
ATOM 5723 C C . PHE B 1 280 ? -1.609 -30.344 -6.062 1 96.38 280 PHE B C 1
ATOM 5725 O O . PHE B 1 280 ? -0.889 -31.172 -6.613 1 96.38 280 PHE B O 1
ATOM 5732 N N . TYR B 1 281 ? -1.295 -29.047 -5.91 1 96.44 281 TYR B N 1
ATOM 5733 C CA . TYR B 1 281 ? 0.031 -28.516 -6.207 1 96.44 281 TYR B CA 1
ATOM 5734 C C . TYR B 1 281 ? 0.554 -27.688 -5.043 1 96.44 281 TYR B C 1
ATOM 5736 O O . TYR B 1 281 ? -0.159 -26.828 -4.516 1 96.44 281 TYR B O 1
ATOM 5744 N N . LEU B 1 282 ? 1.784 -27.953 -4.648 1 97.5 282 LEU B N 1
ATOM 5745 C CA . LEU B 1 282 ? 2.387 -27.156 -3.586 1 97.5 282 LEU B CA 1
ATOM 5746 C C . LEU B 1 282 ? 2.924 -25.844 -4.137 1 97.5 282 LEU B C 1
ATOM 5748 O O . LEU B 1 282 ? 4.012 -25.797 -4.711 1 97.5 282 LEU B O 1
ATOM 5752 N N . SER B 1 283 ? 2.168 -24.781 -3.912 1 96.38 283 SER B N 1
ATOM 5753 C CA . SER B 1 283 ? 2.58 -23.422 -4.262 1 96.38 283 SER B CA 1
ATOM 5754 C C . SER B 1 283 ? 3.32 -22.75 -3.107 1 96.38 283 SER B C 1
ATOM 5756 O O . SER B 1 283 ? 2.969 -21.641 -2.695 1 96.38 283 SER B O 1
ATOM 5758 N N . PHE B 1 284 ? 4.387 -23.422 -2.688 1 96.75 284 PHE B N 1
ATOM 5759 C CA . PHE B 1 284 ? 5.113 -22.969 -1.506 1 96.75 284 PHE B CA 1
ATOM 5760 C C . PHE B 1 284 ? 6.207 -21.969 -1.886 1 96.75 284 PHE B C 1
ATOM 5762 O O . PHE B 1 284 ? 7.125 -22.312 -2.639 1 96.75 284 PHE B O 1
ATOM 5769 N N . GLU B 1 285 ? 6.09 -20.766 -1.33 1 96.12 285 GLU B N 1
ATOM 5770 C CA . GLU B 1 285 ? 7.109 -19.734 -1.544 1 96.12 285 GLU B CA 1
ATOM 5771 C C . GLU B 1 285 ? 8.359 -20.031 -0.718 1 96.12 285 GLU B C 1
ATOM 5773 O O . GLU B 1 285 ? 8.289 -20.719 0.3 1 96.12 285 GLU B O 1
ATOM 5778 N N . ASN B 1 286 ? 9.516 -19.516 -1.189 1 96 286 ASN B N 1
ATOM 5779 C CA . ASN B 1 286 ? 10.773 -19.703 -0.478 1 96 286 ASN B CA 1
ATOM 5780 C C . ASN B 1 286 ? 10.828 -18.875 0.797 1 96 286 ASN B C 1
ATOM 5782 O O . ASN B 1 286 ? 11.664 -19.109 1.671 1 96 286 ASN B O 1
ATOM 5786 N N . ALA B 1 287 ? 9.953 -17.875 0.85 1 96.12 287 ALA B N 1
ATOM 5787 C CA . ALA B 1 287 ? 9.859 -17.016 2.021 1 96.12 287 ALA B CA 1
ATOM 5788 C C . ALA B 1 287 ? 8.398 -16.719 2.369 1 96.12 287 ALA B C 1
ATOM 5790 O O . ALA B 1 287 ? 7.527 -16.75 1.497 1 96.12 287 ALA B O 1
ATOM 5791 N N . ILE B 1 288 ? 8.219 -16.547 3.633 1 94.5 288 ILE B N 1
ATOM 5792 C CA . ILE B 1 288 ? 6.898 -16.141 4.098 1 94.5 288 ILE B CA 1
ATOM 5793 C C . ILE B 1 288 ? 6.891 -14.641 4.383 1 94.5 288 ILE B C 1
ATOM 5795 O O . ILE B 1 288 ? 7.336 -14.203 5.449 1 94.5 288 ILE B O 1
ATOM 5799 N N . CYS B 1 289 ? 6.492 -13.844 3.408 1 93.44 289 CYS B N 1
ATOM 5800 C CA . CYS B 1 289 ? 6.438 -12.398 3.533 1 93.44 289 CYS B CA 1
ATOM 5801 C C . CYS B 1 289 ? 5.035 -11.875 3.238 1 93.44 289 CYS B C 1
ATOM 5803 O O . CYS B 1 289 ? 4.305 -12.461 2.441 1 93.44 289 CYS B O 1
ATOM 5805 N N . LYS B 1 290 ? 4.918 -10.688 3.867 1 89.25 290 LYS B N 1
ATOM 5806 C CA . LYS B 1 290 ? 3.641 -10.031 3.613 1 89.25 290 LYS B CA 1
ATOM 5807 C C . LYS B 1 290 ? 3.449 -9.758 2.123 1 89.25 290 LYS B C 1
ATOM 5809 O O . LYS B 1 290 ? 4.355 -9.25 1.458 1 89.25 290 LYS B O 1
ATOM 5814 N N . ASP B 1 291 ? 2.434 -10.07 1.454 1 92.62 291 ASP B N 1
ATOM 5815 C CA . ASP B 1 291 ? 2.008 -9.766 0.092 1 92.62 291 ASP B CA 1
ATOM 5816 C C . ASP B 1 291 ? 2.822 -10.562 -0.929 1 92.62 291 ASP B C 1
ATOM 5818 O O . ASP B 1 291 ? 2.703 -10.336 -2.135 1 92.62 291 ASP B O 1
ATOM 5822 N N . TYR B 1 292 ? 3.812 -11.414 -0.481 1 95.25 292 TYR B N 1
ATOM 5823 C CA . TYR B 1 292 ? 4.664 -12.148 -1.408 1 95.25 292 TYR B CA 1
ATOM 5824 C C . TYR B 1 292 ? 3.945 -13.383 -1.947 1 95.25 292 TYR B C 1
ATOM 5826 O O . TYR B 1 292 ? 4 -14.453 -1.342 1 95.25 292 TYR B O 1
ATOM 5834 N N . VAL B 1 293 ? 3.332 -13.203 -3.064 1 93.38 293 VAL B N 1
ATOM 5835 C CA . VAL B 1 293 ? 2.627 -14.242 -3.816 1 93.38 293 VAL B CA 1
ATOM 5836 C C . VAL B 1 293 ? 3.109 -14.242 -5.266 1 93.38 293 VAL B C 1
ATOM 5838 O O . VAL B 1 293 ? 2.902 -13.281 -6 1 93.38 293 VAL B O 1
ATOM 5841 N N . THR B 1 294 ? 3.748 -15.266 -5.668 1 91.88 294 THR B N 1
ATOM 5842 C CA . THR B 1 294 ? 4.391 -15.305 -6.977 1 91.88 294 THR B CA 1
ATOM 5843 C C . THR B 1 294 ? 3.598 -16.188 -7.941 1 91.88 294 THR B C 1
ATOM 5845 O O . THR B 1 294 ? 2.465 -16.562 -7.652 1 91.88 294 THR B O 1
ATOM 5848 N N . GLU B 1 295 ? 4.184 -16.438 -9.07 1 86.81 295 GLU B N 1
ATOM 5849 C CA . GLU B 1 295 ? 3.518 -17.156 -10.148 1 86.81 295 GLU B CA 1
ATOM 5850 C C . GLU B 1 295 ? 3.188 -18.578 -9.742 1 86.81 295 GLU B C 1
ATOM 5852 O O . GLU B 1 295 ? 2.264 -19.188 -10.289 1 86.81 295 GLU B O 1
ATOM 5857 N N . LYS B 1 296 ? 3.857 -19.094 -8.734 1 85.75 296 LYS B N 1
ATOM 5858 C CA . LYS B 1 296 ? 3.646 -20.469 -8.289 1 85.75 296 LYS B CA 1
ATOM 5859 C C . LYS B 1 296 ? 2.234 -20.672 -7.75 1 85.75 296 LYS B C 1
ATOM 5861 O O . LYS B 1 296 ? 1.706 -21.781 -7.766 1 85.75 296 LYS B O 1
ATOM 5866 N N . GLY B 1 297 ? 1.667 -19.641 -7.211 1 86.94 297 GLY B N 1
ATOM 5867 C CA . GLY B 1 297 ? 0.321 -19.703 -6.668 1 86.94 297 GLY B CA 1
ATOM 5868 C C . GLY B 1 297 ? -0.702 -18.969 -7.504 1 86.94 297 GLY B C 1
ATOM 5869 O O . GLY B 1 297 ? -1.87 -18.859 -7.121 1 86.94 297 GLY B O 1
ATOM 5870 N N . LEU B 1 298 ? -0.227 -18.484 -8.523 1 86.69 298 LEU B N 1
ATOM 5871 C CA . LEU B 1 298 ? -1.088 -17.672 -9.383 1 86.69 298 LEU B CA 1
ATOM 5872 C C . LEU B 1 298 ? -1.151 -18.25 -10.789 1 86.69 298 LEU B C 1
ATOM 5874 O O . LEU B 1 298 ? -1.408 -19.453 -10.961 1 86.69 298 LEU B O 1
ATOM 5878 N N . HIS B 1 299 ? -1.021 -17.609 -11.875 1 75.62 299 HIS B N 1
ATOM 5879 C CA . HIS B 1 299 ? -1.385 -17.906 -13.258 1 75.62 299 HIS B CA 1
ATOM 5880 C C . HIS B 1 299 ? -0.823 -19.25 -13.695 1 75.62 299 HIS B C 1
ATOM 5882 O O . HIS B 1 299 ? -1.538 -20.062 -14.297 1 75.62 299 HIS B O 1
ATOM 5888 N N . HIS B 1 300 ? 0.397 -19.641 -13.32 1 73.25 300 HIS B N 1
ATOM 5889 C CA . HIS B 1 300 ? 1.014 -20.859 -13.82 1 73.25 300 HIS B CA 1
ATOM 5890 C C . HIS B 1 300 ? 0.229 -22.094 -13.383 1 73.25 300 HIS B C 1
ATOM 5892 O O . HIS B 1 300 ? 0.082 -23.047 -14.156 1 73.25 300 HIS B O 1
ATOM 5898 N N . VAL B 1 301 ? -0.295 -21.953 -12.25 1 77.56 301 VAL B N 1
ATOM 5899 C CA . VAL B 1 301 ? -0.935 -23.109 -11.648 1 77.56 301 VAL B CA 1
ATOM 5900 C C . VAL B 1 301 ? -2.447 -23.031 -11.836 1 77.56 301 VAL B C 1
ATOM 5902 O O . VAL B 1 301 ? -3.104 -24.031 -12.125 1 77.56 301 VAL B O 1
ATOM 5905 N N . THR B 1 302 ? -2.922 -21.859 -11.883 1 78.5 302 THR B N 1
ATOM 5906 C CA . THR B 1 302 ? -4.371 -21.703 -11.805 1 78.5 302 THR B CA 1
ATOM 5907 C C . THR B 1 302 ? -5.008 -21.859 -13.18 1 78.5 302 THR B C 1
ATOM 5909 O O . THR B 1 302 ? -6.234 -21.938 -13.305 1 78.5 302 THR B O 1
ATOM 5912 N N . GLN B 1 303 ? -4.207 -21.953 -14.156 1 80.19 303 GLN B N 1
ATOM 5913 C CA . GLN B 1 303 ? -4.738 -22.266 -15.477 1 80.19 303 GLN B CA 1
ATOM 5914 C C . GLN B 1 303 ? -5.055 -23.75 -15.617 1 80.19 303 GLN B C 1
ATOM 5916 O O . GLN B 1 303 ? -5.727 -24.156 -16.562 1 80.19 303 GLN B O 1
ATOM 5921 N N . HIS B 1 304 ? -4.621 -24.5 -14.734 1 85.19 304 HIS B N 1
ATOM 5922 C CA . HIS B 1 304 ? -4.848 -25.938 -14.711 1 85.19 304 HIS B CA 1
ATOM 5923 C C . HIS B 1 304 ? -5.922 -26.312 -13.695 1 85.19 304 HIS B C 1
ATOM 5925 O O . HIS B 1 304 ? -6.281 -25.5 -12.836 1 85.19 304 HIS B O 1
ATOM 5931 N N . ASN B 1 305 ? -6.438 -27.5 -13.938 1 86.69 305 ASN B N 1
ATOM 5932 C CA . ASN B 1 305 ? -7.422 -28 -12.984 1 86.69 305 ASN B CA 1
ATOM 5933 C C . ASN B 1 305 ? -6.754 -28.625 -11.758 1 86.69 305 ASN B C 1
ATOM 5935 O O . ASN B 1 305 ? -6.742 -29.844 -11.594 1 86.69 305 ASN B O 1
ATOM 5939 N N . ILE B 1 306 ? -6.285 -27.797 -10.984 1 91.31 306 ILE B N 1
ATOM 5940 C CA . ILE B 1 306 ? -5.496 -28.188 -9.82 1 91.31 306 ILE B CA 1
ATOM 5941 C C . ILE B 1 306 ? -5.859 -27.297 -8.633 1 91.31 306 ILE B C 1
ATOM 5943 O O . ILE B 1 306 ? -6.395 -26.188 -8.82 1 91.31 306 ILE B O 1
ATOM 5947 N N . ILE B 1 307 ? -5.66 -27.781 -7.422 1 93.69 307 ILE B N 1
ATOM 5948 C CA . ILE B 1 307 ? -5.891 -27.016 -6.211 1 93.69 307 ILE B CA 1
ATOM 5949 C C . ILE B 1 307 ? -4.551 -26.609 -5.598 1 93.69 307 ILE B C 1
ATOM 5951 O O . ILE B 1 307 ? -3.836 -27.453 -5.043 1 93.69 307 ILE B O 1
ATOM 5955 N N . PRO B 1 308 ? -4.227 -25.359 -5.633 1 95.62 308 PRO B N 1
ATOM 5956 C CA . PRO B 1 308 ? -2.965 -24.938 -5.016 1 95.62 308 PRO B CA 1
ATOM 5957 C C . PRO B 1 308 ? -3.016 -24.969 -3.49 1 95.62 308 PRO B C 1
ATOM 5959 O O . PRO B 1 308 ? -4.051 -24.641 -2.896 1 95.62 308 PRO B O 1
ATOM 5962 N N . ILE B 1 309 ? -1.953 -25.422 -2.92 1 97 309 ILE B N 1
ATOM 5963 C CA . ILE B 1 309 ? -1.729 -25.312 -1.482 1 97 309 ILE B CA 1
ATOM 5964 C C . ILE B 1 309 ? -0.652 -24.281 -1.196 1 97 309 ILE B C 1
ATOM 5966 O O . ILE B 1 309 ? 0.49 -24.422 -1.641 1 97 309 ILE B O 1
ATOM 5970 N N . MET B 1 310 ? -1.057 -23.25 -0.485 1 96.19 310 MET B N 1
ATOM 5971 C CA . MET B 1 310 ? -0.158 -22.141 -0.198 1 96.19 310 MET B CA 1
ATOM 5972 C C . MET B 1 310 ? 0.513 -22.312 1.16 1 96.19 310 MET B C 1
ATOM 5974 O O . MET B 1 310 ? -0.066 -22.906 2.07 1 96.19 310 MET B O 1
ATOM 5978 N N . ARG B 1 311 ? 1.709 -21.766 1.363 1 94.12 311 ARG B N 1
ATOM 5979 C CA . ARG B 1 311 ? 2.559 -22.047 2.518 1 94.12 311 ARG B CA 1
ATOM 5980 C C . ARG B 1 311 ? 2.123 -21.219 3.727 1 94.12 311 ARG B C 1
ATOM 5982 O O . ARG B 1 311 ? 2.641 -21.406 4.828 1 94.12 311 ARG B O 1
ATOM 5989 N N . GLY B 1 312 ? 1.137 -20.359 3.568 1 86.75 312 GLY B N 1
ATOM 5990 C CA . GLY B 1 312 ? 0.654 -19.578 4.691 1 86.75 312 GLY B CA 1
ATOM 5991 C C . GLY B 1 312 ? 1.392 -18.266 4.859 1 86.75 312 GLY B C 1
ATOM 5992 O O . GLY B 1 312 ? 2.51 -18.109 4.363 1 86.75 312 GLY B O 1
ATOM 5993 N N . GLY B 1 313 ? 0.737 -17.344 5.52 1 83.88 313 GLY B N 1
ATOM 5994 C CA . GLY B 1 313 ? 1.418 -16.156 6.016 1 83.88 313 GLY B CA 1
ATOM 5995 C C . GLY B 1 313 ? 1.218 -14.938 5.129 1 83.88 313 GLY B C 1
ATOM 5996 O O . GLY B 1 313 ? 1.263 -13.797 5.609 1 83.88 313 GLY B O 1
ATOM 5997 N N . ALA B 1 314 ? 1.087 -15.117 3.836 1 89.38 314 ALA B N 1
ATOM 5998 C CA . ALA B 1 314 ? 0.875 -13.969 2.957 1 89.38 314 ALA B CA 1
ATOM 5999 C C . ALA B 1 314 ? -0.607 -13.625 2.855 1 89.38 314 ALA B C 1
ATOM 6001 O O . ALA B 1 314 ? -1.462 -14.383 3.32 1 89.38 314 ALA B O 1
ATOM 6002 N N . ASN B 1 315 ? -0.91 -12.477 2.342 1 89.38 315 ASN B N 1
ATOM 6003 C CA . ASN B 1 315 ? -2.287 -12.039 2.135 1 89.38 315 ASN B CA 1
ATOM 6004 C C . ASN B 1 315 ? -2.887 -12.656 0.874 1 89.38 315 ASN B C 1
ATOM 6006 O O . ASN B 1 315 ? -3.336 -11.938 -0.02 1 89.38 315 ASN B O 1
ATOM 6010 N N . TYR B 1 316 ? -3.062 -13.992 0.879 1 90.38 316 TYR B N 1
ATOM 6011 C CA . TYR B 1 316 ? -3.438 -14.719 -0.328 1 90.38 316 TYR B CA 1
ATOM 6012 C C . TYR B 1 316 ? -4.809 -14.281 -0.825 1 90.38 316 TYR B C 1
ATOM 6014 O O . TYR B 1 316 ? -5.055 -14.234 -2.033 1 90.38 316 TYR B O 1
ATOM 6022 N N . SER B 1 317 ? -5.711 -13.953 0.079 1 88.12 317 SER B N 1
ATOM 6023 C CA . SER B 1 317 ? -7.082 -13.625 -0.287 1 88.12 317 SER B CA 1
ATOM 6024 C C . SER B 1 317 ? -7.145 -12.344 -1.12 1 88.12 317 SER B C 1
ATOM 6026 O O . SER B 1 317 ? -8.133 -12.102 -1.817 1 88.12 317 SER B O 1
ATOM 6028 N N . LEU B 1 318 ? -6.105 -11.555 -1.086 1 89.19 318 LEU B N 1
ATOM 6029 C CA . LEU B 1 318 ? -6.074 -10.312 -1.845 1 89.19 318 LEU B CA 1
ATOM 6030 C C . LEU B 1 318 ? -5.617 -10.555 -3.277 1 89.19 318 LEU B C 1
ATOM 6032 O O . LEU B 1 318 ? -5.746 -9.68 -4.137 1 89.19 318 LEU B O 1
ATOM 6036 N N . PHE B 1 319 ? -5.145 -11.773 -3.535 1 89.38 319 PHE B N 1
ATOM 6037 C CA . PHE B 1 319 ? -4.551 -12.047 -4.836 1 89.38 319 PHE B CA 1
ATOM 6038 C C . PHE B 1 319 ? -5.285 -13.188 -5.539 1 89.38 319 PHE B C 1
ATOM 6040 O O . PHE B 1 319 ? -5.016 -13.477 -6.703 1 89.38 319 PHE B O 1
ATOM 6047 N N . SER B 1 320 ? -6.141 -13.852 -4.789 1 88.88 320 SER B N 1
ATOM 6048 C CA . SER B 1 320 ? -6.785 -15.055 -5.312 1 88.88 320 SER B CA 1
ATOM 6049 C C . SER B 1 320 ? -8.297 -15.008 -5.105 1 88.88 320 SER B C 1
ATOM 6051 O O . SER B 1 320 ? -8.773 -14.43 -4.125 1 88.88 320 SER B O 1
ATOM 6053 N N . PRO B 1 321 ? -9.008 -15.68 -6.023 1 84.31 321 PRO B N 1
ATOM 6054 C CA . PRO B 1 321 ? -10.453 -15.797 -5.793 1 84.31 321 PRO B CA 1
ATOM 6055 C C . PRO B 1 321 ? -10.789 -16.594 -4.535 1 84.31 321 PRO B C 1
ATOM 6057 O O . PRO B 1 321 ? -9.969 -17.391 -4.066 1 84.31 321 PRO B O 1
ATOM 6060 N N . PRO B 1 322 ? -12.008 -16.344 -4.059 1 80.81 322 PRO B N 1
ATOM 6061 C CA . PRO B 1 322 ? -12.422 -17.141 -2.896 1 80.81 322 PRO B CA 1
ATOM 6062 C C . PRO B 1 322 ? -12.445 -18.641 -3.186 1 80.81 322 PRO B C 1
ATOM 6064 O O . PRO B 1 322 ? -12.82 -19.047 -4.285 1 80.81 322 PRO B O 1
ATOM 6067 N N . ARG B 1 323 ? -11.984 -19.438 -2.264 1 85.62 323 ARG B N 1
ATOM 6068 C CA . ARG B 1 323 ? -12.008 -20.891 -2.301 1 85.62 323 ARG B CA 1
ATOM 6069 C C . ARG B 1 323 ? -11.195 -21.422 -3.477 1 85.62 323 ARG B C 1
ATOM 6071 O O . ARG B 1 323 ? -11.602 -22.391 -4.133 1 85.62 323 ARG B O 1
ATOM 6078 N N . SER B 1 324 ? -10.172 -20.766 -3.834 1 90.19 324 SER B N 1
ATOM 6079 C CA . SER B 1 324 ? -9.359 -21.172 -4.969 1 90.19 324 SER B CA 1
ATOM 6080 C C . SER B 1 324 ? -8.047 -21.812 -4.508 1 90.19 324 SER B C 1
ATOM 6082 O O . SER B 1 324 ? -7.246 -22.266 -5.328 1 90.19 324 SER B O 1
ATOM 6084 N N . TYR B 1 325 ? -7.848 -21.906 -3.215 1 93.5 325 TYR B N 1
ATOM 6085 C CA . TYR B 1 325 ? -6.609 -22.453 -2.678 1 93.5 325 TYR B CA 1
ATOM 6086 C C . TYR B 1 325 ? -6.816 -23 -1.267 1 93.5 325 TYR B C 1
ATOM 6088 O O . TYR B 1 325 ? -7.848 -22.734 -0.641 1 93.5 325 TYR B O 1
ATOM 6096 N N . ILE B 1 326 ? -5.875 -23.812 -0.891 1 95.75 326 ILE B N 1
ATOM 6097 C CA . ILE B 1 326 ? -5.777 -24.281 0.488 1 95.75 326 ILE B CA 1
ATOM 6098 C C . ILE B 1 326 ? -4.586 -23.609 1.175 1 95.75 326 ILE B C 1
ATOM 6100 O O . ILE B 1 326 ? -3.5 -23.516 0.598 1 95.75 326 ILE B O 1
ATOM 6104 N N . ASP B 1 327 ? -4.82 -23.062 2.357 1 95 327 ASP B N 1
ATOM 6105 C CA . ASP B 1 327 ? -3.791 -22.344 3.105 1 95 327 ASP B CA 1
ATOM 6106 C C . ASP B 1 327 ? -3.297 -23.172 4.289 1 95 327 ASP B C 1
ATOM 6108 O O . ASP B 1 327 ? -4.082 -23.562 5.156 1 95 327 ASP B O 1
ATOM 6112 N N . THR B 1 328 ? -1.982 -23.375 4.367 1 96.12 328 THR B N 1
ATOM 6113 C CA . THR B 1 328 ? -1.438 -24.172 5.457 1 96.12 328 THR B CA 1
ATOM 6114 C C . THR B 1 328 ? -1.73 -23.531 6.805 1 96.12 328 THR B C 1
ATOM 6116 O O . THR B 1 328 ? -1.836 -24.219 7.824 1 96.12 328 THR B O 1
ATOM 6119 N N . LYS B 1 329 ? -1.902 -22.234 6.82 1 91.12 329 LYS B N 1
ATOM 6120 C CA . LYS B 1 329 ? -2.135 -21.5 8.055 1 91.12 329 LYS B CA 1
ATOM 6121 C C . LYS B 1 329 ? -3.447 -21.922 8.711 1 91.12 329 LYS B C 1
ATOM 6123 O O . LYS B 1 329 ? -3.648 -21.703 9.906 1 91.12 329 LYS B O 1
ATOM 6128 N N . ASP B 1 330 ? -4.344 -22.484 7.949 1 92.31 330 ASP B N 1
ATOM 6129 C CA . ASP B 1 330 ? -5.656 -22.875 8.453 1 92.31 330 ASP B CA 1
ATOM 6130 C C . ASP B 1 330 ? -5.586 -24.203 9.219 1 92.31 330 ASP B C 1
ATOM 6132 O O . ASP B 1 330 ? -6.582 -24.641 9.789 1 92.31 330 ASP B O 1
ATOM 6136 N N . PHE B 1 331 ? -4.387 -24.781 9.273 1 94.5 331 PHE B N 1
ATOM 6137 C CA . PHE B 1 331 ? -4.184 -26.062 9.945 1 94.5 331 PHE B CA 1
ATOM 6138 C C . PHE B 1 331 ? -3.102 -25.953 11.008 1 94.5 331 PHE B C 1
ATOM 6140 O O . PHE B 1 331 ? -2.074 -25.297 10.797 1 94.5 331 PHE B O 1
ATOM 6147 N N . SER B 1 332 ? -3.254 -26.578 12.102 1 92.31 332 SER B N 1
ATOM 6148 C CA . SER B 1 332 ? -2.344 -26.469 13.234 1 92.31 332 SER B CA 1
ATOM 6149 C C . SER B 1 332 ? -1.057 -27.25 13 1 92.31 332 SER B C 1
ATOM 6151 O O . SER B 1 332 ? -0.062 -27.031 13.695 1 92.31 332 SER B O 1
ATOM 6153 N N . SER B 1 333 ? -1.123 -28.219 12.008 1 93.25 333 SER B N 1
ATOM 6154 C CA . SER B 1 333 ? 0.051 -29.031 11.703 1 93.25 333 SER B CA 1
ATOM 6155 C C . SER B 1 333 ? -0.035 -29.641 10.305 1 93.25 333 SER B C 1
ATOM 6157 O O . SER B 1 333 ? -1.119 -29.703 9.719 1 93.25 333 SER B O 1
ATOM 6159 N N . PRO B 1 334 ? 1.155 -30.094 9.789 1 95.44 334 PRO B N 1
ATOM 6160 C CA . PRO B 1 334 ? 1.121 -30.797 8.5 1 95.44 334 PRO B CA 1
ATOM 6161 C C . PRO B 1 334 ? 0.249 -32.062 8.531 1 95.44 334 PRO B C 1
ATOM 6163 O O . PRO B 1 334 ? -0.374 -32.406 7.531 1 95.44 334 PRO B O 1
ATOM 6166 N N . GLY B 1 335 ? 0.226 -32.688 9.727 1 94.69 335 GLY B N 1
ATOM 6167 C CA . GLY B 1 335 ? -0.62 -33.875 9.867 1 94.69 335 GLY B CA 1
ATOM 6168 C C . GLY B 1 335 ? -2.096 -33.562 9.688 1 94.69 335 GLY B C 1
ATOM 6169 O O . GLY B 1 335 ? -2.807 -34.312 9.008 1 94.69 335 GLY B O 1
ATOM 6170 N N . LYS B 1 336 ? -2.5 -32.469 10.266 1 95.88 336 LYS B N 1
ATOM 6171 C CA . LYS B 1 336 ? -3.896 -32.062 10.117 1 95.88 336 LYS B CA 1
ATOM 6172 C C . LYS B 1 336 ? -4.215 -31.688 8.68 1 95.88 336 LYS B C 1
ATOM 6174 O O . LYS B 1 336 ? -5.305 -31.969 8.18 1 95.88 336 LYS B O 1
ATOM 6179 N N . LEU B 1 337 ? -3.277 -31.047 8.031 1 97.19 337 LEU B N 1
ATOM 6180 C CA . LEU B 1 337 ? -3.455 -30.734 6.613 1 97.19 337 LEU B CA 1
ATOM 6181 C C . LEU B 1 337 ? -3.578 -32.031 5.793 1 97.19 337 LEU B C 1
ATOM 6183 O O . LEU B 1 337 ? -4.469 -32.125 4.949 1 97.19 337 LEU B O 1
ATOM 6187 N N . SER B 1 338 ? -2.734 -33 6.082 1 96.56 338 SER B N 1
ATOM 6188 C CA . SER B 1 338 ? -2.752 -34.25 5.355 1 96.56 338 SER B CA 1
ATOM 6189 C C . SER B 1 338 ? -4.105 -34.938 5.48 1 96.56 338 SER B C 1
ATOM 6191 O O . SER B 1 338 ? -4.633 -35.469 4.496 1 96.56 338 SER B O 1
ATOM 6193 N N . SER B 1 339 ? -4.637 -34.938 6.676 1 96.56 339 SER B N 1
ATOM 6194 C CA . SER B 1 339 ? -5.949 -35.531 6.895 1 96.56 339 SER B CA 1
ATOM 6195 C C . SER B 1 339 ? -7.023 -34.844 6.074 1 96.56 339 SER B C 1
ATOM 6197 O O . SER B 1 339 ? -7.891 -35.469 5.488 1 96.56 339 SER B O 1
ATOM 6199 N N . TYR B 1 340 ? -6.996 -33.562 6.066 1 97.19 340 TYR B N 1
ATOM 6200 C CA . TYR B 1 340 ? -7.957 -32.812 5.289 1 97.19 340 TYR B CA 1
ATOM 6201 C C . TYR B 1 340 ? -7.816 -33.094 3.801 1 97.19 340 TYR B C 1
ATOM 6203 O O . TYR B 1 340 ? -8.82 -33.281 3.102 1 97.19 340 TYR B O 1
ATOM 6211 N N . LEU B 1 341 ? -6.57 -33.156 3.283 1 97.56 341 LEU B N 1
ATOM 6212 C CA . LEU B 1 341 ? -6.328 -33.406 1.866 1 97.56 341 LEU B CA 1
ATOM 6213 C C . LEU B 1 341 ? -6.875 -34.781 1.458 1 97.56 341 LEU B C 1
ATOM 6215 O O . LEU B 1 341 ? -7.457 -34.906 0.38 1 97.56 341 LEU B O 1
ATOM 6219 N N . LYS B 1 342 ? -6.727 -35.75 2.303 1 95.44 342 LYS B N 1
ATOM 6220 C CA . LYS B 1 342 ? -7.281 -37.094 2.041 1 95.44 342 LYS B CA 1
ATOM 6221 C C . LYS B 1 342 ? -8.805 -37.031 1.946 1 95.44 342 LYS B C 1
ATOM 6223 O O . LYS B 1 342 ? -9.398 -37.688 1.099 1 95.44 342 LYS B O 1
ATOM 6228 N N . SER B 1 343 ? -9.328 -36.188 2.824 1 95.31 343 SER B N 1
ATOM 6229 C CA . SER B 1 343 ? -10.781 -36.031 2.773 1 95.31 343 SER B CA 1
ATOM 6230 C C . SER B 1 343 ? -11.219 -35.406 1.465 1 95.31 343 SER B C 1
ATOM 6232 O O . SER B 1 343 ? -12.258 -35.75 0.902 1 95.31 343 SER B O 1
ATOM 6234 N N . VAL B 1 344 ? -10.531 -34.438 0.974 1 95.12 344 VAL B N 1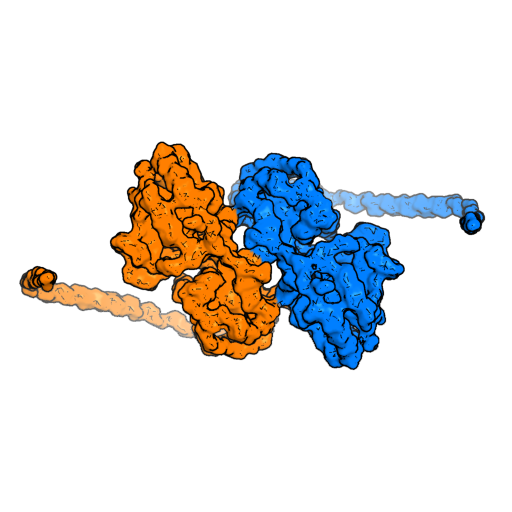
ATOM 6235 C CA . VAL B 1 344 ? -10.844 -33.781 -0.286 1 95.12 344 VAL B CA 1
ATOM 6236 C C . VAL B 1 344 ? -10.695 -34.75 -1.441 1 95.12 344 VAL B C 1
ATOM 6238 O O . VAL B 1 344 ? -11.531 -34.812 -2.346 1 95.12 344 VAL B O 1
ATOM 6241 N N . GLU B 1 345 ? -9.664 -35.625 -1.393 1 93.44 345 GLU B N 1
ATOM 6242 C CA . GLU B 1 345 ? -9.422 -36.625 -2.43 1 93.44 345 GLU B CA 1
ATOM 6243 C C . GLU B 1 345 ? -10.602 -37.594 -2.551 1 93.44 345 GLU B C 1
ATOM 6245 O O . GLU B 1 345 ? -10.906 -38.062 -3.645 1 93.44 345 GLU B O 1
ATOM 6250 N N . ASN B 1 346 ? -11.281 -37.75 -1.479 1 92.25 346 ASN B N 1
ATOM 6251 C CA . ASN B 1 346 ? -12.336 -38.75 -1.449 1 92.25 346 ASN B CA 1
ATOM 6252 C C . ASN B 1 346 ? -13.719 -38.125 -1.575 1 92.25 346 ASN B C 1
ATOM 6254 O O . ASN B 1 346 ? -14.734 -38.781 -1.4 1 92.25 346 ASN B O 1
ATOM 6258 N N . ASP B 1 347 ? -13.75 -36.875 -1.835 1 92.31 347 ASP B N 1
ATOM 6259 C CA . ASP B 1 347 ? -15.016 -36.156 -1.917 1 92.31 347 ASP B CA 1
ATOM 6260 C C . ASP B 1 347 ? -15.117 -35.344 -3.217 1 92.31 347 ASP B C 1
ATOM 6262 O O . ASP B 1 347 ? -14.664 -34.219 -3.287 1 92.31 347 ASP B O 1
ATOM 6266 N N . SER B 1 348 ? -15.828 -35.906 -4.094 1 88.75 348 SER B N 1
ATOM 6267 C CA . SER B 1 348 ? -15.945 -35.281 -5.406 1 88.75 348 SER B CA 1
ATOM 6268 C C . SER B 1 348 ? -16.641 -33.938 -5.324 1 88.75 348 SER B C 1
ATOM 6270 O O . SER B 1 348 ? -16.344 -33.031 -6.094 1 88.75 348 SER B O 1
ATOM 6272 N N . GLY B 1 349 ? -17.594 -33.844 -4.43 1 87.88 349 GLY B N 1
ATOM 6273 C CA . GLY B 1 349 ? -18.266 -32.562 -4.219 1 87.88 349 GLY B CA 1
ATOM 6274 C C . GLY B 1 349 ? -17.328 -31.484 -3.734 1 87.88 349 GLY B C 1
ATOM 6275 O O . GLY B 1 349 ? -17.375 -30.344 -4.227 1 87.88 349 GLY B O 1
ATOM 6276 N N . LEU B 1 350 ? -16.516 -31.859 -2.869 1 89 350 LEU B N 1
ATOM 6277 C CA . LEU B 1 350 ? -15.547 -30.906 -2.334 1 89 350 LEU B CA 1
ATOM 6278 C C . LEU B 1 350 ? -14.531 -30.516 -3.398 1 89 350 LEU B C 1
ATOM 6280 O O . LEU B 1 350 ? -14.133 -29.344 -3.484 1 89 350 LEU B O 1
ATOM 6284 N N . GLN B 1 351 ? -14.117 -31.469 -4.207 1 90.19 351 GLN B N 1
ATOM 6285 C CA . GLN B 1 351 ? -13.195 -31.188 -5.301 1 90.19 351 GLN B CA 1
ATOM 6286 C C . GLN B 1 351 ? -13.797 -30.172 -6.273 1 90.19 351 GLN B C 1
ATOM 6288 O O . GLN B 1 351 ? -13.125 -29.234 -6.695 1 90.19 351 GLN B O 1
ATOM 6293 N N . LYS B 1 352 ? -15 -30.281 -6.496 1 87.44 352 LYS B N 1
ATOM 6294 C CA . LYS B 1 352 ? -15.695 -29.406 -7.434 1 87.44 352 LYS B CA 1
ATOM 6295 C C . LYS B 1 352 ? -15.773 -27.984 -6.895 1 87.44 352 LYS B C 1
ATOM 6297 O O . LYS B 1 352 ? -15.68 -27.016 -7.656 1 87.44 352 LYS B O 1
ATOM 6302 N N . GLN B 1 353 ? -15.875 -27.891 -5.605 1 87.31 353 GLN B N 1
ATOM 6303 C CA . GLN B 1 353 ? -15.961 -26.578 -4.984 1 87.31 353 GLN B CA 1
ATOM 6304 C C . GLN B 1 353 ? -14.68 -25.781 -5.184 1 87.31 353 GLN B C 1
ATOM 6306 O O . GLN B 1 353 ? -14.711 -24.547 -5.312 1 87.31 353 GLN B O 1
ATOM 6311 N N . PHE B 1 354 ? -13.594 -26.438 -5.301 1 88.69 354 PHE B N 1
ATOM 6312 C CA . PHE B 1 354 ? -12.305 -25.781 -5.422 1 88.69 354 PHE B CA 1
ATOM 6313 C C . PHE B 1 354 ? -12.062 -25.328 -6.859 1 88.69 354 PHE B C 1
ATOM 6315 O O . PHE B 1 354 ? -11.125 -24.578 -7.129 1 88.69 354 PHE B O 1
ATOM 6322 N N . VAL B 1 355 ? -12.906 -25.703 -7.789 1 84.62 355 VAL B N 1
ATOM 6323 C CA . VAL B 1 355 ? -12.672 -25.297 -9.172 1 84.62 355 VAL B CA 1
ATOM 6324 C C . VAL B 1 355 ? -13.828 -24.438 -9.664 1 84.62 355 VAL B C 1
ATOM 6326 O O . VAL B 1 355 ? -13.812 -23.953 -10.797 1 84.62 355 VAL B O 1
ATOM 6329 N N . GLU B 1 356 ? -14.766 -24.172 -8.773 1 83.81 356 GLU B N 1
ATOM 6330 C CA . GLU B 1 356 ? -15.945 -23.406 -9.148 1 83.81 356 GLU B CA 1
ATOM 6331 C C . GLU B 1 356 ? -15.57 -21.984 -9.562 1 83.81 356 GLU B C 1
ATOM 6333 O O . GLU B 1 356 ? -16.203 -21.391 -10.445 1 83.81 356 GLU B O 1
ATOM 6338 N N . TRP B 1 357 ? -14.516 -21.469 -8.922 1 84.75 357 TRP B N 1
ATOM 6339 C CA . TRP B 1 357 ? -14.102 -20.094 -9.211 1 84.75 357 TRP B CA 1
ATOM 6340 C C . TRP B 1 357 ? -13.727 -19.938 -10.68 1 84.75 357 TRP B C 1
ATOM 6342 O O . TRP B 1 357 ? -13.852 -18.844 -11.242 1 84.75 357 TRP B O 1
ATOM 6352 N N . LYS B 1 358 ? -13.359 -20.938 -11.328 1 84.12 358 LYS B N 1
ATOM 6353 C CA . LYS B 1 358 ? -12.891 -20.906 -12.711 1 84.12 358 LYS B CA 1
ATOM 6354 C C . LYS B 1 358 ? -14.023 -20.578 -13.672 1 84.12 358 LYS B C 1
ATOM 6356 O O . LYS B 1 358 ? -13.781 -20.234 -14.828 1 84.12 358 LYS B O 1
ATOM 6361 N N . ARG B 1 359 ? -15.188 -20.703 -13.203 1 80.62 359 ARG B N 1
ATOM 6362 C CA . ARG B 1 359 ? -16.344 -20.344 -14.016 1 80.62 359 ARG B CA 1
ATOM 6363 C C . ARG B 1 359 ? -16.453 -18.844 -14.188 1 80.62 359 ARG B C 1
ATOM 6365 O O . ARG B 1 359 ? -16.984 -18.359 -15.188 1 80.62 359 ARG B O 1
ATOM 6372 N N . ASN B 1 360 ? -15.844 -18.203 -13.258 1 79.38 360 ASN B N 1
ATOM 6373 C CA . ASN B 1 360 ? -16.109 -16.766 -13.211 1 79.38 360 ASN B CA 1
ATOM 6374 C C . ASN B 1 360 ? -14.836 -15.945 -13.367 1 79.38 360 ASN B C 1
ATOM 6376 O O . ASN B 1 360 ? -14.898 -14.742 -13.625 1 79.38 360 ASN B O 1
ATOM 6380 N N . TYR B 1 361 ? -13.742 -16.609 -13.25 1 81.62 361 TYR B N 1
ATOM 6381 C CA . TYR B 1 361 ? -12.492 -15.867 -13.242 1 81.62 361 TYR B CA 1
ATOM 6382 C C . TYR B 1 361 ? -11.516 -16.422 -14.273 1 81.62 361 TYR B C 1
ATOM 6384 O O . TYR B 1 361 ? -11.555 -17.609 -14.609 1 81.62 361 TYR B O 1
ATOM 6392 N N . VAL B 1 362 ? -10.734 -15.461 -14.773 1 79.56 362 VAL B N 1
ATOM 6393 C CA . VAL B 1 362 ? -9.594 -15.828 -15.609 1 79.56 362 VAL B CA 1
ATOM 6394 C C . VAL B 1 362 ? -8.32 -15.203 -15.055 1 79.56 362 VAL B C 1
ATOM 6396 O O . VAL B 1 362 ? -8.359 -14.125 -14.453 1 79.56 362 VAL B O 1
ATOM 6399 N N . SER B 1 363 ? -7.262 -15.922 -15.164 1 77.44 363 SER B N 1
ATOM 6400 C CA . SER B 1 363 ? -5.996 -15.414 -14.641 1 77.44 363 SER B CA 1
ATOM 6401 C C . SER B 1 363 ? -5.195 -14.711 -15.734 1 77.44 363 SER B C 1
ATOM 6403 O O . SER B 1 363 ? -5.309 -15.055 -16.906 1 77.44 363 SER B O 1
ATOM 6405 N N . SER B 1 364 ? -4.492 -13.617 -15.344 1 76.75 364 SER B N 1
ATOM 6406 C CA . SER B 1 364 ? -3.598 -12.922 -16.266 1 76.75 364 SER B CA 1
ATOM 6407 C C . SER B 1 364 ? -2.139 -13.102 -15.852 1 76.75 364 SER B C 1
ATOM 6409 O O . SER B 1 364 ? -1.85 -13.477 -14.711 1 76.75 364 SER B O 1
ATOM 6411 N N . TYR B 1 365 ? -1.247 -12.836 -16.844 1 77.88 365 TYR B N 1
ATOM 6412 C CA . TYR B 1 365 ? 0.182 -13.039 -16.625 1 77.88 365 TYR B CA 1
ATOM 6413 C C . TYR B 1 365 ? 0.819 -11.797 -16.016 1 77.88 365 TYR B C 1
ATOM 6415 O O . TYR B 1 365 ? 0.247 -10.703 -16.062 1 77.88 365 TYR B O 1
ATOM 6423 N N . ALA B 1 366 ? 2.043 -11.992 -15.484 1 81.12 366 ALA B N 1
ATOM 6424 C CA . ALA B 1 366 ? 2.826 -10.953 -14.812 1 81.12 366 ALA B CA 1
ATOM 6425 C C . ALA B 1 366 ? 3.215 -9.844 -15.789 1 81.12 366 ALA B C 1
ATOM 6427 O O . ALA B 1 366 ? 3.395 -8.695 -15.391 1 81.12 366 ALA B O 1
ATOM 6428 N N . ALA B 1 367 ? 3.27 -10.18 -17.047 1 84.5 367 ALA B N 1
ATOM 6429 C CA . ALA B 1 367 ? 3.658 -9.195 -18.047 1 84.5 367 ALA B CA 1
ATOM 6430 C C . ALA B 1 367 ? 2.715 -7.996 -18.047 1 84.5 367 ALA B C 1
ATOM 6432 O O . ALA B 1 367 ? 3.148 -6.855 -18.219 1 84.5 367 ALA B O 1
ATOM 6433 N N . GLU B 1 368 ? 1.507 -8.258 -17.781 1 83.31 368 GLU B N 1
ATOM 6434 C CA . GLU B 1 368 ? 0.521 -7.18 -17.75 1 83.31 368 GLU B CA 1
ATOM 6435 C C . GLU B 1 368 ? 0.742 -6.254 -16.562 1 83.31 368 GLU B C 1
ATOM 6437 O O . GLU B 1 368 ? 0.551 -5.039 -16.672 1 83.31 368 GLU B O 1
ATOM 6442 N N . SER B 1 369 ? 1.057 -6.852 -15.492 1 87.31 369 SER B N 1
ATOM 6443 C CA . SER B 1 369 ? 1.354 -6.059 -14.297 1 87.31 369 SER B CA 1
ATOM 6444 C C . SER B 1 369 ? 2.547 -5.141 -14.531 1 87.31 369 SER B C 1
ATOM 6446 O O . SER B 1 369 ? 2.506 -3.959 -14.172 1 87.31 369 SER B O 1
ATOM 6448 N N . TRP B 1 370 ? 3.59 -5.688 -15.125 1 92.19 370 TRP B N 1
ATOM 6449 C CA . TRP B 1 370 ? 4.789 -4.895 -15.375 1 92.19 370 TRP B CA 1
ATOM 6450 C C . TRP B 1 370 ? 4.504 -3.773 -16.359 1 92.19 370 TRP B C 1
ATOM 6452 O O . TRP B 1 370 ? 4.91 -2.629 -16.156 1 92.19 370 TRP B O 1
ATOM 6462 N N . ARG B 1 371 ? 3.801 -4.066 -17.406 1 90.75 371 ARG B N 1
ATOM 6463 C CA . ARG B 1 371 ? 3.416 -3.059 -18.391 1 90.75 371 ARG B CA 1
ATOM 6464 C C . ARG B 1 371 ? 2.57 -1.964 -17.75 1 90.75 371 ARG B C 1
ATOM 6466 O O . ARG B 1 371 ? 2.756 -0.78 -18.047 1 90.75 371 ARG B O 1
ATOM 6473 N N . GLY B 1 372 ? 1.678 -2.418 -16.953 1 90.88 372 GLY B N 1
ATOM 6474 C CA . GLY B 1 372 ? 0.876 -1.454 -16.219 1 90.88 372 GLY B CA 1
ATOM 6475 C C . GLY B 1 372 ? 1.707 -0.524 -15.359 1 90.88 372 GLY B C 1
ATOM 6476 O O . GLY B 1 372 ? 1.43 0.675 -15.281 1 90.88 372 GLY B O 1
ATOM 6477 N N . ASN B 1 373 ? 2.693 -1.06 -14.68 1 94.75 373 ASN B N 1
ATOM 6478 C CA . ASN B 1 373 ? 3.58 -0.246 -13.852 1 94.75 373 ASN B CA 1
ATOM 6479 C C . ASN B 1 373 ? 4.371 0.752 -14.695 1 94.75 373 ASN B C 1
ATOM 6481 O O . ASN B 1 373 ? 4.574 1.896 -14.281 1 94.75 373 ASN B O 1
ATOM 6485 N N . MET B 1 374 ? 4.793 0.297 -15.875 1 95.75 374 MET B N 1
ATOM 6486 C CA . MET B 1 374 ? 5.48 1.218 -16.766 1 95.75 374 MET B CA 1
ATOM 6487 C C . MET B 1 374 ? 4.562 2.357 -17.188 1 95.75 374 MET B C 1
ATOM 6489 O O . MET B 1 374 ? 4.984 3.514 -17.25 1 95.75 374 MET B O 1
ATOM 6493 N N . CYS B 1 375 ? 3.381 2.039 -17.469 1 93.5 375 CYS B N 1
ATOM 6494 C CA . CYS B 1 375 ? 2.402 3.062 -17.812 1 93.5 375 CYS B CA 1
ATOM 6495 C C . CYS B 1 375 ? 2.199 4.043 -16.672 1 93.5 375 CYS B C 1
ATOM 6497 O O . CYS B 1 375 ? 2.166 5.254 -16.875 1 93.5 375 CYS B O 1
ATOM 6499 N N . ASN B 1 376 ? 2.074 3.51 -15.508 1 93.62 376 ASN B N 1
ATOM 6500 C CA . ASN B 1 376 ? 1.893 4.355 -14.328 1 93.62 376 ASN B CA 1
ATOM 6501 C C . ASN B 1 376 ? 3.096 5.262 -14.102 1 93.62 376 ASN B C 1
ATOM 6503 O O . ASN B 1 376 ? 2.938 6.434 -13.75 1 93.62 376 ASN B O 1
ATOM 6507 N N . ILE B 1 377 ? 4.242 4.73 -14.234 1 96.25 377 ILE B N 1
ATOM 6508 C CA . ILE B 1 377 ? 5.465 5.52 -14.117 1 96.25 377 ILE B CA 1
ATOM 6509 C C . ILE B 1 377 ? 5.457 6.641 -15.156 1 96.25 377 ILE B C 1
ATOM 6511 O O . ILE B 1 377 ? 5.742 7.793 -14.836 1 96.25 377 ILE B O 1
ATOM 6515 N N . CYS B 1 378 ? 5.086 6.297 -16.359 1 94.38 378 CYS B N 1
ATOM 6516 C CA . CYS B 1 378 ? 5.008 7.281 -17.422 1 94.38 378 CYS B CA 1
ATOM 6517 C C . CYS B 1 378 ? 4.016 8.383 -17.094 1 94.38 378 CYS B C 1
ATOM 6519 O O . CYS B 1 378 ? 4.309 9.57 -17.266 1 94.38 378 CYS B O 1
ATOM 6521 N N . ARG B 1 379 ? 2.938 7.977 -16.625 1 89.62 379 ARG B N 1
ATOM 6522 C CA . ARG B 1 379 ? 1.919 8.938 -16.203 1 89.62 379 ARG B CA 1
ATOM 6523 C C . ARG B 1 379 ? 2.463 9.891 -15.148 1 89.62 379 ARG B C 1
ATOM 6525 O O . ARG B 1 379 ? 2.293 11.109 -15.258 1 89.62 379 ARG B O 1
ATOM 6532 N N . ARG B 1 380 ? 3.131 9.359 -14.164 1 90.88 380 ARG B N 1
ATOM 6533 C CA . ARG B 1 380 ? 3.656 10.172 -13.07 1 90.88 380 ARG B CA 1
ATOM 6534 C C . ARG B 1 380 ? 4.766 11.094 -13.555 1 90.88 380 ARG B C 1
ATOM 6536 O O . ARG B 1 380 ? 4.891 12.227 -13.086 1 90.88 380 ARG B O 1
ATOM 6543 N N . LEU B 1 381 ? 5.566 10.617 -14.461 1 92.62 381 LEU B N 1
ATOM 6544 C CA . LEU B 1 381 ? 6.637 11.43 -15.016 1 92.62 381 LEU B CA 1
ATOM 6545 C C . LEU B 1 381 ? 6.07 12.633 -15.766 1 92.62 381 LEU B C 1
ATOM 6547 O O . LEU B 1 381 ? 6.688 13.695 -15.797 1 92.62 381 LEU B O 1
ATOM 6551 N N . ASN B 1 382 ? 4.93 12.422 -16.344 1 87.75 382 ASN B N 1
ATOM 6552 C CA . ASN B 1 382 ? 4.301 13.5 -17.109 1 87.75 382 ASN B CA 1
ATOM 6553 C C . ASN B 1 382 ? 3.533 14.453 -16.188 1 87.75 382 ASN B C 1
ATOM 6555 O O . ASN B 1 382 ? 3.072 15.508 -16.625 1 87.75 382 ASN B O 1
ATOM 6559 N N . ASN B 1 383 ? 3.365 14.031 -15.008 1 80.06 383 ASN B N 1
ATOM 6560 C CA . ASN B 1 383 ? 2.758 14.844 -13.969 1 80.06 383 ASN B CA 1
ATOM 6561 C C . ASN B 1 383 ? 3.602 14.852 -12.695 1 80.06 383 ASN B C 1
ATOM 6563 O O . ASN B 1 383 ? 3.086 14.617 -11.602 1 80.06 383 ASN B O 1
ATOM 6567 N N . ARG B 1 384 ? 4.812 15.133 -12.844 1 74.56 384 ARG B N 1
ATOM 6568 C CA . ARG B 1 384 ? 5.781 14.945 -11.766 1 74.56 384 ARG B CA 1
ATOM 6569 C C . ARG B 1 384 ? 5.43 15.805 -10.562 1 74.56 384 ARG B C 1
ATOM 6571 O O . ARG B 1 384 ? 5.688 15.422 -9.414 1 74.56 384 ARG B O 1
ATOM 6578 N N . GLU B 1 385 ? 4.906 16.875 -10.812 1 68.88 385 GLU B N 1
ATOM 6579 C CA . GLU B 1 385 ? 4.609 17.828 -9.742 1 68.88 385 GLU B CA 1
ATOM 6580 C C . GLU B 1 385 ? 3.645 17.219 -8.727 1 68.88 385 GLU B C 1
ATOM 6582 O O . GLU B 1 385 ? 3.656 17.609 -7.555 1 68.88 385 GLU B O 1
ATOM 6587 N N . LYS B 1 386 ? 2.969 16.25 -9.164 1 64.94 386 LYS B N 1
ATOM 6588 C CA . LYS B 1 386 ? 1.933 15.664 -8.312 1 64.94 386 LYS B CA 1
ATOM 6589 C C . LYS B 1 386 ? 2.475 14.484 -7.52 1 64.94 386 LYS B C 1
ATOM 6591 O O . LYS B 1 386 ? 1.847 14.039 -6.555 1 64.94 386 LYS B O 1
ATOM 6596 N N . TYR B 1 387 ? 3.684 14.133 -7.918 1 67.94 387 TYR B N 1
ATOM 6597 C CA . TYR B 1 387 ? 4.137 12.875 -7.332 1 67.94 387 TYR B CA 1
ATOM 6598 C C . TYR B 1 387 ? 5.547 13.008 -6.777 1 67.94 387 TYR B C 1
ATOM 6600 O O . TYR B 1 387 ? 6.402 12.156 -7.016 1 67.94 387 TYR B O 1
ATOM 6608 N N . VAL B 1 388 ? 5.668 14.047 -6.047 1 76.19 388 VAL B N 1
ATOM 6609 C CA . VAL B 1 388 ? 6.977 14.258 -5.434 1 76.19 388 VAL B CA 1
ATOM 6610 C C . VAL B 1 388 ? 7.082 13.438 -4.148 1 76.19 388 VAL B C 1
ATOM 6612 O O . VAL B 1 388 ? 6.219 13.539 -3.273 1 76.19 388 VAL B O 1
ATOM 6615 N N . ARG B 1 389 ? 8.039 12.531 -4.199 1 84.19 389 ARG B N 1
ATOM 6616 C CA . ARG B 1 389 ? 8.312 11.672 -3.051 1 84.19 389 ARG B CA 1
ATOM 6617 C C . ARG B 1 389 ? 9.797 11.312 -2.986 1 84.19 389 ARG B C 1
ATOM 6619 O O . ARG B 1 389 ? 10.484 11.289 -4.012 1 84.19 389 ARG B O 1
ATOM 6626 N N . ILE B 1 390 ? 10.203 11.188 -1.729 1 89.44 390 ILE B N 1
ATOM 6627 C CA . ILE B 1 390 ? 11.57 10.719 -1.531 1 89.44 390 ILE B CA 1
ATOM 6628 C C . ILE B 1 390 ? 11.641 9.82 -0.299 1 89.44 390 ILE B C 1
ATOM 6630 O O . ILE B 1 390 ? 11.008 10.109 0.719 1 89.44 390 ILE B O 1
ATOM 6634 N N . TYR B 1 391 ? 12.352 8.734 -0.404 1 93.31 391 TYR B N 1
ATOM 6635 C CA . TYR B 1 391 ? 12.531 7.832 0.728 1 93.31 391 TYR B CA 1
ATOM 6636 C C . TYR B 1 391 ? 13.703 8.273 1.596 1 93.31 391 TYR B C 1
ATOM 6638 O O . TYR B 1 391 ? 14.859 8.211 1.171 1 93.31 391 TYR B O 1
ATOM 6646 N N . GLY B 1 392 ? 13.391 8.742 2.881 1 90.88 392 GLY B N 1
ATOM 6647 C CA . GLY B 1 392 ? 14.43 9.211 3.789 1 90.88 392 GLY B CA 1
ATOM 6648 C C . GLY B 1 392 ? 15.352 8.109 4.258 1 90.88 392 GLY B C 1
ATOM 6649 O O . GLY B 1 392 ? 16.531 8.352 4.504 1 90.88 392 GLY B O 1
ATOM 6650 N N . ASP B 1 393 ? 14.828 6.93 4.477 1 92.44 393 ASP B N 1
ATOM 6651 C CA . ASP B 1 393 ? 15.555 5.73 4.879 1 92.44 393 ASP B CA 1
ATOM 6652 C C . ASP B 1 393 ? 15.094 4.512 4.086 1 92.44 393 ASP B C 1
ATOM 6654 O O . ASP B 1 393 ? 14.219 3.77 4.535 1 92.44 393 ASP B O 1
ATOM 6658 N N . ILE B 1 394 ? 15.703 4.277 2.961 1 95.31 394 ILE B N 1
ATOM 6659 C CA . ILE B 1 394 ? 15.234 3.27 2.016 1 95.31 394 ILE B CA 1
ATOM 6660 C C . ILE B 1 394 ? 15.539 1.874 2.555 1 95.31 394 ILE B C 1
ATOM 6662 O O . ILE B 1 394 ? 14.781 0.93 2.312 1 95.31 394 ILE B O 1
ATOM 6666 N N . TYR B 1 395 ? 16.625 1.7 3.34 1 95.38 395 TYR B N 1
ATOM 6667 C CA . TYR B 1 395 ? 16.922 0.412 3.955 1 95.38 395 TYR B CA 1
ATOM 6668 C C . TYR B 1 395 ? 15.828 0.008 4.934 1 95.38 395 TYR B C 1
ATOM 6670 O O . TYR B 1 395 ? 15.344 -1.128 4.902 1 95.38 395 TYR B O 1
ATOM 6678 N N . LYS B 1 396 ? 15.469 0.922 5.738 1 92.38 396 LYS B N 1
ATOM 6679 C CA . LYS B 1 396 ? 14.414 0.65 6.715 1 92.38 396 LYS B CA 1
ATOM 6680 C C . LYS B 1 396 ? 13.102 0.304 6.02 1 92.38 396 LYS B C 1
ATOM 6682 O O . LYS B 1 396 ? 12.398 -0.62 6.438 1 92.38 396 LYS B O 1
ATOM 6687 N N . TRP B 1 397 ? 12.781 0.997 5.039 1 93.38 397 TRP B N 1
ATOM 6688 C CA . TRP B 1 397 ? 11.531 0.74 4.324 1 93.38 397 TRP B CA 1
ATOM 6689 C C . TRP B 1 397 ? 11.516 -0.673 3.752 1 93.38 397 TRP B C 1
ATOM 6691 O O . TRP B 1 397 ? 10.484 -1.351 3.789 1 93.38 397 TRP B O 1
ATOM 6701 N N . ILE B 1 398 ? 12.664 -1.115 3.268 1 95 398 ILE B N 1
ATOM 6702 C CA . ILE B 1 398 ? 12.734 -2.412 2.602 1 95 398 ILE B CA 1
ATOM 6703 C C . ILE B 1 398 ? 12.812 -3.523 3.645 1 95 398 ILE B C 1
ATOM 6705 O O . ILE B 1 398 ? 12.102 -4.527 3.549 1 95 398 ILE B O 1
ATOM 6709 N N . VAL B 1 399 ? 13.594 -3.334 4.652 1 93.94 399 VAL B N 1
ATOM 6710 C CA . VAL B 1 399 ? 14.008 -4.445 5.5 1 93.94 399 VAL B CA 1
ATOM 6711 C C . VAL B 1 399 ? 13.141 -4.488 6.758 1 93.94 399 VAL B C 1
ATOM 6713 O O . VAL B 1 399 ? 12.766 -5.566 7.223 1 93.94 399 VAL B O 1
ATOM 6716 N N . THR B 1 400 ? 12.82 -3.238 7.316 1 89.12 400 THR B N 1
ATOM 6717 C CA . THR B 1 400 ? 12.055 -3.186 8.555 1 89.12 400 THR B CA 1
ATOM 6718 C C . THR B 1 400 ? 10.977 -2.105 8.484 1 89.12 400 THR B C 1
ATOM 6720 O O . THR B 1 400 ? 10.945 -1.197 9.32 1 89.12 400 THR B O 1
ATOM 6723 N N . PRO B 1 401 ? 10 -2.193 7.562 1 80.94 401 PRO B N 1
ATOM 6724 C CA . PRO B 1 401 ? 9.023 -1.127 7.316 1 80.94 401 PRO B CA 1
ATOM 6725 C C . PRO B 1 401 ? 8.164 -0.821 8.547 1 80.94 401 PRO B C 1
ATOM 6727 O O . PRO B 1 401 ? 7.648 0.291 8.68 1 80.94 401 PRO B O 1
ATOM 6730 N N . ASN B 1 402 ? 7.93 -1.653 9.445 1 75.69 402 ASN B N 1
ATOM 6731 C CA . ASN B 1 402 ? 7.227 -1.44 10.703 1 75.69 402 ASN B CA 1
ATOM 6732 C C . ASN B 1 402 ? 8.117 -1.755 11.906 1 75.69 402 ASN B C 1
ATOM 6734 O O . ASN B 1 402 ? 7.668 -2.383 12.867 1 75.69 402 ASN B O 1
ATOM 6738 N N . ASN B 1 403 ? 9.367 -1.266 11.75 1 76 403 ASN B N 1
ATOM 6739 C CA . ASN B 1 403 ? 10.391 -1.554 12.742 1 76 403 ASN B CA 1
ATOM 6740 C C . ASN B 1 403 ? 10.57 -3.055 12.945 1 76 403 ASN B C 1
ATOM 6742 O O . ASN B 1 403 ? 11.117 -3.488 13.961 1 76 403 ASN B O 1
ATOM 6746 N N . ARG B 1 404 ? 9.953 -3.781 12.039 1 83.56 404 ARG B N 1
ATOM 6747 C CA . ARG B 1 404 ? 10.125 -5.23 11.992 1 83.56 404 ARG B CA 1
ATOM 6748 C C . ARG B 1 404 ? 10.156 -5.73 10.547 1 83.56 404 ARG B C 1
ATOM 6750 O O . ARG B 1 404 ? 9.648 -5.062 9.641 1 83.56 404 ARG B O 1
ATOM 6757 N N . PRO B 1 405 ? 10.742 -6.902 10.414 1 87.25 405 PRO B N 1
ATOM 6758 C CA . PRO B 1 405 ? 10.742 -7.461 9.062 1 87.25 405 PRO B CA 1
ATOM 6759 C C . PRO B 1 405 ? 9.336 -7.805 8.57 1 87.25 405 PRO B C 1
ATOM 6761 O O . PRO B 1 405 ? 8.469 -8.156 9.375 1 87.25 405 PRO B O 1
ATOM 6764 N N . ASP B 1 406 ? 9.125 -7.637 7.32 1 87.88 406 ASP B N 1
ATOM 6765 C CA . ASP B 1 406 ? 7.82 -7.957 6.742 1 87.88 406 ASP B CA 1
ATOM 6766 C C . ASP B 1 406 ? 7.738 -9.43 6.355 1 87.88 406 ASP B C 1
ATOM 6768 O O . ASP B 1 406 ? 6.684 -9.914 5.938 1 87.88 406 ASP B O 1
ATOM 6772 N N . CYS B 1 407 ? 8.836 -10.156 6.441 1 92.44 407 CYS B N 1
ATOM 6773 C CA . CYS B 1 407 ? 8.875 -11.609 6.332 1 92.44 407 CYS B CA 1
ATOM 6774 C C . CYS B 1 407 ? 8.883 -12.258 7.711 1 92.44 407 CYS B C 1
ATOM 6776 O O . CYS B 1 407 ? 9.453 -11.711 8.656 1 92.44 407 CYS B O 1
ATOM 6778 N N . PHE B 1 408 ? 8.273 -13.484 7.738 1 87.81 408 PHE B N 1
ATOM 6779 C CA . PHE B 1 408 ? 8.062 -14.156 9.008 1 87.81 408 PHE B CA 1
ATOM 6780 C C . PHE B 1 408 ? 8.68 -15.555 9 1 87.81 408 PHE B C 1
ATOM 6782 O O . PHE B 1 408 ? 8.703 -16.219 7.961 1 87.81 408 PHE B O 1
ATOM 6789 N N . PRO B 1 409 ? 9.18 -15.867 10.242 1 89 409 PRO B N 1
ATOM 6790 C CA . PRO B 1 409 ? 9.508 -17.297 10.344 1 89 409 PRO B CA 1
ATOM 6791 C C . PRO B 1 409 ? 8.273 -18.172 10.398 1 89 409 PRO B C 1
ATOM 6793 O O . PRO B 1 409 ? 7.195 -17.719 10.797 1 89 409 PRO B O 1
ATOM 6796 N N . PRO B 1 410 ? 8.414 -19.391 9.906 1 90.75 410 PRO B N 1
ATOM 6797 C CA . PRO B 1 410 ? 7.258 -20.281 10.023 1 90.75 410 PRO B CA 1
ATOM 6798 C C . PRO B 1 410 ? 6.902 -20.609 11.477 1 90.75 410 PRO B C 1
ATOM 6800 O O . PRO B 1 410 ? 7.797 -20.75 12.312 1 90.75 410 PRO B O 1
ATOM 6803 N N . SER B 1 411 ? 5.621 -20.641 11.773 1 85.62 411 SER B N 1
ATOM 6804 C CA . SER B 1 411 ? 5.156 -20.922 13.133 1 85.62 411 SER B CA 1
ATOM 6805 C C . SER B 1 411 ? 4.516 -22.312 13.211 1 85.62 411 SER B C 1
ATOM 6807 O O . SER B 1 411 ? 4.102 -22.734 14.289 1 85.62 411 SER B O 1
ATOM 6809 N N . ASP B 1 412 ? 4.43 -23 12.211 1 88.31 412 ASP B N 1
ATOM 6810 C CA . ASP B 1 412 ? 3.658 -24.25 12.141 1 88.31 412 ASP B CA 1
ATOM 6811 C C . ASP B 1 412 ? 4.578 -25.469 12.117 1 88.31 412 ASP B C 1
ATOM 6813 O O . ASP B 1 412 ? 4.133 -26.578 11.844 1 88.31 412 ASP B O 1
ATOM 6817 N N . LEU B 1 413 ? 5.891 -25.188 12.328 1 85.94 413 LEU B N 1
ATOM 6818 C CA . LEU B 1 413 ? 6.84 -26.297 12.32 1 85.94 413 LEU B CA 1
ATOM 6819 C C . LEU B 1 413 ? 7.363 -26.562 13.727 1 85.94 413 LEU B C 1
ATOM 6821 O O . LEU B 1 413 ? 7.68 -25.641 14.469 1 85.94 413 LEU B O 1
ATOM 6825 N N . ILE B 1 414 ? 6.84 -27.531 14.57 1 63.91 414 ILE B N 1
ATOM 6826 C CA . 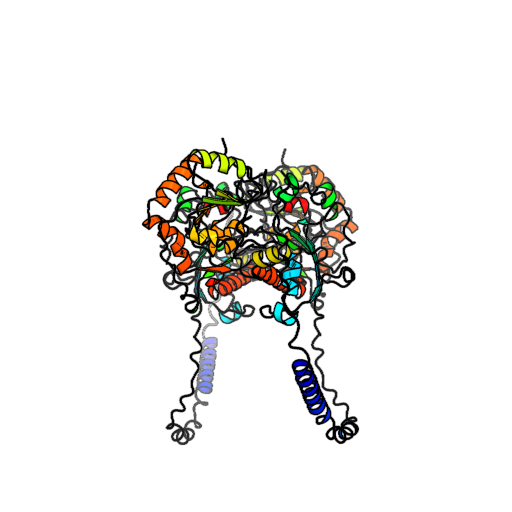ILE B 1 414 ? 7.34 -28 15.859 1 63.91 414 ILE B CA 1
ATOM 6827 C C . ILE B 1 414 ? 8.594 -28.844 15.656 1 63.91 414 ILE B C 1
ATOM 6829 O O . ILE B 1 414 ? 8.648 -29.688 14.75 1 63.91 414 ILE B O 1
#